Protein AF-A0A7C7EW07-F1 (afdb_monomer)

Solvent-accessible surface area (backbone atoms only — not comparable to full-atom values): 60102 Å² total; per-residue (Å²): 135,83,92,62,78,90,75,86,82,54,66,47,76,44,83,30,70,73,78,32,49,74,41,86,67,62,18,31,35,40,36,35,34,61,93,53,56,44,53,48,46,81,49,61,80,40,90,94,47,98,53,57,59,41,51,55,38,28,36,37,38,34,59,78,18,39,58,39,65,58,36,58,45,48,32,53,32,62,54,52,50,89,49,66,41,55,55,53,58,67,34,83,38,86,38,66,56,98,83,41,83,61,34,70,31,27,43,29,59,48,100,46,46,72,42,49,24,68,76,53,71,45,65,50,89,49,29,30,32,29,38,48,86,78,41,53,83,39,67,58,60,66,67,58,52,49,47,49,52,48,45,66,74,48,69,46,73,41,64,73,49,39,54,54,48,54,50,47,27,42,61,64,24,46,50,47,52,49,49,49,44,34,70,45,42,38,78,66,46,73,59,47,62,53,36,34,33,26,34,70,58,97,62,65,38,89,91,44,59,78,69,63,23,31,32,36,41,48,46,58,60,87,46,31,68,26,53,66,61,95,77,47,51,72,58,64,33,60,60,51,40,43,75,39,99,40,71,67,16,43,42,52,41,39,48,50,70,14,68,71,50,33,51,49,51,54,49,52,46,34,57,36,46,61,49,63,53,28,40,68,62,47,44,50,44,40,49,59,51,45,62,76,44,55,90,54,44,66,60,26,27,68,74,67,50,38,20,78,43,69,69,55,25,51,52,44,45,51,44,40,48,51,30,44,64,49,27,58,60,43,52,50,49,48,50,28,70,74,69,73,50,45,60,81,23,48,41,33,43,30,28,93,53,64,72,35,29,38,37,29,51,72,90,45,74,52,48,60,87,78,50,101,80,78,57,57,56,53,47,75,37,62,44,49,26,67,44,75,46,38,42,32,59,39,48,29,92,56,30,30,72,53,33,34,40,72,79,50,76,38,73,60,53,65,47,79,44,60,47,80,53,67,42,45,38,33,50,42,55,39,78,30,76,67,66,38,50,38,72,41,30,32,34,56,45,57,85,53,62,93,52,83,43,78,63,45,69,39,79,39,44,76,74,73,74,22,36,38,35,67,56,69,60,83,93,45,49,35,34,53,41,60,36,41,98,94,54,59,54,63,73,90,50,49,60,95,90,56,59,84,64,68,24,24,27,41,28,40,34,32,39,19,77,59,34,40,45,36,34,43,50,52,29,61,64,22,29,52,36,32,36,36,31,34,34,27,16,44,101,36,12,27,42,21,35,33,37,28,35,18,62,57,67,65,79,52,79,45,84,73,40,75,81,40,81,42,33,50,68,82,45,73,37,80,47,72,53,76,42,63,86,41,71,67,54,32,51,18,74,37,21,28,38,37,39,43,33,30,56,90,33,6,80,38,95,54,30,31,32,35,43,37,59,38,37,32,31,23,31,51,64,81,81,64,48,34,41,76,73,49,77,67,67,68,50,74,40,30,22,77,47,73,63,49,78,44,59,53,68,72,28,41,48,42,82,81,63,59,76,67,45,66,46,78,50,53,79,41,63,81,33,41,50,79,47,74,64,79,54,40,35,37,41,31,23,65,33,48,37,55,35,44,39,36,44,34,36,27,64,82,84,50,64,53,23,71,51,69,28,40,37,31,22,38,40,45,51,39,60,44,62,78,52,65,50,74,48,38,66,30,61,20,85,42,50,61,74,65,62,60,89,32,26,42,44,27,12,28,66,54,57,76,45,46,87,80,63,73,59,81,35,41,52,78,78,58,83,91,69,56,35,82,89,27,64,89,34,73,64,19,63,21,54,51,86,43,75,33,38,45,30,32,52,34,81,61,9,30,33,44,32,49,57,85,84,55,56,32,66,34,31,46,33,39,29,29,16,23,51,84,34,93,51,38,18,43,25,32,31,40,30,13,65,36,38,70,63,21,42,34,32,39,32,46,28,32,36,63,64,82,81,65,74,77,42,78,54,85,68,100,52,66,48,65,65,55,51,68,72,36,72,47,78,46,68,72,40,74,58,60,74,90,66,38,55,29,80,40,32,35,40,32,45,34,39,20,46,73,49,64,93,82,72,53,39,30,28,33,34,44,26,56,35,35,40,30,58,69,73,75,82,65,76,66,50,70,79,51,74,48,68,43,76,41,82,83,68,29,46,30,42,38,37,31,37,42,57,57,87,54,52,45,27,36,36,36,31,38,26,81,50,93,50,73,94,76,34,48,73,76,50,67,81,44,68,58,64,97,42,102,81,29,43,79,49,76,50,75,49,82,78,82,88,68,69,43,55,36,25,31,32,44,30,44,31,32,74,86,71,50,72,51,74,47,68,80,47,70,48,79,46,61,74,88,63,81,58,50,73,65,59,30,94,54,61,46,71,56,78,58,40,58,66,67,22,61,62,47,34,37,42,36,33,33,24,46,45,71,33,49,33,35,36,40,32,25,44,85,85,71,47,75,43,32,71,50,80,64,44,77,41,68,49,34,65,51,64,46,79,45,63,46,39,31,74,84,71,46,72,56,72,68,42,58,34,37,43,35,42,36,45,65,99,44,77,41,79,48,80,43,38,40,49,122

Foldseek 3Di:
DPPDDPDDFFWDKDFDDDVQCPAPLTKIKTAQDVVRPGQWDQDDQAPPDPDRIDGMKIFACLRVCVQAASCQLVLLLVLLCPAPAAGKGWDKDFDDDPNHGRAITIIIDDPALRVLCRPVVADSQQKFKDFLLPDTPHDDNPLVVVLLCLLQVDQCLPVVSVVVSVFAAVVRLLLSLLLSCQLQVVPVPDRHGDMKMAGDDPGADPPDPPRPRGYIHIHDDDCSCGLDDPPRLLDLSVCVLQPDPGSSNSSVVSQCSHPVSVLLSQVVSQVCLQPSLQLVSSLVSLVVSSVSCVVRVVVNCVPRCRNVDVVSNVVSSVSSSVSSVRNSVSVNVSSCVVVVFADKAKEKEAEPFLLFWWKDKPHDTGRVVPDPDDDDSMGMTIHTAQRKIKMAIGTDQQKDWQWKDDPDTGRHRIDIDRHRHYHHIYTDIDGDQVSQKDFQFKAALLPFDQDWDQKDWTPDHPPDTKIKGKDFDDDKTKGKDFADPVAGDDPVSDDVPDDRRRGIWIKIWLAAQGIKTKIFGAQAQFAWKKWKKKKAWAPLFFQWKWKWKDLALPPDIDTFGPIDGHYYPPDIDMDMTTCHPVVSRHNGNRIMMMMHGDDPRSPDPGIMMTIRTITMMGGGDDFDWKDFPDADAEDEAEAQDAKDKDFQVVGMDGPVGAQKDKDKDKPDCQQWDWDDDRRIIIIHGNAAFKIKMKMWIGSPRDDTYIYIYIYGYAYDAAEQVPFKDWAQFDDLQDFPPDDPHQKFWFKDQDDQAAQFGDGRGTDDADQVRADPVCPVCRRRLQNHPPQHAKHTPGRRGIKGWHDDDGIHTWWMKGKHAQAPQPWKWKKWKKAFQDAWFFKKKWFKWKDADIPDGTHGDDDPGMDIYDHNPGMDIGDIDIDDPVQHNGRIMMIIGTIGTDDGDDTTHIIMTIRGIIMHSDPPPPQKDKPDWDWAADQVRWTKIKIKIADCPQWAFKWKWKDLDQDPVPTHTQDDTHGADDDPGIDMDMDIGPCDPDFHKMFMWIWIAGNVRDIDIDDRDIDGDDCVCPGRCQQPCAWFWDDKPDAQDEFKIKTKIFHNAWWFKKKWKAAPVRDTFAIDRPGTDGGGIHMDMGTQHGNVRHGHDFHKMWIWMDTPPDIDIDIGGYDD

Sequence (1124 aa):
DQDKAVINQRIGTRIHGGGSAAKRNKSLRLYARDVYGKSTFDYSFFPDKPYPSYKRLILRNSGQDYDRTFVNDASLQEAVRDLNFDTQAYSPAVTFLNGEYWGMLNIRERFDKHYLARVYGVDGDNLDLIENGVVADEGDLHTYNAMVNFATNNDLNIAANYEQLSTMMDIDNFLDYYIAEIYINNTDRPQNNMKCWRLRTDDYQADAPVGQDGRFRWLFFDTDIAFCPEDNATHNTLQRAIEHSCNASQILAALLENEGVKNRFVTRFADLINTTFVPSRIIGIINKNIQKITPEMPEHIARWKMPPSLDYWNYRINILHSFAKMRPEYQRNHLREFFDLGEDLQVTVEIPNIYQGCFKINTVNIDPEMEDDVFSHTWTGTYFSGMPLRIEAKPKQGYKFSHWEGDIESDEPVLSLTPSGDLNLTAHFELDPDAWVRIIHYWHFNDLPGDELESVEADYSVDVAGVITYPGTGAGYMDRRKHRDADPVSNLNLQMGQEPDQGAVLRVRNPSDTRELIITAPSTGFTDVFGAYATCRTSNGATLQELYYSTDGGENWTLLTQEYEVFELPDWRLQSFDLTGVAEADNNPDLMFKILFLGEQAANDSGNDRFDNLSIHGTLIRNEGPEVVCNPEYVYLIENGESLSLDCSEFFSDPDGDELRYGVRSSRQDFVELTLEGNLLEISGLRRGDTRISISAADGQNPPASLSFQCLIYPEAYPLAQDDFSFGEWDAATPELQYPPHMLFLQSDTDDPDADYPLNYAYYIAPDDYHADDAESIGFPYQLTGRSRLNGLGQDGISFINTGRGRDLGGALVALNTVGVDAASLSWLAGTLLKNKREYGLQVQYRVGIEDEFQLLNSPQAYQVGVDGEVQHFLPFALPDELLNQEYLQLLFRYHHIDGGSGKRAMLRLDDILISTEVDDFPIKLAYISLKNNEDNQIVLSWESWLENGLQSFLVYRNDSEDFSSADRISPHIAAVVADRGASYQFVDDQLLHDGLYYYWVEAILSSDERKAYGPYCYFWDSSLGEPAPAPNATSLGNIYPNPFKNQLYIPYSLAKDEIVKIEVYNLRGQKVNTLNLGPKASGTHCATLKAQDSDGKALASGLYFIKLEAGNKTYVKKAMLIK

Secondary structure (DSSP, 8-state):
-TTS-S-----EEEE--SGGGGSSSPPEEEE--TTTS-SSB-S-S-TTS--S-BSEEEEE--TTSTTTTS-HHHHHHHHTTTSSSB---EEEEEEEETTEEEEEEEEE---SHHHHHHHH---TTSEEEEETTTEEEES-SHHHHHHHHHHHHS-TTSHHHHHHHHTTB-HHHHHHHHHHHHHTT-TTTTTSS-EEEEE--SS--TTSPTTTSS-BEEE----TTTT--SSGGG--HHHHHHHSSSHHHHHHHHHHTSHHHHHHHHHHHHHHHTTTT-HHHHHHHHHHHHHTTTTTHHHHHHHH--SS-HHHHHHHHHHHHHHHHHHHHHHHHHHHHHHT---EEEEEEE-S-TTTEEEEETTEEE-TTSSTT---SEEEEEEETT--EEEEEEEPTTEEEEEEEESS-BS-SEEEE--SS-EEEEEEEEE-SGGGEEEEEEE--TT--SSEESEEE-SEESSSPPEEE--BSTT-EEEEEE-BTTBPPPGGGPPTT--TT--EEEEEES--TTBEEEEE---TTEEEEEEEEEEEE-TTS-SEEEEEEESSTTSS-EEEEEEEEPPBTT--EEEEEE-TT-TTTTT-TT-EEEEEEESTTTT-SS-EEEEEEEEEEEEEPPPPPPEE----SEEEEETT-PPEEEEGGGTEE-SS---PEEEEEESSTTTEEEEEETTEEEEEE-SSEEEEEEEEEE-SSS--EEEEEEEEEEPPPEETTTS-EEE--B-TTPPTT---TTEEEEE-SSSS--SSS---EES---GGGS-GGGGGGTT-TTS-SSS-SEEE-BTT-EEE----SS--EEEEEEEEE-TT-S--EEEEEEEEEE--SBEEEEEEEEEESSSSPPEE--SS-EEE--STTEEEEEEEEEPPGGGTT-SSEEEEEEEEEEE-SSSPBPEEEEEEEEEES-------EEEEEEEEE-TTS-EEEEEEEE--TTEEEEEEEEESSS-GGG-EE-S--EE----TT-EEEEEEE----SSEEEEEEEEEEETTS-EEEEEEEEEEE-GGG-S---S-SS-EE---BSSSBSSEEEEEEEESS-EEEEEEEEETTS-EEEEEEEEEE-SEEEEEEEESB-TTSPBPPSEEEEEEEEETTEEEEEEEEE--

Structure (mmCIF, N/CA/C/O backbone):
data_AF-A0A7C7EW07-F1
#
_entry.id   AF-A0A7C7EW07-F1
#
loop_
_atom_site.group_PDB
_atom_site.id
_atom_site.type_symbol
_atom_site.label_atom_id
_atom_site.label_alt_id
_atom_site.label_comp_id
_atom_site.label_asym_id
_atom_site.label_entity_id
_atom_site.label_seq_id
_atom_site.pdbx_PDB_ins_code
_atom_site.Cartn_x
_atom_site.Cartn_y
_atom_site.Cartn_z
_atom_site.occupancy
_atom_site.B_iso_or_equiv
_atom_site.auth_seq_id
_atom_site.auth_comp_id
_atom_site.auth_asym_id
_atom_site.auth_atom_id
_atom_site.pdbx_PDB_model_num
ATOM 1 N N . ASP A 1 1 ? -2.427 -27.975 -11.346 1.00 42.75 1 ASP A N 1
ATOM 2 C CA . ASP A 1 1 ? -3.747 -28.408 -11.865 1.00 42.75 1 ASP A CA 1
ATOM 3 C C . ASP A 1 1 ? -4.431 -27.259 -12.636 1.00 42.75 1 ASP A C 1
ATOM 5 O O . ASP A 1 1 ? -5.587 -26.948 -12.387 1.00 42.75 1 ASP A O 1
ATOM 9 N N . GLN A 1 2 ? -3.703 -26.580 -13.541 1.00 42.19 2 GLN A N 1
ATOM 10 C CA . GLN A 1 2 ? -4.098 -25.260 -14.080 1.00 42.19 2 GLN A CA 1
ATOM 11 C C . GLN A 1 2 ? -4.991 -25.311 -15.343 1.00 42.19 2 GLN A C 1
ATOM 13 O O . GLN A 1 2 ? -5.600 -24.307 -15.694 1.00 42.19 2 GLN A O 1
ATOM 18 N N . ASP A 1 3 ? -5.152 -26.472 -15.991 1.00 53.09 3 ASP A N 1
ATOM 19 C CA . ASP A 1 3 ? -5.862 -26.604 -17.282 1.00 53.09 3 ASP A CA 1
ATOM 20 C C . ASP A 1 3 ? -7.392 -26.802 -17.178 1.00 53.09 3 ASP A C 1
ATOM 22 O O . ASP A 1 3 ? -8.063 -27.144 -18.158 1.00 53.09 3 ASP A O 1
ATOM 26 N N . LYS A 1 4 ? -7.985 -26.636 -15.989 1.00 76.56 4 LYS A N 1
ATOM 27 C CA . LYS A 1 4 ? -9.431 -26.817 -15.772 1.00 76.56 4 LYS A CA 1
ATOM 28 C C . LYS A 1 4 ? -10.170 -25.484 -15.864 1.00 76.56 4 LYS A C 1
ATOM 30 O O . LYS A 1 4 ? -9.931 -24.569 -15.084 1.00 76.56 4 LYS A O 1
ATOM 35 N N . ALA A 1 5 ? -11.141 -25.401 -16.774 1.00 85.12 5 ALA A N 1
ATOM 36 C CA . ALA A 1 5 ? -12.017 -24.237 -16.887 1.00 85.12 5 ALA A CA 1
ATOM 37 C C . ALA A 1 5 ? -12.837 -24.028 -15.598 1.00 85.12 5 ALA A C 1
ATOM 39 O O . ALA A 1 5 ? -13.738 -24.814 -15.304 1.00 85.12 5 ALA A O 1
ATOM 40 N N . VAL A 1 6 ? -12.555 -22.942 -14.869 1.00 88.06 6 VAL A N 1
ATOM 41 C CA . VAL A 1 6 ? -13.231 -22.590 -13.603 1.00 88.06 6 VAL A CA 1
ATOM 42 C C . VAL A 1 6 ? -14.721 -22.282 -13.777 1.00 88.06 6 VAL A C 1
ATOM 44 O O . VAL A 1 6 ? -15.520 -22.527 -12.877 1.00 88.06 6 VAL A O 1
ATOM 47 N N . ILE A 1 7 ? -15.122 -21.794 -14.956 1.00 89.94 7 ILE A N 1
ATOM 48 C CA . ILE A 1 7 ? -16.524 -21.600 -15.325 1.00 89.94 7 ILE A CA 1
ATOM 49 C C . ILE A 1 7 ? -16.729 -21.898 -16.816 1.00 89.94 7 ILE A C 1
ATOM 51 O O . ILE A 1 7 ? -15.993 -21.422 -17.676 1.00 89.94 7 ILE A O 1
ATOM 55 N N . ASN A 1 8 ? -17.756 -22.687 -17.136 1.00 91.50 8 ASN A N 1
ATOM 56 C CA . ASN A 1 8 ? -18.168 -22.982 -18.508 1.00 91.50 8 ASN A CA 1
ATOM 57 C C . ASN A 1 8 ? -19.695 -22.903 -18.595 1.00 91.50 8 ASN A C 1
ATOM 59 O O . ASN A 1 8 ? -20.403 -23.752 -18.053 1.00 91.50 8 ASN A O 1
ATOM 63 N N . GLN A 1 9 ? -20.208 -21.858 -19.245 1.00 92.88 9 GLN A N 1
ATOM 64 C CA . GLN A 1 9 ? -21.644 -21.649 -19.392 1.00 92.88 9 GLN A CA 1
ATOM 65 C C . GLN A 1 9 ? -22.008 -20.838 -20.636 1.00 92.88 9 GLN A C 1
ATOM 67 O O . GLN A 1 9 ? -21.222 -20.052 -21.161 1.00 92.88 9 GLN A O 1
ATOM 72 N N . ARG A 1 10 ? -23.255 -21.005 -21.082 1.00 94.75 10 ARG A N 1
ATOM 73 C CA . ARG A 1 10 ? -23.867 -20.187 -22.133 1.00 94.75 10 ARG A CA 1
ATOM 74 C C . ARG A 1 10 ? -24.386 -18.888 -21.528 1.00 94.75 10 ARG A C 1
ATOM 76 O O . ARG A 1 10 ? -25.073 -18.917 -20.511 1.00 94.75 10 ARG A O 1
ATOM 83 N N . ILE A 1 11 ? -24.107 -17.771 -22.190 1.00 95.25 11 ILE A N 1
ATOM 84 C CA . ILE A 1 11 ? -24.447 -16.426 -21.714 1.00 95.25 11 ILE A CA 1
ATOM 85 C C . ILE A 1 11 ? -25.024 -15.576 -22.846 1.00 95.25 11 ILE A C 1
ATOM 87 O O . ILE A 1 11 ? -24.751 -15.815 -24.023 1.00 95.25 11 ILE A O 1
ATOM 91 N N . GLY A 1 12 ? -25.794 -14.552 -22.487 1.00 96.00 12 GLY A N 1
ATOM 92 C CA . GLY A 1 12 ? -26.149 -13.476 -23.407 1.00 96.00 12 GLY A CA 1
ATOM 93 C C . GLY A 1 12 ? -25.058 -12.409 -23.426 1.00 96.00 12 GLY A C 1
ATOM 94 O O . GLY A 1 12 ? -24.506 -12.073 -22.379 1.00 96.00 12 GLY A O 1
ATOM 95 N N . THR A 1 13 ? -24.786 -11.830 -24.594 1.00 94.25 13 THR A N 1
ATOM 96 C CA . THR A 1 13 ? -23.860 -10.700 -24.746 1.00 94.25 13 THR A CA 1
ATOM 97 C C . THR A 1 13 ? -24.520 -9.538 -25.491 1.00 94.25 13 THR A C 1
ATOM 99 O O . THR A 1 13 ? -25.418 -9.727 -26.314 1.00 94.25 13 THR A O 1
ATOM 102 N N . ARG A 1 14 ? -24.101 -8.306 -25.188 1.00 94.81 14 ARG A N 1
ATOM 103 C CA . ARG A 1 14 ? -24.507 -7.081 -25.904 1.00 94.81 14 ARG A CA 1
ATOM 104 C C . ARG A 1 14 ? -23.350 -6.088 -25.899 1.00 94.81 14 ARG A C 1
ATOM 106 O O . ARG A 1 14 ? -22.678 -5.975 -24.883 1.00 94.81 14 ARG A O 1
ATOM 113 N N . ILE A 1 15 ? -23.148 -5.330 -26.976 1.00 95.31 15 ILE A N 1
ATOM 114 C CA . ILE A 1 15 ? -22.160 -4.235 -26.988 1.00 95.31 15 ILE A CA 1
ATOM 115 C C . ILE A 1 15 ? -22.482 -3.219 -25.875 1.00 95.31 15 ILE A C 1
ATOM 117 O O . ILE A 1 15 ? -23.648 -2.881 -25.644 1.00 95.31 15 ILE A O 1
ATOM 121 N N . HIS A 1 16 ? -21.442 -2.766 -25.180 1.00 92.88 16 HIS A N 1
ATOM 122 C CA . HIS A 1 16 ? -21.488 -1.747 -24.136 1.00 92.88 16 HIS A CA 1
ATOM 123 C C . HIS A 1 16 ? -20.848 -0.429 -24.609 1.00 92.88 16 HIS A C 1
ATOM 125 O O . HIS A 1 16 ? -20.065 -0.424 -25.558 1.00 92.88 16 HIS A O 1
ATOM 131 N N . GLY A 1 17 ? -21.165 0.665 -23.912 1.00 86.56 17 GLY A N 1
ATOM 132 C CA . GLY A 1 17 ? -20.664 2.008 -24.185 1.00 86.56 17 GLY A CA 1
ATOM 133 C C . GLY A 1 17 ? -21.572 2.860 -25.074 1.00 86.56 17 GLY A C 1
ATOM 134 O O . GLY A 1 17 ? -22.363 2.339 -25.861 1.00 86.56 17 GLY A O 1
ATOM 135 N N . GLY A 1 18 ? -21.429 4.180 -24.937 1.00 82.75 18 GLY A N 1
ATOM 136 C CA . GLY A 1 18 ? -21.890 5.172 -25.910 1.00 82.75 18 GLY A CA 1
ATOM 137 C C . GLY A 1 18 ? -20.816 5.381 -26.979 1.00 82.75 18 GLY A C 1
ATOM 138 O O . GLY A 1 18 ? -20.760 4.645 -27.962 1.00 82.75 18 GLY A O 1
ATOM 139 N N . GLY A 1 19 ? -19.902 6.331 -26.752 1.00 79.81 19 GLY A N 1
ATOM 140 C CA . GLY A 1 19 ? -18.769 6.585 -27.654 1.00 79.81 19 GLY A CA 1
ATOM 141 C C . GLY A 1 19 ? -17.816 5.389 -27.810 1.00 79.81 19 GLY A C 1
ATOM 142 O O . GLY A 1 19 ? -17.346 5.105 -28.915 1.00 79.81 19 GLY A O 1
ATOM 143 N N . SER A 1 20 ? -17.582 4.621 -26.740 1.00 84.06 20 SER A N 1
ATOM 144 C CA . SER A 1 20 ? -16.688 3.453 -26.768 1.00 84.06 20 SER A CA 1
ATOM 145 C C . SER A 1 20 ? -17.212 2.285 -27.622 1.00 84.06 20 SER A C 1
ATOM 147 O O . SER A 1 20 ? -16.412 1.483 -28.106 1.00 84.06 20 SER A O 1
ATOM 149 N N . ALA A 1 21 ? -18.514 2.233 -27.938 1.00 87.38 21 ALA A N 1
ATOM 150 C CA . ALA A 1 21 ? -19.078 1.239 -28.857 1.00 87.38 21 ALA A CA 1
ATOM 151 C C . ALA A 1 21 ? -18.556 1.380 -30.304 1.00 87.38 21 ALA A C 1
ATOM 153 O O . ALA A 1 21 ? -18.587 0.411 -31.069 1.00 87.38 21 ALA A O 1
ATOM 154 N N . ALA A 1 22 ? -18.039 2.557 -30.684 1.00 87.62 22 ALA A N 1
ATOM 155 C CA . ALA A 1 22 ? -17.415 2.789 -31.987 1.00 87.62 22 ALA A CA 1
ATOM 156 C C . ALA A 1 22 ? -15.977 2.235 -32.089 1.00 87.62 22 ALA A C 1
ATOM 158 O O . ALA A 1 22 ? -15.486 2.004 -33.198 1.00 87.62 22 ALA A O 1
ATOM 159 N N . LYS A 1 23 ? -15.292 1.993 -30.960 1.00 88.50 23 LYS A N 1
ATOM 160 C CA . LYS A 1 23 ? -13.902 1.498 -30.933 1.00 88.50 23 LYS A CA 1
ATOM 161 C C . LYS A 1 23 ? -13.822 0.062 -31.453 1.00 88.50 23 LYS A C 1
ATOM 163 O O . LYS A 1 23 ? -14.800 -0.681 -31.389 1.00 88.50 23 LYS A O 1
ATOM 168 N N . ARG A 1 24 ? -12.684 -0.341 -32.035 1.00 87.81 24 ARG A N 1
ATOM 169 C CA . ARG A 1 24 ? -12.558 -1.647 -32.718 1.00 87.81 24 ARG A CA 1
ATOM 170 C C . ARG A 1 24 ? -12.668 -2.816 -31.736 1.00 87.81 24 ARG A C 1
ATOM 172 O O . ARG A 1 24 ? -13.584 -3.623 -31.904 1.00 87.81 24 ARG A O 1
ATOM 179 N N . ASN A 1 25 ? -11.826 -2.822 -30.700 1.00 90.12 25 ASN A N 1
ATOM 180 C CA . ASN A 1 25 ? -11.994 -3.663 -29.519 1.00 90.12 25 ASN A CA 1
ATOM 181 C C . ASN A 1 25 ? -13.279 -3.227 -28.786 1.00 90.12 25 ASN A C 1
ATOM 183 O O . ASN A 1 25 ? -13.391 -2.065 -28.390 1.00 90.12 25 ASN A O 1
ATOM 187 N N . LYS A 1 26 ? -14.280 -4.110 -28.691 1.00 92.06 26 LYS A N 1
ATOM 188 C CA . LYS A 1 26 ? -15.625 -3.789 -28.180 1.00 92.06 26 LYS A CA 1
ATOM 189 C C . LYS A 1 26 ? -15.749 -4.125 -26.699 1.00 92.06 26 LYS A C 1
ATOM 191 O O . LYS A 1 26 ? -15.545 -5.273 -26.322 1.00 92.06 26 LYS A O 1
ATOM 196 N N . SER A 1 27 ? -16.243 -3.172 -25.909 1.00 94.06 27 SER A N 1
ATOM 197 C CA . SER A 1 27 ? -16.808 -3.489 -24.594 1.00 94.06 27 SER A CA 1
ATOM 198 C C . SER A 1 27 ? -18.096 -4.317 -24.734 1.00 94.06 27 SER A C 1
ATOM 200 O O . SER A 1 27 ? -18.914 -4.057 -25.622 1.00 94.06 27 SER A O 1
ATOM 202 N N . LEU A 1 28 ? -18.316 -5.280 -23.835 1.00 94.75 28 LEU A N 1
ATOM 203 C CA . LEU A 1 28 ? -19.461 -6.198 -23.835 1.00 94.75 28 LEU A CA 1
ATOM 204 C C . LEU A 1 28 ? -20.139 -6.241 -22.457 1.00 94.75 28 LEU A C 1
ATOM 206 O O . LEU A 1 28 ? -19.479 -6.397 -21.440 1.00 94.75 28 LEU A O 1
ATOM 210 N N . ARG A 1 29 ? -21.472 -6.178 -22.410 1.00 96.00 29 ARG A N 1
ATOM 211 C CA . ARG A 1 29 ? -22.271 -6.585 -21.244 1.00 96.00 29 ARG A CA 1
ATOM 212 C C . ARG A 1 29 ? -22.498 -8.092 -21.309 1.00 96.00 29 ARG A C 1
ATOM 214 O O . ARG A 1 29 ? -22.949 -8.583 -22.348 1.00 96.00 29 ARG A O 1
ATOM 221 N N . LEU A 1 30 ? -22.239 -8.793 -20.211 1.00 95.88 30 LEU A N 1
ATOM 222 C CA . LEU A 1 30 ? -22.496 -10.221 -20.041 1.00 95.88 30 LEU A CA 1
ATOM 223 C C . LEU A 1 30 ? -23.774 -10.427 -19.214 1.00 95.88 30 LEU A C 1
ATOM 225 O O . LEU A 1 30 ? -23.997 -9.736 -18.218 1.00 95.88 30 LEU A O 1
ATOM 229 N N . TYR A 1 31 ? -24.610 -11.382 -19.620 1.00 96.75 31 TYR A N 1
ATOM 230 C CA . TYR A 1 31 ? -25.901 -11.675 -18.994 1.00 96.75 31 TYR A CA 1
ATOM 231 C C . TYR A 1 31 ? -26.054 -13.172 -18.718 1.00 96.75 31 TYR A C 1
ATOM 233 O O . TYR A 1 31 ? -26.139 -13.964 -19.662 1.00 96.75 31 TYR A O 1
ATOM 241 N N . ALA A 1 32 ? -26.201 -13.542 -17.447 1.00 95.88 32 ALA A N 1
ATOM 242 C CA . ALA A 1 32 ? -26.710 -14.851 -17.061 1.00 95.88 32 ALA A CA 1
ATOM 243 C C . ALA A 1 32 ? -28.244 -14.780 -16.953 1.00 95.88 32 ALA A C 1
ATOM 245 O O . ALA A 1 32 ? -28.811 -13.783 -16.495 1.00 95.88 32 ALA A O 1
ATOM 246 N N . ARG A 1 33 ? -28.928 -15.791 -17.497 1.00 93.38 33 ARG A N 1
ATOM 247 C CA . ARG A 1 33 ? -30.395 -15.911 -17.576 1.00 93.38 33 ARG A CA 1
ATOM 248 C C . ARG A 1 33 ? -30.750 -17.380 -17.793 1.00 93.38 33 ARG A C 1
ATOM 250 O O . ARG A 1 33 ? -30.113 -18.037 -18.613 1.00 93.38 33 ARG A O 1
ATOM 257 N N . ASP A 1 34 ? -31.848 -17.842 -17.206 1.00 92.38 34 ASP A N 1
ATOM 258 C CA . ASP A 1 34 ? -32.296 -19.245 -17.304 1.00 92.38 34 ASP A CA 1
ATOM 259 C C . ASP A 1 34 ? -32.527 -19.710 -18.755 1.00 92.38 34 ASP A C 1
ATOM 261 O O . ASP A 1 34 ? -32.290 -20.862 -19.099 1.00 92.38 34 ASP A O 1
ATOM 265 N N . VAL A 1 35 ? -32.897 -18.788 -19.656 1.00 94.62 35 VAL A N 1
ATOM 266 C CA . VAL A 1 35 ? -33.038 -19.056 -21.103 1.00 94.62 35 VAL A CA 1
ATOM 267 C C . VAL A 1 35 ? -31.724 -19.473 -21.790 1.00 94.62 35 VAL A C 1
ATOM 269 O O . VAL A 1 35 ? -31.756 -20.077 -22.860 1.00 94.62 35 VAL A O 1
ATOM 272 N N . TYR A 1 36 ? -30.570 -19.166 -21.193 1.00 90.94 36 TYR A N 1
ATOM 273 C CA . TYR A 1 36 ? -29.256 -19.614 -21.662 1.00 90.94 36 TYR A CA 1
ATOM 274 C C . TYR A 1 36 ? -28.748 -20.842 -20.890 1.00 90.94 36 TYR A C 1
ATOM 276 O O . TYR A 1 36 ? -27.990 -21.637 -21.448 1.00 90.94 36 TYR A O 1
ATOM 284 N N . GLY A 1 37 ? -29.188 -21.029 -19.644 1.00 91.06 37 GLY A N 1
ATOM 285 C CA . GLY A 1 37 ? -28.777 -22.118 -18.761 1.00 91.06 37 GLY A CA 1
ATOM 286 C C . GLY A 1 37 ? -28.895 -21.695 -17.300 1.00 91.06 37 GLY A C 1
ATOM 287 O O . GLY A 1 37 ? -29.951 -21.855 -16.700 1.00 91.06 37 GLY A O 1
ATOM 288 N N . LYS A 1 38 ? -27.819 -21.133 -16.738 1.00 92.69 38 LYS A N 1
ATOM 289 C CA . LYS A 1 38 ? -27.824 -20.549 -15.390 1.00 92.69 38 LYS A CA 1
ATOM 290 C C . LYS A 1 38 ? -28.322 -19.100 -15.404 1.00 92.69 38 LYS A C 1
ATOM 292 O O . LYS A 1 38 ? -28.030 -18.337 -16.328 1.00 92.69 38 LYS A O 1
ATOM 297 N N . SER A 1 39 ? -29.028 -18.700 -14.348 1.00 94.50 39 SER A N 1
ATOM 298 C CA . SER A 1 39 ? -29.432 -17.310 -14.072 1.00 94.50 39 SER A CA 1
ATOM 299 C C . SER A 1 39 ? -28.302 -16.439 -13.508 1.00 94.50 39 SER A C 1
ATOM 301 O O . SER A 1 39 ? -28.452 -15.217 -13.465 1.00 94.50 39 SER A O 1
ATOM 303 N N . THR A 1 40 ? -27.180 -17.047 -13.117 1.00 96.00 40 THR A N 1
ATOM 304 C CA . THR A 1 40 ? -26.031 -16.410 -12.461 1.00 96.00 40 THR A CA 1
ATOM 305 C C . THR A 1 40 ? -24.679 -16.916 -12.987 1.00 96.00 40 THR A C 1
ATOM 307 O O . THR A 1 40 ? -24.563 -18.008 -13.541 1.00 96.00 40 THR A O 1
ATOM 310 N N . PHE A 1 41 ? -23.640 -16.099 -12.817 1.00 96.06 41 PHE A N 1
ATOM 311 C CA . PHE A 1 41 ? -22.230 -16.463 -12.913 1.00 96.06 41 PHE A CA 1
ATOM 312 C C . PHE A 1 41 ? -21.742 -16.834 -11.506 1.00 96.06 41 PHE A C 1
ATOM 314 O O . PHE A 1 41 ? -21.390 -15.946 -10.734 1.00 96.06 41 PHE A O 1
ATOM 321 N N . ASP A 1 42 ? -21.744 -18.124 -11.171 1.00 93.88 42 ASP A N 1
ATOM 322 C CA . ASP A 1 42 ? -21.324 -18.618 -9.849 1.00 93.88 42 ASP A CA 1
ATOM 323 C C . ASP A 1 42 ? -19.795 -18.760 -9.795 1.00 93.88 42 ASP A C 1
ATOM 325 O O . ASP A 1 42 ? -19.254 -19.848 -9.995 1.00 93.88 42 ASP A O 1
ATOM 329 N N . TYR A 1 43 ? -19.107 -17.631 -9.634 1.00 92.50 43 TYR A N 1
ATOM 330 C CA . TYR A 1 43 ? -17.656 -17.535 -9.498 1.00 92.50 43 TYR A CA 1
ATOM 331 C C . TYR A 1 43 ? -17.274 -16.196 -8.845 1.00 92.50 43 TYR A C 1
ATOM 333 O O . TYR A 1 43 ? -17.863 -15.159 -9.162 1.00 92.50 43 TYR A O 1
ATOM 341 N N . SER A 1 44 ? -16.265 -16.203 -7.973 1.00 92.12 44 SER A N 1
ATOM 342 C CA . SER A 1 44 ? -15.715 -14.999 -7.337 1.00 92.12 44 SER A CA 1
ATOM 343 C C . SER A 1 44 ? -14.753 -14.280 -8.293 1.00 92.12 44 SER A C 1
ATOM 345 O O . SER A 1 44 ? -13.556 -14.545 -8.303 1.00 92.12 44 SER A O 1
ATOM 347 N N . PHE A 1 45 ? -15.274 -13.380 -9.135 1.00 92.06 45 PHE A N 1
ATOM 348 C CA . PHE A 1 45 ? -14.467 -12.640 -10.125 1.00 92.06 45 PHE A CA 1
ATOM 349 C C . PHE A 1 45 ? -13.515 -11.595 -9.522 1.00 92.06 45 PHE A C 1
ATOM 351 O O . PHE A 1 45 ? -12.562 -11.194 -10.191 1.00 92.06 45 PHE A O 1
ATOM 358 N N . PHE A 1 46 ? -13.784 -11.153 -8.293 1.00 93.12 46 PHE A N 1
ATOM 359 C CA . PHE A 1 46 ? -13.059 -10.094 -7.595 1.00 93.12 46 PHE A CA 1
ATOM 360 C C . PHE A 1 46 ? -12.666 -10.624 -6.207 1.00 93.12 46 PHE A C 1
ATOM 362 O O . PHE A 1 46 ? -13.557 -10.794 -5.372 1.00 93.12 46 PHE A O 1
ATOM 369 N N . PRO A 1 47 ? -11.383 -10.967 -5.966 1.00 82.69 47 PRO A N 1
ATOM 370 C CA . PRO A 1 47 ? -10.944 -11.578 -4.705 1.00 82.69 47 PRO A CA 1
ATOM 371 C C . PRO A 1 47 ? -11.176 -10.703 -3.467 1.00 82.69 47 PRO A C 1
ATOM 373 O O . PRO A 1 47 ? -11.336 -11.226 -2.372 1.00 82.69 47 PRO A O 1
ATOM 376 N N . ASP A 1 48 ? -11.233 -9.382 -3.648 1.00 82.69 48 ASP A N 1
ATOM 377 C CA . ASP A 1 48 ? -11.481 -8.378 -2.610 1.00 82.69 48 ASP A CA 1
ATOM 378 C C . ASP A 1 48 ? -12.969 -8.213 -2.244 1.00 82.69 48 ASP A C 1
ATOM 380 O O . ASP A 1 48 ? -13.300 -7.410 -1.372 1.00 82.69 48 ASP A O 1
ATOM 384 N N . LYS A 1 49 ? -13.887 -8.929 -2.914 1.00 87.06 49 LYS A N 1
ATOM 385 C CA . LYS A 1 49 ? -15.337 -8.816 -2.691 1.00 87.06 49 LYS A CA 1
ATOM 386 C C . LYS A 1 49 ? -15.927 -10.121 -2.140 1.00 87.06 49 LYS A C 1
ATOM 388 O O . LYS A 1 49 ? -15.693 -11.185 -2.712 1.00 87.06 49 LYS A O 1
ATOM 393 N N . PRO A 1 50 ? -16.812 -10.069 -1.125 1.00 91.12 50 PRO A N 1
ATOM 394 C CA . PRO A 1 50 ? -17.373 -11.258 -0.470 1.00 91.12 50 PRO A CA 1
ATOM 395 C C . PRO A 1 50 ? -18.460 -11.981 -1.295 1.00 91.12 50 PRO A C 1
ATOM 397 O O . PRO A 1 50 ? -19.193 -12.815 -0.767 1.00 91.12 50 PRO A O 1
ATOM 400 N N . TYR A 1 51 ? -18.624 -11.653 -2.582 1.00 91.88 51 TYR A N 1
ATOM 401 C CA . TYR A 1 51 ? -19.742 -12.124 -3.403 1.00 91.88 51 TYR A CA 1
ATOM 402 C C . TYR A 1 51 ? -19.337 -13.316 -4.290 1.00 91.88 51 TYR A C 1
ATOM 404 O O . TYR A 1 51 ? -18.583 -13.126 -5.249 1.00 91.88 51 TYR A O 1
ATOM 412 N N . PRO A 1 52 ? -19.891 -14.525 -4.062 1.00 92.00 52 PRO A N 1
ATOM 413 C CA . PRO A 1 52 ? -19.555 -15.722 -4.838 1.00 92.00 52 PRO A CA 1
ATOM 414 C C . PRO A 1 52 ? -20.316 -15.832 -6.170 1.00 92.00 52 PRO A C 1
ATOM 416 O O . PRO A 1 52 ? -20.126 -16.795 -6.913 1.00 92.00 52 PRO A O 1
ATOM 419 N N . SER A 1 53 ? -21.243 -14.911 -6.463 1.00 94.50 53 SER A N 1
ATOM 420 C CA . SER A 1 53 ? -22.120 -15.017 -7.632 1.00 94.50 53 SER A CA 1
ATOM 421 C C . SER A 1 53 ? -22.615 -13.658 -8.145 1.00 94.50 53 SER A C 1
ATOM 423 O O . SER A 1 53 ? -22.884 -12.732 -7.376 1.00 94.50 53 SER A O 1
ATOM 425 N N . TYR A 1 54 ? -22.734 -13.541 -9.470 1.00 96.44 54 TYR A N 1
ATOM 426 C CA . TYR A 1 54 ? -23.044 -12.299 -10.190 1.00 96.44 54 TYR A CA 1
ATOM 427 C C . TYR A 1 54 ? -24.155 -12.547 -11.215 1.00 96.44 54 TYR A C 1
ATOM 429 O O . TYR A 1 54 ? -24.205 -13.599 -11.842 1.00 96.44 54 TYR A O 1
ATOM 437 N N . LYS A 1 55 ? -25.048 -11.582 -11.459 1.00 95.88 55 LYS A N 1
ATOM 438 C CA . LYS A 1 55 ? -26.113 -11.723 -12.482 1.00 95.88 55 LYS A CA 1
ATOM 439 C C . LYS A 1 55 ? -25.738 -11.111 -13.833 1.00 95.88 55 LYS A C 1
ATOM 441 O O . LYS A 1 55 ? -26.172 -11.573 -14.894 1.00 95.88 55 LYS A O 1
ATOM 446 N N . ARG A 1 56 ? -24.931 -10.050 -13.795 1.00 96.31 56 ARG A N 1
ATOM 447 C CA . ARG A 1 56 ? -24.428 -9.300 -14.949 1.00 96.31 56 ARG A CA 1
ATOM 448 C C . ARG A 1 56 ? -23.022 -8.798 -14.648 1.00 96.31 56 ARG A C 1
ATOM 450 O O . ARG A 1 56 ? -22.733 -8.440 -13.513 1.00 96.31 56 ARG A O 1
ATOM 457 N N . LEU A 1 57 ? -22.198 -8.739 -15.685 1.00 96.75 57 LEU A N 1
ATOM 458 C CA . LEU A 1 57 ? -20.836 -8.203 -15.656 1.00 96.75 57 LEU A CA 1
ATOM 459 C C . LEU A 1 57 ? -20.605 -7.363 -16.916 1.00 96.75 57 LEU A C 1
ATOM 461 O O . LEU A 1 57 ? -21.371 -7.449 -17.884 1.00 96.75 57 LEU A O 1
ATOM 465 N N . ILE A 1 58 ? -19.546 -6.564 -16.925 1.00 96.31 58 ILE A N 1
ATOM 466 C CA . ILE A 1 58 ? -19.053 -5.870 -18.116 1.00 96.31 58 ILE A CA 1
ATOM 467 C C . ILE A 1 58 ? -17.643 -6.387 -18.413 1.00 96.31 58 ILE A C 1
ATOM 469 O O . ILE A 1 58 ? -16.830 -6.488 -17.507 1.00 96.31 58 ILE A O 1
ATOM 473 N N . LEU A 1 59 ? -17.345 -6.688 -19.676 1.00 95.12 59 LEU A N 1
ATOM 474 C CA . LEU A 1 59 ? -15.981 -6.723 -20.199 1.00 95.12 59 LEU A CA 1
ATOM 475 C C . LEU A 1 59 ? -15.722 -5.355 -20.833 1.00 95.12 59 LEU A C 1
ATOM 477 O O . LEU A 1 59 ? -16.284 -5.054 -21.888 1.00 95.12 59 LEU A O 1
ATOM 481 N N . ARG A 1 60 ? -14.958 -4.494 -20.162 1.00 93.94 60 ARG A N 1
ATOM 482 C CA . ARG A 1 60 ? -14.679 -3.114 -20.575 1.00 93.94 60 ARG A CA 1
ATOM 483 C C . ARG A 1 60 ? -13.351 -3.061 -21.332 1.00 93.94 60 ARG A C 1
ATOM 485 O O . ARG A 1 60 ? -12.382 -3.699 -20.946 1.00 93.94 60 ARG A O 1
ATOM 492 N N . ASN A 1 61 ? -13.299 -2.281 -22.404 1.00 92.56 61 ASN A N 1
ATOM 493 C CA . ASN A 1 61 ? -12.087 -1.982 -23.178 1.00 92.56 61 ASN A CA 1
ATOM 494 C C . ASN A 1 61 ? -11.342 -0.742 -22.649 1.00 92.56 61 ASN A C 1
ATOM 496 O O . ASN A 1 61 ? -10.659 -0.080 -23.416 1.00 92.56 61 ASN A O 1
ATOM 500 N N . SER A 1 62 ? -11.569 -0.369 -21.387 1.00 91.19 62 SER A N 1
ATOM 501 C CA . SER A 1 62 ? -11.123 0.896 -20.775 1.00 91.19 62 SER A CA 1
ATOM 502 C C . SER A 1 62 ? -11.598 2.183 -21.480 1.00 91.19 62 SER A C 1
ATOM 504 O O . SER A 1 62 ? -11.000 3.237 -21.323 1.00 91.19 62 SER A O 1
ATOM 506 N N . GLY A 1 63 ? -12.709 2.127 -22.227 1.00 89.94 63 GLY A N 1
ATOM 507 C CA . GLY A 1 63 ? -13.479 3.308 -22.647 1.00 89.94 63 GLY A CA 1
ATOM 508 C C . GLY A 1 63 ? -12.726 4.274 -23.566 1.00 89.94 63 GLY A C 1
ATOM 509 O O . GLY A 1 63 ? -12.519 3.963 -24.743 1.00 89.94 63 GLY A O 1
ATOM 510 N N . GLN A 1 64 ? -12.390 5.466 -23.069 1.00 87.94 64 GLN A N 1
ATOM 511 C CA . GLN A 1 64 ? -11.566 6.478 -23.742 1.00 87.94 64 GLN A CA 1
ATOM 512 C C . GLN A 1 64 ? -10.067 6.375 -23.398 1.00 87.94 64 GLN A C 1
ATOM 514 O O . GLN A 1 64 ? -9.264 7.001 -24.083 1.00 87.94 64 GLN A O 1
ATOM 519 N N . ASP A 1 65 ? -9.679 5.543 -22.427 1.00 90.81 65 ASP A N 1
ATOM 520 C CA . ASP A 1 65 ? -8.288 5.152 -22.126 1.00 90.81 65 ASP A CA 1
ATOM 521 C C . ASP A 1 65 ? -7.816 3.931 -22.957 1.00 90.81 65 ASP A C 1
ATOM 523 O O . ASP A 1 65 ? -6.660 3.521 -22.883 1.00 90.81 65 ASP A O 1
ATOM 527 N N . TYR A 1 66 ? -8.690 3.383 -23.816 1.00 90.19 66 TYR A N 1
ATOM 528 C CA . TYR A 1 66 ? -8.434 2.226 -24.700 1.00 90.19 66 TYR A CA 1
ATOM 529 C C . TYR A 1 66 ? -7.277 2.392 -25.717 1.00 90.19 66 TYR A C 1
ATOM 531 O O . TYR A 1 66 ? -6.872 1.409 -26.333 1.00 90.19 66 TYR A O 1
ATOM 539 N N . ASP A 1 67 ? -6.805 3.615 -25.986 1.00 90.69 67 ASP A N 1
ATOM 540 C CA . ASP A 1 67 ? -5.638 3.899 -26.840 1.00 90.69 67 ASP A CA 1
ATOM 541 C C . ASP A 1 67 ? -4.464 4.504 -26.062 1.00 90.69 67 ASP A C 1
ATOM 543 O O . ASP A 1 67 ? -3.498 4.982 -26.656 1.00 90.69 67 ASP A O 1
ATOM 547 N N . ARG A 1 68 ? -4.545 4.445 -24.729 1.00 92.00 68 ARG A N 1
ATOM 548 C CA . ARG A 1 68 ? -3.599 5.014 -23.773 1.00 92.00 68 ARG A CA 1
ATOM 549 C C . ARG A 1 68 ? -3.153 3.919 -22.803 1.00 92.00 68 ARG A C 1
ATOM 551 O O . ARG A 1 68 ? -2.432 3.032 -23.238 1.00 92.00 68 ARG A O 1
ATOM 558 N N . THR A 1 69 ? -3.532 3.973 -21.523 1.00 92.69 69 THR A N 1
ATOM 559 C CA . THR A 1 69 ? -2.907 3.168 -20.455 1.00 92.69 69 THR A CA 1
ATOM 560 C C . THR A 1 69 ? -3.612 1.851 -20.142 1.00 92.69 69 THR A C 1
ATOM 562 O O . THR A 1 69 ? -2.982 0.965 -19.574 1.00 92.69 69 THR A O 1
ATOM 565 N N . PHE A 1 70 ? -4.886 1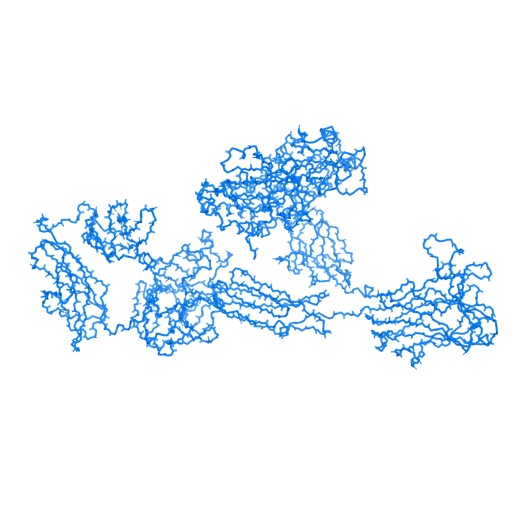.711 -20.522 1.00 93.06 70 PHE A N 1
ATOM 566 C CA . PHE A 1 70 ? -5.831 0.659 -20.116 1.00 93.06 70 PHE A CA 1
ATOM 567 C C . PHE A 1 70 ? -6.191 0.572 -18.621 1.00 93.06 70 PHE A C 1
ATOM 569 O O . PHE A 1 70 ? -7.172 -0.110 -18.305 1.00 93.06 70 PHE A O 1
ATOM 576 N N . VAL A 1 71 ? -5.477 1.240 -17.713 1.00 92.81 71 VAL A N 1
ATOM 577 C CA . VAL A 1 71 ? -5.658 1.088 -16.257 1.00 92.81 71 VAL A CA 1
ATOM 578 C C . VAL A 1 71 ? -6.279 2.295 -15.569 1.00 92.81 71 VAL A C 1
ATOM 580 O O . VAL A 1 71 ? -6.614 2.180 -14.398 1.00 92.81 71 VAL A O 1
ATOM 583 N N . ASN A 1 72 ? -6.458 3.433 -16.244 1.00 92.62 72 ASN A N 1
ATOM 584 C CA . ASN A 1 72 ? -6.792 4.699 -15.580 1.00 92.62 72 ASN A CA 1
ATOM 585 C C . ASN A 1 72 ? -8.057 4.595 -14.695 1.00 92.62 72 ASN A C 1
ATOM 587 O O . ASN A 1 72 ? -8.006 4.782 -13.482 1.00 92.62 72 ASN A O 1
ATOM 591 N N . ASP A 1 73 ? -9.171 4.136 -15.274 1.00 92.25 73 ASP A N 1
ATOM 592 C CA . ASP A 1 73 ? -10.430 3.879 -14.551 1.00 92.25 73 ASP A CA 1
ATOM 593 C C . ASP A 1 73 ? -10.356 2.682 -13.581 1.00 92.25 73 ASP A C 1
ATOM 595 O O . ASP A 1 73 ? -11.275 2.449 -12.810 1.00 92.25 73 ASP A O 1
ATOM 599 N N . ALA A 1 74 ? -9.320 1.843 -13.620 1.00 92.38 74 ALA A N 1
ATOM 600 C CA . ALA A 1 74 ? -9.113 0.805 -12.602 1.00 92.38 74 ALA A CA 1
ATOM 601 C C . ALA A 1 74 ? -8.426 1.400 -11.372 1.00 92.38 74 ALA A C 1
ATOM 603 O O . ALA A 1 74 ? -8.938 1.293 -10.261 1.00 92.38 74 ALA A O 1
ATOM 604 N N . SER A 1 75 ? -7.314 2.094 -11.600 1.00 94.69 75 SER A N 1
ATOM 605 C CA . SER A 1 75 ? -6.498 2.704 -10.558 1.00 94.69 75 SER A CA 1
ATOM 606 C C . SER A 1 75 ? -7.242 3.804 -9.806 1.00 94.69 75 SER A C 1
ATOM 608 O O . SER A 1 75 ? -7.116 3.884 -8.591 1.00 94.69 75 SER A O 1
ATOM 610 N N . LEU A 1 76 ? -8.071 4.608 -10.483 1.00 94.94 76 LEU A N 1
ATOM 611 C CA . LEU A 1 76 ? -8.883 5.630 -9.812 1.00 94.94 76 LEU A CA 1
ATOM 612 C C . LEU A 1 76 ? -10.001 5.025 -8.953 1.00 94.94 76 LEU A C 1
ATOM 614 O O . LEU A 1 76 ? -10.216 5.495 -7.842 1.00 94.94 76 LEU A O 1
ATOM 618 N N . GLN A 1 77 ? -10.659 3.957 -9.419 1.00 95.00 77 GLN A N 1
ATOM 619 C CA . GLN A 1 77 ? -11.651 3.211 -8.630 1.00 95.00 77 GLN A CA 1
ATOM 620 C C . GLN A 1 77 ? -11.018 2.564 -7.389 1.00 95.00 77 GLN A C 1
ATOM 622 O O . GLN A 1 77 ? -11.597 2.619 -6.311 1.00 95.00 77 GLN A O 1
ATOM 627 N N . GLU A 1 78 ? -9.821 1.982 -7.525 1.00 94.19 78 GLU A N 1
ATOM 628 C CA . GLU A 1 78 ? -9.067 1.408 -6.402 1.00 94.19 78 GLU A CA 1
ATOM 629 C C . GLU A 1 78 ? -8.582 2.497 -5.428 1.00 94.19 78 GLU A C 1
ATOM 631 O O . GLU A 1 78 ? -8.668 2.307 -4.218 1.00 94.19 78 GLU A O 1
ATOM 636 N N . ALA A 1 79 ? -8.151 3.661 -5.927 1.00 94.12 79 ALA A N 1
ATOM 637 C CA . ALA A 1 79 ? -7.648 4.756 -5.098 1.00 94.12 79 ALA A CA 1
ATOM 638 C C . ALA A 1 79 ? -8.700 5.344 -4.146 1.00 94.12 79 ALA A C 1
ATOM 640 O O . ALA A 1 79 ? -8.348 5.662 -3.011 1.00 94.12 79 ALA A O 1
ATOM 641 N N . VAL A 1 80 ? -9.963 5.469 -4.576 1.00 95.69 80 VAL A N 1
ATOM 642 C CA . VAL A 1 80 ? -11.056 6.077 -3.783 1.00 95.69 80 VAL A CA 1
ATOM 643 C C . VAL A 1 80 ? -12.038 5.063 -3.183 1.00 95.69 80 VAL A C 1
ATOM 645 O O . VAL A 1 80 ? -13.100 5.447 -2.699 1.00 95.69 80 VAL A O 1
ATOM 648 N N . ARG A 1 81 ? -11.706 3.767 -3.209 1.00 92.88 81 ARG A N 1
ATOM 649 C CA . ARG A 1 81 ? -12.604 2.669 -2.799 1.00 92.88 81 ARG A CA 1
ATOM 650 C C . ARG A 1 81 ? -13.106 2.748 -1.349 1.00 92.88 81 ARG A C 1
ATOM 652 O O . ARG A 1 81 ? -14.118 2.129 -1.043 1.00 92.88 81 ARG A O 1
ATOM 659 N N . ASP A 1 82 ? -12.378 3.467 -0.495 1.00 90.44 82 ASP A N 1
ATOM 660 C CA . ASP A 1 82 ? -12.595 3.575 0.953 1.00 90.44 82 ASP A CA 1
ATOM 661 C C . ASP A 1 82 ? -13.383 4.857 1.338 1.00 90.44 82 ASP A C 1
ATOM 663 O O . ASP A 1 82 ? -13.519 5.186 2.516 1.00 90.44 82 ASP A O 1
ATOM 667 N N . LEU A 1 83 ? -13.890 5.610 0.348 1.00 94.62 83 LEU A N 1
ATOM 668 C CA . LEU A 1 83 ? -14.748 6.788 0.548 1.00 94.62 83 LEU A CA 1
ATOM 669 C C . LEU A 1 83 ? -16.234 6.405 0.675 1.00 94.62 83 LEU A C 1
ATOM 671 O O . LEU A 1 83 ? -16.627 5.271 0.415 1.00 94.62 83 LEU A O 1
ATOM 675 N N . ASN A 1 84 ? -17.089 7.364 1.048 1.00 94.69 84 ASN A N 1
ATOM 676 C CA . ASN A 1 84 ? -18.513 7.128 1.347 1.00 94.69 84 ASN A CA 1
ATOM 677 C C . ASN A 1 84 ? -19.411 6.830 0.115 1.00 94.69 84 ASN A C 1
ATOM 679 O O . ASN A 1 84 ? -20.596 7.170 0.113 1.00 94.69 84 ASN A O 1
ATOM 683 N N . PHE A 1 85 ? -18.891 6.222 -0.954 1.00 95.88 85 PHE A N 1
ATOM 684 C CA . PHE A 1 85 ? -19.632 5.896 -2.178 1.00 95.88 85 PHE A CA 1
ATOM 685 C C . PHE A 1 85 ? -19.153 4.595 -2.844 1.00 95.88 85 PHE A C 1
ATOM 687 O O . PHE A 1 85 ? -18.005 4.183 -2.705 1.00 95.88 85 PHE A O 1
ATOM 694 N N . ASP A 1 86 ? -20.030 3.969 -3.633 1.00 95.56 86 ASP A N 1
ATOM 695 C CA . ASP A 1 86 ? -19.705 2.719 -4.326 1.00 95.56 86 ASP A CA 1
ATOM 696 C C . ASP A 1 86 ? -18.721 2.929 -5.485 1.00 95.56 86 ASP A C 1
ATOM 698 O O . ASP A 1 86 ? -18.908 3.803 -6.342 1.00 95.56 86 ASP A O 1
ATOM 702 N N . THR A 1 87 ? -17.749 2.020 -5.571 1.00 95.50 87 THR A N 1
ATOM 703 C CA . THR A 1 87 ? -16.779 1.880 -6.665 1.00 95.50 87 THR A CA 1
ATOM 704 C C . THR A 1 87 ? -16.998 0.578 -7.452 1.00 95.50 87 THR A C 1
ATOM 706 O O . THR A 1 87 ? -17.631 -0.369 -6.980 1.00 95.50 87 THR A O 1
ATOM 709 N N . GLN A 1 88 ? -16.501 0.510 -8.691 1.00 93.75 88 GLN A N 1
ATOM 710 C CA . GLN A 1 88 ? -16.608 -0.666 -9.563 1.00 93.75 88 GLN A CA 1
ATOM 711 C C . GLN A 1 88 ? -15.360 -1.558 -9.475 1.00 93.75 88 GLN A C 1
ATOM 713 O O . GLN A 1 88 ? -14.314 -1.205 -10.032 1.00 93.75 88 GLN A O 1
ATOM 718 N N . ALA A 1 89 ? -15.494 -2.757 -8.892 1.00 92.94 89 ALA A N 1
ATOM 719 C CA . ALA A 1 89 ? -14.396 -3.727 -8.830 1.00 92.94 89 ALA A CA 1
ATOM 720 C C . ALA A 1 89 ? -13.844 -4.096 -10.226 1.00 92.94 89 ALA A C 1
ATOM 722 O O . ALA A 1 89 ? -14.558 -4.045 -11.238 1.00 92.94 89 ALA A O 1
ATOM 723 N N . TYR A 1 90 ? -12.558 -4.458 -10.268 1.00 91.38 90 TYR A N 1
ATOM 724 C CA . TYR A 1 90 ? -11.743 -4.616 -11.476 1.00 91.38 90 TYR A CA 1
ATOM 725 C C . TYR A 1 90 ? -10.981 -5.942 -11.484 1.00 91.38 90 TYR A C 1
ATOM 727 O O . TYR A 1 90 ? -10.394 -6.338 -10.482 1.00 91.38 90 TYR A O 1
ATOM 735 N N . SER A 1 91 ? -10.936 -6.597 -12.645 1.00 93.62 91 SER A N 1
ATOM 736 C CA . SER A 1 91 ? -10.025 -7.715 -12.903 1.00 93.62 91 SER A CA 1
ATOM 737 C C . SER A 1 91 ? -9.632 -7.746 -14.390 1.00 93.62 91 SER A C 1
ATOM 739 O O . SER A 1 91 ? -10.527 -7.731 -15.242 1.00 93.62 91 SER A O 1
ATOM 741 N N . PRO A 1 92 ? -8.336 -7.731 -14.759 1.00 94.12 92 PRO A N 1
ATOM 742 C CA . PRO A 1 92 ? -7.910 -7.822 -16.155 1.00 94.12 92 PRO A CA 1
ATOM 743 C C . PRO A 1 92 ? -8.157 -9.229 -16.719 1.00 94.12 92 PRO A C 1
ATOM 745 O O . PRO A 1 92 ? -8.074 -10.225 -16.007 1.00 94.12 92 PRO A O 1
ATOM 748 N N . ALA A 1 93 ? -8.458 -9.324 -18.015 1.00 94.38 93 ALA A N 1
ATOM 749 C CA . ALA A 1 93 ? -8.732 -10.590 -18.685 1.00 94.38 93 ALA A CA 1
ATOM 750 C C . ALA A 1 93 ? -8.178 -10.621 -20.116 1.00 94.38 93 ALA A C 1
ATOM 752 O O . ALA A 1 93 ? -8.504 -9.772 -20.952 1.00 94.38 93 ALA A O 1
ATOM 753 N N . VAL A 1 94 ? -7.414 -11.669 -20.426 1.00 95.19 94 VAL A N 1
ATOM 754 C CA . VAL A 1 94 ? -7.081 -12.045 -21.804 1.00 95.19 94 VAL A CA 1
ATOM 755 C C . VAL A 1 94 ? -8.331 -12.644 -22.443 1.00 95.19 94 VAL A C 1
ATOM 757 O O . VAL A 1 94 ? -8.889 -13.615 -21.930 1.00 95.19 94 VAL A O 1
ATOM 760 N N . THR A 1 95 ? -8.816 -12.064 -23.543 1.00 94.44 95 THR A N 1
ATOM 761 C CA . THR A 1 95 ? -10.078 -12.502 -24.157 1.00 94.44 95 THR A CA 1
ATOM 762 C C . THR A 1 95 ? -9.876 -13.159 -25.513 1.00 94.44 95 THR A C 1
ATOM 764 O O . THR A 1 95 ? -9.071 -12.719 -26.331 1.00 94.44 95 THR A O 1
ATOM 767 N N . PHE A 1 96 ? -10.655 -14.211 -25.766 1.00 93.94 96 PHE A N 1
ATOM 768 C CA . PHE A 1 96 ? -10.717 -14.915 -27.043 1.00 93.94 96 PHE A CA 1
ATOM 769 C C . PHE A 1 96 ? -12.161 -14.906 -27.545 1.00 93.94 96 PHE A C 1
ATOM 771 O O . PHE A 1 96 ? -13.087 -15.236 -26.802 1.00 93.94 96 PHE A O 1
ATOM 778 N N . LEU A 1 97 ? -12.364 -14.555 -28.814 1.00 91.19 97 LEU A N 1
ATOM 779 C CA . LEU A 1 97 ? -13.679 -14.524 -29.450 1.00 91.19 97 LEU A CA 1
ATOM 780 C C . LEU A 1 97 ? -13.672 -15.481 -30.643 1.00 91.19 97 LEU A C 1
ATOM 782 O O . LEU A 1 97 ? -12.879 -15.330 -31.564 1.00 91.19 97 LEU A O 1
ATOM 786 N N . ASN A 1 98 ? -14.541 -16.495 -30.617 1.00 91.75 98 ASN A N 1
ATOM 787 C CA . ASN A 1 98 ? -14.562 -17.592 -31.599 1.00 91.75 98 ASN A CA 1
ATOM 788 C C . ASN A 1 98 ? -13.212 -18.335 -31.755 1.00 91.75 98 ASN A C 1
ATOM 790 O O . ASN A 1 98 ? -12.921 -18.868 -32.822 1.00 91.75 98 ASN A O 1
ATOM 794 N N . GLY A 1 99 ? -12.393 -18.372 -30.696 1.00 90.00 99 GLY A N 1
ATOM 795 C CA . GLY A 1 99 ? -11.052 -18.973 -30.705 1.00 90.00 99 GLY A CA 1
ATOM 796 C C . GLY A 1 99 ? -9.945 -18.065 -31.256 1.00 90.00 99 GLY A C 1
ATOM 797 O O . GLY A 1 99 ? -8.778 -18.433 -31.192 1.00 90.00 99 GLY A O 1
ATOM 798 N N . GLU A 1 100 ? -10.280 -16.875 -31.756 1.00 93.56 100 GLU A N 1
ATOM 799 C CA . GLU A 1 100 ? -9.306 -15.854 -32.135 1.00 93.56 100 GLU A CA 1
ATOM 800 C C . GLU A 1 100 ? -8.930 -15.018 -30.905 1.00 93.56 100 GLU A C 1
ATOM 802 O O . GLU A 1 100 ? -9.816 -14.587 -30.160 1.00 93.56 100 GLU A O 1
ATOM 807 N N . TYR A 1 101 ? -7.635 -14.761 -30.701 1.00 94.56 101 TYR A N 1
ATOM 808 C CA . TYR A 1 101 ? -7.165 -13.800 -29.702 1.00 94.56 101 TYR A CA 1
ATOM 809 C C . TYR A 1 101 ? -7.826 -12.442 -29.947 1.00 94.56 101 TYR A C 1
ATOM 811 O O . TYR A 1 101 ? -7.672 -11.858 -31.019 1.00 94.56 101 TYR A O 1
ATOM 819 N N . TRP A 1 102 ? -8.583 -11.947 -28.971 1.00 94.56 102 TRP A N 1
ATOM 820 C CA . TRP A 1 102 ? -9.360 -10.715 -29.078 1.00 94.56 102 TRP A CA 1
ATOM 821 C C . TRP A 1 102 ? -8.710 -9.533 -28.346 1.00 94.56 102 TRP A C 1
ATOM 823 O O . TRP A 1 102 ? -9.149 -8.399 -28.520 1.00 94.56 102 TRP A O 1
ATOM 833 N N . GLY A 1 103 ? -7.623 -9.753 -27.604 1.00 94.00 103 GLY A N 1
ATOM 834 C CA . GLY A 1 103 ? -6.957 -8.726 -26.804 1.00 94.00 103 GLY A CA 1
ATOM 835 C C . GLY A 1 103 ? -7.413 -8.705 -25.350 1.00 94.00 103 GLY A C 1
ATOM 836 O O . GLY A 1 103 ? -8.299 -9.458 -24.930 1.00 94.00 103 GLY A O 1
ATOM 837 N N . MET A 1 104 ? -6.822 -7.793 -24.583 1.00 94.81 104 MET A N 1
ATOM 838 C CA . MET A 1 104 ? -7.262 -7.524 -23.215 1.00 94.81 104 MET A CA 1
ATOM 839 C C . MET A 1 104 ? -8.617 -6.814 -23.190 1.00 94.81 104 MET A C 1
ATOM 841 O O . MET A 1 104 ? -8.889 -5.900 -23.976 1.00 94.81 104 MET A O 1
ATOM 845 N N . LEU A 1 105 ? -9.434 -7.214 -22.225 1.00 95.00 105 LEU A N 1
ATOM 846 C CA . LEU A 1 105 ? -10.550 -6.457 -21.666 1.00 95.00 105 LEU A CA 1
ATOM 847 C C . LEU A 1 105 ? -10.427 -6.546 -20.137 1.00 95.00 105 LEU A C 1
ATOM 849 O O . LEU A 1 105 ? -9.664 -7.357 -19.625 1.00 95.00 105 LEU A O 1
ATOM 853 N N . ASN A 1 106 ? -11.179 -5.748 -19.386 1.00 94.12 106 ASN A N 1
ATOM 854 C CA . ASN A 1 106 ? -11.292 -5.918 -17.938 1.00 94.12 106 ASN A CA 1
ATOM 855 C C . ASN A 1 106 ? -12.720 -6.246 -17.516 1.00 94.12 106 ASN A C 1
ATOM 857 O O . ASN A 1 106 ? -13.681 -5.633 -17.979 1.00 94.12 106 ASN A O 1
ATOM 861 N N . ILE A 1 107 ? -12.845 -7.239 -16.643 1.00 95.75 107 ILE A N 1
ATOM 862 C CA . ILE A 1 107 ? -14.086 -7.600 -15.975 1.00 95.75 107 ILE A CA 1
ATOM 863 C C . ILE A 1 107 ? -14.398 -6.492 -14.970 1.00 95.75 107 ILE A C 1
ATOM 865 O O . ILE A 1 107 ? -13.543 -6.103 -14.175 1.00 95.75 107 ILE A O 1
ATOM 869 N N . ARG A 1 108 ? -15.623 -5.976 -15.032 1.00 95.56 108 ARG A N 1
ATOM 870 C CA . ARG A 1 108 ? -16.155 -4.952 -14.136 1.00 95.56 108 ARG A CA 1
ATOM 871 C C . ARG A 1 108 ? -17.521 -5.345 -13.617 1.00 95.56 108 ARG A C 1
ATOM 873 O O . ARG A 1 108 ? -18.330 -5.962 -14.325 1.00 95.56 108 ARG A O 1
ATOM 880 N N . GLU A 1 109 ? -17.803 -4.897 -12.406 1.00 95.38 109 GLU A N 1
ATOM 881 C CA . GLU A 1 109 ? -19.168 -4.830 -11.899 1.00 95.38 109 GLU A CA 1
ATOM 882 C C . GLU A 1 109 ? -20.019 -3.870 -12.731 1.00 95.38 109 GLU A C 1
ATOM 884 O O . GLU A 1 109 ? -19.508 -2.994 -13.430 1.00 95.38 109 GLU A O 1
ATOM 889 N N . ARG A 1 110 ? -21.343 -4.021 -12.669 1.00 93.81 110 ARG A N 1
ATOM 890 C CA . ARG A 1 110 ? -22.276 -3.126 -13.354 1.00 93.81 110 ARG A CA 1
ATOM 891 C C . ARG A 1 110 ? -23.247 -2.528 -12.355 1.00 93.81 110 ARG A C 1
ATOM 893 O O . ARG A 1 110 ? -24.126 -3.247 -11.896 1.00 93.81 110 ARG A O 1
ATOM 900 N N . PHE A 1 111 ? -23.184 -1.214 -12.161 1.00 95.56 111 PHE A N 1
ATOM 901 C CA . PHE A 1 111 ? -24.258 -0.469 -11.512 1.00 95.56 111 PHE A CA 1
ATOM 902 C C . PHE A 1 111 ? -25.559 -0.608 -12.320 1.00 95.56 111 PHE A C 1
ATOM 904 O O . PHE A 1 111 ? -25.734 -0.049 -13.406 1.00 95.56 111 PHE A O 1
ATOM 911 N N . ASP A 1 112 ? -26.431 -1.469 -11.807 1.00 95.62 112 ASP A N 1
ATOM 912 C CA . ASP A 1 112 ? -27.836 -1.642 -12.145 1.00 95.62 112 ASP A CA 1
ATOM 913 C C . ASP A 1 112 ? -28.543 -2.287 -10.941 1.00 95.62 112 ASP A C 1
ATOM 915 O O . ASP A 1 112 ? -27.899 -2.633 -9.946 1.00 95.62 112 ASP A O 1
ATOM 919 N N . LYS A 1 113 ? -29.861 -2.483 -11.019 1.00 96.75 113 LYS A N 1
ATOM 920 C CA . LYS A 1 113 ? -30.634 -3.045 -9.906 1.00 96.75 113 LYS A CA 1
ATOM 921 C C . LYS A 1 113 ? -30.158 -4.390 -9.349 1.00 96.75 113 LYS A C 1
ATOM 923 O O . LYS A 1 113 ? -30.409 -4.664 -8.183 1.00 96.75 113 LYS A O 1
ATOM 928 N N . HIS A 1 114 ? -29.468 -5.230 -10.127 1.00 97.00 114 HIS A N 1
ATOM 929 C CA . HIS A 1 114 ? -28.942 -6.505 -9.612 1.00 97.00 114 HIS A CA 1
ATOM 930 C C . HIS A 1 114 ? -27.653 -6.324 -8.810 1.00 97.00 114 HIS A C 1
ATOM 932 O O . HIS A 1 114 ? -27.373 -7.152 -7.951 1.00 97.00 114 HIS A O 1
ATOM 938 N N . TYR A 1 115 ? -26.880 -5.267 -9.075 1.00 97.19 115 TYR A N 1
ATOM 939 C CA . TYR A 1 115 ? -25.773 -4.868 -8.204 1.00 97.19 115 TYR A CA 1
ATOM 940 C C . TYR A 1 115 ? -26.328 -4.331 -6.883 1.00 97.19 115 TYR A C 1
ATOM 942 O O . TYR A 1 115 ? -25.983 -4.860 -5.831 1.00 97.19 115 TYR A O 1
ATOM 950 N N . LEU A 1 116 ? -27.269 -3.379 -6.942 1.00 97.44 116 LEU A N 1
ATOM 951 C CA . LEU A 1 116 ? -27.856 -2.762 -5.747 1.00 97.44 116 LEU A CA 1
ATOM 952 C C . LEU A 1 116 ? -28.536 -3.802 -4.845 1.00 97.44 116 LEU A C 1
ATOM 954 O O . LEU A 1 116 ? -28.234 -3.871 -3.658 1.00 97.44 116 LEU A O 1
ATOM 958 N N . ALA A 1 117 ? -29.357 -4.691 -5.416 1.00 96.56 117 ALA A N 1
ATOM 959 C CA . ALA A 1 117 ? -30.001 -5.776 -4.674 1.00 96.56 117 ALA A CA 1
ATOM 960 C C . ALA A 1 117 ? -29.008 -6.743 -4.001 1.00 96.56 117 ALA A C 1
ATOM 962 O O . ALA A 1 117 ? -29.276 -7.250 -2.915 1.00 96.56 117 ALA A O 1
ATOM 963 N N . ARG A 1 118 ? -27.851 -7.001 -4.627 1.00 95.69 118 ARG A N 1
ATOM 964 C CA . ARG A 1 118 ? -26.818 -7.901 -4.090 1.00 95.69 118 ARG A CA 1
ATOM 965 C C . ARG A 1 118 ? -25.964 -7.228 -3.010 1.00 95.69 118 ARG A C 1
ATOM 967 O O . ARG A 1 118 ? -25.574 -7.900 -2.065 1.00 95.69 118 ARG A O 1
ATOM 974 N N . VAL A 1 119 ? -25.645 -5.941 -3.164 1.00 95.38 119 VAL A N 1
ATOM 975 C CA . VAL A 1 119 ? -24.784 -5.196 -2.226 1.00 95.38 119 VAL A CA 1
ATOM 976 C C . VAL A 1 119 ? -25.558 -4.741 -0.992 1.00 95.38 119 VAL A C 1
ATOM 978 O O . VAL A 1 119 ? -25.089 -4.943 0.121 1.00 95.38 119 VAL A O 1
ATOM 981 N N . TYR A 1 120 ? -26.764 -4.205 -1.184 1.00 95.81 120 TYR A N 1
ATOM 982 C CA . TYR A 1 120 ? -27.568 -3.591 -0.122 1.00 95.81 120 TYR A CA 1
ATOM 983 C C . TYR A 1 120 ? -28.728 -4.464 0.379 1.00 95.81 120 TYR A C 1
ATOM 985 O O . TYR A 1 120 ? -29.472 -4.046 1.263 1.00 95.81 120 TYR A O 1
ATOM 993 N N . GLY A 1 121 ? -28.931 -5.660 -0.188 1.00 95.38 121 GLY A N 1
ATOM 994 C CA . GLY A 1 121 ? -30.028 -6.563 0.192 1.00 95.38 121 GLY A CA 1
ATOM 995 C C . GLY A 1 121 ? -31.433 -6.058 -0.175 1.00 95.38 121 GLY A C 1
ATOM 996 O O . GLY A 1 121 ? -32.419 -6.548 0.370 1.00 95.38 121 GLY A O 1
ATOM 997 N N . VAL A 1 122 ? -31.531 -5.069 -1.068 1.00 95.50 122 VAL A N 1
ATOM 998 C CA . VAL A 1 122 ? -32.785 -4.394 -1.445 1.00 95.50 122 VAL A CA 1
ATOM 999 C C . VAL A 1 122 ? -33.559 -5.107 -2.558 1.00 95.50 122 VAL A C 1
ATOM 1001 O O . VAL A 1 122 ? -32.986 -5.837 -3.368 1.00 95.50 122 VAL A O 1
ATOM 1004 N N . ASP A 1 123 ? -34.864 -4.837 -2.666 1.00 94.75 123 ASP A N 1
ATOM 1005 C CA . ASP A 1 123 ? -35.634 -5.221 -3.852 1.00 94.75 123 ASP A CA 1
ATOM 1006 C C . ASP A 1 123 ? -35.215 -4.371 -5.062 1.00 94.75 123 ASP A C 1
ATOM 1008 O O . ASP A 1 123 ? -35.485 -3.170 -5.143 1.00 94.75 123 ASP A O 1
ATOM 1012 N N . GLY A 1 124 ? -34.564 -5.024 -6.026 1.00 93.31 124 GLY A N 1
ATOM 1013 C CA . GLY A 1 124 ? -34.110 -4.407 -7.266 1.00 93.31 124 GLY A CA 1
ATOM 1014 C C . GLY A 1 124 ? -35.233 -3.823 -8.132 1.00 93.31 124 GLY A C 1
ATOM 1015 O O . GLY A 1 124 ? -34.961 -2.947 -8.948 1.00 93.31 124 GLY A O 1
ATOM 1016 N N . ASP A 1 125 ? -36.477 -4.283 -7.988 1.00 95.06 125 ASP A N 1
ATOM 1017 C CA . ASP A 1 125 ? -37.619 -3.749 -8.738 1.00 95.06 125 ASP A CA 1
ATOM 1018 C C . ASP A 1 125 ? -38.337 -2.589 -8.001 1.00 95.06 125 ASP A C 1
ATOM 1020 O O . ASP A 1 125 ? -39.230 -1.968 -8.582 1.00 95.06 125 ASP A O 1
ATOM 1024 N N . ASN A 1 126 ? -37.911 -2.229 -6.777 1.00 96.75 126 ASN A N 1
ATOM 1025 C CA . ASN A 1 126 ? -38.481 -1.146 -5.956 1.00 96.75 126 ASN A CA 1
ATOM 1026 C C . ASN A 1 126 ? -37.482 -0.003 -5.654 1.00 96.75 126 ASN A C 1
ATOM 1028 O O . ASN A 1 126 ? -37.352 0.460 -4.519 1.00 96.75 126 ASN A O 1
ATOM 1032 N N . LEU A 1 127 ? -36.765 0.481 -6.667 1.00 97.25 127 LEU A N 1
ATOM 1033 C CA . LEU A 1 127 ? -35.772 1.551 -6.513 1.00 97.25 127 LEU A CA 1
ATOM 1034 C C . LEU A 1 127 ? -35.911 2.647 -7.573 1.00 97.25 127 LEU A C 1
ATOM 1036 O O . LEU A 1 127 ? -36.443 2.414 -8.658 1.00 97.25 127 LEU A O 1
ATOM 1040 N N . ASP A 1 128 ? -35.407 3.835 -7.246 1.00 98.00 128 ASP A N 1
ATOM 1041 C CA . ASP A 1 128 ? -35.114 4.884 -8.224 1.00 98.00 128 ASP A CA 1
ATOM 1042 C C . ASP A 1 128 ? -33.616 4.816 -8.545 1.00 98.00 128 ASP A C 1
ATOM 1044 O O . ASP A 1 128 ? -32.796 4.888 -7.632 1.00 98.00 128 ASP A O 1
ATOM 1048 N N . LEU A 1 129 ? -33.249 4.678 -9.822 1.00 97.69 129 LEU A N 1
ATOM 1049 C CA . LEU A 1 129 ? -31.866 4.761 -10.310 1.00 97.69 129 LEU A CA 1
ATOM 1050 C C . LEU A 1 129 ? -31.814 5.804 -11.425 1.00 97.69 129 LEU A C 1
ATOM 1052 O O . LEU A 1 129 ? -32.344 5.587 -12.513 1.00 97.69 129 LEU A O 1
ATOM 1056 N N . ILE A 1 130 ? -31.184 6.941 -11.148 1.00 96.19 130 ILE A N 1
ATOM 1057 C CA . ILE A 1 130 ? -31.213 8.139 -11.985 1.00 96.19 130 ILE A CA 1
ATOM 1058 C C . ILE A 1 130 ? -29.852 8.346 -12.652 1.00 96.19 130 ILE A C 1
ATOM 1060 O O . ILE A 1 130 ? -28.844 8.523 -11.975 1.00 96.19 130 ILE A O 1
ATOM 1064 N N . GLU A 1 131 ? -29.819 8.367 -13.983 1.00 92.62 131 GLU A N 1
ATOM 1065 C CA . GLU A 1 131 ? -28.651 8.703 -14.804 1.00 92.62 131 GLU A CA 1
ATOM 1066 C C . GLU A 1 131 ? -28.712 10.183 -15.227 1.00 92.62 131 GLU A C 1
ATOM 1068 O O . GLU A 1 131 ? -29.758 10.698 -15.642 1.00 92.62 131 GLU A O 1
ATOM 1073 N N . ASN A 1 132 ? -27.587 10.891 -15.079 1.00 89.69 132 ASN A N 1
ATOM 1074 C CA . ASN A 1 132 ? -27.400 12.311 -15.436 1.00 89.69 132 ASN A CA 1
ATOM 1075 C C . ASN A 1 132 ? -28.415 13.301 -14.817 1.00 89.69 132 ASN A C 1
ATOM 1077 O O . ASN A 1 132 ? -28.535 14.435 -15.271 1.00 89.69 132 ASN A O 1
ATOM 1081 N N . GLY A 1 133 ? -29.168 12.886 -13.790 1.00 88.75 133 GLY A N 1
ATOM 1082 C CA . GLY A 1 133 ? -30.216 13.697 -13.158 1.00 88.75 133 GLY A CA 1
ATOM 1083 C C . GLY A 1 133 ? -31.461 13.923 -14.030 1.00 88.75 133 GLY A C 1
ATOM 1084 O O . GLY A 1 133 ? -32.317 14.723 -13.662 1.00 88.75 133 GLY A O 1
ATOM 1085 N N . VAL A 1 134 ? -31.561 13.255 -15.187 1.00 90.50 134 VAL A N 1
ATOM 1086 C CA . VAL A 1 134 ? -32.606 13.509 -16.203 1.00 90.50 134 VAL A CA 1
ATOM 1087 C C . VAL A 1 134 ? -33.228 12.245 -16.807 1.00 90.50 134 VAL A C 1
ATOM 1089 O O . VAL A 1 134 ? -34.257 12.339 -17.475 1.00 90.50 134 VAL A O 1
ATOM 1092 N N . VAL A 1 135 ? -32.649 11.064 -16.573 1.00 92.81 135 VAL A N 1
ATOM 1093 C CA . VAL A 1 135 ? -33.182 9.766 -17.018 1.00 92.81 135 VAL A CA 1
ATOM 1094 C C . VAL A 1 135 ? -33.317 8.842 -15.812 1.00 92.81 135 VAL A C 1
ATOM 1096 O O . VAL A 1 135 ? -32.370 8.699 -15.051 1.00 92.81 135 VAL A O 1
ATOM 1099 N N . ALA A 1 136 ? -34.464 8.181 -15.656 1.00 95.12 136 ALA A N 1
ATOM 1100 C CA . ALA A 1 136 ? -34.594 7.045 -14.747 1.00 95.12 136 ALA A CA 1
ATOM 1101 C C . ALA A 1 136 ? -34.266 5.748 -15.511 1.00 95.12 136 ALA A C 1
ATOM 1103 O O . ALA A 1 136 ? -34.983 5.374 -16.440 1.00 95.12 136 ALA A O 1
ATOM 1104 N N . ASP A 1 137 ? -33.164 5.096 -15.138 1.00 94.00 137 ASP A N 1
ATOM 1105 C CA . ASP A 1 137 ? -32.767 3.754 -15.599 1.00 94.00 137 ASP A CA 1
ATOM 1106 C C . ASP A 1 137 ? -33.726 2.690 -15.022 1.00 94.00 137 ASP A C 1
ATOM 1108 O O . ASP A 1 137 ? -34.083 1.719 -15.691 1.00 94.00 137 ASP A O 1
ATOM 1112 N N . GLU A 1 138 ? -34.156 2.903 -13.775 1.00 97.12 138 GLU A N 1
ATOM 1113 C CA . GLU A 1 138 ? -35.194 2.167 -13.047 1.00 97.12 138 GLU A CA 1
ATOM 1114 C C . GLU A 1 138 ? -35.965 3.197 -12.182 1.00 97.12 138 GLU A C 1
ATOM 1116 O O . GLU A 1 138 ? -35.384 4.199 -11.755 1.00 97.12 138 GLU A O 1
ATOM 1121 N N . GLY A 1 139 ? -37.260 2.983 -11.926 1.00 96.25 139 GLY A N 1
ATOM 1122 C CA . GLY A 1 139 ? -38.087 3.918 -11.146 1.00 96.25 139 GLY A CA 1
ATOM 1123 C C . GLY A 1 139 ? -38.515 5.178 -11.915 1.00 96.25 139 GLY A C 1
ATOM 1124 O O . GLY A 1 139 ? -38.898 5.096 -13.084 1.00 96.25 139 GLY A O 1
ATOM 1125 N N . ASP A 1 140 ? -38.506 6.340 -11.252 1.00 96.12 140 ASP A N 1
ATOM 1126 C CA . ASP A 1 140 ? -38.887 7.633 -11.836 1.00 96.12 140 ASP A CA 1
ATOM 1127 C C . ASP A 1 140 ? -38.196 8.829 -11.145 1.00 96.12 140 ASP A C 1
ATOM 1129 O O . ASP A 1 140 ? -37.497 8.690 -10.148 1.00 96.12 140 ASP A O 1
ATOM 1133 N N . LEU A 1 141 ? -38.356 10.025 -11.719 1.00 96.50 141 LEU A N 1
ATOM 1134 C CA . LEU A 1 141 ? -37.657 11.248 -11.300 1.00 96.50 141 LEU A CA 1
ATOM 1135 C C . LEU A 1 141 ? -38.399 12.069 -10.224 1.00 96.50 141 LEU A C 1
ATOM 1137 O O . LEU A 1 141 ? -37.941 13.163 -9.895 1.00 96.50 141 LEU A O 1
ATOM 1141 N N . HIS A 1 142 ? -39.549 11.624 -9.700 1.00 96.19 142 HIS A N 1
ATOM 1142 C CA . HIS A 1 142 ? -40.415 12.465 -8.862 1.00 96.19 142 HIS A CA 1
ATOM 1143 C C . HIS A 1 142 ? -39.711 12.952 -7.588 1.00 96.19 142 HIS A C 1
ATOM 1145 O O . HIS A 1 142 ? -39.570 14.161 -7.388 1.00 96.19 142 HIS A O 1
ATOM 1151 N N . THR A 1 143 ? -39.211 12.028 -6.764 1.00 96.06 143 THR A N 1
ATOM 1152 C CA . THR A 1 143 ? -38.546 12.374 -5.498 1.00 96.06 143 THR A CA 1
ATOM 1153 C C . THR A 1 143 ? -37.175 13.012 -5.723 1.00 96.06 143 THR A C 1
ATOM 1155 O O . THR A 1 143 ? -36.799 13.910 -4.976 1.00 96.06 143 THR A O 1
ATOM 1158 N N . TYR A 1 144 ? -36.461 12.642 -6.795 1.00 96.38 144 TYR A N 1
ATOM 1159 C CA . TYR A 1 144 ? -35.204 13.303 -7.171 1.00 96.38 144 TYR A CA 1
ATOM 1160 C C . TYR A 1 144 ? -35.427 14.790 -7.480 1.00 96.38 144 TYR A C 1
ATOM 1162 O O . TYR A 1 144 ? -34.754 15.657 -6.927 1.00 96.38 144 TYR A O 1
ATOM 1170 N N . ASN A 1 145 ? -36.433 15.106 -8.301 1.00 96.50 145 ASN A N 1
ATOM 1171 C CA . ASN A 1 145 ? -36.792 16.489 -8.606 1.00 96.50 145 ASN A CA 1
ATOM 1172 C C . ASN A 1 145 ? -37.312 17.235 -7.368 1.00 96.50 145 ASN A C 1
ATOM 1174 O O . ASN A 1 145 ? -37.052 18.427 -7.233 1.00 96.50 145 ASN A O 1
ATOM 1178 N N . ALA A 1 146 ? -38.026 16.565 -6.456 1.00 96.56 146 ALA A N 1
ATOM 1179 C CA . ALA A 1 146 ? -38.450 17.168 -5.192 1.00 96.56 146 ALA A CA 1
ATOM 1180 C C . ALA A 1 146 ? -37.248 17.557 -4.310 1.00 96.56 146 ALA A C 1
ATOM 1182 O O . ALA A 1 146 ? -37.201 18.685 -3.828 1.00 96.56 146 ALA A O 1
ATOM 1183 N N . MET A 1 147 ? -36.253 16.674 -4.180 1.00 97.19 147 MET A N 1
ATOM 1184 C CA . MET A 1 147 ? -34.997 16.926 -3.463 1.00 97.19 147 MET A CA 1
ATOM 1185 C C . MET A 1 147 ? -34.194 18.077 -4.087 1.00 97.19 147 MET A C 1
ATOM 1187 O O . MET A 1 147 ? -33.800 18.996 -3.375 1.00 97.19 147 MET A O 1
ATOM 1191 N N . VAL A 1 148 ? -33.996 18.074 -5.414 1.00 96.38 148 VAL A N 1
ATOM 1192 C CA . VAL A 1 148 ? -33.315 19.172 -6.132 1.00 96.38 148 VAL A CA 1
ATOM 1193 C C . VAL A 1 148 ? -34.037 20.501 -5.886 1.00 96.38 148 VAL A C 1
ATOM 1195 O O . VAL A 1 148 ? -33.409 21.486 -5.499 1.00 96.38 148 VAL A O 1
ATOM 1198 N N . ASN A 1 149 ? -35.362 20.537 -6.071 1.00 97.38 149 ASN A N 1
ATOM 1199 C CA . ASN A 1 149 ? -36.161 21.741 -5.834 1.00 97.38 149 ASN A CA 1
ATOM 1200 C C . ASN A 1 149 ? -36.097 22.195 -4.370 1.00 97.38 149 ASN A C 1
ATOM 1202 O O . ASN A 1 149 ? -36.067 23.395 -4.117 1.00 97.38 149 ASN A O 1
ATOM 1206 N N . PHE A 1 150 ? -36.061 21.269 -3.410 1.00 98.25 150 PHE A N 1
ATOM 1207 C CA . PHE A 1 150 ? -35.924 21.606 -1.998 1.00 98.25 150 PHE A CA 1
ATOM 1208 C C . PHE A 1 150 ? -34.559 22.245 -1.706 1.00 98.25 150 PHE A C 1
ATOM 1210 O O . PHE A 1 150 ? -34.524 23.354 -1.176 1.00 98.25 150 PHE A O 1
ATOM 1217 N N . ALA A 1 151 ? -33.460 21.607 -2.120 1.00 96.88 151 ALA A N 1
ATOM 1218 C CA . ALA A 1 151 ? -32.099 22.103 -1.905 1.00 96.88 151 ALA A CA 1
ATOM 1219 C C . ALA A 1 151 ? -31.856 23.489 -2.532 1.00 96.88 151 ALA A C 1
ATOM 1221 O O . ALA A 1 151 ? -31.167 24.316 -1.953 1.00 96.88 151 ALA A O 1
ATOM 1222 N N . THR A 1 152 ? -32.436 23.750 -3.707 1.00 94.69 152 THR A N 1
ATOM 1223 C CA . THR A 1 152 ? -32.186 24.976 -4.494 1.00 94.69 152 THR A CA 1
ATOM 1224 C C . THR A 1 152 ? -33.127 26.147 -4.202 1.00 94.69 152 THR A C 1
ATOM 1226 O O . THR A 1 152 ? -32.883 27.247 -4.692 1.00 94.69 152 THR A O 1
ATOM 1229 N N . ASN A 1 153 ? -34.210 25.940 -3.443 1.00 96.56 153 ASN A N 1
ATOM 1230 C CA . ASN A 1 153 ? -35.199 26.988 -3.139 1.00 96.56 153 ASN A CA 1
ATOM 1231 C C . ASN A 1 153 ? -35.378 27.251 -1.631 1.00 96.56 153 ASN A C 1
ATOM 1233 O O . ASN A 1 153 ? -36.264 28.020 -1.257 1.00 96.56 153 ASN A O 1
ATOM 1237 N N . ASN A 1 154 ? -34.564 26.636 -0.767 1.00 97.12 154 ASN A N 1
ATOM 1238 C CA . ASN A 1 154 ? -34.576 26.861 0.678 1.00 97.12 154 ASN A CA 1
ATOM 1239 C C . ASN A 1 154 ? -33.175 27.241 1.164 1.00 97.12 154 ASN A C 1
ATOM 1241 O O . ASN A 1 154 ? -32.191 26.660 0.724 1.00 97.12 154 ASN A O 1
ATOM 1245 N N . ASP A 1 155 ? -33.096 28.185 2.101 1.00 96.50 155 ASP A N 1
ATOM 1246 C CA . ASP A 1 155 ? -31.834 28.566 2.740 1.00 96.50 155 ASP A CA 1
ATOM 1247 C C . ASP A 1 155 ? -31.345 27.432 3.654 1.00 96.50 155 ASP A C 1
ATOM 1249 O O . ASP A 1 155 ? -31.985 27.121 4.665 1.00 96.50 155 ASP A O 1
ATOM 1253 N N . LEU A 1 156 ? -30.223 26.808 3.290 1.00 96.56 156 LEU A N 1
ATOM 1254 C CA . LEU A 1 156 ? -29.625 25.696 4.028 1.00 96.56 156 LEU A CA 1
ATOM 1255 C C . LEU A 1 156 ? -28.802 26.149 5.247 1.00 96.56 156 LEU A C 1
ATOM 1257 O O . LEU A 1 156 ? -28.342 25.297 6.004 1.00 96.56 156 LEU A O 1
ATOM 1261 N N . ASN A 1 157 ? -28.668 27.455 5.511 1.00 95.06 157 ASN A N 1
ATOM 1262 C CA . ASN A 1 157 ? -28.183 27.964 6.802 1.00 95.06 157 ASN A CA 1
ATOM 1263 C C . ASN A 1 157 ? -29.217 27.779 7.928 1.00 95.06 157 ASN A C 1
ATOM 1265 O O . ASN A 1 157 ? -28.876 27.822 9.111 1.00 95.06 157 ASN A O 1
ATOM 1269 N N . ILE A 1 158 ? -30.488 27.549 7.585 1.00 96.44 158 ILE A N 1
ATOM 1270 C CA . ILE A 1 158 ? -31.539 27.230 8.554 1.00 96.44 158 ILE A CA 1
ATOM 1271 C C . ILE A 1 158 ? -31.449 25.738 8.896 1.00 96.44 158 ILE A C 1
ATOM 1273 O O . ILE A 1 158 ? -31.727 24.891 8.048 1.00 96.44 158 ILE A O 1
ATOM 1277 N N . ALA A 1 159 ? -31.128 25.416 10.155 1.00 95.25 159 ALA A N 1
ATOM 1278 C CA . ALA A 1 159 ? -30.918 24.039 10.626 1.00 95.25 159 ALA A CA 1
ATOM 1279 C C . ALA A 1 159 ? -32.039 23.065 10.212 1.00 95.25 159 ALA A C 1
ATOM 1281 O O . ALA A 1 159 ? -31.751 22.022 9.638 1.00 95.25 159 ALA A O 1
ATOM 1282 N N . ALA A 1 160 ? -33.310 23.447 10.377 1.00 97.62 160 ALA A N 1
ATOM 1283 C CA . ALA A 1 160 ? -34.451 22.613 9.984 1.00 97.62 160 ALA A CA 1
ATOM 1284 C C . ALA A 1 160 ? -34.512 22.308 8.469 1.00 97.62 160 ALA A C 1
ATOM 1286 O O . ALA A 1 160 ? -34.983 21.244 8.074 1.00 97.62 160 ALA A O 1
ATOM 1287 N N . ASN A 1 161 ? -34.020 23.210 7.609 1.00 97.94 161 ASN A N 1
ATOM 1288 C CA . ASN A 1 161 ? -33.929 22.953 6.168 1.00 97.94 161 ASN A CA 1
ATOM 1289 C C . ASN A 1 161 ? -32.774 21.989 5.863 1.00 97.94 161 ASN A C 1
ATOM 1291 O O . ASN A 1 161 ? -32.937 21.069 5.065 1.00 97.94 161 ASN A O 1
ATOM 1295 N N . TYR A 1 162 ? -31.625 22.163 6.520 1.00 97.12 162 TYR A N 1
ATOM 1296 C CA . TYR A 1 162 ? -30.486 21.253 6.391 1.00 97.12 162 TYR A CA 1
ATOM 1297 C C . TYR A 1 162 ? -30.822 19.831 6.883 1.00 97.12 162 TYR A C 1
ATOM 1299 O O . TYR A 1 162 ? -30.556 18.852 6.184 1.00 97.12 162 TYR A O 1
ATOM 1307 N N . GLU A 1 163 ? -31.477 19.710 8.039 1.00 96.44 163 GLU A N 1
ATOM 1308 C CA . GLU A 1 163 ? -32.002 18.449 8.580 1.00 96.44 163 GLU A CA 1
ATOM 1309 C C . GLU A 1 163 ? -32.984 17.798 7.594 1.00 96.44 163 GLU A C 1
ATOM 1311 O O . GLU A 1 163 ? -32.820 16.632 7.238 1.00 96.44 163 GLU A O 1
ATOM 1316 N N . GLN A 1 164 ? -33.945 18.561 7.059 1.00 97.44 164 GLN A N 1
ATOM 1317 C CA . GLN A 1 164 ? -34.893 18.061 6.061 1.00 97.44 164 GLN A CA 1
ATOM 1318 C C . GLN A 1 164 ? -34.197 17.563 4.783 1.00 97.44 164 GLN A C 1
ATOM 1320 O O . GLN A 1 164 ? -34.558 16.496 4.281 1.00 97.44 164 GLN A O 1
ATOM 1325 N N . LEU A 1 165 ? -33.187 18.271 4.267 1.00 97.81 165 LEU A N 1
ATOM 1326 C CA . LEU A 1 165 ? -32.407 17.810 3.112 1.00 97.81 165 LEU A CA 1
ATOM 1327 C C . LEU A 1 165 ? -31.610 16.535 3.437 1.00 97.81 165 LEU A C 1
ATOM 1329 O O . LEU A 1 165 ? -31.544 15.626 2.609 1.00 97.81 165 LEU A O 1
ATOM 1333 N N . SER A 1 166 ? -31.090 16.425 4.662 1.00 96.69 166 SER A N 1
ATOM 1334 C CA . SER A 1 166 ? -30.368 15.242 5.154 1.00 96.69 166 SER A CA 1
ATOM 1335 C C . SER A 1 166 ? -31.247 13.983 5.223 1.00 96.69 166 SER A C 1
ATOM 1337 O O . SER A 1 166 ? -30.719 12.876 5.164 1.00 96.69 166 SER A O 1
ATOM 1339 N N . THR A 1 167 ? -32.581 14.120 5.287 1.00 97.38 167 THR A N 1
ATOM 1340 C CA . THR A 1 167 ? -33.526 12.986 5.149 1.00 97.38 167 THR A CA 1
ATOM 1341 C C . THR A 1 167 ? -33.796 12.575 3.695 1.00 97.38 167 THR A C 1
ATOM 1343 O O . THR A 1 167 ? -34.331 11.496 3.452 1.00 97.38 167 THR A O 1
ATOM 1346 N N . MET A 1 168 ? -33.436 13.412 2.714 1.00 97.94 168 MET A N 1
ATOM 1347 C CA . MET A 1 168 ? -33.653 13.154 1.283 1.00 97.94 168 MET A CA 1
ATOM 1348 C C . MET A 1 168 ? -32.404 12.609 0.580 1.00 97.94 168 MET A C 1
ATOM 1350 O O . MET A 1 168 ? -32.519 11.812 -0.354 1.00 97.94 168 MET A O 1
ATOM 1354 N N . MET A 1 169 ? -31.214 13.022 1.019 1.00 97.75 169 MET A N 1
ATOM 1355 C CA . MET A 1 169 ? -29.933 12.591 0.458 1.00 97.75 169 MET A CA 1
ATOM 1356 C C . MET A 1 169 ? -28.892 12.304 1.528 1.00 97.75 169 MET A C 1
ATOM 1358 O O . MET A 1 169 ? -28.883 12.896 2.604 1.00 97.75 169 MET A O 1
ATOM 1362 N N . ASP A 1 170 ? -27.980 11.404 1.191 1.00 97.75 170 ASP A N 1
ATOM 1363 C CA . ASP A 1 170 ? -26.778 11.165 1.967 1.00 97.75 170 ASP A CA 1
ATOM 1364 C C . ASP A 1 170 ? -25.736 12.239 1.598 1.00 97.75 170 ASP A C 1
ATOM 1366 O O . ASP A 1 170 ? -25.079 12.171 0.557 1.00 97.75 170 ASP A O 1
ATOM 1370 N N . ILE A 1 171 ? -25.671 13.306 2.404 1.00 97.06 171 ILE A N 1
ATOM 1371 C CA . ILE A 1 171 ? -24.802 14.468 2.147 1.00 97.06 171 ILE A CA 1
ATOM 1372 C C . ILE A 1 171 ? -23.323 14.057 2.170 1.00 97.06 171 ILE A C 1
ATOM 1374 O O . ILE A 1 171 ? -22.535 14.568 1.382 1.00 97.06 171 ILE A O 1
ATOM 1378 N N . ASP A 1 172 ? -22.949 13.099 3.011 1.00 95.12 172 ASP A N 1
ATOM 1379 C CA . ASP A 1 172 ? -21.563 12.666 3.207 1.00 95.12 172 ASP A CA 1
ATOM 1380 C C . ASP A 1 172 ? -21.047 11.930 1.966 1.00 95.12 172 ASP A C 1
ATOM 1382 O O . ASP A 1 172 ? -20.002 12.277 1.413 1.00 95.12 172 ASP A O 1
ATOM 1386 N N . ASN A 1 173 ? -21.855 10.991 1.467 1.00 97.31 173 ASN A N 1
ATOM 1387 C CA . ASN A 1 173 ? -21.683 10.347 0.167 1.00 97.31 173 ASN A CA 1
ATOM 1388 C C . ASN A 1 173 ? -21.558 11.376 -0.973 1.00 97.31 173 ASN A C 1
ATOM 1390 O O . ASN A 1 173 ? -20.678 11.246 -1.823 1.00 97.31 173 ASN A O 1
ATOM 1394 N N . PHE A 1 174 ? -22.410 12.407 -0.985 1.00 97.38 174 PHE A N 1
ATOM 1395 C CA . PHE A 1 174 ? -22.409 13.441 -2.021 1.00 97.38 174 PHE A CA 1
ATOM 1396 C C . PHE A 1 174 ? -21.148 14.319 -1.997 1.00 97.38 174 PHE A C 1
ATOM 1398 O O . PHE A 1 174 ? -20.586 14.605 -3.057 1.00 97.38 174 PHE A O 1
ATOM 1405 N N . LEU A 1 175 ? -20.691 14.740 -0.812 1.00 96.94 175 LEU A N 1
ATOM 1406 C CA . LEU A 1 175 ? -19.489 15.564 -0.666 1.00 96.94 175 LEU A CA 1
ATOM 1407 C C . LEU A 1 175 ? -18.232 14.771 -1.043 1.00 96.94 175 LEU A C 1
ATOM 1409 O O . LEU A 1 175 ? -17.462 15.255 -1.869 1.00 96.94 175 LEU A O 1
ATOM 1413 N N . ASP A 1 176 ? -18.057 13.547 -0.530 1.00 97.19 176 ASP A N 1
ATOM 1414 C CA . ASP A 1 176 ? -16.923 12.686 -0.904 1.00 97.19 176 ASP A CA 1
ATOM 1415 C C . ASP A 1 176 ? -16.907 12.406 -2.415 1.00 97.19 176 ASP A C 1
ATOM 1417 O O . ASP A 1 176 ? -15.856 12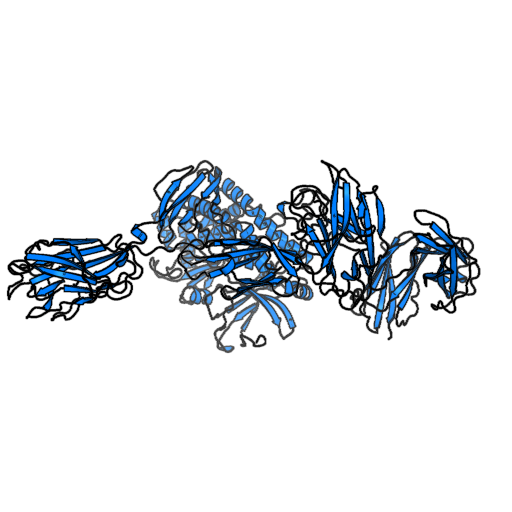.511 -3.053 1.00 97.19 176 ASP A O 1
ATOM 1421 N N . TYR A 1 177 ? -18.073 12.112 -3.007 1.00 96.56 177 TYR A N 1
ATOM 1422 C CA . TYR A 1 177 ? -18.220 11.905 -4.450 1.00 96.56 177 TYR A CA 1
ATOM 1423 C C . TYR A 1 177 ? -17.718 13.118 -5.248 1.00 96.56 177 TYR A C 1
ATOM 1425 O O . TYR A 1 177 ? -16.925 12.972 -6.181 1.00 96.56 177 TYR A O 1
ATOM 1433 N N . TYR A 1 178 ? -18.123 14.330 -4.860 1.00 96.31 178 TYR A N 1
ATOM 1434 C CA . TYR A 1 178 ? -17.675 15.548 -5.529 1.00 96.31 178 TYR A CA 1
ATOM 1435 C C . TYR A 1 178 ? -16.197 15.868 -5.290 1.00 96.31 178 TYR A C 1
ATOM 1437 O O . TYR A 1 178 ? -15.527 16.294 -6.231 1.00 96.31 178 TYR A O 1
ATOM 1445 N N . ILE A 1 179 ? -15.665 15.634 -4.085 1.00 97.56 179 ILE A N 1
ATOM 1446 C CA . ILE A 1 179 ? -14.235 15.804 -3.788 1.00 97.56 179 ILE A CA 1
ATOM 1447 C C . ILE A 1 179 ? -13.395 14.903 -4.702 1.00 97.56 179 ILE A C 1
ATOM 1449 O O . ILE A 1 179 ? -12.451 15.387 -5.330 1.00 97.56 179 ILE A O 1
ATOM 1453 N N . ALA A 1 180 ? -13.780 13.632 -4.856 1.00 96.81 180 ALA A N 1
ATOM 1454 C CA . ALA A 1 180 ? -13.106 12.700 -5.755 1.00 96.81 180 ALA A CA 1
ATOM 1455 C C . ALA A 1 180 ? -13.143 13.175 -7.218 1.00 96.81 180 ALA A C 1
ATOM 1457 O O . ALA A 1 180 ? -12.090 13.325 -7.836 1.00 96.81 180 ALA A O 1
ATOM 1458 N N . GLU A 1 181 ? -14.323 13.481 -7.766 1.00 94.69 181 GLU A N 1
ATOM 1459 C CA . GLU A 1 181 ? -14.488 13.920 -9.165 1.00 94.69 181 GLU A CA 1
ATOM 1460 C C . GLU A 1 181 ? -13.744 15.237 -9.477 1.00 94.69 181 GLU A C 1
ATOM 1462 O O . GLU A 1 181 ? -13.184 15.408 -10.568 1.00 94.69 181 GLU A O 1
ATOM 1467 N N . ILE A 1 182 ? -13.693 16.163 -8.509 1.00 95.56 182 ILE A N 1
ATOM 1468 C CA . ILE A 1 182 ? -12.920 17.409 -8.599 1.00 95.56 182 ILE A CA 1
ATOM 1469 C C . ILE A 1 182 ? -11.419 17.108 -8.563 1.00 95.56 182 ILE A C 1
ATOM 1471 O O . ILE A 1 182 ? -10.688 17.584 -9.438 1.00 95.56 182 ILE A O 1
ATOM 1475 N N . TYR A 1 183 ? -10.942 16.312 -7.598 1.00 96.50 183 TYR A N 1
ATOM 1476 C CA . TYR A 1 183 ? -9.515 16.015 -7.453 1.00 96.50 183 TYR A CA 1
ATOM 1477 C C . TYR A 1 183 ? -8.958 15.320 -8.698 1.00 96.50 183 TYR A C 1
ATOM 1479 O O . TYR A 1 183 ? -7.969 15.788 -9.263 1.00 96.50 183 TYR A O 1
ATOM 1487 N N . ILE A 1 184 ? -9.631 14.275 -9.197 1.00 93.75 184 ILE A N 1
ATOM 1488 C CA . ILE A 1 184 ? -9.187 13.519 -10.382 1.00 93.75 184 ILE A CA 1
ATOM 1489 C C . ILE A 1 184 ? -9.273 14.313 -11.695 1.00 93.75 184 ILE A C 1
ATOM 1491 O O . ILE A 1 184 ? -8.809 13.847 -12.736 1.00 93.75 184 ILE A O 1
ATOM 1495 N N . ASN A 1 185 ? -9.853 15.515 -11.653 1.00 92.38 185 ASN A N 1
ATOM 1496 C CA . ASN A 1 185 ? -10.125 16.361 -12.803 1.00 92.38 185 ASN A CA 1
ATOM 1497 C C . ASN A 1 185 ? -10.972 15.662 -13.885 1.00 92.38 185 ASN A C 1
ATOM 1499 O O . ASN A 1 185 ? -10.591 15.579 -15.057 1.00 92.38 185 ASN A O 1
ATOM 1503 N N . ASN A 1 186 ? -12.141 15.150 -13.497 1.00 89.50 186 ASN A N 1
ATOM 1504 C CA . ASN A 1 186 ? -13.078 14.571 -14.452 1.00 89.50 186 ASN A CA 1
ATOM 1505 C C . ASN A 1 186 ? -13.922 15.673 -15.123 1.00 89.50 186 ASN A C 1
ATOM 1507 O O . ASN A 1 186 ? -14.917 16.151 -14.580 1.00 89.50 186 ASN A O 1
ATOM 1511 N N . THR A 1 187 ? -13.518 16.114 -16.316 1.00 84.81 187 THR A N 1
ATOM 1512 C CA . THR A 1 187 ? -14.118 17.283 -16.986 1.00 84.81 187 THR A CA 1
ATOM 1513 C C . THR A 1 187 ? -15.458 17.022 -17.689 1.00 84.81 187 THR A C 1
ATOM 1515 O O . THR A 1 187 ? -16.141 17.990 -18.031 1.00 84.81 187 THR A O 1
ATOM 1518 N N . ASP A 1 188 ? -15.891 15.766 -17.868 1.00 78.94 188 ASP A N 1
ATOM 1519 C CA . ASP A 1 188 ? -17.239 15.436 -18.388 1.00 78.94 188 ASP A CA 1
ATOM 1520 C C . ASP A 1 188 ? -18.332 15.566 -17.296 1.00 78.94 188 ASP A C 1
ATOM 1522 O O . ASP A 1 188 ? -19.520 15.793 -17.566 1.00 78.94 188 ASP A O 1
ATOM 1526 N N . ARG A 1 189 ? -17.905 15.565 -16.028 1.00 79.81 189 ARG A N 1
ATOM 1527 C CA . ARG A 1 189 ? -18.686 16.007 -14.865 1.00 79.81 189 ARG A CA 1
ATOM 1528 C C . ARG A 1 189 ? -18.821 17.546 -14.901 1.00 79.81 189 ARG A C 1
ATOM 1530 O O . ARG A 1 189 ? -18.009 18.228 -15.538 1.00 79.81 189 ARG A O 1
ATOM 1537 N N . PRO A 1 190 ? -19.844 18.142 -14.258 1.00 77.56 190 PRO A N 1
ATOM 1538 C CA . PRO A 1 190 ? -20.846 17.531 -13.372 1.00 77.56 190 PRO A CA 1
ATOM 1539 C C . PRO A 1 190 ? -22.095 16.971 -14.078 1.00 77.56 190 PRO A C 1
ATOM 1541 O O . PRO A 1 190 ? -22.910 16.310 -13.439 1.00 77.56 190 PRO A O 1
ATOM 1544 N N . GLN A 1 191 ? -22.265 17.185 -15.385 1.00 77.94 191 GLN A N 1
ATOM 1545 C CA . GLN A 1 191 ? -23.520 16.887 -16.098 1.00 77.94 191 GLN A CA 1
ATOM 1546 C C . GLN A 1 191 ? -23.635 15.469 -16.697 1.00 77.94 191 GLN A C 1
ATOM 1548 O O . GLN A 1 191 ? -24.741 14.935 -16.746 1.00 77.94 191 GLN A O 1
ATOM 1553 N N . ASN A 1 192 ? -22.530 14.836 -17.113 1.00 82.38 192 ASN A N 1
ATOM 1554 C CA . ASN A 1 192 ? -22.551 13.518 -17.766 1.00 82.38 192 ASN A CA 1
ATOM 1555 C C . ASN A 1 192 ? -21.900 12.452 -16.876 1.00 82.38 192 ASN A C 1
ATOM 1557 O O . ASN A 1 192 ? -20.788 12.667 -16.403 1.00 82.38 192 ASN A O 1
ATOM 1561 N N . ASN A 1 193 ? -22.623 11.360 -16.613 1.00 83.38 193 ASN A N 1
ATOM 1562 C CA . ASN A 1 193 ? -22.228 10.106 -15.958 1.00 83.38 193 ASN A CA 1
ATOM 1563 C C . ASN A 1 193 ? -21.462 10.299 -14.633 1.00 83.38 193 ASN A C 1
ATOM 1565 O O . ASN A 1 193 ? -20.242 10.345 -14.664 1.00 83.38 193 ASN A O 1
ATOM 1569 N N . MET A 1 194 ? -22.036 10.461 -13.426 1.00 89.62 194 MET A N 1
ATOM 1570 C CA . MET A 1 194 ? -23.403 10.489 -12.841 1.00 89.62 194 MET A CA 1
ATOM 1571 C C . MET A 1 194 ? -24.377 9.313 -12.980 1.00 89.62 194 MET A C 1
ATOM 1573 O O . MET A 1 194 ? -25.085 9.158 -13.976 1.00 89.62 194 MET A O 1
ATOM 1577 N N . LYS A 1 195 ? -24.552 8.631 -11.842 1.00 94.00 195 LYS A N 1
ATOM 1578 C CA . LYS A 1 195 ? -25.722 7.863 -11.427 1.00 94.00 195 LYS A CA 1
ATOM 1579 C C . LYS A 1 195 ? -25.943 8.142 -9.944 1.00 94.00 195 LYS A C 1
ATOM 1581 O O . LYS A 1 195 ? -24.975 8.163 -9.187 1.00 94.00 195 LYS A O 1
ATOM 1586 N N . CYS A 1 196 ? -27.189 8.323 -9.533 1.00 96.25 196 CYS A N 1
ATOM 1587 C CA . CYS A 1 196 ? -27.569 8.241 -8.127 1.00 96.25 196 CYS A CA 1
ATOM 1588 C C . CYS A 1 196 ? -28.786 7.332 -7.958 1.00 96.25 196 CYS A C 1
ATOM 1590 O O . CYS A 1 196 ? -29.533 7.104 -8.910 1.00 96.25 196 CYS A O 1
ATOM 1592 N N . TRP A 1 197 ? -28.968 6.770 -6.769 1.00 98.00 197 TRP A N 1
ATOM 1593 C CA . TRP A 1 197 ? -30.026 5.806 -6.497 1.00 98.00 197 TRP A CA 1
ATOM 1594 C C . TRP A 1 197 ? -30.612 5.975 -5.097 1.00 98.00 197 TRP A C 1
ATOM 1596 O O . TRP A 1 197 ? -29.963 6.544 -4.222 1.00 98.00 197 TRP A O 1
ATOM 1606 N N . ARG A 1 198 ? -31.822 5.451 -4.891 1.00 97.81 198 ARG A N 1
ATOM 1607 C CA . ARG A 1 198 ? -32.408 5.214 -3.563 1.00 97.81 198 ARG A CA 1
ATOM 1608 C C . ARG A 1 198 ? -33.341 4.004 -3.575 1.00 97.81 198 ARG A C 1
ATOM 1610 O O . ARG A 1 198 ? -33.937 3.690 -4.610 1.00 97.81 198 ARG A O 1
ATOM 1617 N N . LEU A 1 199 ? -33.543 3.384 -2.415 1.00 97.88 199 LEU A N 1
ATOM 1618 C CA . LEU A 1 199 ? -34.709 2.531 -2.179 1.00 97.88 199 LEU A CA 1
ATOM 1619 C C . LEU A 1 199 ? -35.985 3.392 -2.153 1.00 97.88 199 LEU A C 1
ATOM 1621 O O . LEU A 1 199 ? -35.978 4.512 -1.639 1.00 97.88 199 LEU A O 1
ATOM 1625 N N . ARG A 1 200 ? -37.096 2.882 -2.694 1.00 96.81 200 ARG A N 1
ATOM 1626 C CA . ARG A 1 200 ? -38.402 3.546 -2.585 1.00 96.81 200 ARG A CA 1
ATOM 1627 C C . ARG A 1 200 ? -39.060 3.201 -1.248 1.00 96.81 200 ARG A C 1
ATOM 1629 O O . ARG A 1 200 ? -39.622 2.117 -1.098 1.00 96.81 200 ARG A O 1
ATOM 1636 N N . THR A 1 201 ? -39.001 4.142 -0.311 1.00 94.44 201 THR A N 1
ATOM 1637 C CA . THR A 1 201 ? -39.732 4.129 0.966 1.00 94.44 201 THR A CA 1
ATOM 1638 C C . THR A 1 201 ? -40.812 5.217 0.982 1.00 94.44 201 THR A C 1
ATOM 1640 O O . THR A 1 201 ? -40.744 6.164 0.190 1.00 94.44 201 THR A O 1
ATOM 1643 N N . ASP A 1 202 ? -41.799 5.077 1.875 1.00 89.06 202 ASP A N 1
ATOM 1644 C CA . ASP A 1 202 ? -42.822 6.107 2.120 1.00 89.06 202 ASP A CA 1
ATOM 1645 C C . ASP A 1 202 ? -42.218 7.331 2.842 1.00 89.06 202 ASP A C 1
ATOM 1647 O O . ASP A 1 202 ? -42.453 8.463 2.427 1.00 89.06 202 ASP A O 1
ATOM 1651 N N . ASP A 1 203 ? -41.372 7.087 3.852 1.00 90.75 203 ASP A N 1
ATOM 1652 C CA . ASP A 1 203 ? -40.645 8.086 4.652 1.00 90.75 203 ASP A CA 1
ATOM 1653 C C . ASP A 1 203 ? -39.179 7.652 4.888 1.00 90.75 203 ASP A C 1
ATOM 1655 O O . ASP A 1 203 ? -38.827 6.479 4.701 1.00 90.75 203 ASP A O 1
ATOM 1659 N N . TYR A 1 204 ? -38.326 8.580 5.339 1.00 95.69 204 TYR A N 1
ATOM 1660 C CA . TYR A 1 204 ? -36.945 8.305 5.773 1.00 95.69 204 TYR A CA 1
ATOM 1661 C C . TYR A 1 204 ? -36.906 7.373 6.997 1.00 95.69 204 TYR A C 1
ATOM 1663 O O . TYR A 1 204 ? -37.638 7.585 7.962 1.00 95.69 204 TYR A O 1
ATOM 1671 N N . GLN A 1 205 ? -36.035 6.359 6.968 1.00 95.56 205 GLN A N 1
ATOM 1672 C CA . GLN A 1 205 ? -35.886 5.373 8.046 1.00 95.56 205 GLN A CA 1
ATOM 1673 C C . GLN A 1 205 ? -34.507 5.514 8.710 1.00 95.56 205 GLN A C 1
ATOM 1675 O O . GLN A 1 205 ? -33.520 4.992 8.199 1.00 95.56 205 GLN A O 1
ATOM 1680 N N . ALA A 1 206 ? -34.433 6.221 9.843 1.00 91.94 206 ALA A N 1
ATOM 1681 C CA . ALA A 1 206 ? -33.160 6.567 10.490 1.00 91.94 206 ALA A CA 1
ATOM 1682 C C . ALA A 1 206 ? -32.346 5.354 10.980 1.00 91.94 206 ALA A C 1
ATOM 1684 O O . ALA A 1 206 ? -31.123 5.365 10.875 1.00 91.94 206 ALA A O 1
ATOM 1685 N N . ASP A 1 207 ? -33.022 4.309 11.466 1.00 93.69 207 ASP A N 1
ATOM 1686 C CA . ASP A 1 207 ? -32.394 3.091 12.003 1.00 93.69 207 ASP A CA 1
ATOM 1687 C C . ASP A 1 207 ? -32.226 1.979 10.946 1.00 93.69 207 ASP A C 1
ATOM 1689 O O . ASP A 1 207 ? -31.876 0.841 11.271 1.00 93.69 207 ASP A O 1
ATOM 1693 N N . ALA A 1 208 ? -32.524 2.262 9.672 1.00 94.00 208 ALA A N 1
ATOM 1694 C CA . ALA A 1 208 ? -32.386 1.279 8.603 1.00 94.00 208 ALA A CA 1
ATOM 1695 C C . ALA A 1 208 ? -30.911 1.096 8.189 1.00 94.00 208 ALA A C 1
ATOM 1697 O O . ALA A 1 208 ? -30.137 2.056 8.221 1.00 94.00 208 ALA A O 1
ATOM 1698 N N . PRO A 1 209 ? -30.509 -0.105 7.725 1.00 94.31 209 PRO A N 1
ATOM 1699 C CA . PRO A 1 209 ? -29.188 -0.312 7.141 1.00 94.31 209 PRO A CA 1
ATOM 1700 C C . PRO A 1 209 ? -28.900 0.664 5.993 1.00 94.31 209 PRO A C 1
ATOM 1702 O O . PRO A 1 209 ? -29.809 1.078 5.267 1.00 94.31 209 PRO A O 1
ATOM 1705 N N . VAL A 1 210 ? -27.619 0.988 5.782 1.00 92.75 210 VAL A N 1
ATOM 1706 C CA . VAL A 1 210 ? -27.172 1.861 4.683 1.00 92.75 210 VAL A CA 1
ATOM 1707 C C . VAL A 1 210 ? -27.783 1.389 3.357 1.00 92.75 210 VAL A C 1
ATOM 1709 O O . VAL A 1 210 ? -27.848 0.193 3.083 1.00 92.75 210 VAL A O 1
ATOM 1712 N N . GLY A 1 211 ? -28.289 2.325 2.549 1.00 94.12 211 GLY A N 1
ATOM 1713 C CA . GLY A 1 211 ? -28.990 2.029 1.292 1.00 94.12 211 GLY A CA 1
ATOM 1714 C C . GLY A 1 211 ? -30.470 1.637 1.433 1.00 94.12 211 GLY A C 1
ATOM 1715 O O . GLY A 1 211 ? -31.193 1.683 0.439 1.00 94.12 211 GLY A O 1
ATOM 1716 N N . GLN A 1 212 ? -30.955 1.308 2.637 1.00 96.81 212 GLN A N 1
ATOM 1717 C CA . GLN A 1 212 ? -32.360 0.946 2.897 1.00 96.81 212 GLN A CA 1
ATOM 1718 C C . GLN A 1 212 ? -33.188 2.087 3.518 1.00 96.81 212 GLN A C 1
ATOM 1720 O O . GLN A 1 212 ? -34.404 1.977 3.649 1.00 96.81 212 GLN A O 1
ATOM 1725 N N . ASP A 1 213 ? -32.545 3.202 3.860 1.00 96.19 213 ASP A N 1
ATOM 1726 C CA . ASP A 1 213 ? -33.133 4.352 4.563 1.00 96.19 213 ASP A CA 1
ATOM 1727 C C . ASP A 1 213 ? -33.993 5.299 3.700 1.00 96.19 213 ASP A C 1
ATOM 1729 O O . ASP A 1 213 ? -34.651 6.191 4.235 1.00 96.19 213 ASP A O 1
ATOM 1733 N N . GLY A 1 214 ? -33.998 5.114 2.376 1.00 96.25 214 GLY A N 1
ATOM 1734 C CA . GLY A 1 214 ? -34.747 5.939 1.420 1.00 96.25 214 GLY A CA 1
ATOM 1735 C C . GLY A 1 214 ? -34.010 7.177 0.889 1.00 96.25 214 GLY A C 1
ATOM 1736 O O . GLY A 1 214 ? -34.580 7.903 0.069 1.00 96.25 214 GLY A O 1
ATOM 1737 N N . ARG A 1 215 ? -32.753 7.418 1.299 1.00 97.88 215 ARG A N 1
ATOM 1738 C CA . ARG A 1 215 ? -31.940 8.568 0.854 1.00 97.88 215 ARG A CA 1
ATOM 1739 C C . ARG A 1 215 ? -31.254 8.330 -0.491 1.00 97.88 215 ARG A C 1
ATOM 1741 O O . ARG A 1 215 ? -30.799 7.222 -0.777 1.00 97.88 215 ARG A O 1
ATOM 1748 N N . PHE A 1 216 ? -31.116 9.392 -1.291 1.00 98.06 216 PHE A N 1
ATOM 1749 C CA . PHE A 1 216 ? -30.305 9.372 -2.514 1.00 98.06 216 PHE A CA 1
ATOM 1750 C C . PHE A 1 216 ? -28.803 9.259 -2.226 1.00 98.06 216 PHE A C 1
ATOM 1752 O O . PHE A 1 216 ? -28.276 9.987 -1.383 1.00 98.06 216 PHE A O 1
ATOM 1759 N N . ARG A 1 217 ? -28.125 8.387 -2.984 1.00 97.88 217 ARG A N 1
ATOM 1760 C CA . ARG A 1 217 ? -26.668 8.161 -2.979 1.00 97.88 217 ARG A CA 1
ATOM 1761 C C . ARG A 1 217 ? -26.098 8.125 -4.388 1.00 97.88 217 ARG A C 1
ATOM 1763 O O . ARG A 1 217 ? -26.708 7.544 -5.283 1.00 97.88 217 ARG A O 1
ATOM 1770 N N . TRP A 1 218 ? -24.929 8.717 -4.586 1.00 96.69 218 TRP A N 1
ATOM 1771 C CA . TRP A 1 218 ? -24.189 8.776 -5.841 1.00 96.69 218 TRP A CA 1
ATOM 1772 C C . TRP A 1 218 ? -23.219 7.598 -5.965 1.00 96.69 218 TRP A C 1
ATOM 1774 O O . TRP A 1 218 ? -22.725 7.066 -4.971 1.00 96.69 218 TRP A O 1
ATOM 1784 N N . LEU A 1 219 ? -22.994 7.182 -7.212 1.00 96.50 219 LEU A N 1
ATOM 1785 C CA . LEU A 1 219 ? -22.171 6.037 -7.601 1.00 96.50 219 LEU A CA 1
ATOM 1786 C C . LEU A 1 219 ? -21.019 6.524 -8.490 1.00 96.50 219 LEU A C 1
ATOM 1788 O O . LEU A 1 219 ? -21.257 7.287 -9.432 1.00 96.50 219 LEU A O 1
ATOM 1792 N N . PHE A 1 220 ? -19.794 6.063 -8.235 1.00 95.25 220 PHE A N 1
ATOM 1793 C CA . PHE A 1 220 ? -18.586 6.549 -8.908 1.00 95.25 220 PHE A CA 1
ATOM 1794 C C . PHE A 1 220 ? -18.175 5.627 -10.067 1.00 95.25 220 PHE A C 1
ATOM 1796 O O . PHE A 1 220 ? -17.842 4.457 -9.876 1.00 95.25 220 PHE A O 1
ATOM 1803 N N . PHE A 1 221 ? -18.242 6.124 -11.304 1.00 92.19 221 PHE A N 1
ATOM 1804 C CA . PHE A 1 221 ? -17.958 5.353 -12.522 1.00 92.19 221 PHE A CA 1
ATOM 1805 C C . PHE A 1 221 ? -17.552 6.247 -13.694 1.00 92.19 221 PHE A C 1
ATOM 1807 O O . PHE A 1 221 ? -17.818 7.442 -13.692 1.00 92.19 221 PHE A O 1
ATOM 1814 N N . ASP A 1 222 ? -16.982 5.623 -14.730 1.00 88.44 222 ASP A N 1
ATOM 1815 C CA . ASP A 1 222 ? -16.656 6.269 -16.011 1.00 88.44 222 ASP A CA 1
ATOM 1816 C C . ASP A 1 222 ? -15.556 7.342 -15.898 1.00 88.44 222 ASP A C 1
ATOM 1818 O O . ASP A 1 222 ? -15.672 8.465 -16.385 1.00 88.44 222 ASP A O 1
ATOM 1822 N N . THR A 1 223 ? -14.449 6.976 -15.246 1.00 91.38 223 THR A N 1
ATOM 1823 C CA . THR A 1 223 ? -13.341 7.899 -14.936 1.00 91.38 223 THR A CA 1
ATOM 1824 C C . THR A 1 223 ? -12.190 7.850 -15.945 1.00 91.38 223 THR A C 1
ATOM 1826 O O . THR A 1 223 ? -11.167 8.496 -15.748 1.00 91.38 223 THR A O 1
ATOM 1829 N N . ASP A 1 224 ? -12.322 7.128 -17.065 1.00 87.94 224 ASP A N 1
ATOM 1830 C CA . ASP A 1 224 ? -11.188 6.869 -17.970 1.00 87.94 224 ASP A CA 1
ATOM 1831 C C . ASP A 1 224 ? -10.631 8.102 -18.718 1.00 87.94 224 ASP A C 1
ATOM 1833 O O . ASP A 1 224 ? -9.519 8.042 -19.254 1.00 87.94 224 ASP A O 1
ATOM 1837 N N . ILE A 1 225 ? -11.325 9.245 -18.684 1.00 86.94 225 ILE A N 1
ATOM 1838 C CA . ILE A 1 225 ? -10.800 10.544 -19.148 1.00 86.94 225 ILE A CA 1
ATOM 1839 C C . ILE A 1 225 ? -10.172 11.421 -18.054 1.00 86.94 225 ILE A C 1
ATOM 1841 O O . ILE A 1 225 ? -9.510 12.403 -18.396 1.00 86.94 225 ILE A O 1
ATOM 1845 N N . ALA A 1 226 ? -10.383 11.103 -16.774 1.00 88.00 226 ALA A N 1
ATOM 1846 C CA . ALA A 1 226 ? -9.755 11.799 -15.654 1.00 88.00 226 ALA A CA 1
ATOM 1847 C C . ALA A 1 226 ? -8.229 11.595 -15.688 1.00 88.00 226 ALA A C 1
ATOM 1849 O O . ALA A 1 226 ? -7.731 10.787 -16.476 1.00 88.00 226 ALA A O 1
ATOM 1850 N N . PHE A 1 227 ? -7.456 12.329 -14.880 1.00 86.75 227 PHE A N 1
ATOM 1851 C CA . PHE A 1 227 ? -5.988 12.172 -14.815 1.00 86.75 227 PHE A CA 1
ATOM 1852 C C . PHE A 1 227 ? -5.241 12.333 -16.169 1.00 86.75 227 PHE A C 1
ATOM 1854 O O . PHE A 1 227 ? -4.079 11.957 -16.296 1.00 86.75 227 PHE A O 1
ATOM 1861 N N . CYS A 1 228 ? -5.870 12.907 -17.205 1.00 67.88 228 CYS A N 1
ATOM 1862 C CA . CYS A 1 228 ? -5.320 12.992 -18.563 1.00 67.88 228 CYS A CA 1
ATOM 1863 C C . CYS A 1 228 ? -4.796 14.404 -18.915 1.00 67.88 228 CYS A C 1
ATOM 1865 O O . CYS A 1 228 ? -5.592 15.252 -19.338 1.00 67.88 228 CYS A O 1
ATOM 1867 N N . PRO A 1 229 ? -3.480 14.669 -18.816 1.00 63.38 229 PRO A N 1
ATOM 1868 C CA . PRO A 1 229 ? -2.847 15.890 -19.317 1.00 63.38 229 PRO A CA 1
ATOM 1869 C C . PRO A 1 229 ? -2.324 15.815 -20.762 1.00 63.38 229 PRO A C 1
ATOM 1871 O O . PRO A 1 229 ? -1.895 14.768 -21.247 1.00 63.38 229 PRO A O 1
ATOM 1874 N N . GLU A 1 230 ? -2.330 16.987 -21.401 1.00 51.47 230 GLU A N 1
ATOM 1875 C CA . GLU A 1 230 ? -1.071 17.658 -21.776 1.00 51.47 230 GLU A CA 1
ATOM 1876 C C . GLU A 1 230 ? -0.865 18.908 -20.876 1.00 51.47 230 GLU A C 1
ATOM 1878 O O . GLU A 1 230 ? 0.209 19.047 -20.313 1.00 51.47 230 GLU A O 1
ATOM 1883 N N . ASP A 1 231 ? -1.924 19.681 -20.558 1.00 53.84 231 ASP A N 1
ATOM 1884 C CA . ASP A 1 231 ? -1.881 20.845 -19.626 1.00 53.84 231 ASP A CA 1
ATOM 1885 C C . ASP A 1 231 ? -2.789 20.716 -18.369 1.00 53.84 231 ASP A C 1
ATOM 1887 O O . ASP A 1 231 ? -3.127 21.692 -17.705 1.00 53.84 231 ASP A O 1
ATOM 1891 N N . ASN A 1 232 ? -3.282 19.518 -18.041 1.00 74.69 232 ASN A N 1
ATOM 1892 C CA . ASN A 1 232 ? -4.564 19.389 -17.322 1.00 74.69 232 ASN A CA 1
ATOM 1893 C C . ASN A 1 232 ? -4.489 19.303 -15.773 1.00 74.69 232 ASN A C 1
ATOM 1895 O O . ASN A 1 232 ? -5.527 19.302 -15.116 1.00 74.69 232 ASN A O 1
ATOM 1899 N N . ALA A 1 233 ? -3.310 19.227 -15.143 1.00 86.69 233 ALA A N 1
ATOM 1900 C CA . ALA A 1 233 ? -3.212 19.186 -13.667 1.00 86.69 233 ALA A CA 1
ATOM 1901 C C . ALA A 1 233 ? -3.590 20.528 -13.000 1.00 86.69 233 ALA A C 1
ATOM 1903 O O . ALA A 1 233 ? -4.083 20.547 -11.870 1.00 86.69 233 ALA A O 1
ATOM 1904 N N . THR A 1 234 ? -3.430 21.628 -13.741 1.00 89.81 234 THR A N 1
ATOM 1905 C CA . THR A 1 234 ? -3.722 23.019 -13.353 1.00 89.81 234 THR A CA 1
ATOM 1906 C C . THR A 1 234 ? -5.191 23.413 -13.531 1.00 89.81 234 THR A C 1
ATOM 1908 O O . THR A 1 234 ? -5.581 24.517 -13.176 1.00 89.81 234 THR A O 1
ATOM 1911 N N . HIS A 1 235 ? -6.031 22.549 -14.109 1.00 90.44 235 HIS A N 1
ATOM 1912 C CA . HIS A 1 235 ? -7.413 22.909 -14.416 1.00 90.44 235 HIS A CA 1
ATOM 1913 C C . HIS A 1 235 ? -8.243 23.065 -13.130 1.00 90.44 235 HIS A C 1
ATOM 1915 O O . HIS A 1 235 ? -8.330 22.129 -12.323 1.00 90.44 235 HIS A O 1
ATOM 1921 N N . ASN A 1 236 ? -8.905 24.216 -12.962 1.00 92.69 236 ASN A N 1
ATOM 1922 C CA . ASN A 1 236 ? -9.770 24.499 -11.815 1.00 92.69 236 ASN A CA 1
ATOM 1923 C C . ASN A 1 236 ? -11.130 23.780 -11.942 1.00 92.69 236 ASN A C 1
ATOM 1925 O O . ASN A 1 236 ? -12.165 24.333 -12.321 1.00 92.69 236 ASN A O 1
ATOM 1929 N N . THR A 1 237 ? -11.111 22.484 -11.639 1.00 92.56 237 THR A N 1
ATOM 1930 C CA . THR A 1 237 ? -12.290 21.606 -11.673 1.00 92.56 237 THR A CA 1
ATOM 1931 C C . THR A 1 237 ? -13.278 21.925 -10.549 1.00 92.56 237 THR A C 1
ATOM 1933 O O . THR A 1 237 ? -14.465 21.664 -10.714 1.00 92.56 237 THR A O 1
ATOM 1936 N N . LEU A 1 238 ? -12.817 22.540 -9.452 1.00 94.88 238 LEU A N 1
ATOM 1937 C CA . LEU A 1 238 ? -13.659 23.014 -8.350 1.00 94.88 238 LEU A CA 1
ATOM 1938 C C . LEU A 1 238 ? -14.614 24.110 -8.840 1.00 94.88 238 LEU A C 1
ATOM 1940 O O . LEU A 1 238 ? -15.830 23.957 -8.735 1.00 94.88 238 LEU A O 1
ATOM 1944 N N . GLN A 1 239 ? -14.068 25.153 -9.473 1.00 94.00 239 GLN A N 1
ATOM 1945 C CA . GLN A 1 239 ? -14.859 26.224 -10.079 1.00 94.00 239 GLN A CA 1
ATOM 1946 C C . GLN A 1 239 ? -15.855 25.659 -11.102 1.00 94.00 239 GLN A C 1
ATOM 1948 O O . GLN A 1 239 ? -17.049 25.950 -11.039 1.00 94.00 239 GLN A O 1
ATOM 1953 N N . ARG A 1 240 ? -15.399 24.760 -11.991 1.00 90.50 240 ARG A N 1
ATOM 1954 C CA . ARG A 1 240 ? -16.274 24.075 -12.958 1.00 90.50 240 ARG A CA 1
ATOM 1955 C C . ARG A 1 240 ? -17.393 23.269 -12.289 1.00 90.50 240 ARG A C 1
ATOM 1957 O O . ARG A 1 240 ? -18.495 23.236 -12.828 1.00 90.50 240 ARG A O 1
ATOM 1964 N N . ALA A 1 241 ? -17.127 22.585 -11.178 1.00 92.00 241 ALA A N 1
ATOM 1965 C CA . ALA A 1 241 ? -18.117 21.753 -10.499 1.00 92.00 241 ALA A CA 1
ATOM 1966 C C . ALA A 1 241 ? -19.233 22.581 -9.847 1.00 92.00 241 ALA A C 1
ATOM 1968 O O . ALA A 1 241 ? -20.367 22.106 -9.794 1.00 92.00 241 ALA A O 1
ATOM 1969 N N . ILE A 1 242 ? -18.930 23.804 -9.401 1.00 91.75 242 ILE A N 1
ATOM 1970 C CA . ILE A 1 242 ? -19.867 24.694 -8.701 1.00 91.75 242 ILE A CA 1
ATOM 1971 C C . ILE A 1 242 ? -20.611 25.619 -9.680 1.00 91.75 242 ILE A C 1
ATOM 1973 O O . ILE A 1 242 ? -21.831 25.727 -9.609 1.00 91.75 242 ILE A O 1
ATOM 1977 N N . GLU A 1 243 ? -19.918 26.241 -10.639 1.00 90.19 243 GLU A N 1
ATOM 1978 C CA . GLU A 1 243 ? -20.514 27.234 -11.554 1.00 90.19 243 GLU A CA 1
ATOM 1979 C C . GLU A 1 243 ? -21.368 26.627 -12.688 1.00 90.19 243 GLU A C 1
ATOM 1981 O O . GLU A 1 243 ? -22.029 27.356 -13.435 1.00 90.19 243 GLU A O 1
ATOM 1986 N N . HIS A 1 244 ? -21.369 25.301 -12.866 1.00 85.94 244 HIS A N 1
ATOM 1987 C CA . HIS A 1 244 ? -22.126 24.674 -13.951 1.00 85.94 244 HIS A CA 1
ATOM 1988 C C . HIS A 1 244 ? -23.643 24.734 -13.717 1.00 85.94 244 HIS A C 1
ATOM 1990 O O . HIS A 1 244 ? -24.153 24.460 -12.637 1.00 85.94 244 HIS A O 1
ATOM 1996 N N . SER A 1 245 ? -24.410 24.987 -14.776 1.00 84.00 245 SER A N 1
ATOM 1997 C CA . SER A 1 245 ? -25.870 25.141 -14.723 1.00 84.00 245 SER A CA 1
ATOM 1998 C C . SER A 1 245 ? -26.674 23.825 -14.650 1.00 84.00 245 SER A C 1
ATOM 2000 O O . SER A 1 245 ? -27.745 23.730 -15.250 1.00 84.00 245 SER A O 1
ATOM 2002 N N . CYS A 1 246 ? -26.179 22.792 -13.954 1.00 87.56 246 CYS A N 1
ATOM 2003 C CA . CYS A 1 246 ? -26.892 21.516 -13.776 1.00 87.56 246 CYS A CA 1
ATOM 2004 C C . CYS A 1 246 ? -27.361 21.291 -12.326 1.00 87.56 246 CYS A C 1
ATOM 2006 O O . CYS A 1 246 ? -26.762 21.804 -11.384 1.00 87.56 246 CYS A O 1
ATOM 2008 N N . ASN A 1 247 ? -28.405 20.471 -12.145 1.00 88.69 247 ASN A N 1
ATOM 2009 C CA . ASN A 1 247 ? -29.039 20.210 -10.844 1.00 88.69 247 ASN A CA 1
ATOM 2010 C C . ASN A 1 247 ? -28.041 19.845 -9.731 1.00 88.69 247 ASN A C 1
ATOM 2012 O O . ASN A 1 247 ? -28.170 20.308 -8.603 1.00 88.69 247 ASN A O 1
ATOM 2016 N N . ALA A 1 248 ? -27.052 19.002 -10.038 1.00 87.88 248 ALA A N 1
ATOM 2017 C CA . ALA A 1 248 ? -26.101 18.512 -9.044 1.00 87.88 248 ALA A CA 1
ATOM 2018 C C . ALA A 1 248 ? -25.088 19.598 -8.622 1.00 87.88 248 ALA A C 1
ATOM 2020 O O . ALA A 1 248 ? -24.797 19.726 -7.437 1.00 87.88 248 ALA A O 1
ATOM 2021 N N . SER A 1 249 ? -24.651 20.459 -9.548 1.00 91.69 249 SER A N 1
ATOM 2022 C CA . SER A 1 249 ? -23.885 21.672 -9.220 1.00 91.69 249 SER A CA 1
ATOM 2023 C C . SER A 1 249 ? -24.679 22.658 -8.375 1.00 91.69 249 SER A C 1
ATOM 2025 O O . SER A 1 249 ? -24.131 23.235 -7.446 1.00 91.69 249 SER A O 1
ATOM 2027 N N . GLN A 1 250 ? -25.977 22.820 -8.646 1.00 92.56 250 GLN A N 1
ATOM 2028 C CA . GLN A 1 250 ? -26.838 23.704 -7.858 1.00 92.56 250 GLN A CA 1
ATOM 2029 C C . GLN A 1 250 ? -27.051 23.186 -6.427 1.00 92.56 250 GLN A C 1
ATOM 2031 O O . GLN A 1 250 ? -27.070 23.988 -5.499 1.00 92.56 250 GLN A O 1
ATOM 2036 N N . ILE A 1 251 ? -27.153 21.863 -6.231 1.00 95.06 251 ILE A N 1
ATOM 2037 C CA . ILE A 1 251 ? -27.153 21.251 -4.890 1.00 95.06 251 ILE A CA 1
ATOM 2038 C C . ILE A 1 251 ? -25.818 21.511 -4.182 1.00 95.06 251 ILE A C 1
ATOM 2040 O O . ILE A 1 251 ? -25.824 21.934 -3.030 1.00 95.06 251 ILE A O 1
ATOM 2044 N N . LEU A 1 252 ? -24.682 21.299 -4.860 1.00 96.06 252 LEU A N 1
ATOM 2045 C CA . LEU A 1 252 ? -23.360 21.554 -4.279 1.00 96.06 252 LEU A CA 1
ATOM 2046 C C . LEU A 1 252 ? -23.180 23.031 -3.901 1.00 96.06 252 LEU A C 1
ATOM 2048 O O . LEU A 1 252 ? -22.730 23.318 -2.798 1.00 96.06 252 LEU A O 1
ATOM 2052 N N . ALA A 1 253 ? -23.570 23.960 -4.775 1.00 95.62 253 ALA A N 1
ATOM 2053 C CA . ALA A 1 253 ? -23.513 25.394 -4.507 1.00 95.62 253 ALA A CA 1
ATOM 2054 C C . ALA A 1 253 ? -24.359 25.774 -3.280 1.00 95.62 253 ALA A C 1
ATOM 2056 O O . ALA A 1 253 ? -23.832 26.380 -2.353 1.00 95.62 253 ALA A O 1
ATOM 2057 N N . ALA A 1 254 ? -25.625 25.341 -3.223 1.00 95.62 254 ALA A N 1
ATOM 2058 C CA . ALA A 1 254 ? -26.513 25.611 -2.089 1.00 95.62 254 ALA A CA 1
ATOM 2059 C C . ALA A 1 254 ? -26.003 24.996 -0.771 1.00 95.62 254 ALA A C 1
ATOM 2061 O O . ALA A 1 254 ? -26.141 25.597 0.291 1.00 95.62 254 ALA A O 1
ATOM 2062 N N . LEU A 1 255 ? -25.385 23.810 -0.823 1.00 97.19 255 LEU A N 1
ATOM 2063 C CA . LEU A 1 255 ? -24.732 23.201 0.338 1.00 97.19 255 LEU A CA 1
ATOM 2064 C C . LEU A 1 255 ? -23.530 24.031 0.812 1.00 97.19 255 LEU A C 1
ATOM 2066 O O . LEU A 1 255 ? -23.379 24.241 2.011 1.00 97.19 255 LEU A O 1
ATOM 2070 N N . LEU A 1 256 ? -22.701 24.535 -0.104 1.00 96.69 256 LEU A N 1
ATOM 2071 C CA . LEU A 1 256 ? -21.513 25.338 0.216 1.00 96.69 256 LEU A CA 1
ATOM 2072 C C . LEU A 1 256 ? -21.829 26.783 0.653 1.00 96.69 256 LEU A C 1
ATOM 2074 O O . LEU A 1 256 ? -20.943 27.450 1.181 1.00 96.69 256 LEU A O 1
ATOM 2078 N N . GLU A 1 257 ? -23.072 27.255 0.505 1.00 94.38 257 GLU A N 1
ATOM 2079 C CA . GLU A 1 257 ? -23.554 28.491 1.148 1.00 94.38 257 GLU A CA 1
ATOM 2080 C C . GLU A 1 257 ? -23.720 28.345 2.675 1.00 94.38 257 GLU A C 1
ATOM 2082 O O . GLU A 1 257 ? -23.791 29.354 3.377 1.00 94.38 257 GLU A O 1
ATOM 2087 N N . ASN A 1 258 ? -23.770 27.117 3.209 1.00 95.44 258 ASN A N 1
ATOM 2088 C CA . ASN A 1 258 ? -23.752 26.866 4.650 1.00 95.44 258 ASN A CA 1
ATOM 2089 C C . ASN A 1 258 ? -22.301 26.804 5.156 1.00 95.44 258 ASN A C 1
ATOM 2091 O O . ASN A 1 258 ? -21.552 25.896 4.798 1.00 95.44 258 ASN A O 1
ATOM 2095 N N . GLU A 1 259 ? -21.916 27.726 6.046 1.00 92.12 259 GLU A N 1
ATOM 2096 C CA . GLU A 1 259 ? -20.559 27.815 6.620 1.00 92.12 259 GLU A CA 1
ATOM 2097 C C . GLU A 1 259 ? -20.045 26.493 7.219 1.00 92.12 259 GLU A C 1
ATOM 2099 O O . GLU A 1 259 ? -18.886 26.131 7.023 1.00 92.12 259 GLU A O 1
ATOM 2104 N N . GLY A 1 260 ? -20.896 25.735 7.918 1.00 92.00 260 GLY A N 1
ATOM 2105 C CA . GLY A 1 260 ? -20.517 24.448 8.505 1.00 92.00 260 GLY A CA 1
ATOM 2106 C C . GLY A 1 260 ? -20.221 23.385 7.445 1.00 92.00 260 GLY A C 1
ATOM 2107 O O . GLY A 1 260 ? -19.246 22.643 7.565 1.00 92.00 260 GLY A O 1
ATOM 2108 N N . VAL A 1 261 ? -21.019 23.348 6.376 1.00 95.50 261 VAL A N 1
ATOM 2109 C CA . VAL A 1 261 ? -20.832 22.424 5.247 1.00 95.50 261 VAL A CA 1
ATOM 2110 C C . VAL A 1 261 ? -19.642 22.838 4.381 1.00 95.50 261 VAL A C 1
ATOM 2112 O O . VAL A 1 261 ? -18.855 21.976 4.001 1.00 95.50 261 VAL A O 1
ATOM 2115 N N . LYS A 1 262 ? -19.451 24.140 4.131 1.00 95.75 262 LYS A N 1
ATOM 2116 C CA . LYS A 1 262 ? -18.258 24.703 3.478 1.00 95.75 262 LYS A CA 1
ATOM 2117 C C . LYS A 1 262 ? -16.991 24.297 4.223 1.00 95.75 262 LYS A C 1
ATOM 2119 O O . LYS A 1 262 ? -16.079 23.734 3.620 1.00 95.75 262 LYS A O 1
ATOM 2124 N N . ASN A 1 263 ? -16.956 24.522 5.538 1.00 93.69 263 ASN A N 1
ATOM 2125 C CA . ASN A 1 263 ? -15.791 24.196 6.352 1.00 93.69 263 ASN A CA 1
ATOM 2126 C C . ASN A 1 263 ? -15.507 22.696 6.328 1.00 93.69 263 ASN A C 1
ATOM 2128 O O . ASN A 1 263 ? -14.369 22.299 6.099 1.00 93.69 263 ASN A O 1
ATOM 2132 N N . ARG A 1 264 ? -16.553 21.872 6.466 1.00 93.75 264 ARG A N 1
ATOM 2133 C CA . ARG A 1 264 ? -16.471 20.414 6.353 1.00 93.75 264 ARG A CA 1
ATOM 2134 C C . ARG A 1 264 ? -15.979 19.942 4.983 1.00 93.75 264 ARG A C 1
ATOM 2136 O O . ARG A 1 264 ? -15.195 19.004 4.926 1.00 93.75 264 ARG A O 1
ATOM 2143 N N . PHE A 1 265 ? -16.430 20.557 3.891 1.00 97.06 265 PHE A N 1
ATOM 2144 C CA . PHE A 1 265 ? -15.987 20.218 2.539 1.00 97.06 265 PHE A CA 1
ATOM 2145 C C . PHE A 1 265 ? -14.503 20.539 2.355 1.00 97.06 265 PHE A C 1
ATOM 2147 O O . PHE A 1 265 ? -13.756 19.686 1.889 1.00 97.06 265 PHE A O 1
ATOM 2154 N N . VAL A 1 266 ? -14.059 21.728 2.776 1.00 96.94 266 VAL A N 1
ATOM 2155 C CA . VAL A 1 266 ? -12.651 22.152 2.695 1.00 96.94 266 VAL A CA 1
ATOM 2156 C C . VAL A 1 266 ? -11.744 21.272 3.560 1.00 96.94 266 VAL A C 1
ATOM 2158 O O . VAL A 1 266 ? -10.713 20.813 3.068 1.00 96.94 266 VAL A O 1
ATOM 2161 N N . THR A 1 267 ? -12.118 20.987 4.814 1.00 95.12 267 THR A N 1
ATOM 2162 C CA . THR A 1 267 ? -11.307 20.120 5.686 1.00 95.12 267 THR A CA 1
ATOM 2163 C C . THR A 1 267 ? -11.302 18.679 5.196 1.00 95.12 267 THR A C 1
ATOM 2165 O O . THR A 1 267 ? -10.227 18.105 5.099 1.00 95.12 267 THR A O 1
ATOM 2168 N N . ARG A 1 268 ? -12.439 18.123 4.753 1.00 96.19 268 ARG A N 1
ATOM 2169 C CA . ARG A 1 268 ? -12.483 16.794 4.116 1.00 96.19 268 ARG A CA 1
ATOM 2170 C C . ARG A 1 268 ? -11.649 16.736 2.831 1.00 96.19 268 ARG A C 1
ATOM 2172 O O . ARG A 1 268 ? -11.059 15.703 2.539 1.00 96.19 268 ARG A O 1
ATOM 2179 N N . PHE A 1 269 ? -11.547 17.829 2.074 1.00 97.06 269 PHE A N 1
ATOM 2180 C CA . PHE A 1 269 ? -10.652 17.889 0.917 1.00 97.06 269 PHE A CA 1
ATOM 2181 C C . PHE A 1 269 ? -9.177 17.817 1.353 1.00 97.06 269 PHE A C 1
ATOM 2183 O O . PHE A 1 269 ? -8.410 17.046 0.779 1.00 97.06 269 PHE A O 1
ATOM 2190 N N . ALA A 1 270 ? -8.785 18.575 2.383 1.00 96.12 270 ALA A N 1
ATOM 2191 C CA . ALA A 1 270 ? -7.430 18.542 2.938 1.00 96.12 270 ALA A CA 1
ATOM 2192 C C . ALA A 1 270 ? -7.085 17.170 3.553 1.00 96.12 270 ALA A C 1
ATOM 2194 O O . ALA A 1 270 ? -6.061 16.594 3.196 1.00 96.12 270 ALA A O 1
ATOM 2195 N N . ASP A 1 271 ? -7.978 16.608 4.378 1.00 94.81 271 ASP A N 1
ATOM 2196 C CA . ASP A 1 271 ? -7.925 15.244 4.927 1.00 94.81 271 ASP A CA 1
ATOM 2197 C C . ASP A 1 271 ? -7.552 14.218 3.838 1.00 94.81 271 ASP A C 1
ATOM 2199 O O . ASP A 1 271 ? -6.616 13.431 3.995 1.00 94.81 271 ASP A O 1
ATOM 2203 N N . LEU A 1 272 ? -8.273 14.243 2.709 1.00 95.62 272 LEU A N 1
ATOM 2204 C CA . LEU A 1 272 ? -8.084 13.298 1.607 1.00 95.62 272 LEU A CA 1
ATOM 2205 C C . LEU A 1 272 ? -6.836 13.597 0.765 1.00 95.62 272 LEU A C 1
ATOM 2207 O O . LEU A 1 272 ? -6.217 12.660 0.267 1.00 95.62 272 LEU A O 1
ATOM 2211 N N . ILE A 1 273 ? -6.417 14.861 0.632 1.00 95.75 273 ILE A N 1
ATOM 2212 C CA . ILE A 1 273 ? -5.125 15.221 0.015 1.00 95.75 273 ILE A CA 1
ATOM 2213 C C . ILE A 1 273 ? -3.948 14.686 0.845 1.00 95.75 273 ILE A C 1
ATOM 2215 O O . ILE A 1 273 ? -2.977 14.200 0.269 1.00 95.75 273 ILE A O 1
ATOM 2219 N N . ASN A 1 274 ? -4.058 14.718 2.175 1.00 92.62 274 ASN A N 1
ATOM 2220 C CA . ASN A 1 274 ? -3.038 14.222 3.101 1.00 92.62 274 ASN A CA 1
ATOM 2221 C C . ASN A 1 274 ? -3.049 12.688 3.284 1.00 92.62 274 ASN A C 1
ATOM 2223 O O . ASN A 1 274 ? -2.181 12.167 3.976 1.00 92.62 274 ASN A O 1
ATOM 2227 N N . THR A 1 275 ? -4.006 11.957 2.690 1.00 89.75 275 THR A N 1
ATOM 2228 C CA . THR A 1 275 ? -4.116 10.488 2.826 1.00 89.75 275 THR A CA 1
ATOM 2229 C C . THR A 1 275 ? -4.459 9.780 1.510 1.00 89.75 275 THR A C 1
ATOM 2231 O O . THR A 1 275 ? -3.573 9.317 0.792 1.00 89.75 275 THR A O 1
ATOM 2234 N N . THR A 1 276 ? -5.741 9.716 1.140 1.00 91.38 276 THR A N 1
ATOM 2235 C CA . THR A 1 276 ? -6.238 9.008 -0.053 1.00 91.38 276 THR A CA 1
ATOM 2236 C C . THR A 1 276 ? -5.511 9.411 -1.338 1.00 91.38 276 THR A C 1
ATOM 2238 O O . THR A 1 276 ? -5.245 8.554 -2.187 1.00 91.38 276 THR A O 1
ATOM 2241 N N . PHE A 1 277 ? -5.171 10.694 -1.472 1.00 94.56 277 PHE A N 1
ATOM 2242 C CA . PHE A 1 277 ? -4.561 11.273 -2.662 1.00 94.56 277 PHE A CA 1
ATOM 2243 C C . PHE A 1 277 ? -3.064 11.604 -2.532 1.00 94.56 277 PHE A C 1
ATOM 2245 O O . PHE A 1 277 ? -2.536 12.364 -3.350 1.00 94.56 277 PHE A O 1
ATOM 2252 N N . VAL A 1 278 ? -2.362 11.016 -1.558 1.00 89.50 278 VAL A N 1
ATOM 2253 C CA . VAL A 1 278 ? -0.899 11.130 -1.460 1.00 89.50 278 VAL A CA 1
ATOM 2254 C C . VAL A 1 278 ? -0.250 10.591 -2.754 1.00 89.50 278 VAL A C 1
ATOM 2256 O O . VAL A 1 278 ? -0.618 9.501 -3.213 1.00 89.50 278 VAL A O 1
ATOM 2259 N N . PRO A 1 279 ? 0.715 11.310 -3.373 1.00 87.81 279 PRO A N 1
ATOM 2260 C CA . PRO A 1 279 ? 1.287 10.917 -4.661 1.00 87.81 279 PRO A CA 1
ATOM 2261 C C . PRO A 1 279 ? 1.882 9.506 -4.698 1.00 87.81 279 PRO A C 1
ATOM 2263 O O . PRO A 1 279 ? 1.656 8.795 -5.675 1.00 87.81 279 PRO A O 1
ATOM 2266 N N . SER A 1 280 ? 2.600 9.080 -3.650 1.00 82.69 280 SER A N 1
ATOM 2267 C CA . SER A 1 280 ? 3.176 7.729 -3.558 1.00 82.69 280 SER A CA 1
ATOM 2268 C C . SER A 1 280 ? 2.090 6.651 -3.593 1.00 82.69 280 SER A C 1
ATOM 2270 O O . SER A 1 280 ? 2.160 5.759 -4.436 1.00 82.69 280 SER A O 1
ATOM 2272 N N . ARG A 1 281 ? 1.032 6.789 -2.780 1.00 87.75 281 ARG A N 1
ATOM 2273 C CA . ARG A 1 281 ? -0.126 5.878 -2.744 1.00 87.75 281 ARG A CA 1
ATOM 2274 C C . ARG A 1 281 ? -0.800 5.748 -4.113 1.00 87.75 281 ARG A C 1
ATOM 2276 O O . ARG A 1 281 ? -1.014 4.635 -4.592 1.00 87.75 281 ARG A O 1
ATOM 2283 N N . ILE A 1 282 ? -1.096 6.869 -4.783 1.00 88.19 282 ILE A N 1
ATOM 2284 C CA . ILE A 1 282 ? -1.717 6.837 -6.120 1.00 88.19 282 ILE A CA 1
ATOM 2285 C C . ILE A 1 282 ? -0.785 6.170 -7.147 1.00 88.19 282 ILE A C 1
ATOM 2287 O O . ILE A 1 282 ? -1.234 5.329 -7.928 1.00 88.19 282 ILE A O 1
ATOM 2291 N N . ILE A 1 283 ? 0.504 6.524 -7.158 1.00 87.69 283 ILE A N 1
ATOM 2292 C CA . ILE A 1 283 ? 1.489 5.963 -8.096 1.00 87.69 283 ILE A CA 1
ATOM 2293 C C . ILE A 1 283 ? 1.685 4.461 -7.854 1.00 87.69 283 ILE A C 1
ATOM 2295 O O . ILE A 1 283 ? 1.721 3.700 -8.818 1.00 87.69 283 ILE A O 1
ATOM 2299 N N . GLY A 1 284 ? 1.718 4.013 -6.597 1.00 83.00 284 GLY A N 1
ATOM 2300 C CA . GLY A 1 284 ? 1.759 2.597 -6.230 1.00 83.00 284 GLY A CA 1
ATOM 2301 C C . GLY A 1 284 ? 0.571 1.818 -6.798 1.00 83.00 284 GLY A C 1
ATOM 2302 O O . GLY A 1 284 ? 0.761 0.793 -7.452 1.00 83.00 284 GLY A O 1
ATOM 2303 N N . ILE A 1 285 ? -0.652 2.344 -6.657 1.00 89.12 285 ILE A N 1
ATOM 2304 C CA . ILE A 1 285 ? -1.869 1.745 -7.235 1.00 89.12 285 ILE A CA 1
ATOM 2305 C C . ILE A 1 285 ? -1.813 1.710 -8.775 1.00 89.12 285 ILE A C 1
ATOM 2307 O O . ILE A 1 285 ? -2.202 0.709 -9.385 1.00 89.12 285 ILE A O 1
ATOM 2311 N N . ILE A 1 286 ? -1.304 2.766 -9.423 1.00 90.38 286 ILE A N 1
ATOM 2312 C CA . ILE A 1 286 ? -1.117 2.796 -10.883 1.00 90.38 286 ILE A CA 1
ATOM 2313 C C . ILE A 1 286 ? -0.116 1.719 -11.318 1.00 90.38 286 ILE A C 1
ATOM 2315 O O . ILE A 1 286 ? -0.466 0.881 -12.149 1.00 90.38 286 ILE A O 1
ATOM 2319 N N . ASN A 1 287 ? 1.079 1.688 -10.726 1.00 89.81 287 ASN A N 1
ATOM 2320 C CA . ASN A 1 287 ? 2.135 0.725 -11.049 1.00 89.81 287 ASN A CA 1
ATOM 2321 C C . ASN A 1 287 ? 1.681 -0.724 -10.827 1.00 89.81 287 ASN A C 1
ATOM 2323 O O . ASN A 1 287 ? 1.820 -1.551 -11.727 1.00 89.81 287 ASN A O 1
ATOM 2327 N N . LYS A 1 288 ? 1.034 -1.010 -9.691 1.00 88.81 288 LYS A N 1
ATOM 2328 C CA . LYS A 1 288 ? 0.413 -2.307 -9.371 1.00 88.81 288 LYS A CA 1
ATOM 2329 C C . LYS A 1 288 ? -0.566 -2.769 -10.454 1.00 88.81 288 LYS A C 1
ATOM 2331 O O . LYS A 1 288 ? -0.624 -3.955 -10.772 1.00 88.81 288 LYS A O 1
ATOM 2336 N N . ASN A 1 289 ? -1.355 -1.862 -11.032 1.00 90.38 289 ASN A N 1
ATOM 2337 C CA . ASN A 1 289 ? -2.299 -2.207 -12.097 1.00 90.38 289 ASN A CA 1
ATOM 2338 C C . ASN A 1 289 ? -1.660 -2.272 -13.492 1.00 90.38 289 ASN A C 1
ATOM 2340 O O . ASN A 1 289 ? -2.108 -3.084 -14.302 1.00 90.38 289 ASN A O 1
ATOM 2344 N N . ILE A 1 290 ? -0.603 -1.496 -13.757 1.00 92.44 290 ILE A N 1
ATOM 2345 C CA . ILE A 1 290 ? 0.227 -1.618 -14.965 1.00 92.44 290 ILE A CA 1
ATOM 2346 C C . ILE A 1 290 ? 0.931 -2.977 -14.996 1.00 92.44 290 ILE A C 1
ATOM 2348 O O . ILE A 1 290 ? 0.775 -3.712 -15.969 1.00 92.44 290 ILE A O 1
ATOM 2352 N N . GLN A 1 291 ? 1.617 -3.361 -13.916 1.00 87.50 291 GLN A N 1
ATOM 2353 C CA . GLN A 1 291 ? 2.373 -4.615 -13.809 1.00 87.50 291 GLN A CA 1
ATOM 2354 C C . GLN A 1 291 ? 1.515 -5.848 -14.142 1.00 87.50 291 GLN A C 1
ATOM 2356 O O . GLN A 1 291 ? 1.967 -6.735 -14.864 1.00 87.50 291 GLN A O 1
ATOM 2361 N N . LYS A 1 292 ? 0.243 -5.866 -13.709 1.00 87.94 292 LYS A N 1
ATOM 2362 C CA . LYS A 1 292 ? -0.735 -6.928 -14.032 1.00 87.94 292 LYS A CA 1
ATOM 2363 C C . LYS A 1 292 ? -1.014 -7.096 -15.533 1.00 87.94 292 LYS A C 1
ATOM 2365 O O . LYS A 1 292 ? -1.484 -8.160 -15.927 1.00 87.94 292 LYS A O 1
ATOM 2370 N N . ILE A 1 293 ? -0.806 -6.062 -16.354 1.00 92.44 293 ILE A N 1
ATOM 2371 C CA . ILE A 1 293 ? -1.123 -6.076 -17.794 1.00 92.44 293 ILE A CA 1
ATOM 2372 C C . ILE A 1 293 ? 0.106 -5.960 -18.708 1.00 92.44 293 ILE A C 1
ATOM 2374 O O . ILE A 1 293 ? -0.003 -6.265 -19.897 1.00 92.44 293 ILE A O 1
ATOM 2378 N N . THR A 1 294 ? 1.275 -5.579 -18.176 1.00 92.00 294 THR A N 1
ATOM 2379 C CA . THR A 1 294 ? 2.543 -5.475 -18.922 1.00 92.00 294 THR A CA 1
ATOM 2380 C C . THR A 1 294 ? 2.870 -6.705 -19.779 1.00 92.00 294 THR A C 1
ATOM 2382 O O . THR A 1 294 ? 3.179 -6.498 -20.954 1.00 92.00 294 THR A O 1
ATOM 2385 N N . PRO A 1 295 ? 2.759 -7.962 -19.292 1.00 90.81 295 PRO A N 1
ATOM 2386 C CA . PRO A 1 295 ? 3.140 -9.137 -20.086 1.00 90.81 295 PRO A CA 1
ATOM 2387 C C . PRO A 1 295 ? 2.308 -9.324 -21.365 1.00 90.81 295 PRO A C 1
ATOM 2389 O O . PRO A 1 295 ? 2.786 -9.882 -22.347 1.00 90.81 295 PRO A O 1
ATOM 2392 N N . GLU A 1 296 ? 1.065 -8.841 -21.364 1.00 94.31 296 GLU A N 1
ATOM 2393 C CA . GLU A 1 296 ? 0.076 -9.051 -22.428 1.00 94.31 296 GLU A CA 1
ATOM 2394 C C . GLU A 1 296 ? -0.048 -7.836 -23.373 1.00 94.31 296 GLU A C 1
ATOM 2396 O O . GLU A 1 296 ? -0.554 -7.935 -24.497 1.00 94.31 296 GLU A O 1
ATOM 2401 N N . MET A 1 297 ? 0.444 -6.666 -22.952 1.00 94.00 297 MET A N 1
ATOM 2402 C CA . MET A 1 297 ? 0.372 -5.437 -23.742 1.00 94.00 297 MET A CA 1
ATOM 2403 C C . MET A 1 297 ? 1.024 -5.536 -25.142 1.00 94.00 297 MET A C 1
ATOM 2405 O O . MET A 1 297 ? 0.422 -5.022 -26.091 1.00 94.00 297 MET A O 1
ATOM 2409 N N . PRO A 1 298 ? 2.170 -6.224 -25.352 1.00 94.50 298 PRO A N 1
ATOM 2410 C CA . PRO A 1 298 ? 2.750 -6.391 -26.686 1.00 94.50 298 PRO A CA 1
ATOM 2411 C C . PRO A 1 298 ? 1.799 -7.055 -27.694 1.00 94.50 298 PRO A C 1
ATOM 2413 O O . PRO A 1 298 ? 1.661 -6.559 -28.814 1.00 94.50 298 PRO A O 1
ATOM 2416 N N . GLU A 1 299 ? 1.084 -8.115 -27.301 1.00 95.31 299 GLU A N 1
ATOM 2417 C CA . GLU A 1 299 ? 0.117 -8.815 -28.163 1.00 95.31 299 GLU A CA 1
ATOM 2418 C C . GLU A 1 299 ? -1.158 -7.985 -28.389 1.00 95.31 299 GLU A C 1
ATOM 2420 O O . GLU A 1 299 ? -1.690 -7.920 -29.508 1.00 95.31 299 GLU A O 1
ATOM 2425 N N . HIS A 1 300 ? -1.602 -7.234 -27.374 1.00 95.81 300 HIS A N 1
ATOM 2426 C CA . HIS A 1 300 ? -2.704 -6.283 -27.527 1.00 95.81 300 HIS A CA 1
ATOM 2427 C C . HIS A 1 300 ? -2.380 -5.231 -28.600 1.00 95.81 300 HIS A C 1
ATOM 2429 O O . HIS A 1 300 ? -3.174 -5.004 -29.522 1.00 95.81 300 HIS A O 1
ATOM 2435 N N . ILE A 1 301 ? -1.193 -4.623 -28.520 1.00 95.56 301 ILE A N 1
ATOM 2436 C CA . ILE A 1 301 ? -0.685 -3.643 -29.489 1.00 95.56 301 ILE A CA 1
ATOM 2437 C C . ILE A 1 301 ? -0.454 -4.306 -30.856 1.00 95.56 301 ILE A C 1
ATOM 2439 O O . ILE A 1 301 ? -0.763 -3.716 -31.902 1.00 95.56 301 ILE A O 1
ATOM 2443 N N . ALA A 1 302 ? 0.042 -5.548 -30.892 1.00 95.75 302 ALA A N 1
ATOM 2444 C CA . ALA A 1 302 ? 0.220 -6.315 -32.121 1.00 95.75 302 ALA A CA 1
ATOM 2445 C C . ALA A 1 302 ? -1.103 -6.435 -32.895 1.00 95.75 302 ALA A C 1
ATOM 2447 O O . ALA A 1 302 ? -1.136 -6.110 -34.088 1.00 95.75 302 ALA A O 1
ATOM 2448 N N . ARG A 1 303 ? -2.193 -6.787 -32.198 1.00 94.81 303 ARG A N 1
ATOM 2449 C CA . ARG A 1 303 ? -3.548 -6.911 -32.750 1.00 94.81 303 ARG A CA 1
ATOM 2450 C C . ARG A 1 303 ? -4.207 -5.571 -33.083 1.00 94.81 303 ARG A C 1
ATOM 2452 O O . ARG A 1 303 ? -4.666 -5.372 -34.209 1.00 94.81 303 ARG A O 1
ATOM 2459 N N . TRP A 1 304 ? -4.341 -4.682 -32.101 1.00 94.56 304 TRP A N 1
ATOM 2460 C CA . TRP A 1 304 ? -5.248 -3.533 -32.194 1.00 94.56 304 TRP A CA 1
ATOM 2461 C C . TRP A 1 304 ? -4.583 -2.232 -32.638 1.00 94.56 304 TRP A C 1
ATOM 2463 O O . TRP A 1 304 ? -5.293 -1.360 -33.144 1.00 94.56 304 TRP A O 1
ATOM 2473 N N . LYS A 1 305 ? -3.254 -2.111 -32.489 1.00 94.38 305 LYS A N 1
ATOM 2474 C CA . LYS A 1 305 ? -2.494 -0.851 -32.647 1.00 94.38 305 LYS A CA 1
ATOM 2475 C C . LYS A 1 305 ? -3.006 0.270 -31.731 1.00 94.38 305 LYS A C 1
ATOM 2477 O O . LYS A 1 305 ? -3.005 1.434 -32.120 1.00 94.38 305 LYS A O 1
ATOM 2482 N N . MET A 1 306 ? -3.497 -0.116 -30.553 1.00 91.25 306 MET A N 1
ATOM 2483 C CA . MET A 1 306 ? -4.038 0.750 -29.505 1.00 91.25 306 MET A CA 1
ATOM 2484 C C . MET A 1 306 ? -3.568 0.186 -28.150 1.00 91.25 306 MET A C 1
ATOM 2486 O O . MET A 1 306 ? -3.976 -0.934 -27.837 1.00 91.25 306 MET A O 1
ATOM 2490 N N . PRO A 1 307 ? -2.706 0.889 -27.387 1.00 93.62 307 PRO A N 1
ATOM 2491 C CA . PRO A 1 307 ? -1.912 2.053 -27.810 1.00 93.62 307 PRO A CA 1
ATOM 2492 C C . PRO A 1 307 ? -1.041 1.765 -29.062 1.00 93.62 307 PRO A C 1
ATOM 2494 O O . PRO A 1 307 ? -0.834 0.607 -29.427 1.00 93.62 307 PRO A O 1
ATOM 2497 N N . PRO A 1 308 ? -0.563 2.792 -29.791 1.00 92.81 308 PRO A N 1
ATOM 2498 C CA . PRO A 1 308 ? 0.159 2.610 -31.057 1.00 92.81 308 PRO A CA 1
ATOM 2499 C C . PRO A 1 308 ? 1.534 1.927 -30.927 1.00 92.81 308 PRO A C 1
ATOM 2501 O O . PRO A 1 308 ? 1.942 1.231 -31.859 1.00 92.81 308 PRO A O 1
ATOM 2504 N N . SER A 1 309 ? 2.232 2.100 -29.800 1.00 93.25 309 SER A N 1
ATOM 2505 C CA . SER A 1 309 ? 3.502 1.437 -29.461 1.00 93.25 309 SER A CA 1
ATOM 2506 C C . SER A 1 309 ? 3.663 1.308 -27.941 1.00 93.25 309 SER A C 1
ATOM 2508 O O . SER A 1 309 ? 2.925 1.947 -27.186 1.00 93.25 309 SER A O 1
ATOM 2510 N N . LEU A 1 310 ? 4.634 0.499 -27.496 1.00 86.56 310 LEU A N 1
ATOM 2511 C CA . LEU A 1 310 ? 5.022 0.421 -26.083 1.00 86.56 310 LEU A CA 1
ATOM 2512 C C . LEU A 1 310 ? 5.608 1.755 -25.592 1.00 86.56 310 LEU A C 1
ATOM 2514 O O . LEU A 1 310 ? 5.267 2.191 -24.501 1.00 86.56 310 LEU A O 1
ATOM 2518 N N . ASP A 1 311 ? 6.380 2.465 -26.419 1.00 84.50 311 ASP A N 1
ATOM 2519 C CA . ASP A 1 311 ? 6.923 3.787 -26.062 1.00 84.50 311 ASP A CA 1
ATOM 2520 C C . ASP A 1 311 ? 5.804 4.802 -25.797 1.00 84.50 311 ASP A C 1
ATOM 2522 O O . ASP A 1 311 ? 5.845 5.542 -24.817 1.00 84.50 311 ASP A O 1
ATOM 2526 N N . TYR A 1 312 ? 4.754 4.800 -26.631 1.00 90.44 312 TYR A N 1
ATOM 2527 C CA . TYR A 1 312 ? 3.579 5.637 -26.395 1.00 90.44 312 TYR A CA 1
ATOM 2528 C C . TYR A 1 312 ? 2.830 5.206 -25.131 1.00 90.44 312 TYR A C 1
ATOM 2530 O O . TYR A 1 312 ? 2.359 6.058 -24.384 1.00 90.44 312 TYR A O 1
ATOM 2538 N N . TRP A 1 313 ? 2.723 3.901 -24.867 1.00 93.12 313 TRP A N 1
ATOM 2539 C CA . TRP A 1 313 ? 2.112 3.397 -23.637 1.00 93.12 313 TRP A CA 1
ATOM 2540 C C . TRP A 1 313 ? 2.863 3.892 -22.393 1.00 93.12 313 TRP A C 1
ATOM 2542 O O . TRP A 1 313 ? 2.250 4.514 -21.527 1.00 93.12 313 TRP A O 1
ATOM 2552 N N . ASN A 1 314 ? 4.189 3.737 -22.365 1.00 86.94 314 ASN A N 1
ATOM 2553 C CA . ASN A 1 314 ? 5.069 4.209 -21.293 1.00 86.94 314 ASN A CA 1
ATOM 2554 C C . ASN A 1 314 ? 4.997 5.735 -21.120 1.00 86.94 314 ASN A C 1
ATOM 2556 O O . ASN A 1 314 ? 4.843 6.227 -20.004 1.00 86.94 314 ASN A O 1
ATOM 2560 N N . TYR A 1 315 ? 4.990 6.493 -22.219 1.00 85.88 315 TYR A N 1
ATOM 2561 C CA . TYR A 1 315 ? 4.745 7.938 -22.199 1.00 85.88 315 TYR A CA 1
ATOM 2562 C C . TYR A 1 315 ? 3.394 8.293 -21.551 1.00 85.88 315 TYR A C 1
ATOM 2564 O O . TYR A 1 315 ? 3.323 9.198 -20.717 1.00 85.88 315 TYR A O 1
ATOM 2572 N N . ARG A 1 316 ? 2.319 7.556 -21.872 1.00 89.62 316 ARG A N 1
ATOM 2573 C CA . ARG A 1 316 ? 0.995 7.753 -21.258 1.00 89.62 316 ARG A CA 1
ATOM 2574 C C . ARG A 1 316 ? 0.947 7.343 -19.780 1.00 89.62 316 ARG A C 1
ATOM 2576 O O . ARG A 1 316 ? 0.172 7.952 -19.050 1.00 89.62 316 ARG A O 1
ATOM 2583 N N . ILE A 1 317 ? 1.758 6.379 -19.337 1.00 89.88 317 ILE A N 1
ATOM 2584 C CA . ILE A 1 317 ? 1.913 6.008 -17.917 1.00 89.88 317 ILE A CA 1
ATOM 2585 C C . ILE A 1 317 ? 2.624 7.126 -17.147 1.00 89.88 317 ILE A C 1
ATOM 2587 O O . ILE A 1 317 ? 2.100 7.603 -16.141 1.00 89.88 317 ILE A O 1
ATOM 2591 N N . ASN A 1 318 ? 3.757 7.617 -17.660 1.00 85.44 318 ASN A N 1
ATOM 2592 C CA . ASN A 1 318 ? 4.501 8.729 -17.056 1.00 85.44 318 ASN A CA 1
ATOM 2593 C C . ASN A 1 318 ? 3.624 9.979 -16.899 1.00 85.44 318 ASN A C 1
ATOM 2595 O O . ASN A 1 318 ? 3.669 10.648 -15.873 1.00 85.44 318 ASN A O 1
ATOM 2599 N N . ILE A 1 319 ? 2.744 10.225 -17.869 1.00 87.50 319 ILE A N 1
ATOM 2600 C CA . ILE A 1 319 ? 1.698 11.251 -17.824 1.00 87.50 319 ILE A CA 1
ATOM 2601 C C . ILE A 1 319 ? 0.760 11.123 -16.602 1.00 87.50 319 ILE A C 1
ATOM 2603 O O . ILE A 1 319 ? 0.436 12.142 -15.987 1.00 87.50 319 ILE A O 1
ATOM 2607 N N . LEU A 1 320 ? 0.356 9.905 -16.207 1.00 89.38 320 LEU A N 1
ATOM 2608 C CA . LEU A 1 320 ? -0.455 9.686 -14.998 1.00 89.38 320 LEU A CA 1
ATOM 2609 C C . LEU A 1 320 ? 0.363 9.969 -13.729 1.00 89.38 320 LEU A C 1
ATOM 2611 O O . LEU A 1 320 ? -0.141 10.598 -12.799 1.00 89.38 320 LEU A O 1
ATOM 2615 N N . HIS A 1 321 ? 1.635 9.554 -13.703 1.00 89.25 321 HIS A N 1
ATOM 2616 C CA . HIS A 1 321 ? 2.546 9.822 -12.586 1.00 89.25 321 HIS A CA 1
ATOM 2617 C C . HIS A 1 321 ? 2.794 11.325 -12.402 1.00 89.25 321 HIS A C 1
ATOM 2619 O O . HIS A 1 321 ? 2.730 11.826 -11.281 1.00 89.25 321 HIS A O 1
ATOM 2625 N N . SER A 1 322 ? 3.009 12.070 -13.490 1.00 87.81 322 SER A N 1
ATOM 2626 C CA . SER A 1 322 ? 3.136 13.529 -13.457 1.00 87.81 322 SER A CA 1
ATOM 2627 C C . SER A 1 322 ? 1.868 14.204 -12.929 1.00 87.81 322 SER A C 1
ATOM 2629 O O . SER A 1 322 ? 1.970 15.113 -12.107 1.00 87.81 322 SER A O 1
ATOM 2631 N N . PHE A 1 323 ? 0.672 13.749 -13.331 1.00 92.06 323 PHE A N 1
ATOM 2632 C CA . PHE A 1 323 ? -0.579 14.268 -12.764 1.00 92.06 323 PHE A CA 1
ATOM 2633 C C . PHE A 1 323 ? -0.660 14.003 -11.253 1.00 92.06 323 PHE A C 1
ATOM 2635 O O . PHE A 1 323 ? -0.915 14.936 -10.495 1.00 92.06 323 PHE A O 1
ATOM 2642 N N . ALA A 1 324 ? -0.392 12.768 -10.810 1.00 91.25 324 ALA A N 1
ATOM 2643 C CA . ALA A 1 324 ? -0.428 12.389 -9.395 1.00 91.25 324 ALA A CA 1
ATOM 2644 C C . ALA A 1 324 ? 0.530 13.229 -8.531 1.00 91.25 324 ALA A C 1
ATOM 2646 O O . ALA A 1 324 ? 0.153 13.646 -7.440 1.00 91.25 324 ALA A O 1
ATOM 2647 N N . LYS A 1 325 ? 1.740 13.524 -9.033 1.00 89.25 325 LYS A N 1
ATOM 2648 C CA . LYS A 1 325 ? 2.725 14.382 -8.350 1.00 89.25 325 LYS A CA 1
ATOM 2649 C C . LYS A 1 325 ? 2.278 15.845 -8.255 1.00 89.25 325 LYS A C 1
ATOM 2651 O O . LYS A 1 325 ? 2.440 16.455 -7.207 1.00 89.25 325 LYS A O 1
ATOM 2656 N N . MET A 1 326 ? 1.727 16.410 -9.332 1.00 90.81 326 MET A N 1
ATOM 2657 C CA . MET A 1 326 ? 1.415 17.847 -9.408 1.00 90.81 326 MET A CA 1
ATOM 2658 C C . MET A 1 326 ? 0.052 18.233 -8.814 1.00 90.81 326 MET A C 1
ATOM 2660 O O . MET A 1 326 ? -0.115 19.346 -8.314 1.00 90.81 326 MET A O 1
ATOM 2664 N N . ARG A 1 327 ? -0.958 17.356 -8.894 1.00 94.06 327 ARG A N 1
ATOM 2665 C CA . ARG A 1 327 ? -2.347 17.713 -8.555 1.00 94.06 327 ARG A CA 1
ATOM 2666 C C . ARG A 1 327 ? -2.579 18.178 -7.105 1.00 94.06 327 ARG A C 1
ATOM 2668 O O . ARG A 1 327 ? -3.390 19.096 -6.965 1.00 94.06 327 ARG A O 1
ATOM 2675 N N . PRO A 1 328 ? -1.917 17.645 -6.053 1.00 95.00 328 PRO A N 1
ATOM 2676 C CA . PRO A 1 328 ? -2.138 18.092 -4.675 1.00 95.00 328 PRO A CA 1
ATOM 2677 C C . PRO A 1 328 ? -1.957 19.601 -4.484 1.00 95.00 328 PRO A C 1
ATOM 2679 O O . PRO A 1 328 ? -2.819 20.255 -3.902 1.00 95.00 328 PRO A O 1
ATOM 2682 N N . GLU A 1 329 ? -0.867 20.165 -5.012 1.00 94.06 329 GLU A N 1
ATOM 2683 C CA . GLU A 1 329 ? -0.537 21.584 -4.852 1.00 94.06 329 GLU A CA 1
ATOM 2684 C C . GLU A 1 329 ? -1.531 22.477 -5.603 1.00 94.06 329 GLU A C 1
ATOM 2686 O O . GLU A 1 329 ? -2.132 23.374 -5.010 1.00 94.06 329 GLU A O 1
ATOM 2691 N N . TYR A 1 330 ? -1.792 22.181 -6.883 1.00 95.56 330 TYR A N 1
ATOM 2692 C CA . TYR A 1 330 ? -2.784 22.924 -7.664 1.00 95.56 330 TYR A CA 1
ATOM 2693 C C . TYR A 1 330 ? -4.177 22.853 -7.035 1.00 95.56 330 TYR A C 1
ATOM 2695 O O . TYR A 1 330 ? -4.877 23.861 -6.993 1.00 95.56 330 TYR A O 1
ATOM 2703 N N . GLN A 1 331 ? -4.585 21.701 -6.495 1.00 97.00 331 GLN A N 1
ATOM 2704 C CA . GLN A 1 331 ? -5.893 21.572 -5.859 1.00 97.00 331 GLN A CA 1
ATOM 2705 C C . GLN A 1 331 ? -5.985 22.329 -4.524 1.00 97.00 331 GLN A C 1
ATOM 2707 O O . GLN A 1 331 ? -7.041 22.907 -4.256 1.00 97.00 331 GLN A O 1
ATOM 2712 N N . ARG A 1 332 ? -4.905 22.404 -3.726 1.00 96.38 332 ARG A N 1
ATOM 2713 C CA . ARG A 1 332 ? -4.851 23.301 -2.555 1.00 96.38 332 ARG A CA 1
ATOM 2714 C C . ARG A 1 332 ? -4.949 24.768 -2.966 1.00 96.38 332 ARG A C 1
ATOM 2716 O O . ARG A 1 332 ? -5.754 25.497 -2.395 1.00 96.38 332 ARG A O 1
ATOM 2723 N N . ASN A 1 333 ? -4.220 25.181 -4.004 1.00 96.38 333 ASN A N 1
ATOM 2724 C CA . ASN A 1 333 ? -4.289 26.546 -4.531 1.00 96.38 333 ASN A CA 1
ATOM 2725 C C . ASN A 1 333 ? -5.708 26.898 -5.023 1.00 96.38 333 ASN A C 1
ATOM 2727 O O . ASN A 1 333 ? -6.232 27.940 -4.642 1.00 96.38 333 ASN A O 1
ATOM 2731 N N . HIS A 1 334 ? -6.385 26.003 -5.757 1.00 96.94 334 HIS A N 1
ATOM 2732 C CA . HIS A 1 334 ? -7.778 26.210 -6.179 1.00 96.94 334 HIS A CA 1
ATOM 2733 C C . HIS A 1 334 ? -8.755 26.347 -5.002 1.00 96.94 334 HIS A C 1
ATOM 2735 O O . HIS A 1 334 ? -9.668 27.164 -5.071 1.00 96.94 334 HIS A O 1
ATOM 2741 N N . LEU A 1 335 ? -8.588 25.557 -3.931 1.00 97.44 335 LEU A N 1
ATOM 2742 C CA . LEU A 1 335 ? -9.401 25.687 -2.714 1.00 97.44 335 LEU A CA 1
ATOM 2743 C C . LEU A 1 335 ? -9.162 27.045 -2.041 1.00 97.44 335 LEU A C 1
ATOM 2745 O O . LEU A 1 335 ? -10.127 27.722 -1.689 1.00 97.44 335 LEU A O 1
ATOM 2749 N N . ARG A 1 336 ? -7.892 27.455 -1.919 1.00 96.06 336 ARG A N 1
ATOM 2750 C CA . ARG A 1 336 ? -7.488 28.726 -1.306 1.00 96.06 336 ARG A CA 1
ATOM 2751 C C . ARG A 1 336 ? -8.061 29.928 -2.053 1.00 96.06 336 ARG A C 1
ATOM 2753 O O . ARG A 1 336 ? -8.678 30.786 -1.434 1.00 96.06 336 ARG A O 1
ATOM 2760 N N . GLU A 1 337 ? -7.916 29.947 -3.377 1.00 96.25 337 GLU A N 1
ATOM 2761 C CA . GLU A 1 337 ? -8.428 31.012 -4.249 1.00 96.25 337 GLU A CA 1
ATOM 2762 C C . GLU A 1 337 ? -9.961 31.067 -4.296 1.00 96.25 337 GLU A C 1
ATOM 2764 O O . GLU A 1 337 ? -10.531 32.155 -4.338 1.00 96.25 337 GLU A O 1
ATOM 2769 N N . PHE A 1 338 ? -10.643 29.915 -4.304 1.00 96.44 338 PHE A N 1
ATOM 2770 C CA . PHE A 1 338 ? -12.101 29.869 -4.446 1.00 96.44 338 PHE A CA 1
ATOM 2771 C C . PHE A 1 338 ? -12.844 30.223 -3.148 1.00 96.44 338 PHE A C 1
ATOM 2773 O O . PHE A 1 338 ? -13.896 30.856 -3.205 1.00 96.44 338 PHE A O 1
ATOM 2780 N N . PHE A 1 339 ? -12.315 29.820 -1.988 1.00 96.00 339 PHE A N 1
ATOM 2781 C CA . PHE A 1 339 ? -12.959 30.026 -0.684 1.00 96.00 339 PHE A CA 1
ATOM 2782 C C . PHE A 1 339 ? -12.328 31.142 0.175 1.00 96.00 339 PHE A C 1
ATOM 2784 O O . PHE A 1 339 ? -12.769 31.323 1.308 1.00 96.00 339 PHE A O 1
ATOM 2791 N N . ASP A 1 340 ? -11.341 31.884 -0.349 1.00 95.00 340 ASP A N 1
ATOM 2792 C CA . ASP A 1 340 ? -10.585 32.936 0.366 1.00 95.00 340 ASP A CA 1
ATOM 2793 C C . ASP A 1 340 ? -9.937 32.411 1.668 1.00 95.00 340 ASP A C 1
ATOM 2795 O O . ASP A 1 340 ? -10.106 32.962 2.756 1.00 95.00 340 ASP A O 1
ATOM 2799 N N . LEU A 1 341 ? -9.244 31.268 1.562 1.00 95.44 341 LEU A N 1
ATOM 2800 C CA . LEU A 1 341 ? -8.618 30.590 2.707 1.00 95.44 341 LEU A CA 1
ATOM 2801 C C . LEU A 1 341 ? -7.233 31.172 3.028 1.00 95.44 341 LEU A C 1
ATOM 2803 O O . LEU A 1 341 ? -6.557 31.736 2.165 1.00 95.44 341 LEU A O 1
ATOM 2807 N N . GLY A 1 342 ? -6.780 30.970 4.268 1.00 92.12 342 GLY A N 1
ATOM 2808 C CA . GLY A 1 342 ? -5.434 31.342 4.698 1.00 92.12 342 GLY A CA 1
ATOM 2809 C C . GLY A 1 342 ? -4.311 30.539 4.025 1.00 92.12 342 GLY A C 1
ATOM 2810 O O . GLY A 1 342 ? -4.540 29.612 3.244 1.00 92.12 342 GLY A O 1
ATOM 2811 N N . GLU A 1 343 ? -3.070 30.906 4.351 1.00 92.88 343 GLU A N 1
ATOM 2812 C CA . GLU A 1 343 ? -1.864 30.204 3.894 1.00 92.88 343 GLU A CA 1
ATOM 2813 C C . GLU A 1 343 ? -1.828 28.742 4.381 1.00 92.88 343 GLU A C 1
ATOM 2815 O O . GLU A 1 343 ? -2.522 28.370 5.333 1.00 92.88 343 GLU A O 1
ATOM 2820 N N . ASP A 1 344 ? -1.032 27.909 3.704 1.00 94.25 344 ASP A N 1
ATOM 2821 C CA . ASP A 1 344 ? -0.814 26.514 4.099 1.00 94.25 344 ASP A CA 1
ATOM 2822 C C . ASP A 1 344 ? -0.048 26.466 5.436 1.00 94.25 344 ASP A C 1
ATOM 2824 O O . ASP A 1 344 ? 0.934 27.185 5.613 1.00 94.25 344 ASP A O 1
ATOM 2828 N N . LEU A 1 345 ? -0.476 25.592 6.349 1.00 94.38 345 LEU A N 1
ATOM 2829 C CA . LEU A 1 345 ? 0.228 25.249 7.588 1.00 94.38 345 LEU A CA 1
ATOM 2830 C C . LEU A 1 345 ? 0.428 23.739 7.692 1.00 94.38 345 LEU A C 1
ATOM 2832 O O . LEU A 1 345 ? -0.414 22.960 7.234 1.00 94.38 345 LEU A O 1
ATOM 2836 N N . GLN A 1 346 ? 1.524 23.324 8.314 1.00 96.12 346 GLN A N 1
ATOM 2837 C CA . GLN A 1 346 ? 1.796 21.927 8.634 1.00 96.12 346 GLN A CA 1
ATOM 2838 C C . GLN A 1 346 ? 1.227 21.570 10.005 1.00 96.12 346 GLN A C 1
ATOM 2840 O O . GLN A 1 346 ? 1.459 22.265 10.992 1.00 96.12 346 GLN A O 1
ATOM 2845 N N . VAL A 1 347 ? 0.495 20.460 10.063 1.00 95.19 347 VAL A N 1
ATOM 2846 C CA . VAL A 1 347 ? 0.103 19.799 11.307 1.00 95.19 347 VAL A CA 1
ATOM 2847 C C . VAL A 1 347 ? 0.917 18.525 11.417 1.00 95.19 347 VAL A C 1
ATOM 2849 O O . VAL A 1 347 ? 0.702 17.590 10.645 1.00 95.19 347 VAL A O 1
ATOM 2852 N N . THR A 1 348 ? 1.833 18.503 12.375 1.00 94.31 348 THR A N 1
ATOM 2853 C CA . THR A 1 348 ? 2.646 17.347 12.735 1.00 94.31 348 THR A CA 1
ATOM 2854 C C . THR A 1 348 ? 2.101 16.734 14.019 1.00 94.31 348 THR A C 1
ATOM 2856 O O . THR A 1 348 ? 1.924 17.432 15.016 1.00 94.31 348 THR A O 1
ATOM 2859 N N . VAL A 1 349 ? 1.822 15.433 13.994 1.00 93.06 349 VAL A N 1
ATOM 2860 C CA . VAL A 1 349 ? 1.391 14.650 15.154 1.00 93.06 349 VAL A CA 1
ATOM 2861 C C . VAL A 1 349 ? 2.333 13.467 15.323 1.00 93.06 349 VAL A C 1
ATOM 2863 O O . VAL A 1 349 ? 2.468 12.643 14.420 1.00 93.06 349 VAL A O 1
ATOM 2866 N N . GLU A 1 350 ? 2.974 13.378 16.479 1.00 91.31 350 GLU A N 1
ATOM 2867 C CA . GLU A 1 350 ? 3.816 12.262 16.885 1.00 91.31 350 GLU A CA 1
ATOM 2868 C C . GLU A 1 350 ? 3.074 11.338 17.862 1.00 91.31 350 GLU A C 1
ATOM 2870 O O . GLU A 1 350 ? 2.372 11.792 18.764 1.00 91.31 350 GLU A O 1
ATOM 2875 N N . ILE A 1 351 ? 3.240 10.029 17.688 1.00 87.94 351 ILE A N 1
ATOM 2876 C CA . ILE A 1 351 ? 2.886 8.994 18.657 1.00 87.94 351 ILE A CA 1
ATOM 2877 C C . ILE A 1 351 ? 4.185 8.258 19.003 1.00 87.94 351 ILE A C 1
ATOM 2879 O O . ILE A 1 351 ? 4.633 7.437 18.198 1.00 87.94 351 ILE A O 1
ATOM 2883 N N . PRO A 1 352 ? 4.796 8.493 20.179 1.00 82.69 352 PRO A N 1
ATOM 2884 C CA . PRO A 1 352 ? 6.095 7.908 20.527 1.00 82.69 352 PRO A CA 1
ATOM 2885 C C . PRO A 1 352 ? 6.125 6.374 20.485 1.00 82.69 352 PRO A C 1
ATOM 2887 O O . PRO A 1 352 ? 7.176 5.780 20.254 1.00 82.69 352 PRO A O 1
ATOM 2890 N N . ASN A 1 353 ? 4.974 5.725 20.688 1.00 77.00 353 ASN A N 1
ATOM 2891 C CA . ASN A 1 353 ? 4.808 4.285 20.534 1.00 77.00 353 ASN A CA 1
ATOM 2892 C C . ASN A 1 353 ? 3.435 3.953 19.915 1.00 77.00 353 ASN A C 1
ATOM 2894 O O . ASN A 1 353 ? 2.400 4.008 20.580 1.00 77.00 353 ASN A O 1
ATOM 2898 N N . ILE A 1 354 ? 3.444 3.586 18.631 1.00 76.12 354 ILE A N 1
ATOM 2899 C CA . ILE A 1 354 ? 2.252 3.351 17.791 1.00 76.12 354 ILE A CA 1
ATOM 2900 C C . ILE A 1 354 ? 1.376 2.163 18.234 1.00 76.12 354 ILE A C 1
ATOM 2902 O O . ILE A 1 354 ? 0.220 2.063 17.820 1.00 76.12 354 ILE A O 1
ATOM 2906 N N . TYR A 1 355 ? 1.903 1.295 19.101 1.00 75.69 355 TYR A N 1
ATOM 2907 C CA . TYR A 1 355 ? 1.185 0.151 19.671 1.00 75.69 355 TYR A CA 1
ATOM 2908 C C . TYR A 1 355 ? 0.331 0.550 20.883 1.00 75.69 355 TYR A C 1
ATOM 2910 O O . TYR A 1 355 ? -0.589 -0.168 21.263 1.00 75.69 355 TYR A O 1
ATOM 2918 N N . GLN A 1 356 ? 0.584 1.728 21.466 1.00 84.25 356 GLN A N 1
ATOM 2919 C CA . GLN A 1 356 ? -0.168 2.253 22.611 1.00 84.25 356 GLN A CA 1
ATOM 2920 C C . GLN A 1 356 ? -1.393 3.073 22.187 1.00 84.25 356 GLN A C 1
ATOM 2922 O O . GLN A 1 356 ? -2.344 3.235 22.956 1.00 84.25 356 GLN A O 1
ATOM 2927 N N . GLY A 1 357 ? -1.400 3.588 20.958 1.00 86.94 357 GLY A N 1
ATOM 2928 C CA . GLY A 1 357 ? -2.480 4.423 20.455 1.00 86.94 357 GLY A CA 1
ATOM 2929 C C . GLY A 1 357 ? -2.322 4.825 18.995 1.00 86.94 357 GLY A C 1
ATOM 2930 O O . GLY A 1 357 ? -1.259 4.708 18.394 1.00 86.94 357 GLY A O 1
ATOM 2931 N N . CYS A 1 358 ? -3.417 5.323 18.437 1.00 91.19 358 CYS A N 1
ATOM 2932 C CA . CYS A 1 358 ? -3.495 5.997 17.149 1.00 91.19 358 CYS A CA 1
ATOM 2933 C C . CYS A 1 358 ? -4.135 7.387 17.342 1.00 91.19 358 CYS A C 1
ATOM 2935 O O . CYS A 1 358 ? -4.454 7.788 18.466 1.00 91.19 358 CYS A O 1
ATOM 2937 N N . PHE A 1 359 ? -4.350 8.155 16.272 1.00 93.19 359 PHE A N 1
ATOM 2938 C CA . PHE A 1 359 ? -5.157 9.377 16.369 1.00 93.19 359 PHE A CA 1
ATOM 2939 C C . PHE A 1 359 ? -6.140 9.511 15.209 1.00 93.19 359 PHE A C 1
ATOM 2941 O O . PHE A 1 359 ? -6.047 8.845 14.182 1.00 93.19 359 PHE A O 1
ATOM 2948 N N . LYS A 1 360 ? -7.128 10.384 15.374 1.00 93.69 360 LYS A N 1
ATOM 2949 C CA . LYS A 1 360 ? -8.067 10.770 14.327 1.00 93.69 360 LYS A CA 1
ATOM 2950 C C . LYS A 1 360 ? -7.988 12.273 14.115 1.00 93.69 360 LYS A C 1
ATOM 2952 O O . LYS A 1 360 ? -8.286 13.030 15.035 1.00 93.69 360 LYS A O 1
ATOM 2957 N N . ILE A 1 361 ? -7.647 12.698 12.903 1.00 93.12 361 ILE A N 1
ATOM 2958 C CA . ILE A 1 361 ? -7.727 14.099 12.487 1.00 93.12 361 ILE A CA 1
ATOM 2959 C C . ILE A 1 361 ? -8.973 14.298 11.624 1.00 93.12 361 ILE A C 1
ATOM 2961 O O . ILE A 1 361 ? -9.189 13.607 10.632 1.00 93.12 361 ILE A O 1
ATOM 2965 N N . ASN A 1 362 ? -9.837 15.213 12.058 1.00 92.94 362 ASN A N 1
ATOM 2966 C CA . ASN A 1 362 ? -11.144 15.521 11.485 1.00 92.94 362 ASN A CA 1
ATOM 2967 C C . ASN A 1 362 ? -12.005 14.264 11.261 1.00 92.94 362 ASN A C 1
ATOM 2969 O O . ASN A 1 362 ? -12.677 13.782 12.179 1.00 92.94 362 ASN A O 1
ATOM 2973 N N . THR A 1 363 ? -12.004 13.737 10.035 1.00 84.19 363 THR A N 1
ATOM 2974 C CA . THR A 1 363 ? -12.765 12.547 9.636 1.00 84.19 363 THR A CA 1
ATOM 2975 C C . THR A 1 363 ? -11.908 11.294 9.461 1.00 84.19 363 THR A C 1
ATOM 2977 O O . THR A 1 363 ? -12.458 10.194 9.455 1.00 84.19 363 THR A O 1
ATOM 2980 N N . VAL A 1 364 ? -10.587 11.440 9.375 1.00 85.50 364 VAL A N 1
ATOM 2981 C CA . VAL A 1 364 ? -9.631 10.389 9.016 1.00 85.50 364 VAL A CA 1
ATOM 2982 C C . VAL A 1 364 ? -8.971 9.812 10.265 1.00 85.50 364 VAL A C 1
ATOM 2984 O O . VAL A 1 364 ? -8.416 10.550 11.075 1.00 85.50 364 VAL A O 1
ATOM 2987 N N . ASN A 1 365 ? -9.024 8.487 10.424 1.00 86.75 365 ASN A N 1
ATOM 2988 C CA . ASN A 1 365 ? -8.188 7.794 11.405 1.00 86.75 365 ASN A CA 1
ATOM 2989 C C . ASN A 1 365 ? -6.785 7.627 10.798 1.00 86.75 365 ASN A C 1
ATOM 2991 O O . ASN A 1 365 ? -6.670 7.142 9.675 1.00 86.75 365 ASN A O 1
ATOM 2995 N N . ILE A 1 366 ? -5.754 8.019 11.540 1.00 85.75 366 ILE A N 1
ATOM 2996 C CA . ILE A 1 366 ? -4.347 7.775 11.238 1.00 85.75 366 ILE A CA 1
ATOM 2997 C C . ILE A 1 366 ? -3.884 6.700 12.217 1.00 85.75 366 ILE A C 1
ATOM 2999 O O . ILE A 1 366 ? -3.624 6.984 13.387 1.00 85.75 366 ILE A O 1
ATOM 3003 N N . ASP A 1 367 ? -3.842 5.460 11.740 1.00 77.56 367 ASP A N 1
ATOM 3004 C CA . ASP A 1 367 ? -3.296 4.322 12.477 1.00 77.56 367 ASP A CA 1
ATOM 3005 C C . ASP A 1 367 ? -2.033 3.835 11.754 1.00 77.56 367 ASP A C 1
ATOM 3007 O O . ASP A 1 367 ? -2.150 3.306 10.644 1.00 77.56 367 ASP A O 1
ATOM 3011 N N . PRO A 1 368 ? -0.833 4.036 12.332 1.00 63.88 368 PRO A N 1
ATOM 3012 C CA . PRO A 1 368 ? 0.425 3.652 11.693 1.00 63.88 368 PRO A CA 1
ATOM 3013 C C . PRO A 1 368 ? 0.571 2.149 11.406 1.00 63.88 368 PRO A C 1
ATOM 3015 O O . PRO A 1 368 ? 1.416 1.779 10.600 1.00 63.88 368 PRO A O 1
ATOM 3018 N N . GLU A 1 369 ? -0.254 1.285 12.011 1.00 61.97 369 GLU A N 1
ATOM 3019 C CA . GLU A 1 369 ? -0.284 -0.157 11.714 1.00 61.97 369 GLU A CA 1
ATOM 3020 C C . GLU A 1 369 ? -1.158 -0.532 10.501 1.00 61.97 369 GLU A C 1
ATOM 3022 O O . GLU A 1 369 ? -1.055 -1.654 10.011 1.00 61.97 369 GLU A O 1
ATOM 3027 N N . MET A 1 370 ? -2.040 0.354 10.012 1.00 49.41 370 MET A N 1
ATOM 3028 C CA . MET A 1 370 ? -3.054 -0.009 9.002 1.00 49.41 370 MET A CA 1
ATOM 3029 C C . MET A 1 370 ? -2.680 0.281 7.537 1.00 49.41 370 MET A C 1
ATOM 3031 O O . MET A 1 370 ? -3.451 -0.078 6.645 1.00 49.41 370 MET A O 1
ATOM 3035 N N . GLU A 1 371 ? -1.528 0.897 7.253 1.00 48.22 371 GLU A N 1
ATOM 3036 C CA . GLU A 1 371 ? -1.012 1.053 5.882 1.00 48.22 371 GLU A CA 1
ATOM 3037 C C . GLU A 1 371 ? 0.434 0.541 5.771 1.00 48.22 371 GLU A C 1
ATOM 3039 O O . GLU A 1 371 ? 1.320 1.013 6.478 1.00 48.22 371 GLU A O 1
ATOM 3044 N N . ASP A 1 372 ? 0.675 -0.381 4.831 1.00 40.16 372 ASP A N 1
ATOM 3045 C CA . ASP A 1 372 ? 1.915 -1.168 4.679 1.00 40.16 372 ASP A CA 1
ATOM 3046 C C . ASP A 1 372 ? 3.233 -0.373 4.464 1.00 40.16 372 ASP A C 1
ATOM 3048 O O . ASP A 1 372 ? 4.290 -1.005 4.397 1.00 40.16 372 ASP A O 1
ATOM 3052 N N . ASP A 1 373 ? 3.219 0.965 4.293 1.00 44.00 373 ASP A N 1
ATOM 3053 C CA . ASP A 1 373 ? 4.331 1.650 3.593 1.00 44.00 373 ASP A CA 1
ATOM 3054 C C . ASP A 1 373 ? 4.675 3.128 3.940 1.00 44.00 373 ASP A C 1
ATOM 3056 O O . ASP A 1 373 ? 5.560 3.675 3.283 1.00 44.00 373 ASP A O 1
ATOM 3060 N N . VAL A 1 374 ? 4.023 3.842 4.885 1.00 42.91 374 VAL A N 1
ATOM 3061 C CA . VAL A 1 374 ? 4.249 5.323 4.997 1.00 42.91 374 VAL A CA 1
ATOM 3062 C C . VAL A 1 374 ? 4.444 5.933 6.395 1.00 42.91 374 VAL A C 1
ATOM 3064 O O . VAL A 1 374 ? 5.186 6.913 6.498 1.00 42.91 374 VAL A O 1
ATOM 3067 N N . PHE A 1 375 ? 3.839 5.433 7.477 1.00 43.00 375 PHE A N 1
ATOM 3068 C CA . PHE A 1 375 ? 3.862 6.180 8.746 1.00 43.00 375 PHE A CA 1
ATOM 3069 C C . PHE A 1 375 ? 4.983 5.757 9.698 1.00 43.00 375 PHE A C 1
ATOM 3071 O O . PHE A 1 375 ? 4.996 4.664 10.256 1.00 43.00 375 PHE A O 1
ATOM 3078 N N . SER A 1 376 ? 5.914 6.689 9.913 1.00 54.50 376 SER A N 1
ATOM 3079 C CA . SER A 1 376 ? 6.770 6.693 11.099 1.00 54.50 376 SER A CA 1
ATOM 3080 C C . SER A 1 376 ? 5.940 6.965 12.365 1.00 54.50 376 SER A C 1
ATOM 3082 O O . SER A 1 376 ? 4.743 7.242 12.286 1.00 54.50 376 SER A O 1
ATOM 3084 N N . HIS A 1 377 ? 6.590 6.989 13.531 1.00 71.00 377 HIS A N 1
ATOM 3085 C CA . HIS A 1 377 ? 6.005 7.542 14.762 1.00 71.00 377 HIS A CA 1
ATOM 3086 C C . HIS A 1 377 ? 5.499 8.991 14.589 1.00 71.00 377 HIS A C 1
ATOM 3088 O O . HIS A 1 377 ? 4.688 9.448 15.384 1.00 71.00 377 HIS A O 1
ATOM 3094 N N . THR A 1 378 ? 5.910 9.705 13.534 1.00 82.88 378 THR A N 1
ATOM 3095 C CA . THR A 1 378 ? 5.435 11.044 13.170 1.00 82.88 378 THR A CA 1
ATOM 3096 C C . THR A 1 378 ? 4.588 11.035 11.888 1.00 82.88 378 THR A C 1
ATOM 3098 O O . THR A 1 378 ? 4.994 10.498 10.853 1.00 82.88 378 THR A O 1
ATOM 3101 N N . TRP A 1 379 ? 3.436 11.707 11.933 1.00 88.88 379 TRP A N 1
ATOM 3102 C CA . TRP A 1 379 ? 2.583 12.042 10.790 1.00 88.88 379 TRP A CA 1
ATOM 3103 C C . TRP A 1 379 ? 2.596 13.554 10.546 1.00 88.88 379 TRP A C 1
ATOM 3105 O O . TRP A 1 379 ? 2.426 14.315 11.494 1.00 88.88 379 TRP A O 1
ATOM 3115 N N . THR A 1 380 ? 2.712 14.003 9.294 1.00 90.00 380 THR A N 1
ATOM 3116 C CA . THR A 1 380 ? 2.580 15.427 8.936 1.00 90.00 380 THR A CA 1
ATOM 3117 C C . THR A 1 380 ? 1.614 15.600 7.769 1.00 90.00 380 THR A C 1
ATOM 3119 O O . THR A 1 380 ? 1.742 14.926 6.747 1.00 90.00 380 THR A O 1
ATOM 3122 N N . GLY A 1 381 ? 0.673 16.538 7.894 1.00 91.56 381 GLY A N 1
ATOM 3123 C CA . GLY A 1 381 ? -0.265 16.904 6.831 1.00 91.56 381 GLY A CA 1
ATOM 3124 C C . GLY A 1 381 ? -0.464 18.412 6.709 1.00 91.56 381 GLY A C 1
ATOM 3125 O O . GLY A 1 381 ? -0.383 19.150 7.689 1.00 91.56 381 GLY A O 1
ATOM 3126 N N . THR A 1 382 ? -0.753 18.874 5.493 1.00 94.88 382 THR A N 1
ATOM 3127 C CA . THR A 1 382 ? -0.936 20.298 5.189 1.00 94.88 382 THR A CA 1
ATOM 3128 C C . THR A 1 382 ? -2.412 20.697 5.261 1.00 94.88 382 THR A C 1
ATOM 3130 O O . THR A 1 382 ? -3.263 20.072 4.623 1.00 94.88 382 THR A O 1
ATOM 3133 N N . TYR A 1 383 ? -2.716 21.765 5.997 1.00 95.69 383 TYR A N 1
ATOM 3134 C CA . TYR A 1 383 ? -4.054 22.351 6.156 1.00 95.69 383 TYR A CA 1
ATOM 3135 C C . TYR A 1 383 ? -4.025 23.864 5.886 1.00 95.69 383 TYR A C 1
ATOM 3137 O O . TYR A 1 383 ? -2.967 24.427 5.625 1.00 95.69 383 TYR A O 1
ATOM 3145 N N . PHE A 1 384 ? -5.182 24.532 5.929 1.00 96.12 384 PHE A N 1
ATOM 3146 C CA . PHE A 1 384 ? -5.290 25.977 5.692 1.00 96.12 384 PHE A CA 1
ATOM 3147 C C . PHE A 1 384 ? -5.428 26.758 7.005 1.00 96.12 384 PHE A C 1
ATOM 3149 O O . PHE A 1 384 ? -6.226 26.393 7.873 1.00 96.12 384 PHE A O 1
ATOM 3156 N N . SER A 1 385 ? -4.701 27.869 7.122 1.00 94.31 385 SER A N 1
ATOM 3157 C CA . SER A 1 385 ? -4.763 28.776 8.273 1.00 94.31 385 SER A CA 1
ATOM 3158 C C . SER A 1 385 ? -6.163 29.357 8.481 1.00 94.31 385 SER A C 1
ATOM 3160 O O . SER A 1 385 ? -6.830 29.781 7.535 1.00 94.31 385 SER A O 1
ATOM 3162 N N . GLY A 1 386 ? -6.622 29.343 9.737 1.00 89.88 386 GLY A N 1
ATOM 3163 C CA . GLY A 1 386 ? -7.964 29.777 10.131 1.00 89.88 386 GLY A CA 1
ATOM 3164 C C . GLY A 1 386 ? -9.071 28.726 9.971 1.00 89.88 386 GLY A C 1
ATOM 3165 O O . GLY A 1 386 ? -10.214 29.016 10.325 1.00 89.88 386 GLY A O 1
ATOM 3166 N N . MET A 1 387 ? -8.770 27.514 9.488 1.00 94.00 387 MET A N 1
ATOM 3167 C CA . MET A 1 387 ? -9.753 26.426 9.419 1.00 94.00 387 MET A CA 1
ATOM 3168 C C . MET A 1 387 ? -9.867 25.662 10.748 1.00 94.00 387 MET A C 1
ATOM 3170 O O . MET A 1 387 ? -8.849 25.406 11.395 1.00 94.00 387 MET A O 1
ATOM 3174 N N . PRO A 1 388 ? -11.080 25.252 11.168 1.00 93.44 388 PRO A N 1
ATOM 3175 C CA . PRO A 1 388 ? -11.248 24.407 12.341 1.00 93.44 388 PRO A CA 1
ATOM 3176 C C . PRO A 1 388 ? -10.701 22.995 12.097 1.00 93.44 388 PRO A C 1
ATOM 3178 O O . PRO A 1 388 ? -11.040 22.359 11.099 1.00 93.44 388 PRO A O 1
ATOM 3181 N N . LEU A 1 389 ? -9.915 22.489 13.046 1.00 94.56 389 LEU A N 1
ATOM 3182 C CA . LEU A 1 389 ? -9.423 21.112 13.090 1.00 94.56 389 LEU A CA 1
ATOM 3183 C C . LEU A 1 389 ? -9.904 20.423 14.366 1.00 94.56 389 LEU A C 1
ATOM 3185 O O . LEU A 1 389 ? -9.961 21.044 15.429 1.00 94.56 389 LEU A O 1
ATOM 3189 N N . ARG A 1 390 ? -10.199 19.126 14.283 1.00 95.50 390 ARG A N 1
ATOM 3190 C CA . ARG A 1 390 ? -10.473 18.281 15.451 1.00 95.50 390 ARG A CA 1
ATOM 3191 C C . ARG A 1 390 ? -9.493 17.117 15.479 1.00 95.50 390 ARG A C 1
ATOM 3193 O O . ARG A 1 390 ? -9.535 16.289 14.578 1.00 95.50 390 ARG A O 1
ATOM 3200 N N . ILE A 1 391 ? -8.651 17.038 16.502 1.00 96.56 391 ILE A N 1
ATOM 3201 C CA . ILE A 1 391 ? -7.654 15.973 16.663 1.00 96.56 391 ILE A CA 1
ATOM 3202 C C . ILE A 1 391 ? -8.037 15.163 17.903 1.00 96.56 391 ILE A C 1
ATOM 3204 O O . ILE A 1 391 ? -8.264 15.730 18.964 1.00 96.56 391 ILE A O 1
ATOM 3208 N N . GLU A 1 392 ? -8.181 13.851 17.758 1.00 97.38 392 GLU A N 1
ATOM 3209 C CA . GLU A 1 392 ? -8.605 12.926 18.813 1.00 97.38 392 GLU A CA 1
ATOM 3210 C C . GLU A 1 392 ? -7.551 11.832 18.982 1.00 97.38 392 GLU A C 1
ATOM 3212 O O . GLU A 1 392 ? -7.354 11.032 18.069 1.00 97.38 392 GLU A O 1
ATOM 3217 N N . ALA A 1 393 ? -6.891 11.792 20.136 1.00 96.00 393 ALA A N 1
ATOM 3218 C CA . ALA A 1 393 ? -6.027 10.690 20.530 1.00 96.00 393 ALA A CA 1
ATOM 3219 C C . ALA A 1 393 ? -6.887 9.471 20.883 1.00 96.00 393 ALA A C 1
ATOM 3221 O O . ALA A 1 393 ? -7.887 9.582 21.596 1.00 96.00 393 ALA A O 1
ATOM 3222 N N . LYS A 1 394 ? -6.502 8.303 20.371 1.00 94.06 394 LYS A N 1
ATOM 3223 C CA . LYS A 1 394 ? -7.242 7.050 20.515 1.00 94.06 394 LYS A CA 1
ATOM 3224 C C . LYS A 1 394 ? -6.321 5.978 21.089 1.00 94.06 394 LYS A C 1
ATOM 3226 O O . LYS A 1 394 ? -5.493 5.460 20.343 1.00 94.06 394 LYS A O 1
ATOM 3231 N N . PRO A 1 395 ? -6.432 5.632 22.381 1.00 90.88 395 PRO A N 1
ATOM 3232 C CA . PRO A 1 395 ? -5.631 4.549 22.930 1.00 90.88 395 PRO A CA 1
ATOM 3233 C C . PRO A 1 395 ? -5.982 3.219 22.258 1.00 90.88 395 PRO A C 1
ATOM 3235 O O . PRO A 1 395 ? -7.143 2.969 21.916 1.00 90.88 395 PRO A O 1
ATOM 3238 N N . LYS A 1 396 ? -4.975 2.361 22.097 1.00 84.56 396 LYS A N 1
ATOM 3239 C CA . LYS A 1 396 ? -5.167 0.950 21.756 1.00 84.56 396 LYS A CA 1
ATOM 3240 C C . LYS A 1 396 ? -5.527 0.161 23.018 1.00 84.56 396 LYS A C 1
ATOM 3242 O O . LYS A 1 396 ? -5.477 0.676 24.136 1.00 84.56 396 LYS A O 1
ATOM 3247 N N . GLN A 1 397 ? -5.973 -1.078 22.836 1.00 77.44 397 GLN A N 1
ATOM 3248 C CA . GLN A 1 397 ? -6.432 -1.925 23.938 1.00 77.44 397 GLN A CA 1
ATOM 3249 C C . GLN A 1 397 ? -5.344 -2.068 25.017 1.00 77.44 397 GLN A C 1
ATOM 3251 O O . GLN A 1 397 ? -4.198 -2.356 24.697 1.00 77.44 397 GLN A O 1
ATOM 3256 N N . GLY A 1 398 ? -5.709 -1.871 26.289 1.00 72.69 398 GLY A N 1
ATOM 3257 C CA . GLY A 1 398 ? -4.773 -1.963 27.421 1.00 72.69 398 GLY A CA 1
ATOM 3258 C C . GLY A 1 398 ? -4.034 -0.668 27.778 1.00 72.69 398 GLY A C 1
ATOM 3259 O O . GLY A 1 398 ? -3.325 -0.615 28.788 1.00 72.69 398 GLY A O 1
ATOM 3260 N N . TYR A 1 399 ? -4.233 0.383 26.986 1.00 84.25 399 TYR A N 1
ATOM 3261 C CA . TYR A 1 399 ? -3.689 1.715 27.210 1.00 84.25 399 TYR A CA 1
ATOM 3262 C C . TYR A 1 399 ? -4.816 2.727 27.411 1.00 84.25 399 TYR A C 1
ATOM 3264 O O . TYR A 1 399 ? -5.974 2.497 27.058 1.00 84.25 399 TYR A O 1
ATOM 3272 N N . LYS A 1 400 ? -4.452 3.887 27.945 1.00 91.50 400 LYS A N 1
ATOM 3273 C CA . LYS A 1 400 ? -5.277 5.095 27.971 1.00 91.50 400 LYS A CA 1
ATOM 3274 C C . LYS A 1 400 ? -4.453 6.264 27.454 1.00 91.50 400 LYS A C 1
ATOM 3276 O O . LYS A 1 400 ? -3.222 6.250 27.476 1.00 91.50 400 LYS A O 1
ATOM 3281 N N . PHE A 1 401 ? -5.146 7.289 26.984 1.00 95.38 401 PHE A N 1
ATOM 3282 C CA . PHE A 1 401 ? -4.512 8.565 26.700 1.00 95.38 401 PHE A CA 1
ATOM 3283 C C . PHE A 1 401 ? -3.989 9.187 28.005 1.00 95.38 401 PHE A C 1
ATOM 3285 O O . PHE A 1 401 ? -4.700 9.172 29.010 1.00 95.38 401 PHE A O 1
ATOM 3292 N N . SER A 1 402 ? -2.753 9.689 27.980 1.00 95.12 402 SER A N 1
ATOM 3293 C CA . SER A 1 402 ? -2.116 10.374 29.108 1.00 95.12 402 SER A CA 1
ATOM 3294 C C . SER A 1 402 ? -2.277 11.887 28.948 1.00 95.12 402 SER A C 1
ATOM 3296 O O . SER A 1 402 ? -3.005 12.505 29.720 1.00 95.12 402 SER A O 1
ATOM 3298 N N . HIS A 1 403 ? -1.647 12.471 27.922 1.00 97.31 403 HIS A N 1
ATOM 3299 C CA . HIS A 1 403 ? -1.693 13.906 27.622 1.00 97.31 403 HIS A CA 1
ATOM 3300 C C . HIS A 1 403 ? -1.158 14.216 26.210 1.00 97.31 403 HIS A C 1
ATOM 3302 O O . HIS A 1 403 ? -0.497 13.394 25.570 1.00 97.31 403 HIS A O 1
ATOM 3308 N N . TRP A 1 404 ? -1.450 15.424 25.730 1.00 97.56 404 TRP A N 1
ATOM 3309 C CA . TRP A 1 404 ? -0.809 16.064 24.585 1.00 97.56 404 TRP A CA 1
ATOM 3310 C C . TRP A 1 404 ? 0.370 16.902 25.083 1.00 97.56 404 TRP A C 1
ATOM 3312 O O . TRP A 1 404 ? 0.195 17.654 26.041 1.00 97.56 404 TRP A O 1
ATOM 3322 N N . GLU A 1 405 ? 1.516 16.799 24.413 1.00 97.00 405 GLU A N 1
ATOM 3323 C CA . GLU A 1 405 ? 2.699 17.661 24.582 1.00 97.00 405 GLU A CA 1
ATOM 3324 C C . GLU A 1 405 ? 2.956 18.461 23.286 1.00 97.00 405 GLU A C 1
ATOM 3326 O O . GLU A 1 405 ? 2.596 18.015 22.191 1.00 97.00 405 GLU A O 1
ATOM 3331 N N . GLY A 1 406 ? 3.610 19.623 23.384 1.00 94.88 406 GLY A N 1
ATOM 3332 C CA . GLY A 1 406 ? 4.211 20.329 22.246 1.00 94.88 406 GLY A CA 1
ATOM 3333 C C . GLY A 1 406 ? 3.752 21.781 22.129 1.00 94.88 406 GLY A C 1
ATOM 3334 O O . GLY A 1 406 ? 3.902 22.576 23.055 1.00 94.88 406 GLY A O 1
ATOM 3335 N N . ASP A 1 407 ? 3.185 22.154 20.979 1.00 95.44 407 ASP A N 1
ATOM 3336 C CA . ASP A 1 407 ? 2.561 23.474 20.804 1.00 95.44 407 ASP A CA 1
ATOM 3337 C C . ASP A 1 407 ? 1.256 23.613 21.623 1.00 95.44 407 ASP A C 1
ATOM 3339 O O . ASP A 1 407 ? 0.770 24.728 21.843 1.00 95.44 407 ASP A O 1
ATOM 3343 N N . ILE A 1 408 ? 0.682 22.493 22.091 1.00 95.19 408 ILE A N 1
ATOM 3344 C CA . ILE A 1 408 ? -0.492 22.440 22.974 1.00 95.19 408 ILE A CA 1
ATOM 3345 C C . ILE A 1 408 ? -0.298 21.362 24.042 1.00 95.19 408 ILE A C 1
ATOM 3347 O O . ILE A 1 408 ? -0.238 20.178 23.731 1.00 95.19 408 ILE A O 1
ATOM 3351 N N . GLU A 1 409 ? -0.322 21.792 25.301 1.00 96.69 409 GLU A N 1
ATOM 3352 C CA . GLU A 1 409 ? -0.348 20.927 26.483 1.00 96.69 409 GLU A CA 1
ATOM 3353 C C . GLU A 1 409 ? -1.804 20.668 26.909 1.00 96.69 409 GLU A C 1
ATOM 3355 O O . GLU A 1 409 ? -2.542 21.626 27.180 1.00 96.69 409 GLU A O 1
ATOM 3360 N N . SER A 1 410 ? -2.257 19.407 26.958 1.00 96.62 410 SER A N 1
ATOM 3361 C CA . SER A 1 410 ? -3.634 19.089 27.380 1.00 96.62 410 SER A CA 1
ATOM 3362 C C . SER A 1 410 ? -3.872 17.630 27.780 1.00 96.62 410 SER A C 1
ATOM 3364 O O . SER A 1 410 ? -3.569 16.721 27.015 1.00 96.62 410 SER A O 1
ATOM 3366 N N . ASP A 1 411 ? -4.549 17.421 28.910 1.00 95.81 411 ASP A N 1
ATOM 3367 C CA . ASP A 1 411 ? -5.013 16.099 29.372 1.00 95.81 411 ASP A CA 1
ATOM 3368 C C . ASP A 1 411 ? -6.320 15.639 28.676 1.00 95.81 411 ASP A C 1
ATOM 3370 O O . ASP A 1 411 ? -6.804 14.531 28.901 1.00 95.81 411 ASP A O 1
ATOM 3374 N N . GLU A 1 412 ? -6.929 16.479 27.827 1.00 97.06 412 GLU A N 1
ATOM 3375 C CA . GLU A 1 412 ? -8.151 16.137 27.090 1.00 97.06 412 GLU A CA 1
ATOM 3376 C C . GLU A 1 412 ? -7.806 15.384 25.788 1.00 97.06 412 GLU A C 1
ATOM 3378 O O . GLU A 1 412 ? -7.117 15.938 24.925 1.00 97.06 412 GLU A O 1
ATOM 3383 N N . PRO A 1 413 ? -8.329 14.164 25.552 1.00 95.81 413 PRO A N 1
ATOM 3384 C CA . PRO A 1 413 ? -7.987 13.379 24.362 1.00 95.81 413 PRO A CA 1
ATOM 3385 C C . PRO A 1 413 ? -8.479 14.013 23.054 1.00 95.81 413 PRO A C 1
ATOM 3387 O O . PRO A 1 413 ? -8.007 13.636 21.985 1.00 95.81 413 PRO A O 1
ATOM 3390 N N . VAL A 1 414 ? -9.414 14.970 23.108 1.00 97.88 414 VAL A N 1
ATOM 3391 C CA . VAL A 1 414 ? -9.989 15.644 21.934 1.00 97.88 414 VAL A CA 1
ATOM 3392 C C . VAL A 1 414 ? -9.645 17.132 21.932 1.00 97.88 414 VAL A C 1
ATOM 3394 O O . VAL A 1 414 ? -10.270 17.934 22.625 1.00 97.88 414 VAL A O 1
ATOM 3397 N N . LEU A 1 415 ? -8.737 17.525 21.044 1.00 97.25 415 LEU A N 1
ATOM 3398 C CA . LEU A 1 415 ? -8.451 18.919 20.733 1.00 97.25 415 LEU A CA 1
ATOM 3399 C C . LEU A 1 415 ? -9.407 19.434 19.650 1.00 97.25 415 LEU A C 1
ATOM 3401 O O . LEU A 1 415 ? -9.626 18.786 18.626 1.00 97.25 415 LEU A O 1
ATOM 3405 N N . SER A 1 416 ? -9.964 20.628 19.856 1.00 96.06 416 SER A N 1
ATOM 3406 C CA . SER A 1 416 ? -10.744 21.368 18.853 1.00 96.06 416 SER A CA 1
ATOM 3407 C C . SER A 1 416 ? -10.099 22.732 18.643 1.00 96.06 416 SER A C 1
ATOM 3409 O O . SER A 1 416 ? -10.142 23.588 19.525 1.00 96.06 416 SER A O 1
ATOM 3411 N N . LEU A 1 417 ? -9.449 22.903 17.496 1.00 94.38 417 LEU A N 1
ATOM 3412 C CA . LEU A 1 417 ? -8.448 23.937 17.247 1.00 94.38 417 LEU A CA 1
ATOM 3413 C C . LEU A 1 417 ? -8.827 24.795 16.042 1.00 94.38 417 LEU A C 1
ATOM 3415 O O . LEU A 1 417 ? -9.585 24.380 15.171 1.00 94.38 417 LEU A O 1
ATOM 3419 N N . THR A 1 418 ? -8.271 25.998 15.960 1.00 94.56 418 THR A N 1
ATOM 3420 C CA . THR A 1 418 ? -8.314 26.835 14.750 1.00 94.56 418 THR A CA 1
ATOM 3421 C C . THR A 1 418 ? -6.933 27.469 14.580 1.00 94.56 418 THR A C 1
ATOM 3423 O O . THR A 1 418 ? -6.740 28.622 14.971 1.00 94.56 418 THR A O 1
ATOM 3426 N N . PRO A 1 419 ? -5.928 26.691 14.132 1.00 92.81 419 PRO A N 1
ATOM 3427 C CA . PRO A 1 419 ? -4.548 27.154 14.085 1.00 92.81 419 PRO A CA 1
ATOM 3428 C C . PRO A 1 419 ? -4.367 28.282 13.064 1.00 92.81 419 PRO A C 1
ATOM 3430 O O . PRO A 1 419 ? -4.991 28.303 12.000 1.00 92.81 419 PRO A O 1
ATOM 3433 N N . SER A 1 420 ? -3.489 29.227 13.402 1.00 91.81 420 SER A N 1
ATOM 3434 C CA . SER A 1 420 ? -3.099 30.346 12.533 1.00 91.81 420 SER A CA 1
ATOM 3435 C C . SER A 1 420 ? -1.705 30.181 11.909 1.00 91.81 420 SER A C 1
ATOM 3437 O O . SER A 1 420 ? -1.259 31.065 11.183 1.00 91.81 420 SER A O 1
ATOM 3439 N N . GLY A 1 421 ? -1.016 29.082 12.218 1.00 92.94 421 GLY A N 1
ATOM 3440 C CA . GLY A 1 421 ? 0.329 28.717 11.773 1.00 92.94 421 GLY A CA 1
ATOM 3441 C C . GLY A 1 421 ? 0.579 27.229 12.038 1.00 92.94 421 GLY A C 1
ATOM 3442 O O . GLY A 1 421 ? -0.353 26.533 12.448 1.00 92.94 421 GLY A O 1
ATOM 3443 N N . ASP A 1 422 ? 1.803 26.761 11.795 1.00 95.88 422 ASP A N 1
ATOM 3444 C CA . ASP A 1 422 ? 2.192 25.356 11.988 1.00 95.88 422 ASP A CA 1
ATOM 3445 C C . ASP A 1 422 ? 1.928 24.868 13.424 1.00 95.88 422 ASP A C 1
ATOM 3447 O O . ASP A 1 422 ? 1.948 25.654 14.375 1.00 95.88 422 ASP A O 1
ATOM 3451 N N . LEU A 1 423 ? 1.662 23.569 13.560 1.00 95.81 423 LEU A N 1
ATOM 3452 C CA . LEU A 1 423 ? 1.251 22.924 14.803 1.00 95.81 423 LEU A CA 1
ATOM 3453 C C . LEU A 1 423 ? 1.966 21.579 14.960 1.00 95.81 423 LEU A C 1
ATOM 3455 O O . LEU A 1 423 ? 1.815 20.704 14.109 1.00 95.81 423 LEU A O 1
ATOM 3459 N N . ASN A 1 424 ? 2.688 21.396 16.060 1.00 96.62 424 ASN A N 1
ATOM 3460 C CA . ASN A 1 424 ? 3.397 20.169 16.411 1.00 96.62 424 ASN A CA 1
ATOM 3461 C C . ASN A 1 424 ? 2.837 19.634 17.731 1.00 96.62 424 ASN A C 1
ATOM 3463 O O . ASN A 1 424 ? 2.844 20.335 18.744 1.00 96.62 424 ASN A O 1
ATOM 3467 N N . LEU A 1 425 ? 2.335 18.403 17.708 1.00 96.56 425 LEU A N 1
ATOM 3468 C CA . LEU A 1 425 ? 1.730 17.730 18.854 1.00 96.56 425 LEU A CA 1
ATOM 3469 C C . LEU A 1 425 ? 2.346 16.350 19.043 1.00 96.56 425 LEU A C 1
ATOM 3471 O O . LEU A 1 425 ? 2.581 15.650 18.061 1.00 96.56 425 LEU A O 1
ATOM 3475 N N . THR A 1 426 ? 2.472 15.917 20.289 1.00 95.94 426 THR A N 1
ATOM 3476 C CA . THR A 1 426 ? 2.829 14.544 20.646 1.00 95.94 426 THR A CA 1
ATOM 3477 C C . THR A 1 426 ? 1.713 13.954 21.499 1.00 95.94 426 THR A C 1
ATOM 3479 O O . THR A 1 426 ? 1.358 14.518 22.532 1.00 95.94 426 THR A O 1
ATOM 3482 N N . ALA A 1 427 ? 1.121 12.844 21.055 1.00 95.44 427 ALA A N 1
ATOM 3483 C CA . ALA A 1 427 ? 0.104 12.104 21.797 1.00 95.44 427 ALA A CA 1
ATOM 3484 C C . ALA A 1 427 ? 0.780 11.061 22.691 1.00 95.44 427 ALA A C 1
ATOM 3486 O O . ALA A 1 427 ? 1.244 10.026 22.204 1.00 95.44 427 ALA A O 1
ATOM 3487 N N . HIS A 1 428 ? 0.810 11.313 23.999 1.00 94.06 428 HIS A N 1
ATOM 3488 C CA . HIS A 1 428 ? 1.308 10.345 24.968 1.00 94.06 428 HIS A CA 1
ATOM 3489 C C . HIS A 1 428 ? 0.194 9.413 25.423 1.00 94.06 428 HIS A C 1
ATOM 3491 O O . HIS A 1 428 ? -0.893 9.839 25.824 1.00 94.06 428 HIS A O 1
ATOM 3497 N N . PHE A 1 429 ? 0.497 8.123 25.406 1.00 91.94 429 PHE A N 1
ATOM 3498 C CA . PHE A 1 429 ? -0.347 7.067 25.937 1.00 91.94 429 PHE A CA 1
ATOM 3499 C C . PHE A 1 429 ? 0.395 6.392 27.087 1.00 91.94 429 PHE A C 1
ATOM 3501 O O . PHE A 1 429 ? 1.621 6.307 27.097 1.00 91.94 429 PHE A O 1
ATOM 3508 N N . GLU A 1 430 ? -0.348 5.917 28.075 1.00 89.50 430 GLU A N 1
ATOM 3509 C CA . GLU A 1 430 ? 0.207 5.139 29.177 1.00 89.50 430 GLU A CA 1
ATOM 3510 C C . GLU A 1 430 ? -0.593 3.852 29.345 1.00 89.50 430 GLU A C 1
ATOM 3512 O O . GLU A 1 430 ? -1.758 3.767 28.950 1.00 89.50 430 GLU A O 1
ATOM 3517 N N . LEU A 1 431 ? 0.045 2.829 29.914 1.00 77.81 431 LEU A N 1
ATOM 3518 C CA . LEU A 1 431 ? -0.650 1.611 30.318 1.00 77.81 431 LEU A CA 1
ATOM 3519 C C . LEU A 1 431 ? -1.780 2.000 31.265 1.00 77.81 431 LEU A C 1
ATOM 3521 O O . LEU A 1 431 ? -1.541 2.658 32.278 1.00 77.81 431 LEU A O 1
ATOM 3525 N N . ASP A 1 432 ? -2.998 1.591 30.939 1.00 80.75 432 ASP A N 1
ATOM 3526 C CA . ASP A 1 432 ? -4.129 1.801 31.824 1.00 80.75 432 ASP A CA 1
ATOM 3527 C C . ASP A 1 432 ? -4.123 0.672 32.865 1.00 80.75 432 ASP A C 1
ATOM 3529 O O . ASP A 1 432 ? -4.383 -0.476 32.500 1.00 80.75 432 ASP A O 1
ATOM 3533 N N . PRO A 1 433 ? -3.777 0.938 34.142 1.00 66.44 433 PRO A N 1
ATOM 3534 C CA . PRO A 1 433 ? -3.698 -0.115 35.150 1.00 66.44 433 PRO A CA 1
ATOM 3535 C C . PRO A 1 433 ? -5.062 -0.778 35.374 1.00 66.44 433 PRO A C 1
ATOM 3537 O O . PRO A 1 433 ? -5.123 -1.986 35.592 1.00 66.44 433 PRO A O 1
ATOM 3540 N N . ASP A 1 434 ? -6.152 -0.019 35.232 1.00 68.19 434 ASP A N 1
ATOM 3541 C CA . ASP A 1 434 ? -7.513 -0.508 35.427 1.00 68.19 434 ASP A CA 1
ATOM 3542 C C . ASP A 1 434 ? -8.023 -1.269 34.187 1.00 68.19 434 ASP A C 1
ATOM 3544 O O . ASP A 1 434 ? -8.863 -2.163 34.305 1.00 68.19 434 ASP A O 1
ATOM 3548 N N . ALA A 1 435 ? -7.464 -1.010 32.994 1.00 64.69 435 ALA A N 1
ATOM 3549 C CA . ALA A 1 435 ? -7.813 -1.747 31.775 1.00 64.69 435 ALA A CA 1
ATOM 3550 C C . ALA A 1 435 ? -7.411 -3.226 31.809 1.00 64.69 435 ALA A C 1
ATOM 3552 O O . ALA A 1 435 ? -7.928 -3.987 30.988 1.00 64.69 435 ALA A O 1
ATOM 3553 N N . TRP A 1 436 ? -6.556 -3.652 32.741 1.00 66.56 436 TRP A N 1
ATOM 3554 C CA . TRP A 1 436 ? -6.141 -5.050 32.908 1.00 66.56 436 TRP A CA 1
ATOM 3555 C C . TRP A 1 436 ? -6.771 -5.734 34.123 1.00 66.56 436 TRP A C 1
ATOM 3557 O O . TRP A 1 436 ? -6.764 -6.962 34.184 1.00 66.56 436 TRP A O 1
ATOM 3567 N N . VAL A 1 437 ? -7.391 -4.983 35.039 1.00 81.94 437 VAL A N 1
ATOM 3568 C CA . VAL A 1 437 ? -8.190 -5.564 36.124 1.00 81.94 437 VAL A CA 1
ATOM 3569 C C . VAL A 1 437 ? -9.457 -6.188 35.538 1.00 81.94 437 VAL A C 1
ATOM 3571 O O . VAL A 1 437 ? -10.201 -5.566 34.771 1.00 81.94 437 VAL A O 1
ATOM 3574 N N . ARG A 1 438 ? -9.724 -7.445 35.883 1.00 85.50 438 ARG A N 1
ATOM 3575 C CA . ARG A 1 438 ? -10.943 -8.165 35.498 1.00 85.50 438 ARG A CA 1
ATOM 3576 C C . ARG A 1 438 ? -11.575 -8.809 36.712 1.00 85.50 438 ARG A C 1
ATOM 3578 O O . ARG A 1 438 ? -10.880 -9.298 37.595 1.00 85.50 438 ARG A O 1
ATOM 3585 N N . ILE A 1 439 ? -12.903 -8.887 36.689 1.00 91.00 439 ILE A N 1
ATOM 3586 C CA . ILE A 1 439 ? -13.631 -9.894 37.458 1.00 91.00 439 ILE A CA 1
ATOM 3587 C C . ILE A 1 439 ? -13.153 -11.255 36.939 1.00 91.00 439 ILE A C 1
ATOM 3589 O O . ILE A 1 439 ? -13.301 -11.530 35.753 1.00 91.00 439 ILE A O 1
ATOM 3593 N N . ILE A 1 440 ? -12.602 -12.088 37.816 1.00 94.38 440 ILE A N 1
ATOM 3594 C CA . ILE A 1 440 ? -12.266 -13.490 37.544 1.00 94.38 440 ILE A CA 1
ATOM 3595 C C . ILE A 1 440 ? -13.512 -14.353 37.775 1.00 94.38 440 ILE A C 1
ATOM 3597 O O . ILE A 1 440 ? -13.860 -15.169 36.924 1.00 94.38 440 ILE A O 1
ATOM 3601 N N . HIS A 1 441 ? -14.232 -14.107 38.880 1.00 96.94 441 HIS A N 1
ATOM 3602 C CA . HIS A 1 441 ? -15.497 -14.765 39.230 1.00 96.94 441 HIS A CA 1
ATOM 3603 C C . HIS A 1 441 ? -16.488 -13.790 39.877 1.00 96.94 441 HIS A C 1
ATOM 3605 O O . HIS A 1 441 ? -16.090 -12.919 40.656 1.00 96.94 441 HIS A O 1
ATOM 3611 N N . TYR A 1 442 ? -17.788 -13.965 39.625 1.00 95.44 442 TYR A N 1
ATOM 3612 C CA . TYR A 1 442 ? -18.847 -13.192 40.282 1.00 95.44 442 TYR A CA 1
ATOM 3613 C C . TYR A 1 442 ? -20.108 -14.022 40.542 1.00 95.44 442 TYR A C 1
ATOM 3615 O O . TYR A 1 442 ? -20.530 -14.817 39.703 1.00 95.44 442 TYR A O 1
ATOM 3623 N N . TRP A 1 443 ? -20.720 -13.792 41.705 1.00 93.88 443 TRP A N 1
ATOM 3624 C CA . TRP A 1 443 ? -21.990 -14.363 42.138 1.00 93.88 443 TRP A CA 1
ATOM 3625 C C . TRP A 1 443 ? -22.942 -13.258 42.627 1.00 93.88 443 TRP A C 1
ATOM 3627 O O . TRP A 1 443 ? -22.652 -12.553 43.600 1.00 93.88 443 TRP A O 1
ATOM 3637 N N . HIS A 1 444 ? -24.113 -13.163 41.998 1.00 89.75 444 HIS A N 1
ATOM 3638 C CA . HIS A 1 444 ? -25.240 -12.309 42.385 1.00 89.75 444 HIS A CA 1
ATOM 3639 C C . HIS A 1 444 ? -26.393 -13.082 43.047 1.00 89.75 444 HIS A C 1
ATOM 3641 O O . HIS A 1 444 ? -27.276 -12.485 43.651 1.00 89.75 444 HIS A O 1
ATOM 3647 N N . PHE A 1 445 ? -26.447 -14.412 42.913 1.00 91.12 445 PHE A N 1
ATOM 3648 C CA . PHE A 1 445 ? -27.408 -15.302 43.598 1.00 91.12 445 PHE A CA 1
ATOM 3649 C C . PHE A 1 445 ? -28.923 -15.126 43.306 1.00 91.12 445 PHE A C 1
ATOM 3651 O O . PHE A 1 445 ? -29.730 -15.965 43.725 1.00 91.12 445 PHE A O 1
ATOM 3658 N N . ASN A 1 446 ? -29.345 -14.106 42.550 1.00 86.50 446 ASN A N 1
ATOM 3659 C CA . ASN A 1 446 ? -30.754 -13.882 42.184 1.00 86.50 446 ASN A CA 1
ATOM 3660 C C . ASN A 1 446 ? -31.435 -15.103 41.529 1.00 86.50 446 ASN A C 1
ATOM 3662 O O . ASN A 1 446 ? -32.579 -15.455 41.866 1.00 86.50 446 ASN A O 1
ATOM 3666 N N . ASP A 1 447 ? -30.707 -15.781 40.641 1.00 86.25 447 ASP A N 1
ATOM 3667 C CA . ASP A 1 447 ? -31.210 -16.873 39.803 1.00 86.25 447 ASP A CA 1
ATOM 3668 C C . ASP A 1 447 ? -31.062 -18.276 40.419 1.00 86.25 447 ASP A C 1
ATOM 3670 O O . ASP A 1 447 ? -31.442 -19.269 39.795 1.00 86.25 447 ASP A O 1
ATOM 3674 N N . LEU A 1 448 ? -30.624 -18.374 41.684 1.00 88.56 448 LEU A N 1
ATOM 3675 C CA . LEU A 1 448 ? -30.534 -19.649 42.407 1.00 88.56 448 LEU A CA 1
ATOM 3676 C C . LEU A 1 448 ? -31.861 -20.451 42.375 1.00 88.56 448 LEU A C 1
ATOM 3678 O O . LEU A 1 448 ? -32.945 -19.863 42.323 1.00 88.56 448 LEU A O 1
ATOM 3682 N N . PRO A 1 449 ? -31.831 -21.793 42.484 1.00 87.31 449 PRO A N 1
ATOM 3683 C CA . PRO A 1 449 ? -33.031 -22.624 42.618 1.00 87.31 449 PRO A CA 1
ATOM 3684 C C . PRO A 1 449 ? -33.939 -22.278 43.818 1.00 87.31 449 PRO A C 1
ATOM 3686 O O . PRO A 1 449 ? -33.641 -21.446 44.673 1.00 87.31 449 PRO A O 1
ATOM 3689 N N . GLY A 1 450 ? -35.136 -22.870 43.867 1.00 77.12 450 GLY A N 1
ATOM 3690 C CA . GLY A 1 450 ? -36.072 -22.709 44.996 1.00 77.12 450 GLY A CA 1
ATOM 3691 C C . GLY A 1 450 ? -35.836 -23.663 46.172 1.00 77.12 450 GLY A C 1
ATOM 3692 O O . GLY A 1 450 ? -36.441 -23.464 47.225 1.00 77.12 450 GLY A O 1
ATOM 3693 N N . ASP A 1 451 ? -34.991 -24.671 45.969 1.00 85.44 451 ASP A N 1
ATOM 3694 C CA . ASP A 1 451 ? -34.794 -25.820 46.850 1.00 85.44 451 ASP A CA 1
ATOM 3695 C C . ASP A 1 451 ? -33.416 -25.770 47.548 1.00 85.44 451 ASP A C 1
ATOM 3697 O O . ASP A 1 451 ? -32.711 -24.760 47.495 1.00 85.44 451 ASP A O 1
ATOM 3701 N N . GLU A 1 452 ? -33.055 -26.853 48.237 1.00 92.12 452 GLU A N 1
ATOM 3702 C CA . GLU A 1 452 ? -31.737 -27.061 48.849 1.00 92.12 452 GLU A CA 1
ATOM 3703 C C . GLU A 1 452 ? -30.637 -27.207 47.781 1.00 92.12 452 GLU A C 1
ATOM 3705 O O . GLU A 1 452 ? -30.857 -27.814 46.731 1.00 92.12 452 GLU A O 1
ATOM 3710 N N . LEU A 1 453 ? -29.463 -26.628 48.045 1.00 94.38 453 LEU A N 1
ATOM 3711 C CA . LEU A 1 453 ? -28.354 -26.487 47.099 1.00 94.38 453 LEU A CA 1
ATOM 3712 C C . LEU A 1 453 ? -27.126 -27.261 47.601 1.00 94.38 453 LEU A C 1
ATOM 3714 O O . LEU A 1 453 ? -26.607 -26.973 48.681 1.00 94.38 453 LEU A O 1
ATOM 3718 N N . GLU A 1 454 ? -26.642 -28.219 46.807 1.00 92.88 454 GLU A N 1
ATOM 3719 C CA . GLU A 1 454 ? -25.388 -28.940 47.089 1.00 92.88 454 GLU A CA 1
ATOM 3720 C C . GLU A 1 454 ? -24.157 -28.086 46.729 1.00 92.88 454 GLU A C 1
ATOM 3722 O O . GLU A 1 454 ? -23.171 -28.059 47.470 1.00 92.88 454 GLU A O 1
ATOM 3727 N N . SER A 1 455 ? -24.248 -27.332 45.629 1.00 95.38 455 SER A N 1
ATOM 3728 C CA . SER A 1 455 ? -23.244 -26.381 45.148 1.00 95.38 455 SER A CA 1
ATOM 3729 C C . SER A 1 455 ? -23.900 -25.145 44.520 1.00 95.38 455 SER A C 1
ATOM 3731 O O . SER A 1 455 ? -25.095 -25.143 44.210 1.00 95.38 455 SER A O 1
ATOM 3733 N N . VAL A 1 456 ? -23.109 -24.086 44.341 1.00 96.38 456 VAL A N 1
ATOM 3734 C CA . VAL A 1 456 ? -23.481 -22.860 43.626 1.00 96.38 456 VAL A CA 1
ATOM 3735 C C . VAL A 1 456 ? -22.332 -22.451 42.704 1.00 96.38 456 VAL A C 1
ATOM 3737 O O . VAL A 1 456 ? -21.299 -21.970 43.169 1.00 96.38 456 VAL A O 1
ATOM 3740 N N . GLU A 1 457 ? -22.514 -22.648 41.402 1.00 96.25 457 GLU A N 1
ATOM 3741 C CA . GLU A 1 457 ? -21.607 -22.131 40.371 1.00 96.25 457 GLU A CA 1
ATOM 3742 C C . GLU A 1 457 ? -21.688 -20.597 40.294 1.00 96.25 457 GLU A C 1
ATOM 3744 O O . GLU A 1 457 ? -22.685 -19.995 40.704 1.00 96.25 457 GLU A O 1
ATOM 3749 N N . ALA A 1 458 ? -20.620 -19.964 39.815 1.00 95.44 458 ALA A N 1
ATOM 3750 C CA . ALA A 1 458 ? -20.565 -18.525 39.595 1.00 95.44 458 ALA A CA 1
ATOM 3751 C C . ALA A 1 458 ? -21.481 -18.090 38.445 1.00 95.44 458 ALA A C 1
ATOM 3753 O O . ALA A 1 458 ? -21.513 -18.721 37.390 1.00 95.44 458 ALA A O 1
ATOM 3754 N N . ASP A 1 459 ? -22.175 -16.964 38.630 1.00 93.06 459 ASP A N 1
ATOM 3755 C CA . ASP A 1 459 ? -22.993 -16.337 37.587 1.00 93.06 459 ASP A CA 1
ATOM 3756 C C . ASP A 1 459 ? -22.105 -15.792 36.437 1.00 93.06 459 ASP A C 1
ATOM 3758 O O . ASP A 1 459 ? -22.557 -15.646 35.301 1.00 93.06 459 ASP A O 1
ATOM 3762 N N . TYR A 1 460 ? -20.819 -15.536 36.715 1.00 94.12 460 TYR A N 1
ATOM 3763 C CA . TYR A 1 460 ? -19.770 -15.278 35.725 1.00 94.12 460 TYR A CA 1
ATOM 3764 C C . TYR A 1 460 ? -18.426 -15.883 36.162 1.00 94.12 460 TYR A C 1
ATOM 3766 O O . TYR A 1 460 ? -18.067 -15.839 37.340 1.00 94.12 460 TYR A O 1
ATOM 3774 N N . SER A 1 461 ? -17.650 -16.414 35.215 1.00 93.38 461 SER A N 1
ATOM 3775 C CA . SER A 1 461 ? -16.230 -16.759 35.379 1.00 93.38 461 SER A CA 1
ATOM 3776 C C . SER A 1 461 ? -15.486 -16.571 34.056 1.00 93.38 461 SER A C 1
ATOM 3778 O O . SER A 1 461 ? -16.097 -16.744 33.002 1.00 93.38 461 SER A O 1
ATOM 3780 N N . VAL A 1 462 ? -14.198 -16.214 34.099 1.00 85.56 462 VAL A N 1
ATOM 3781 C CA . VAL A 1 462 ? -13.393 -15.981 32.878 1.00 85.56 462 VAL A CA 1
ATOM 3782 C C . VAL A 1 462 ? -13.086 -17.278 32.122 1.00 85.56 462 VAL A C 1
ATOM 3784 O O . VAL A 1 462 ? -13.196 -17.298 30.898 1.00 85.56 462 VAL A O 1
ATOM 3787 N N . ASP A 1 463 ? -12.726 -18.346 32.839 1.00 83.94 463 ASP A N 1
ATOM 3788 C CA . ASP A 1 463 ? -12.372 -19.652 32.264 1.00 83.94 463 ASP A CA 1
ATOM 3789 C C . ASP A 1 463 ? -13.057 -20.794 33.038 1.00 83.94 463 ASP A C 1
ATOM 3791 O O . ASP A 1 463 ? -14.196 -21.164 32.741 1.00 83.94 463 ASP A O 1
ATOM 3795 N N . VAL A 1 464 ? -12.419 -21.308 34.094 1.00 87.38 464 VAL A N 1
ATOM 3796 C CA . VAL A 1 464 ? -13.006 -22.338 34.961 1.00 87.38 464 VAL A CA 1
ATOM 3797 C C . VAL A 1 464 ? -14.097 -21.726 35.844 1.00 87.38 464 VAL A C 1
ATOM 3799 O O . VAL A 1 464 ? -13.889 -20.699 36.489 1.00 87.38 464 VAL A O 1
ATOM 3802 N N . ALA A 1 465 ? -15.268 -22.366 35.906 1.00 91.00 465 ALA A N 1
ATOM 3803 C CA . ALA A 1 465 ? -16.364 -21.917 36.760 1.00 91.00 465 ALA A CA 1
ATOM 3804 C C . ALA A 1 465 ? -15.967 -21.965 38.245 1.00 91.00 465 ALA A C 1
ATOM 3806 O O . ALA A 1 465 ? -15.631 -23.028 38.772 1.00 91.00 465 ALA A O 1
ATOM 3807 N N . GLY A 1 466 ? -16.057 -20.824 38.931 1.00 95.38 466 GLY A N 1
ATOM 3808 C CA . GLY A 1 466 ? -15.954 -20.784 40.388 1.00 95.38 466 GLY A CA 1
ATOM 3809 C C . GLY A 1 466 ? -17.141 -21.511 41.028 1.00 95.38 466 GLY A C 1
ATOM 3810 O O . GLY A 1 466 ? -18.267 -21.412 40.537 1.00 95.38 466 GLY A O 1
ATOM 3811 N N . VAL A 1 467 ? -16.922 -22.233 42.132 1.00 97.50 467 VAL A N 1
ATOM 3812 C CA . VAL A 1 467 ? -17.973 -23.038 42.786 1.00 97.50 467 VAL A CA 1
ATOM 3813 C C . VAL A 1 467 ? -17.959 -22.855 44.298 1.00 97.50 467 VAL A C 1
ATOM 3815 O O . VAL A 1 467 ? -16.947 -23.091 44.953 1.00 97.50 467 VAL A O 1
ATOM 3818 N N . ILE A 1 468 ? -19.112 -22.512 44.871 1.00 98.00 468 ILE A N 1
ATOM 3819 C CA . ILE A 1 468 ? -19.340 -22.503 46.318 1.00 98.00 468 ILE A CA 1
ATOM 3820 C C . ILE A 1 468 ? -19.954 -23.838 46.747 1.00 98.00 468 ILE A C 1
ATOM 3822 O O . ILE A 1 468 ? -20.916 -24.317 46.146 1.00 98.00 468 ILE A O 1
ATOM 3826 N N . THR A 1 469 ? -19.438 -24.425 47.822 1.00 96.69 469 THR A N 1
ATOM 3827 C CA . THR A 1 469 ? -19.977 -25.624 48.478 1.00 96.69 469 THR A CA 1
ATOM 3828 C C . THR A 1 469 ? -20.048 -25.421 49.991 1.00 96.69 469 THR A C 1
ATOM 3830 O O . THR A 1 469 ? -19.350 -24.574 50.551 1.00 96.69 469 THR A O 1
ATOM 3833 N N . TYR A 1 470 ? -20.895 -26.202 50.671 1.00 95.12 470 TYR A N 1
ATOM 3834 C CA . TYR A 1 470 ? -21.067 -26.108 52.127 1.00 95.12 470 TYR A CA 1
ATOM 3835 C C . TYR A 1 470 ? -20.895 -27.454 52.861 1.00 95.12 470 TYR A C 1
ATOM 3837 O O . TYR A 1 470 ? -21.848 -27.968 53.473 1.00 95.12 470 TYR A O 1
ATOM 3845 N N . PRO A 1 471 ? -19.701 -28.076 52.769 1.00 92.50 471 PRO A N 1
ATOM 3846 C CA . PRO A 1 471 ? -19.407 -29.355 53.403 1.00 92.50 471 PRO A CA 1
ATOM 3847 C C . PRO A 1 471 ? -19.387 -29.277 54.934 1.00 92.50 471 PRO A C 1
ATOM 3849 O O . PRO A 1 471 ? -19.256 -28.217 55.548 1.00 92.50 471 PRO A O 1
ATOM 3852 N N . GLY A 1 472 ? -19.505 -30.449 55.558 1.00 87.94 472 GLY A N 1
ATOM 3853 C CA . GLY A 1 472 ? -19.430 -30.627 57.004 1.00 87.94 472 GLY A CA 1
ATOM 3854 C C . GLY A 1 472 ? -20.457 -31.633 57.512 1.00 87.94 472 GLY A C 1
ATOM 3855 O O . GLY A 1 472 ? -20.957 -32.466 56.754 1.00 87.94 472 GLY A O 1
ATOM 3856 N N . THR A 1 473 ? -20.777 -31.571 58.804 1.00 82.56 473 THR A N 1
ATOM 3857 C CA . THR A 1 473 ? -21.753 -32.480 59.435 1.00 82.56 473 THR A CA 1
ATOM 3858 C C . THR A 1 473 ? -22.996 -31.737 59.947 1.00 82.56 473 THR A C 1
ATOM 3860 O O . THR A 1 473 ? -23.153 -30.535 59.740 1.00 82.56 473 THR A O 1
ATOM 3863 N N . GLY A 1 474 ? -23.956 -32.455 60.539 1.00 80.94 474 GLY A N 1
ATOM 3864 C CA . GLY A 1 474 ? -25.195 -31.857 61.054 1.00 80.94 474 GLY A CA 1
ATOM 3865 C C . GLY A 1 474 ? -26.226 -31.476 59.980 1.00 80.94 474 GLY A C 1
ATOM 3866 O O . GLY A 1 474 ? -26.133 -31.887 58.827 1.00 80.94 474 GLY A O 1
ATOM 3867 N N . ALA A 1 475 ? -27.242 -30.711 60.389 1.00 82.19 475 ALA A N 1
ATOM 3868 C CA . ALA A 1 475 ? -28.445 -30.410 59.598 1.00 82.19 475 ALA A CA 1
ATOM 3869 C C . ALA A 1 475 ? -28.405 -29.057 58.852 1.00 82.19 475 ALA A C 1
ATOM 3871 O O . ALA A 1 475 ? -29.456 -28.517 58.506 1.00 82.19 475 ALA A O 1
ATOM 3872 N N . GLY A 1 476 ? -27.218 -28.470 58.674 1.00 87.62 476 GLY A N 1
ATOM 3873 C CA . GLY A 1 476 ? -27.039 -27.255 57.876 1.00 87.62 476 GLY A CA 1
ATOM 3874 C C . GLY A 1 476 ? -27.081 -27.536 56.372 1.00 87.62 476 GLY A C 1
ATOM 3875 O O . GLY A 1 476 ? -26.783 -28.649 55.942 1.00 87.62 476 GLY A O 1
ATOM 3876 N N . TYR A 1 477 ? -27.456 -26.530 55.584 1.00 92.00 477 TYR A N 1
ATOM 3877 C CA . TYR A 1 477 ? -27.521 -26.599 54.119 1.00 92.00 477 TYR A CA 1
ATOM 3878 C C . TYR A 1 477 ? -27.582 -25.194 53.500 1.00 92.00 477 TYR A C 1
ATOM 3880 O O . TYR A 1 477 ? -27.810 -24.213 54.213 1.00 92.00 477 TYR A O 1
ATOM 3888 N N . MET A 1 478 ? -27.389 -25.093 52.183 1.00 95.44 478 MET A N 1
ATOM 3889 C CA . MET A 1 478 ? -27.560 -23.848 51.425 1.00 95.44 478 MET A CA 1
ATOM 3890 C C . MET A 1 478 ? -28.940 -23.791 50.760 1.00 95.44 478 MET A C 1
ATOM 3892 O O . MET A 1 478 ? -29.398 -24.792 50.215 1.00 95.44 478 MET A O 1
ATOM 3896 N N . ASP A 1 479 ? -29.602 -22.634 50.767 1.00 94.81 479 ASP A N 1
ATOM 3897 C CA . ASP A 1 479 ? -30.788 -22.379 49.937 1.00 94.81 479 ASP A CA 1
ATOM 3898 C C . ASP A 1 479 ? -30.899 -20.911 49.489 1.00 94.81 479 ASP A C 1
ATOM 3900 O O . ASP A 1 479 ? -30.228 -20.021 50.015 1.00 94.81 479 ASP A O 1
ATOM 3904 N N . ARG A 1 480 ? -31.750 -20.636 48.491 1.00 91.94 480 ARG A N 1
ATOM 3905 C CA . ARG A 1 480 ? -32.038 -19.259 48.056 1.00 91.94 480 ARG A CA 1
ATOM 3906 C C . ARG A 1 480 ? -32.963 -18.552 49.043 1.00 91.94 480 ARG A C 1
ATOM 3908 O O . ARG A 1 480 ? -34.031 -19.064 49.396 1.00 91.94 480 ARG A O 1
ATOM 3915 N N . ARG A 1 481 ? -32.662 -17.290 49.365 1.00 89.31 481 ARG A N 1
ATOM 3916 C CA . ARG A 1 481 ? -33.554 -16.422 50.145 1.00 89.31 481 ARG A CA 1
ATOM 3917 C C . ARG A 1 481 ? -33.954 -15.145 49.401 1.00 89.31 481 ARG A C 1
ATOM 3919 O O . ARG A 1 481 ? -33.129 -14.272 49.192 1.00 89.31 481 ARG A O 1
ATOM 3926 N N . LYS A 1 482 ? -35.246 -15.019 49.065 1.00 86.25 482 LYS A N 1
ATOM 3927 C CA . LYS A 1 482 ? -35.867 -13.786 48.529 1.00 86.25 482 LYS A CA 1
ATOM 3928 C C . LYS A 1 482 ? -36.313 -12.809 49.625 1.00 86.25 482 LYS A C 1
ATOM 3930 O O . LYS A 1 482 ? -36.626 -13.260 50.733 1.00 86.25 482 LYS A O 1
ATOM 3935 N N . HIS A 1 483 ? -36.426 -11.526 49.268 1.00 81.50 483 HIS A N 1
ATOM 3936 C CA . HIS A 1 483 ? -36.878 -10.419 50.125 1.00 81.50 483 HIS A CA 1
ATOM 3937 C C . HIS A 1 483 ? -38.165 -10.710 50.920 1.00 81.50 483 HIS A C 1
ATOM 3939 O O . HIS A 1 483 ? -39.125 -11.266 50.377 1.00 81.50 483 HIS A O 1
ATOM 3945 N N . ARG A 1 484 ? -38.213 -10.280 52.193 1.00 80.25 484 ARG A N 1
ATOM 3946 C CA . ARG A 1 484 ? -39.433 -10.111 53.018 1.00 80.25 484 ARG A CA 1
ATOM 3947 C C . ARG A 1 484 ? -39.208 -9.007 54.060 1.00 80.25 484 ARG A C 1
ATOM 3949 O O . ARG A 1 484 ? -38.104 -8.912 54.572 1.00 80.25 484 ARG A O 1
ATOM 3956 N N . ASP A 1 485 ? -40.249 -8.299 54.500 1.00 73.44 485 ASP A N 1
ATOM 3957 C CA . ASP A 1 485 ? -40.145 -7.212 55.504 1.00 73.44 485 ASP A CA 1
ATOM 3958 C C . ASP A 1 485 ? -39.379 -7.584 56.794 1.00 73.44 485 ASP A C 1
ATOM 3960 O O . ASP A 1 485 ? -38.707 -6.752 57.394 1.00 73.44 485 ASP A O 1
ATOM 3964 N N . ALA A 1 486 ? -39.499 -8.840 57.243 1.00 70.81 486 ALA A N 1
ATOM 3965 C CA . ALA A 1 486 ? -38.845 -9.363 58.449 1.00 70.81 486 ALA A CA 1
ATOM 3966 C C . ALA A 1 486 ? -37.497 -10.069 58.176 1.00 70.81 486 ALA A C 1
ATOM 3968 O O . ALA A 1 486 ? -36.913 -10.658 59.082 1.00 70.81 486 ALA A O 1
ATOM 3969 N N . ASP A 1 487 ? -37.057 -10.095 56.919 1.00 72.19 487 ASP A N 1
ATOM 3970 C CA . ASP A 1 487 ? -35.845 -10.755 56.425 1.00 72.19 487 ASP A CA 1
ATOM 3971 C C . ASP A 1 487 ? -35.416 -10.080 55.100 1.00 72.19 487 ASP A C 1
ATOM 3973 O O . ASP A 1 487 ? -35.534 -10.692 54.029 1.00 72.19 487 ASP A O 1
ATOM 3977 N N . PRO A 1 488 ? -35.066 -8.776 55.136 1.00 71.88 488 PRO A N 1
ATOM 3978 C CA . PRO A 1 488 ? -34.825 -7.996 53.930 1.00 71.88 488 PRO A CA 1
ATOM 3979 C C . PRO A 1 488 ? -33.499 -8.401 53.284 1.00 71.88 488 PRO A C 1
ATOM 3981 O O . PRO A 1 488 ? -32.464 -8.483 53.946 1.00 71.88 488 PRO A O 1
ATOM 3984 N N . VAL A 1 489 ? -33.529 -8.615 51.970 1.00 72.88 489 VAL A N 1
ATOM 3985 C CA . VAL A 1 489 ? -32.305 -8.677 51.157 1.00 72.88 489 VAL A CA 1
ATOM 3986 C C . VAL A 1 489 ? -31.856 -7.263 50.802 1.00 72.88 489 VAL A C 1
ATOM 3988 O O . VAL A 1 489 ? -32.662 -6.330 50.831 1.00 72.88 489 VAL A O 1
ATOM 3991 N N . SER A 1 490 ? -30.575 -7.100 50.481 1.00 65.50 490 SER A N 1
ATOM 3992 C CA . SER A 1 490 ? -30.021 -5.802 50.114 1.00 65.50 490 SER A CA 1
ATOM 3993 C C . SER A 1 490 ? -30.582 -5.304 48.778 1.00 65.50 490 SER A C 1
ATOM 3995 O O . SER A 1 490 ? -30.613 -6.039 47.794 1.00 65.50 490 SER A O 1
ATOM 3997 N N . ASN A 1 491 ? -30.932 -4.016 48.701 1.00 67.19 491 ASN A N 1
ATOM 3998 C CA . ASN A 1 491 ? -31.272 -3.366 47.426 1.00 67.19 491 ASN A CA 1
ATOM 3999 C C . ASN A 1 491 ? -30.058 -3.258 46.475 1.00 67.19 491 ASN A C 1
ATOM 4001 O O . ASN A 1 491 ? -30.232 -2.905 45.313 1.00 67.19 491 ASN A O 1
ATOM 4005 N N . LEU A 1 492 ? -28.839 -3.549 46.953 1.00 58.25 492 LEU A N 1
ATOM 4006 C CA . LEU A 1 492 ? -27.611 -3.593 46.145 1.00 58.25 492 LEU A CA 1
ATOM 4007 C C . LEU A 1 492 ? -27.550 -4.803 45.195 1.00 58.25 492 LEU A C 1
ATOM 4009 O O . LEU A 1 492 ? -26.618 -4.894 44.404 1.00 58.25 492 LEU A O 1
ATOM 4013 N N . ASN A 1 493 ? -28.504 -5.732 45.286 1.00 64.12 493 ASN A N 1
ATOM 4014 C CA . ASN A 1 493 ? -28.568 -6.948 44.474 1.00 64.12 493 ASN A CA 1
ATOM 4015 C C . ASN A 1 493 ? -29.825 -6.998 43.575 1.00 64.12 493 ASN A C 1
ATOM 4017 O O . ASN A 1 493 ? -30.363 -8.054 43.255 1.00 64.12 493 ASN A O 1
ATOM 4021 N N . LEU A 1 494 ? -30.341 -5.834 43.181 1.00 69.12 494 LEU A N 1
ATOM 4022 C CA . LEU A 1 494 ? -31.407 -5.740 42.185 1.00 69.12 494 LEU A CA 1
ATOM 4023 C C . LEU A 1 494 ? -30.783 -5.663 40.790 1.00 69.12 494 LEU A C 1
ATOM 4025 O O . LEU A 1 494 ? -29.982 -4.766 40.520 1.00 69.12 494 LEU A O 1
ATOM 4029 N N . GLN A 1 495 ? -31.186 -6.552 39.878 1.00 66.56 495 GLN A N 1
ATOM 4030 C CA . GLN A 1 495 ? -30.870 -6.367 38.457 1.00 66.56 495 GLN A CA 1
ATOM 4031 C C . GLN A 1 495 ? -31.554 -5.085 37.946 1.00 66.56 495 GLN A C 1
ATOM 4033 O O . GLN A 1 495 ? -32.605 -4.677 38.449 1.00 66.56 495 GLN A O 1
ATOM 4038 N N . MET A 1 496 ? -30.980 -4.434 36.930 1.00 61.47 496 MET A N 1
ATOM 4039 C CA . MET A 1 496 ? -31.516 -3.171 36.414 1.00 61.47 496 MET A CA 1
ATOM 4040 C C . MET A 1 496 ? -32.969 -3.345 35.928 1.00 61.47 496 MET A C 1
ATOM 4042 O O . MET A 1 496 ? -33.234 -4.091 34.989 1.00 61.47 496 MET A O 1
ATOM 4046 N N . GLY A 1 497 ? -33.909 -2.645 36.573 1.00 64.56 497 GLY A N 1
ATOM 4047 C CA . GLY A 1 497 ? -35.349 -2.750 36.298 1.00 64.56 497 GLY A CA 1
ATOM 4048 C C . GLY A 1 497 ? -36.138 -3.681 37.230 1.00 64.56 497 GLY A C 1
ATOM 4049 O O . GLY A 1 497 ? -37.345 -3.817 37.035 1.00 64.56 497 GLY A O 1
ATOM 4050 N N . GLN A 1 498 ? -35.505 -4.295 38.235 1.00 72.69 498 GLN A N 1
ATOM 4051 C CA . GLN A 1 498 ? -36.197 -5.040 39.293 1.00 72.69 498 GLN A CA 1
ATOM 4052 C C . GLN A 1 498 ? -36.732 -4.123 40.407 1.00 72.69 498 GLN A C 1
ATOM 4054 O O . GLN A 1 498 ? -36.109 -3.126 40.776 1.00 72.69 498 GLN A O 1
ATOM 4059 N N . GLU A 1 499 ? -37.883 -4.493 40.970 1.00 76.19 499 GLU A N 1
ATOM 4060 C CA . GLU A 1 499 ? -38.478 -3.831 42.142 1.00 76.19 499 GLU A CA 1
ATOM 4061 C C . GLU A 1 499 ? -37.777 -4.267 43.450 1.00 76.19 499 GLU A C 1
ATOM 4063 O O . GLU A 1 499 ? -37.264 -5.388 43.513 1.00 76.19 499 GLU A O 1
ATOM 4068 N N . PRO A 1 500 ? -37.781 -3.452 44.529 1.00 66.44 500 PRO A N 1
ATOM 4069 C CA . PRO A 1 500 ? -37.027 -3.727 45.764 1.00 66.44 500 PRO A CA 1
ATOM 4070 C C . PRO A 1 500 ? -37.300 -5.060 46.483 1.00 66.44 500 PRO A C 1
ATOM 4072 O O . PRO A 1 500 ? -36.510 -5.468 47.333 1.00 66.44 500 PRO A O 1
ATOM 4075 N N . ASP A 1 501 ? -38.396 -5.750 46.165 1.00 69.69 501 ASP A N 1
ATOM 4076 C CA . ASP A 1 501 ? -38.766 -7.049 46.732 1.00 69.69 501 ASP A CA 1
ATOM 4077 C C . ASP A 1 501 ? -38.332 -8.263 45.880 1.00 69.69 501 ASP A C 1
ATOM 4079 O O . ASP A 1 501 ? -38.620 -9.409 46.242 1.00 69.69 501 ASP A O 1
ATOM 4083 N N . GLN A 1 502 ? -37.632 -8.048 44.759 1.00 73.50 502 GLN A N 1
ATOM 4084 C CA . GLN A 1 502 ? -37.364 -9.098 43.764 1.00 73.50 502 GLN A CA 1
ATOM 4085 C C . GLN A 1 502 ? -36.007 -9.807 43.903 1.00 73.50 502 GLN A C 1
ATOM 4087 O O . GLN A 1 502 ? -35.892 -10.947 43.435 1.00 73.50 502 GLN A O 1
ATOM 4092 N N . GLY A 1 503 ? -35.033 -9.192 44.584 1.00 79.50 503 GLY A N 1
ATOM 4093 C CA . GLY A 1 503 ? -33.689 -9.750 44.781 1.00 79.50 503 GLY A CA 1
ATOM 4094 C C . GLY A 1 503 ? -33.650 -11.038 45.619 1.00 79.50 503 GLY A C 1
ATOM 4095 O O . GLY A 1 503 ? -34.582 -11.350 46.380 1.00 79.50 503 GLY A O 1
ATOM 4096 N N . ALA A 1 504 ? -32.560 -11.802 45.499 1.00 87.38 504 ALA A N 1
ATOM 4097 C CA . ALA A 1 504 ? -32.347 -13.026 46.266 1.00 87.38 504 ALA A CA 1
ATOM 4098 C C . ALA A 1 504 ? -30.874 -13.311 46.590 1.00 87.38 504 ALA A C 1
ATOM 4100 O O . ALA A 1 504 ? -30.001 -13.159 45.750 1.00 87.38 504 ALA A O 1
ATOM 4101 N N . VAL A 1 505 ? -30.632 -13.815 47.801 1.00 90.81 505 VAL A N 1
ATOM 4102 C CA . VAL A 1 505 ? -29.288 -14.056 48.349 1.00 90.81 505 VAL A CA 1
ATOM 4103 C C . VAL A 1 505 ? -29.043 -15.539 48.604 1.00 90.81 505 VAL A C 1
ATOM 4105 O O . VAL A 1 505 ? -29.994 -16.300 48.842 1.00 90.81 505 VAL A O 1
ATOM 4108 N N . LEU A 1 506 ? -27.773 -15.946 48.619 1.00 94.12 506 LEU A N 1
ATOM 4109 C CA . LEU A 1 506 ? -27.379 -17.255 49.129 1.00 94.12 506 LEU A CA 1
ATOM 4110 C C . LEU A 1 506 ? -27.558 -17.260 50.646 1.00 94.12 506 LEU A C 1
ATOM 4112 O O . LEU A 1 506 ? -27.020 -16.402 51.344 1.00 94.12 506 LEU A O 1
ATOM 4116 N N . ARG A 1 507 ? -28.305 -18.224 51.183 1.00 93.12 507 ARG A N 1
ATOM 4117 C CA . ARG A 1 507 ? -28.464 -18.400 52.625 1.00 93.12 507 ARG A CA 1
ATOM 4118 C C . ARG A 1 507 ? -27.824 -19.704 53.070 1.00 93.12 507 ARG A C 1
ATOM 4120 O O . ARG A 1 507 ? -28.190 -20.776 52.599 1.00 93.12 507 ARG A O 1
ATOM 4127 N N . VAL A 1 508 ? -26.938 -19.601 54.052 1.00 93.88 508 VAL A N 1
ATOM 4128 C CA . VAL A 1 508 ? -26.358 -20.734 54.772 1.00 93.88 508 VAL A CA 1
ATOM 4129 C C . VAL A 1 508 ? -27.190 -20.958 56.030 1.00 93.88 508 VAL A C 1
ATOM 4131 O O . VAL A 1 508 ? -27.292 -20.082 56.894 1.00 93.88 508 VAL A O 1
ATOM 4134 N N . ARG A 1 509 ? -27.846 -22.115 56.127 1.00 91.19 509 ARG A N 1
ATOM 4135 C CA . ARG A 1 509 ? -28.705 -22.470 57.262 1.00 91.19 509 ARG A CA 1
ATOM 4136 C C . ARG A 1 509 ? -27.924 -23.258 58.302 1.00 91.19 509 ARG A C 1
ATOM 4138 O O . ARG A 1 509 ? -27.196 -24.183 57.957 1.00 91.19 509 ARG A O 1
ATOM 4145 N N . ASN A 1 510 ? -28.150 -22.915 59.567 1.00 87.56 510 ASN A N 1
ATOM 4146 C CA . ASN A 1 510 ? -27.480 -23.459 60.747 1.00 87.56 510 ASN A CA 1
ATOM 4147 C C . ASN A 1 510 ? -25.940 -23.448 60.614 1.00 87.56 510 ASN A C 1
ATOM 4149 O O . ASN A 1 510 ? -25.324 -24.516 60.644 1.00 87.56 510 ASN A O 1
ATOM 4153 N N . PRO A 1 511 ? -25.326 -22.260 60.423 1.00 85.12 511 PRO A N 1
ATOM 4154 C CA . PRO A 1 511 ? -23.876 -22.123 60.376 1.00 85.12 511 PRO A CA 1
ATOM 4155 C C . PRO A 1 511 ? -23.240 -22.567 61.696 1.00 85.12 511 PRO A C 1
ATOM 4157 O O . PRO A 1 511 ? -23.639 -22.083 62.753 1.00 85.12 511 PRO A O 1
ATOM 4160 N N . SER A 1 512 ? -22.263 -23.479 61.629 1.00 79.75 512 SER A N 1
ATOM 4161 C CA . SER A 1 512 ? -21.597 -24.037 62.814 1.00 79.75 512 SER A CA 1
ATOM 4162 C C . SER A 1 512 ? -20.131 -24.380 62.596 1.00 79.75 512 SER A C 1
ATOM 4164 O O . SER A 1 512 ? -19.736 -24.649 61.467 1.00 79.75 512 SER A O 1
ATOM 4166 N N . ASP A 1 513 ? -19.395 -24.540 63.696 1.00 73.88 513 ASP A N 1
ATOM 4167 C CA . ASP A 1 513 ? -17.997 -24.995 63.766 1.00 73.88 513 ASP A CA 1
ATOM 4168 C C . ASP A 1 513 ? -17.721 -26.379 63.137 1.00 73.88 513 ASP A C 1
ATOM 4170 O O . ASP A 1 513 ? -16.571 -26.746 62.911 1.00 73.88 513 ASP A O 1
ATOM 4174 N N . THR A 1 514 ? -18.766 -27.151 62.820 1.00 81.56 514 THR A N 1
ATOM 4175 C CA . THR A 1 514 ? -18.669 -28.438 62.107 1.00 81.56 514 THR A CA 1
ATOM 4176 C C . THR A 1 514 ? -18.897 -28.354 60.590 1.00 81.56 514 THR A C 1
ATOM 4178 O O . THR A 1 514 ? -19.033 -29.401 59.942 1.00 81.56 514 THR A O 1
ATOM 4181 N N . ARG A 1 515 ? -18.981 -27.140 60.022 1.00 89.12 515 ARG A N 1
ATOM 4182 C CA . ARG A 1 515 ? -19.213 -26.877 58.591 1.00 89.12 515 ARG A CA 1
ATOM 4183 C C . ARG A 1 515 ? -18.469 -25.633 58.109 1.00 89.12 515 ARG A C 1
ATOM 4185 O O . ARG A 1 515 ? -18.304 -24.669 58.847 1.00 89.12 515 ARG A O 1
ATOM 4192 N N . GLU A 1 516 ? -18.093 -25.631 56.839 1.00 92.75 516 GLU A N 1
ATOM 4193 C CA . GLU A 1 516 ? -17.257 -24.592 56.232 1.00 92.75 516 GLU A CA 1
ATOM 4194 C C . GLU A 1 516 ? -17.892 -24.155 54.904 1.00 92.75 516 GLU A C 1
ATOM 4196 O O . GLU A 1 516 ? -18.413 -25.004 54.181 1.00 92.75 516 GLU A O 1
ATOM 4201 N N . LEU A 1 517 ? -17.881 -22.858 54.568 1.00 96.25 517 LEU A N 1
ATOM 4202 C CA . LEU A 1 517 ? -18.259 -22.411 53.220 1.00 96.25 517 LEU A CA 1
ATOM 4203 C C . LEU A 1 517 ? -16.989 -22.351 52.377 1.00 96.25 517 LEU A C 1
ATOM 4205 O O . LEU A 1 517 ? -16.122 -21.521 52.638 1.00 96.25 517 LEU A O 1
ATOM 4209 N N . ILE A 1 518 ? -16.871 -23.251 51.407 1.00 97.19 518 ILE A N 1
ATOM 4210 C CA . ILE A 1 518 ? -15.688 -23.387 50.555 1.00 97.19 518 ILE A CA 1
ATOM 4211 C C . ILE A 1 518 ? -16.015 -22.832 49.173 1.00 97.19 518 ILE A C 1
ATOM 4213 O O . ILE A 1 518 ? -17.050 -23.171 48.606 1.00 97.19 518 ILE A O 1
ATOM 4217 N N . ILE A 1 519 ? -15.131 -21.991 48.646 1.00 97.81 519 ILE A N 1
ATOM 4218 C CA . ILE A 1 519 ? -15.254 -21.306 47.361 1.00 97.81 519 ILE A CA 1
ATOM 4219 C C . ILE A 1 519 ? -14.036 -21.710 46.521 1.00 97.81 519 ILE A C 1
ATOM 4221 O O . ILE A 1 519 ? -12.927 -21.255 46.790 1.00 97.81 519 ILE A O 1
ATOM 4225 N N . THR A 1 520 ? -14.217 -22.564 45.518 1.00 97.50 520 THR A N 1
ATOM 4226 C CA . THR A 1 520 ? -13.193 -22.804 44.489 1.00 97.50 520 THR A CA 1
ATOM 4227 C C . THR A 1 520 ? -13.187 -21.615 43.535 1.00 97.50 520 THR A C 1
ATOM 4229 O O . THR A 1 520 ? -14.251 -21.255 43.027 1.00 97.50 520 THR A O 1
ATOM 4232 N N . ALA A 1 521 ? -12.026 -20.993 43.322 1.00 95.88 521 ALA A N 1
ATOM 4233 C CA . ALA A 1 521 ? -11.900 -19.756 42.555 1.00 95.88 521 ALA A CA 1
ATOM 4234 C C . ALA A 1 521 ? -10.507 -19.616 41.898 1.00 95.88 521 ALA A C 1
ATOM 4236 O O . ALA A 1 521 ? -9.673 -18.863 42.408 1.00 95.88 521 ALA A O 1
ATOM 4237 N N . PRO A 1 522 ? -10.243 -20.352 40.802 1.00 96.12 522 PRO A N 1
ATOM 4238 C CA . PRO A 1 522 ? -8.963 -20.335 40.090 1.00 96.12 522 PRO A CA 1
ATOM 4239 C C . PRO A 1 522 ? -8.562 -18.948 39.566 1.00 96.12 522 PRO A C 1
ATOM 4241 O O . PRO A 1 522 ? -9.363 -18.259 38.944 1.00 96.12 522 PRO A O 1
ATOM 4244 N N . SER A 1 523 ? -7.296 -18.564 39.728 1.00 94.44 523 SER A N 1
ATOM 4245 C CA . SER A 1 523 ? -6.724 -17.291 39.252 1.00 94.44 523 SER A CA 1
ATOM 4246 C C . SER A 1 523 ? -5.877 -17.424 37.979 1.00 94.44 523 SER A C 1
ATOM 4248 O O . SER A 1 523 ? -5.066 -16.553 37.673 1.00 94.44 523 SER A O 1
ATOM 4250 N N . THR A 1 524 ? -6.030 -18.511 37.220 1.00 90.06 524 THR A N 1
ATOM 4251 C CA . THR A 1 524 ? -5.273 -18.764 35.982 1.00 90.06 524 THR A CA 1
ATOM 4252 C C . THR A 1 524 ? -5.361 -17.585 35.000 1.00 90.06 524 THR A C 1
ATOM 4254 O O . THR A 1 524 ? -6.451 -17.126 34.667 1.00 90.06 524 THR A O 1
ATOM 4257 N N . GLY A 1 525 ? -4.204 -17.094 34.543 1.00 84.69 525 GLY A N 1
ATOM 4258 C CA . GLY A 1 525 ? -4.061 -15.901 33.696 1.00 84.69 525 GLY A CA 1
ATOM 4259 C C . GLY A 1 525 ? -4.005 -14.555 34.440 1.00 84.69 525 GLY A C 1
ATOM 4260 O O . GLY A 1 525 ? -3.783 -13.525 33.803 1.00 84.69 525 GLY A O 1
ATOM 4261 N N . PHE A 1 526 ? -4.171 -14.541 35.767 1.00 90.19 526 PHE A N 1
ATOM 4262 C CA . PHE A 1 526 ? -4.240 -13.322 36.577 1.00 90.19 526 PHE A CA 1
ATOM 4263 C C . PHE A 1 526 ? -3.201 -13.293 37.702 1.00 90.19 526 PHE A C 1
ATOM 4265 O O . PHE A 1 526 ? -2.864 -14.316 38.290 1.00 90.19 526 PHE A O 1
ATOM 4272 N N . THR A 1 527 ? -2.734 -12.092 38.017 1.00 90.56 527 THR A N 1
ATOM 4273 C CA . THR A 1 527 ? -1.895 -11.739 39.166 1.00 90.56 527 THR A CA 1
ATOM 4274 C C . THR A 1 527 ? -2.639 -10.731 40.044 1.00 90.56 527 THR A C 1
ATOM 4276 O O . THR A 1 527 ? -3.668 -10.188 39.632 1.00 90.56 527 THR A O 1
ATOM 4279 N N . ASP A 1 528 ? -2.135 -10.455 41.241 1.00 91.06 528 ASP A N 1
ATOM 4280 C CA . ASP A 1 528 ? -2.689 -9.466 42.173 1.00 91.06 528 ASP A CA 1
ATOM 4281 C C . ASP A 1 528 ? -4.175 -9.715 42.495 1.00 91.06 528 ASP A C 1
ATOM 4283 O O . ASP A 1 528 ? -5.052 -8.877 42.270 1.00 91.06 528 ASP A O 1
ATOM 4287 N N . VAL A 1 529 ? -4.479 -10.922 42.979 1.00 94.50 529 VAL A N 1
ATOM 4288 C CA . VAL A 1 529 ? -5.861 -11.364 43.223 1.00 94.50 529 VAL A CA 1
ATOM 4289 C C . VAL A 1 529 ? -6.474 -10.655 44.436 1.00 94.50 529 VAL A C 1
ATOM 4291 O O . VAL A 1 529 ? -5.918 -10.670 45.531 1.00 94.50 529 VAL A O 1
ATOM 4294 N N . PHE A 1 530 ? -7.681 -10.109 44.301 1.00 95.56 530 PHE A N 1
ATOM 4295 C CA . PHE A 1 530 ? -8.437 -9.516 45.412 1.00 95.56 530 PHE A CA 1
ATOM 4296 C C . PHE A 1 530 ? -9.941 -9.771 45.270 1.00 95.56 530 PHE A C 1
ATOM 4298 O O . PHE A 1 530 ? -10.420 -10.251 44.244 1.00 95.56 530 PHE A O 1
ATOM 4305 N N . GLY A 1 531 ? -10.735 -9.475 46.298 1.00 95.38 531 GLY A N 1
ATOM 4306 C CA . GLY A 1 531 ? -12.173 -9.722 46.227 1.00 95.38 531 GLY A CA 1
ATOM 4307 C C . GLY A 1 531 ? -12.987 -9.134 47.364 1.00 95.38 531 GLY A C 1
ATOM 4308 O O . GLY A 1 531 ? -12.461 -8.555 48.316 1.00 95.38 531 GLY A O 1
ATOM 4309 N N . ALA A 1 532 ? -14.308 -9.266 47.253 1.00 95.44 532 ALA A N 1
ATOM 4310 C CA . ALA A 1 532 ? -15.243 -8.859 48.295 1.00 95.44 532 ALA A CA 1
ATOM 4311 C C . ALA A 1 532 ? -16.583 -9.596 48.209 1.00 95.44 532 ALA A C 1
ATOM 4313 O O . ALA A 1 532 ? -16.998 -10.024 47.135 1.00 95.44 532 ALA A O 1
ATOM 4314 N N . TYR A 1 533 ? -17.279 -9.686 49.342 1.00 94.69 533 TYR A N 1
ATOM 4315 C CA . TYR A 1 533 ? -18.662 -10.156 49.460 1.00 94.69 533 TYR A CA 1
ATOM 4316 C C . TYR A 1 533 ? -19.407 -9.397 50.557 1.00 94.69 533 TYR A C 1
ATOM 4318 O O . TYR A 1 533 ? -18.815 -8.905 51.519 1.00 94.69 533 TYR A O 1
ATOM 4326 N N . ALA A 1 534 ? -20.729 -9.327 50.443 1.00 92.50 534 ALA A N 1
ATOM 4327 C CA . ALA A 1 534 ? -21.601 -8.846 51.503 1.00 92.50 534 ALA A CA 1
ATOM 4328 C C . ALA A 1 534 ? -22.112 -10.021 52.358 1.00 92.50 534 ALA A C 1
ATOM 4330 O O . ALA A 1 534 ? -22.479 -11.069 51.830 1.00 92.50 534 ALA A O 1
ATOM 4331 N N . THR A 1 535 ? -22.146 -9.849 53.682 1.00 93.50 535 THR A N 1
ATOM 4332 C CA . THR A 1 535 ? -22.561 -10.871 54.659 1.00 93.50 535 THR A CA 1
ATOM 4333 C C . THR A 1 535 ? -23.452 -10.281 55.763 1.00 93.50 535 THR A C 1
ATOM 4335 O O . THR A 1 535 ? -23.234 -9.150 56.210 1.00 93.50 535 THR A O 1
ATOM 4338 N N . CYS A 1 536 ? -24.480 -11.018 56.197 1.00 92.81 536 CYS A N 1
ATOM 4339 C CA . CYS A 1 536 ? -25.321 -10.674 57.357 1.00 92.81 536 CYS A CA 1
ATOM 4340 C C . CYS A 1 536 ? -25.975 -11.916 57.992 1.00 92.81 536 CYS A C 1
ATOM 4342 O O . CYS A 1 536 ? -26.074 -12.974 57.366 1.00 92.81 536 CYS A O 1
ATOM 4344 N N . ARG A 1 537 ? -26.481 -11.797 59.227 1.00 93.00 537 ARG A N 1
ATOM 4345 C CA . ARG A 1 537 ? -27.049 -12.922 59.998 1.00 93.00 537 ARG A CA 1
ATOM 4346 C C . ARG A 1 537 ? -28.439 -12.657 60.583 1.00 93.00 537 ARG A C 1
ATOM 4348 O O . ARG A 1 537 ? -28.880 -11.525 60.754 1.00 93.00 537 ARG A O 1
ATOM 4355 N N . THR A 1 538 ? -29.127 -13.732 60.968 1.00 92.06 538 THR A N 1
ATOM 4356 C CA . THR A 1 538 ? -30.257 -13.667 61.922 1.00 92.06 538 THR A CA 1
ATOM 4357 C C . THR A 1 538 ? -29.785 -13.551 63.378 1.00 92.06 538 THR A C 1
ATOM 4359 O O . THR A 1 538 ? -28.624 -13.828 63.672 1.00 92.06 538 THR A O 1
ATOM 4362 N N . SER A 1 539 ? -30.715 -13.294 64.304 1.00 89.81 539 SER A N 1
ATOM 4363 C CA . SER A 1 539 ? -30.518 -13.282 65.768 1.00 89.81 539 SER A CA 1
ATOM 4364 C C . SER A 1 539 ? -29.887 -14.529 66.398 1.00 89.81 539 SER A C 1
ATOM 4366 O O . SER A 1 539 ? -29.512 -14.475 67.566 1.00 89.81 539 SER A O 1
ATOM 4368 N N . ASN A 1 540 ? -29.838 -15.647 65.663 1.00 90.19 540 ASN A N 1
ATOM 4369 C CA . ASN A 1 540 ? -29.206 -16.904 66.077 1.00 90.19 540 ASN A CA 1
ATOM 4370 C C . ASN A 1 540 ? -28.117 -17.380 65.080 1.00 90.19 540 ASN A C 1
ATOM 4372 O O . ASN A 1 540 ? -27.689 -18.526 65.163 1.00 90.19 540 ASN A O 1
ATOM 4376 N N . GLY A 1 541 ? -27.756 -16.572 64.071 1.00 91.06 541 GLY A N 1
ATOM 4377 C CA . GLY A 1 541 ? -26.693 -16.910 63.107 1.00 91.06 541 GLY A CA 1
ATOM 4378 C C . GLY A 1 541 ? -25.293 -16.731 63.702 1.00 91.06 541 GLY A C 1
ATOM 4379 O O . GLY A 1 541 ? -25.162 -16.257 64.828 1.00 91.06 541 GLY A O 1
ATOM 4380 N N . ALA A 1 542 ? -24.244 -17.098 62.971 1.00 92.62 542 ALA A N 1
ATOM 4381 C CA . ALA A 1 542 ? -22.887 -17.032 63.508 1.00 92.62 542 ALA A CA 1
ATOM 4382 C C . ALA A 1 542 ? -22.457 -15.568 63.673 1.00 92.62 542 ALA A C 1
ATOM 4384 O O . ALA A 1 542 ? -22.524 -14.775 62.739 1.00 92.62 542 ALA A O 1
ATOM 4385 N N . THR A 1 543 ? -22.053 -15.175 64.883 1.00 94.19 543 THR A N 1
ATOM 4386 C CA . THR A 1 543 ? -21.757 -13.764 65.193 1.00 94.19 543 THR A CA 1
ATOM 4387 C C . THR A 1 543 ? -20.398 -13.315 64.670 1.00 94.19 543 THR A C 1
ATOM 4389 O O . THR A 1 543 ? -20.161 -12.114 64.556 1.00 94.19 543 THR A O 1
ATOM 4392 N N . LEU A 1 544 ? -19.507 -14.267 64.385 1.00 94.50 544 LEU A N 1
ATOM 4393 C CA . LEU A 1 544 ? -18.161 -14.042 63.878 1.00 94.50 544 LEU A CA 1
ATOM 4394 C C . LEU A 1 544 ? -17.916 -14.921 62.646 1.00 94.50 544 LEU A C 1
ATOM 4396 O O . LEU A 1 544 ? -18.426 -16.040 62.571 1.00 94.50 544 LEU A O 1
ATOM 4400 N N . GLN A 1 545 ? -17.101 -14.437 61.716 1.00 95.81 545 GLN A N 1
ATOM 4401 C CA . GLN A 1 545 ? -16.567 -15.217 60.598 1.00 95.81 545 GLN A CA 1
ATOM 4402 C C . GLN A 1 545 ? -15.043 -15.018 60.500 1.00 95.81 545 GLN A C 1
ATOM 4404 O O . GLN A 1 545 ? -14.522 -13.988 60.927 1.00 95.81 545 GLN A O 1
ATOM 4409 N N . GLU A 1 546 ? -14.338 -16.003 59.944 1.00 96.25 546 GLU A N 1
ATOM 4410 C CA . GLU A 1 546 ? -12.922 -15.918 59.542 1.00 96.25 546 GLU A CA 1
ATOM 4411 C C . GLU A 1 546 ? -12.789 -16.319 58.074 1.00 96.25 546 GLU A C 1
ATOM 4413 O O . GLU A 1 546 ? -13.495 -17.222 57.622 1.00 96.25 546 GLU A O 1
ATOM 4418 N N . LEU A 1 547 ? -11.869 -15.682 57.345 1.00 96.69 547 LEU A N 1
ATOM 4419 C CA . LEU A 1 547 ? -11.588 -15.989 55.940 1.00 96.69 547 LEU A CA 1
ATOM 4420 C C . LEU A 1 547 ? -10.190 -16.595 55.798 1.00 96.69 547 LEU A C 1
ATOM 4422 O O . LEU A 1 547 ? -9.216 -16.062 56.328 1.00 96.69 547 LEU A O 1
ATOM 4426 N N . TYR A 1 548 ? -10.098 -17.674 55.032 1.00 97.50 548 TYR A N 1
ATOM 4427 C CA . TYR A 1 548 ? -8.876 -18.389 54.682 1.00 97.50 548 TYR A CA 1
ATOM 4428 C C . TYR A 1 548 ? -8.740 -18.498 53.162 1.00 97.50 548 TYR A C 1
ATOM 4430 O O . TYR A 1 548 ? -9.744 -18.459 52.449 1.00 97.50 548 TYR A O 1
ATOM 4438 N N . TYR A 1 549 ? -7.515 -18.713 52.689 1.00 97.81 549 TYR A N 1
ATOM 4439 C CA . TYR A 1 549 ? -7.219 -19.134 51.320 1.00 97.81 549 TYR A CA 1
ATOM 4440 C C . TYR A 1 549 ? -6.332 -20.387 51.302 1.00 97.81 549 TYR A C 1
ATOM 4442 O O . TYR A 1 549 ? -5.688 -20.720 52.300 1.00 97.81 549 TYR A O 1
ATOM 4450 N N . SER A 1 550 ? -6.323 -21.083 50.172 1.00 97.75 550 SER A N 1
ATOM 4451 C CA . SER A 1 550 ? -5.465 -22.222 49.846 1.00 97.75 550 SER A CA 1
ATOM 4452 C C . SER A 1 550 ? -4.999 -22.057 48.404 1.00 97.75 550 SER A C 1
ATOM 4454 O O . SER A 1 550 ? -5.789 -21.670 47.546 1.00 97.75 550 SER A O 1
ATOM 4456 N N . THR A 1 551 ? -3.725 -22.341 48.154 1.00 96.44 551 THR A N 1
ATOM 4457 C CA . THR A 1 551 ? -3.079 -22.298 46.832 1.00 96.44 551 THR A CA 1
ATOM 4458 C C . THR A 1 551 ? -2.775 -23.703 46.296 1.00 96.44 551 THR A C 1
ATOM 4460 O O . THR A 1 551 ? -2.011 -23.855 45.347 1.00 96.44 551 THR A O 1
ATOM 4463 N N . ASP A 1 552 ? -3.345 -24.730 46.933 1.00 95.56 552 ASP A N 1
ATOM 4464 C CA . ASP A 1 552 ? -3.044 -26.150 46.731 1.00 95.56 552 ASP A CA 1
ATOM 4465 C C . ASP A 1 552 ? -4.304 -27.037 46.794 1.00 95.56 552 ASP A C 1
ATOM 4467 O O . ASP A 1 552 ? -4.280 -28.153 47.316 1.00 95.56 552 ASP A O 1
ATOM 4471 N N . GLY A 1 553 ? -5.438 -26.538 46.290 1.00 93.44 553 GLY A N 1
ATOM 4472 C CA . GLY A 1 553 ? -6.665 -27.332 46.145 1.00 93.44 553 GLY A CA 1
ATOM 4473 C C . GLY A 1 553 ? -7.325 -27.708 47.476 1.00 93.44 553 GLY A C 1
ATOM 4474 O O . GLY A 1 553 ? -8.093 -28.671 47.556 1.00 93.44 553 GLY A O 1
ATOM 4475 N N . GLY A 1 554 ? -7.025 -26.958 48.537 1.00 93.44 554 GLY A N 1
ATOM 4476 C CA . GLY A 1 554 ? -7.550 -27.154 49.882 1.00 93.44 554 GLY A CA 1
ATOM 4477 C C . GLY A 1 554 ? -6.735 -28.102 50.767 1.00 93.44 554 GLY A C 1
ATOM 4478 O O . GLY A 1 554 ? -7.229 -28.441 51.849 1.00 93.44 554 GLY A O 1
ATOM 4479 N N . GLU A 1 555 ? -5.528 -28.524 50.361 1.00 93.94 555 GLU A N 1
ATOM 4480 C CA . GLU A 1 555 ? -4.637 -29.331 51.210 1.00 93.94 555 GLU A CA 1
ATOM 4481 C C . GLU A 1 555 ? -4.127 -28.535 52.425 1.00 93.94 555 GLU A C 1
ATOM 4483 O O . GLU A 1 555 ? -4.175 -29.039 53.553 1.00 93.94 555 GLU A O 1
ATOM 4488 N N . ASN A 1 556 ? -3.705 -27.280 52.230 1.00 95.88 556 ASN A N 1
ATOM 4489 C CA . ASN A 1 556 ? -3.277 -26.371 53.293 1.00 95.88 556 ASN A CA 1
ATOM 4490 C C . ASN A 1 556 ? -4.061 -25.051 53.247 1.00 95.88 556 ASN A C 1
ATOM 4492 O O . ASN A 1 556 ? -4.308 -24.481 52.191 1.00 95.88 556 ASN A O 1
ATOM 4496 N N . TRP A 1 557 ? -4.431 -24.534 54.423 1.00 96.75 557 TRP A N 1
ATOM 4497 C CA . TRP A 1 557 ? -5.235 -23.315 54.559 1.00 96.75 557 TRP A CA 1
ATOM 4498 C C . TRP A 1 557 ? -4.497 -22.242 55.360 1.00 96.75 557 TRP A C 1
ATOM 4500 O O . TRP A 1 557 ? -4.152 -22.451 56.526 1.00 96.75 557 TRP A O 1
ATOM 4510 N N . THR A 1 558 ? -4.331 -21.068 54.757 1.00 97.12 558 THR A N 1
ATOM 4511 C CA . THR A 1 558 ? -3.711 -19.884 55.361 1.00 97.12 558 THR A CA 1
ATOM 4512 C C . THR A 1 558 ? -4.785 -18.862 55.726 1.00 97.12 558 THR A C 1
ATOM 4514 O O . THR A 1 558 ? -5.683 -18.581 54.934 1.00 97.12 558 THR A O 1
ATOM 4517 N N . LEU A 1 559 ? -4.718 -18.305 56.939 1.00 96.75 559 LEU A N 1
ATOM 4518 C CA . LEU A 1 559 ? -5.660 -17.283 57.406 1.00 96.75 559 LEU A CA 1
ATOM 4519 C C . LEU A 1 559 ? -5.455 -15.979 56.618 1.00 96.75 559 LEU A C 1
ATOM 4521 O O . LEU A 1 559 ? -4.371 -15.400 56.665 1.00 96.75 559 LEU A O 1
ATOM 4525 N N . LEU A 1 560 ? -6.505 -15.513 55.941 1.00 94.62 560 LEU A N 1
ATOM 4526 C CA . LEU A 1 560 ? -6.528 -14.278 55.149 1.00 94.62 560 LEU A CA 1
ATOM 4527 C C . LEU A 1 560 ? -7.108 -13.099 55.937 1.00 94.62 560 LEU A C 1
ATOM 4529 O O . LEU A 1 560 ? -6.652 -11.965 55.821 1.00 94.62 560 LEU A O 1
ATOM 4533 N N . THR A 1 561 ? -8.128 -13.348 56.759 1.00 92.44 561 THR A N 1
ATOM 4534 C CA . THR A 1 561 ? -8.761 -12.323 57.596 1.00 92.44 561 THR A CA 1
ATOM 4535 C C . THR A 1 561 ? -9.121 -12.916 58.952 1.00 92.44 561 THR A C 1
ATOM 4537 O O . THR A 1 561 ? -9.875 -13.885 59.018 1.00 92.44 561 THR A O 1
ATOM 4540 N N . GLN A 1 562 ? -8.575 -12.318 60.019 1.00 91.81 562 GLN A N 1
ATOM 4541 C CA . GLN A 1 562 ? -8.895 -12.644 61.418 1.00 91.81 562 GLN A CA 1
ATOM 4542 C C . GLN A 1 562 ? -10.386 -12.465 61.729 1.00 91.81 562 GLN A C 1
ATOM 4544 O O . GLN A 1 562 ? -11.089 -11.767 60.996 1.00 91.81 562 GLN A O 1
ATOM 4549 N N . GLU A 1 563 ? -10.833 -13.054 62.846 1.00 93.12 563 GLU A N 1
ATOM 4550 C CA . GLU A 1 563 ? -12.230 -13.026 63.287 1.00 93.12 563 GLU A CA 1
ATOM 4551 C C . GLU A 1 563 ? -12.877 -11.638 63.176 1.00 93.12 563 GLU A C 1
ATOM 4553 O O . GLU A 1 563 ? -12.346 -10.620 63.633 1.00 93.12 563 GLU A O 1
ATOM 4558 N N . TYR A 1 564 ? -14.056 -11.594 62.559 1.00 94.38 564 TYR A N 1
ATOM 4559 C CA . TYR A 1 564 ? -14.771 -10.348 62.337 1.00 94.38 564 TYR A CA 1
ATOM 4560 C C . TYR A 1 564 ? -16.277 -10.481 62.571 1.00 94.38 564 TYR A C 1
ATOM 4562 O O . TYR A 1 564 ? -16.892 -11.498 62.259 1.00 94.38 564 TYR A O 1
ATOM 4570 N N . GLU A 1 565 ? -16.888 -9.427 63.120 1.00 95.56 565 GLU A N 1
ATOM 4571 C CA . GLU A 1 565 ? -18.319 -9.399 63.448 1.00 95.56 565 GLU A CA 1
ATOM 4572 C C . GLU A 1 565 ? -19.207 -9.422 62.199 1.00 95.56 565 GLU A C 1
ATOM 4574 O O . GLU A 1 565 ? -19.025 -8.607 61.290 1.00 95.56 565 GLU A O 1
ATOM 4579 N N . VAL A 1 566 ? -20.201 -10.313 62.202 1.00 94.06 566 VAL A N 1
ATOM 4580 C CA . VAL A 1 566 ? -21.289 -10.374 61.218 1.00 94.06 566 VAL A CA 1
ATOM 4581 C C . VAL A 1 566 ? -22.512 -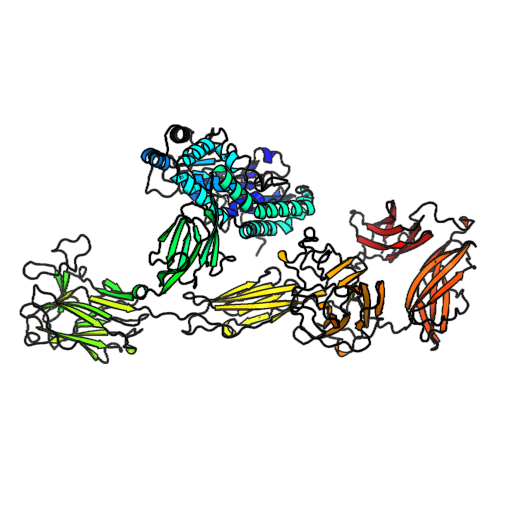9.652 61.782 1.00 94.06 566 VAL A C 1
ATOM 4583 O O . VAL A 1 566 ? -23.039 -10.016 62.841 1.00 94.06 566 VAL A O 1
ATOM 4586 N N . PHE A 1 567 ? -22.977 -8.627 61.070 1.00 94.25 567 PHE A N 1
ATOM 4587 C CA . PHE A 1 567 ? -24.090 -7.794 61.521 1.00 94.25 567 PHE A CA 1
ATOM 4588 C C . PHE A 1 567 ? -25.434 -8.521 61.427 1.00 94.25 567 PHE A C 1
ATOM 4590 O O . PHE A 1 567 ? -25.686 -9.320 60.520 1.00 94.25 567 PHE A O 1
ATOM 4597 N N . GLU A 1 568 ? -26.299 -8.252 62.403 1.00 92.44 568 GLU A N 1
ATOM 4598 C CA . GLU A 1 568 ? -27.668 -8.756 62.407 1.00 92.44 568 GLU A CA 1
ATOM 4599 C C . GLU A 1 568 ? -28.537 -7.958 61.435 1.00 92.44 568 GLU A C 1
ATOM 4601 O O . GLU A 1 568 ? -28.408 -6.739 61.330 1.00 92.44 568 GLU A O 1
ATOM 4606 N N . LEU A 1 569 ? -29.460 -8.645 60.761 1.00 87.31 569 LEU A N 1
ATOM 4607 C CA . LEU A 1 569 ? -30.456 -8.008 59.904 1.00 87.31 569 LEU A CA 1
ATOM 4608 C C . LEU A 1 569 ? -31.168 -6.838 60.618 1.00 87.31 569 LEU A C 1
ATOM 4610 O O . LEU A 1 569 ? -31.579 -6.983 61.773 1.00 87.31 569 LEU A O 1
ATOM 4614 N N . PRO A 1 570 ? -31.403 -5.709 59.924 1.00 86.06 570 PRO A N 1
ATOM 4615 C CA . PRO A 1 570 ? -31.292 -5.530 58.473 1.00 86.06 570 PRO A CA 1
ATOM 4616 C C . PRO A 1 570 ? -29.899 -5.110 57.970 1.00 86.06 570 PRO A C 1
ATOM 4618 O O . PRO A 1 570 ? -29.750 -4.903 56.767 1.00 86.06 570 PRO A O 1
ATOM 4621 N N . ASP A 1 571 ? -28.908 -4.949 58.850 1.00 88.25 571 ASP A N 1
ATOM 4622 C CA . ASP A 1 571 ? -27.611 -4.380 58.483 1.00 88.25 571 ASP A CA 1
ATOM 4623 C C . ASP A 1 571 ? -26.700 -5.412 57.797 1.00 88.25 571 ASP A C 1
ATOM 4625 O O . ASP A 1 571 ? -26.665 -6.590 58.156 1.00 88.25 571 ASP A O 1
ATOM 4629 N N . TRP A 1 572 ? -25.941 -4.951 56.800 1.00 89.50 572 TRP A N 1
ATOM 4630 C CA . TRP A 1 572 ? -25.027 -5.768 56.000 1.00 89.50 572 TRP A CA 1
ATOM 4631 C C . TRP A 1 572 ? -23.582 -5.325 56.197 1.00 89.50 572 TRP A C 1
ATOM 4633 O O . TRP A 1 572 ? -23.281 -4.130 56.223 1.00 89.50 572 TRP A O 1
ATOM 4643 N N . ARG A 1 573 ? -22.670 -6.294 56.279 1.00 91.25 573 ARG A N 1
ATOM 4644 C CA . ARG A 1 573 ? -21.227 -6.064 56.256 1.00 91.25 573 ARG A CA 1
ATOM 4645 C C . ARG A 1 573 ? -20.692 -6.335 54.858 1.00 91.25 573 ARG A C 1
ATOM 4647 O O . ARG A 1 573 ? -20.874 -7.436 54.357 1.00 91.25 573 ARG A O 1
ATOM 4654 N N . LEU A 1 574 ? -19.976 -5.380 54.270 1.00 92.62 574 LEU A N 1
ATOM 4655 C CA . LEU A 1 574 ? -19.078 -5.657 53.148 1.00 92.62 574 LEU A CA 1
ATOM 4656 C C . LEU A 1 574 ? -17.742 -6.149 53.717 1.00 92.62 574 LEU A C 1
ATOM 4658 O O . LEU A 1 574 ? -17.128 -5.450 54.524 1.00 92.62 574 LEU A O 1
ATOM 4662 N N . GLN A 1 575 ? -17.312 -7.343 53.322 1.00 95.06 575 GLN A N 1
ATOM 4663 C CA . GLN A 1 575 ? -16.013 -7.906 53.666 1.00 95.06 575 GLN A CA 1
ATOM 4664 C C . GLN A 1 575 ? -15.173 -8.020 52.396 1.00 95.06 575 GLN A C 1
ATOM 4666 O O . GLN A 1 575 ? -15.553 -8.732 51.471 1.00 95.06 575 GLN A O 1
ATOM 4671 N N . SER A 1 576 ? -14.041 -7.322 52.359 1.00 94.81 576 SER A N 1
ATOM 4672 C CA . SER A 1 576 ? -13.039 -7.432 51.297 1.00 94.81 576 SER A CA 1
ATOM 4673 C C . SER A 1 576 ? -11.828 -8.245 51.751 1.00 94.81 576 SER A C 1
ATOM 4675 O O . SER A 1 576 ? -11.612 -8.450 52.949 1.00 94.81 576 SER A O 1
ATOM 4677 N N . PHE A 1 577 ? -11.043 -8.704 50.786 1.00 94.88 577 PHE A N 1
ATOM 4678 C CA . PHE A 1 577 ? -9.770 -9.383 50.980 1.00 94.88 577 PHE A CA 1
ATOM 4679 C C . PHE A 1 577 ? -8.833 -9.090 49.809 1.00 94.88 577 PHE A C 1
ATOM 4681 O O . PHE A 1 577 ? -9.280 -8.685 48.737 1.00 94.88 577 PHE A O 1
ATOM 4688 N N . ASP A 1 578 ? -7.540 -9.285 50.036 1.00 94.44 578 ASP A N 1
ATOM 4689 C CA . ASP A 1 578 ? -6.476 -8.882 49.125 1.00 94.44 578 ASP A CA 1
ATOM 4690 C C . ASP A 1 578 ? -5.309 -9.878 49.241 1.00 94.44 578 ASP A C 1
ATOM 4692 O O . ASP A 1 578 ? -4.853 -10.164 50.352 1.00 94.44 578 ASP A O 1
ATOM 4696 N N . LEU A 1 579 ? -4.889 -10.442 48.108 1.00 95.81 579 LEU A N 1
ATOM 4697 C CA . LEU A 1 579 ? -3.736 -11.331 47.934 1.00 95.81 579 LEU A CA 1
ATOM 4698 C C . LEU A 1 579 ? -2.679 -10.698 47.003 1.00 95.81 579 LEU A C 1
ATOM 4700 O O . LEU A 1 579 ? -1.773 -11.396 46.560 1.00 95.81 579 LEU A O 1
ATOM 4704 N N . THR A 1 580 ? -2.753 -9.388 46.733 1.00 89.62 580 THR A N 1
ATOM 4705 C CA . THR A 1 580 ? -1.746 -8.633 45.964 1.00 89.62 580 THR A CA 1
ATOM 4706 C C . THR A 1 580 ? -0.330 -8.915 46.479 1.00 89.62 580 THR A C 1
ATOM 4708 O O . THR A 1 580 ? -0.032 -8.723 47.663 1.00 89.62 580 THR A O 1
ATOM 4711 N N . GLY A 1 581 ? 0.555 -9.374 45.588 1.00 85.69 581 GLY A N 1
ATOM 4712 C CA . GLY A 1 581 ? 1.926 -9.776 45.919 1.00 85.69 581 GLY A CA 1
ATOM 4713 C C . GLY A 1 581 ? 2.095 -11.140 46.614 1.00 85.69 581 GLY A C 1
ATOM 4714 O O . GLY A 1 581 ? 3.190 -11.421 47.112 1.00 85.69 581 GLY A O 1
ATOM 4715 N N . VAL A 1 582 ? 1.061 -11.988 46.673 1.00 92.31 582 VAL A N 1
ATOM 4716 C CA . VAL A 1 582 ? 1.170 -13.400 47.086 1.00 92.31 582 VAL A CA 1
ATOM 4717 C C . VAL A 1 582 ? 1.410 -14.256 45.842 1.00 92.31 582 VAL A C 1
ATOM 4719 O O . VAL A 1 582 ? 0.468 -14.761 45.243 1.00 92.31 582 VAL A O 1
ATOM 4722 N N . ALA A 1 583 ? 2.683 -14.448 45.486 1.00 88.44 583 ALA A N 1
ATOM 4723 C CA . ALA A 1 583 ? 3.101 -15.119 44.249 1.00 88.44 583 ALA A CA 1
ATOM 4724 C C . ALA A 1 583 ? 2.501 -16.525 44.046 1.00 88.44 583 ALA A C 1
ATOM 4726 O O . ALA A 1 583 ? 2.304 -16.960 42.917 1.00 88.44 583 ALA A O 1
ATOM 4727 N N . GLU A 1 584 ? 2.202 -17.257 45.123 1.00 93.56 584 GLU A N 1
ATOM 4728 C CA . GLU A 1 584 ? 1.550 -18.567 45.044 1.00 93.56 584 GLU A CA 1
ATOM 4729 C C . GLU A 1 584 ? 0.044 -18.493 44.732 1.00 93.56 584 GLU A C 1
ATOM 4731 O O . GLU A 1 584 ? -0.554 -19.520 44.421 1.00 93.56 584 GLU A O 1
ATOM 4736 N N . ALA A 1 585 ? -0.589 -17.323 44.845 1.00 93.06 585 ALA A N 1
ATOM 4737 C CA . ALA A 1 585 ? -1.983 -17.084 44.468 1.00 93.06 585 ALA A CA 1
ATOM 4738 C C . ALA A 1 585 ? -2.131 -16.537 43.038 1.00 93.06 585 ALA A C 1
ATOM 4740 O O . ALA A 1 585 ? -3.250 -16.511 42.524 1.00 93.06 585 ALA A O 1
ATOM 4741 N N . ASP A 1 586 ? -1.035 -16.147 42.390 1.00 92.75 586 ASP A N 1
ATOM 4742 C CA . ASP A 1 586 ? -1.013 -15.672 41.008 1.00 92.75 586 ASP A CA 1
ATOM 4743 C C . ASP A 1 586 ? -0.963 -16.866 40.028 1.00 92.75 586 ASP A C 1
ATOM 4745 O O . ASP A 1 586 ? -0.322 -17.887 40.285 1.00 92.75 586 ASP A O 1
ATOM 4749 N N . ASN A 1 587 ? -1.673 -16.759 38.901 1.00 91.44 587 ASN A N 1
ATOM 4750 C CA . ASN A 1 587 ? -1.821 -17.782 37.857 1.00 91.44 587 ASN A CA 1
ATOM 4751 C C . ASN A 1 587 ? -2.241 -19.185 38.357 1.00 91.44 587 ASN A C 1
ATOM 4753 O O . ASN A 1 587 ? -1.878 -20.203 37.762 1.00 91.44 587 ASN A O 1
ATOM 4757 N N . ASN A 1 588 ? -2.985 -19.274 39.462 1.00 94.19 588 ASN A N 1
ATOM 4758 C CA . ASN A 1 588 ? -3.152 -20.527 40.191 1.00 94.19 588 ASN A CA 1
ATOM 4759 C C . ASN A 1 588 ? -4.482 -21.247 39.851 1.00 94.19 588 ASN A C 1
ATOM 4761 O O . ASN A 1 588 ? -5.553 -20.756 40.221 1.00 94.19 588 ASN A O 1
ATOM 4765 N N . PRO A 1 589 ? -4.448 -22.433 39.203 1.00 95.00 589 PRO A N 1
ATOM 4766 C CA . PRO A 1 589 ? -5.652 -23.205 38.875 1.00 95.00 589 PRO A CA 1
ATOM 4767 C C . PRO A 1 589 ? -6.357 -23.820 40.099 1.00 95.00 589 PRO A C 1
ATOM 4769 O O . PRO A 1 589 ? -7.530 -24.176 40.018 1.00 95.00 589 PRO A O 1
ATOM 4772 N N . ASP A 1 590 ? -5.653 -23.938 41.225 1.00 96.00 590 ASP A N 1
ATOM 4773 C CA . ASP A 1 590 ? -6.072 -24.612 42.455 1.00 96.00 590 ASP A CA 1
ATOM 4774 C C . ASP A 1 590 ? -6.373 -23.620 43.603 1.00 96.00 590 ASP A C 1
ATOM 4776 O O . ASP A 1 590 ? -6.479 -24.021 44.768 1.00 96.00 590 ASP A O 1
ATOM 4780 N N . LEU A 1 591 ? -6.520 -22.321 43.295 1.00 97.62 591 LEU A N 1
ATOM 4781 C CA . LEU A 1 591 ? -6.854 -21.283 44.274 1.00 97.62 591 LEU A CA 1
ATOM 4782 C C . LEU A 1 591 ? -8.266 -21.490 44.851 1.00 97.62 591 LEU A C 1
ATOM 4784 O O . LEU A 1 591 ? -9.269 -21.628 44.140 1.00 97.62 591 LEU A O 1
ATOM 4788 N N . MET A 1 592 ? -8.352 -21.489 46.180 1.00 97.81 592 MET A N 1
ATOM 4789 C CA . MET A 1 592 ? -9.597 -21.663 46.922 1.00 97.81 592 MET A CA 1
ATOM 4790 C C . MET A 1 592 ? -9.676 -20.720 48.121 1.00 97.81 592 MET A C 1
ATOM 4792 O O . MET A 1 592 ? -8.672 -20.409 48.757 1.00 97.81 592 MET A O 1
ATOM 4796 N N . PHE A 1 593 ? -10.895 -20.341 48.498 1.00 97.88 593 PHE A N 1
ATOM 4797 C CA . PHE A 1 593 ? -11.202 -19.584 49.709 1.00 97.88 593 PHE A CA 1
ATOM 4798 C C . PHE A 1 593 ? -12.116 -20.387 50.633 1.00 97.88 593 PHE A C 1
ATOM 4800 O O . PHE A 1 593 ? -12.891 -21.240 50.194 1.00 97.88 593 PHE A O 1
ATOM 4807 N N . LYS A 1 594 ? -12.043 -20.104 51.933 1.00 96.12 594 LYS A N 1
ATOM 4808 C CA . LYS A 1 594 ? -12.893 -20.728 52.947 1.00 96.12 594 LYS A CA 1
ATOM 4809 C C . LYS A 1 594 ? -13.351 -19.720 53.989 1.00 96.12 594 LYS A C 1
ATOM 4811 O O . LYS A 1 594 ? -12.527 -19.008 54.555 1.00 96.12 594 LYS A O 1
ATOM 4816 N N . ILE A 1 595 ? -14.644 -19.738 54.303 1.00 96.62 595 ILE A N 1
ATOM 4817 C CA . ILE A 1 595 ? -15.235 -18.992 55.416 1.00 96.62 595 ILE A CA 1
ATOM 4818 C C . ILE A 1 595 ? -15.586 -19.962 56.550 1.00 96.62 595 ILE A C 1
ATOM 4820 O O . ILE A 1 595 ? -16.339 -20.924 56.352 1.00 96.62 595 ILE A O 1
ATOM 4824 N N . LEU A 1 596 ? -15.044 -19.695 57.741 1.00 94.88 596 LEU A N 1
ATOM 4825 C CA . LEU A 1 596 ? -15.416 -20.362 58.992 1.00 94.88 596 LEU A CA 1
ATOM 4826 C C . LEU A 1 596 ? -16.472 -19.549 59.743 1.00 94.88 596 LEU A C 1
ATOM 4828 O O . LEU A 1 596 ? -16.467 -18.320 59.698 1.00 94.88 596 LEU A O 1
ATOM 4832 N N . PHE A 1 597 ? -17.349 -20.242 60.470 1.00 93.44 597 PHE A N 1
ATOM 4833 C CA . PHE A 1 597 ? -18.451 -19.654 61.234 1.00 93.44 597 PHE A CA 1
ATOM 4834 C C . PHE A 1 597 ? -18.206 -19.819 62.737 1.00 93.44 597 PHE A C 1
ATOM 4836 O O . PHE A 1 597 ? -18.023 -20.936 63.220 1.00 93.44 597 PHE A O 1
ATOM 4843 N N . LEU A 1 598 ? -18.199 -18.708 63.477 1.00 90.94 598 LEU A N 1
ATOM 4844 C CA . LEU A 1 598 ? -17.681 -18.618 64.843 1.00 90.94 598 LEU A CA 1
ATOM 4845 C C . LEU A 1 598 ? -18.602 -17.818 65.790 1.00 90.94 598 LEU A C 1
ATOM 4847 O O . LEU A 1 598 ? -19.602 -17.206 65.399 1.00 90.94 598 LEU A O 1
ATOM 4851 N N . GLY A 1 599 ? -18.229 -17.808 67.073 1.00 87.44 599 GLY A N 1
ATOM 4852 C CA . GLY A 1 599 ? -18.932 -17.119 68.158 1.00 87.44 599 GLY A CA 1
ATOM 4853 C C . GLY A 1 599 ? -19.957 -17.992 68.888 1.00 87.44 599 GLY A C 1
ATOM 4854 O O . GLY A 1 599 ? -20.250 -19.113 68.477 1.00 87.44 599 GLY A O 1
ATOM 4855 N N . GLU A 1 600 ? -20.518 -17.480 69.992 1.00 80.81 600 GLU A N 1
ATOM 4856 C CA . GLU A 1 600 ? -21.393 -18.259 70.895 1.00 80.81 600 GLU A CA 1
ATOM 4857 C C . GLU A 1 600 ? -22.622 -18.865 70.194 1.00 80.81 600 GLU A C 1
ATOM 4859 O O . GLU A 1 600 ? -23.157 -19.874 70.648 1.00 80.81 600 GLU A O 1
ATOM 4864 N N . GLN A 1 601 ? -23.062 -18.265 69.084 1.00 80.69 601 GLN A N 1
ATOM 4865 C CA . GLN A 1 601 ? -24.235 -18.703 68.332 1.00 80.69 601 GLN A CA 1
ATOM 4866 C C . GLN A 1 601 ? -23.940 -19.725 67.223 1.00 80.69 601 GLN A C 1
ATOM 4868 O O . GLN A 1 601 ? -24.876 -20.374 66.761 1.00 80.69 601 GLN A O 1
ATOM 4873 N N . ALA A 1 602 ? -22.677 -19.938 66.834 1.00 78.12 602 ALA A N 1
ATOM 4874 C CA . ALA A 1 602 ? -22.326 -20.949 65.830 1.00 78.12 602 ALA A CA 1
ATOM 4875 C C . ALA A 1 602 ? -22.594 -22.389 66.325 1.00 78.12 602 ALA A C 1
ATOM 4877 O O . ALA A 1 602 ? -22.814 -23.298 65.536 1.00 78.12 602 ALA A O 1
ATOM 4878 N N . ALA A 1 603 ? -22.654 -22.621 67.639 1.00 70.50 603 ALA A N 1
ATOM 4879 C CA . ALA A 1 603 ? -23.008 -23.930 68.197 1.00 70.50 603 ALA A CA 1
ATOM 4880 C C . ALA A 1 603 ? -24.531 -24.216 68.229 1.00 70.50 603 ALA A C 1
ATOM 4882 O O . ALA A 1 603 ? -24.949 -25.250 68.758 1.00 70.50 603 ALA A O 1
ATOM 4883 N N . ASN A 1 604 ? -25.379 -23.309 67.724 1.00 75.81 604 ASN A N 1
ATOM 4884 C CA . ASN A 1 604 ? -26.836 -23.452 67.781 1.00 75.81 604 ASN A CA 1
ATOM 4885 C C . ASN A 1 604 ? -27.385 -24.428 66.725 1.00 75.81 604 ASN A C 1
ATOM 4887 O O . ASN A 1 604 ? -26.933 -24.485 65.586 1.00 75.81 604 ASN A O 1
ATOM 4891 N N . ASP A 1 605 ? -28.480 -25.111 67.067 1.00 74.81 605 ASP A N 1
ATOM 4892 C CA . ASP A 1 605 ? -29.271 -25.941 66.143 1.00 74.81 605 ASP A CA 1
ATOM 4893 C C . ASP A 1 605 ? -30.240 -25.131 65.253 1.00 74.81 605 ASP A C 1
ATOM 4895 O O . ASP A 1 605 ? -30.988 -25.692 64.447 1.00 74.81 605 ASP A O 1
ATOM 4899 N N . SER A 1 606 ? -30.229 -23.802 65.393 1.00 82.50 606 SER A N 1
ATOM 4900 C CA . SER A 1 606 ? -31.015 -22.860 64.604 1.00 82.50 606 SER A CA 1
ATOM 4901 C C . SER A 1 606 ? -30.236 -21.567 64.369 1.00 82.50 606 SER A C 1
ATOM 4903 O O . SER A 1 606 ? -29.804 -20.926 65.318 1.00 82.50 606 SER A O 1
ATOM 4905 N N . GLY A 1 607 ? -30.104 -21.156 63.108 1.00 88.12 607 GLY A N 1
ATOM 4906 C CA . GLY A 1 607 ? -29.419 -19.924 62.707 1.00 88.12 607 GLY A CA 1
ATOM 4907 C C . GLY A 1 607 ? -29.414 -19.773 61.187 1.00 88.12 607 GLY A C 1
ATOM 4908 O O . GLY A 1 607 ? -29.689 -20.733 60.469 1.00 88.12 607 GLY A O 1
ATOM 4909 N N . ASN A 1 608 ? -29.161 -18.576 60.658 1.00 91.56 608 ASN A N 1
ATOM 4910 C CA . ASN A 1 608 ? -28.906 -18.409 59.224 1.00 91.56 608 ASN A CA 1
ATOM 4911 C C . ASN A 1 608 ? -28.026 -17.182 58.973 1.00 91.56 608 ASN A C 1
ATOM 4913 O O . ASN A 1 608 ? -28.399 -16.078 59.393 1.00 91.56 608 ASN A O 1
ATOM 4917 N N . ASP A 1 609 ? -26.982 -17.385 58.182 1.00 93.56 609 ASP A N 1
ATOM 4918 C CA . ASP A 1 609 ? -26.143 -16.342 57.594 1.00 93.56 609 ASP A CA 1
ATOM 4919 C C . ASP A 1 609 ? -26.498 -16.210 56.103 1.00 93.56 609 ASP A C 1
ATOM 4921 O O . ASP A 1 609 ? -27.067 -17.128 55.501 1.00 93.56 609 ASP A O 1
ATOM 4925 N N . ARG A 1 610 ? -26.241 -15.047 55.509 1.00 92.50 610 ARG A N 1
ATOM 4926 C CA . ARG A 1 610 ? -26.534 -14.732 54.104 1.00 92.50 610 ARG A CA 1
ATOM 4927 C C . ARG A 1 610 ? -25.304 -14.139 53.449 1.00 92.50 610 ARG A C 1
ATOM 4929 O O . ARG A 1 610 ? -24.643 -13.319 54.075 1.00 92.50 610 ARG A O 1
ATOM 4936 N N . PHE A 1 611 ? -25.081 -14.506 52.196 1.00 93.88 611 PHE A N 1
ATOM 4937 C CA . PHE A 1 611 ? -24.007 -14.012 51.349 1.00 93.88 611 PHE A CA 1
ATOM 4938 C C . PHE A 1 611 ? -24.594 -13.399 50.084 1.00 93.88 611 PHE A C 1
ATOM 4940 O O . PHE A 1 611 ? -25.573 -13.911 49.532 1.00 93.88 611 PHE A O 1
ATOM 4947 N N . ASP A 1 612 ? -24.009 -12.286 49.659 1.00 90.38 612 ASP A N 1
ATOM 4948 C CA . ASP A 1 612 ? -24.481 -11.506 48.524 1.00 90.38 612 ASP A CA 1
ATOM 4949 C C . ASP A 1 612 ? -23.313 -10.813 47.800 1.00 90.38 612 ASP A C 1
ATOM 4951 O O . ASP A 1 612 ? -22.303 -10.507 48.434 1.00 90.38 612 ASP A O 1
ATOM 4955 N N . ASN A 1 613 ? -23.443 -10.569 46.492 1.00 89.31 613 ASN A N 1
ATOM 4956 C CA . ASN A 1 613 ? -22.450 -9.887 45.648 1.00 89.31 613 ASN A CA 1
ATOM 4957 C C . ASN A 1 613 ? -20.987 -10.340 45.884 1.00 89.31 613 ASN A C 1
ATOM 4959 O O . ASN A 1 613 ? -20.101 -9.507 46.091 1.00 89.31 613 ASN A O 1
ATOM 4963 N N . LEU A 1 614 ? -20.721 -11.653 45.877 1.00 94.50 614 LEU A N 1
ATOM 4964 C CA . LEU A 1 614 ? -19.348 -12.171 45.962 1.00 94.50 614 LEU A CA 1
ATOM 4965 C C . LEU A 1 614 ? -18.650 -11.946 44.620 1.00 94.50 614 LEU A C 1
ATOM 4967 O O . LEU A 1 614 ? -19.121 -12.420 43.593 1.00 94.50 614 LEU A O 1
ATOM 4971 N N . SER A 1 615 ? -17.516 -11.254 44.632 1.00 95.50 615 SER A N 1
ATOM 4972 C CA . SER A 1 615 ? -16.678 -11.015 43.458 1.00 95.50 615 SER A CA 1
ATOM 4973 C C . SER A 1 615 ? -15.208 -11.260 43.776 1.00 95.50 615 SER A C 1
ATOM 4975 O O . SER A 1 615 ? -14.741 -10.952 44.876 1.00 95.50 615 SER A O 1
ATOM 4977 N N . ILE A 1 616 ? -14.498 -11.814 42.800 1.00 96.62 616 ILE A N 1
ATOM 4978 C CA . ILE A 1 616 ? -13.059 -12.071 42.826 1.00 96.62 616 ILE A CA 1
ATOM 4979 C C . ILE A 1 616 ? -12.493 -11.455 41.555 1.00 96.62 616 ILE A C 1
ATOM 4981 O O . ILE A 1 616 ? -13.071 -11.624 40.482 1.00 96.62 616 ILE A O 1
ATOM 4985 N N . HIS A 1 617 ? -11.404 -10.714 41.692 1.00 94.81 617 HIS A N 1
ATOM 4986 C CA . HIS A 1 617 ? -10.778 -9.899 40.661 1.00 94.81 617 HIS A CA 1
ATOM 4987 C C . HIS A 1 617 ? -9.276 -10.169 40.635 1.00 94.81 617 HIS A C 1
ATOM 4989 O O . HIS A 1 617 ? -8.715 -10.643 41.621 1.00 94.81 617 HIS A O 1
ATOM 4995 N N . GLY A 1 618 ? -8.631 -9.818 39.533 1.00 91.62 618 GLY A N 1
ATOM 4996 C CA . GLY A 1 618 ? -7.177 -9.767 39.429 1.00 91.62 618 GLY A CA 1
ATOM 4997 C C . GLY A 1 618 ? -6.745 -8.983 38.199 1.00 91.62 618 GLY A C 1
ATOM 4998 O O . GLY A 1 618 ? -7.550 -8.702 37.305 1.00 91.62 618 GLY A O 1
ATOM 4999 N N . THR A 1 619 ? -5.473 -8.619 38.166 1.00 85.94 619 THR A N 1
ATOM 5000 C CA . THR A 1 619 ? -4.813 -7.980 37.027 1.00 85.94 619 THR A CA 1
ATOM 5001 C C . THR A 1 619 ? -4.398 -9.061 36.036 1.00 85.94 619 THR A C 1
ATOM 5003 O O . THR A 1 619 ? -3.787 -10.048 36.431 1.00 85.94 619 THR A O 1
ATOM 5006 N N . LEU A 1 620 ? -4.719 -8.920 34.749 1.00 80.25 620 LEU A N 1
ATOM 5007 C CA . LEU A 1 620 ? -4.207 -9.843 33.731 1.00 80.25 620 LEU A CA 1
ATOM 5008 C C . LEU A 1 620 ? -2.669 -9.806 33.732 1.00 80.25 620 LEU A C 1
ATOM 5010 O O . LEU A 1 620 ? -2.082 -8.721 33.774 1.00 80.25 620 LEU A O 1
ATOM 5014 N N . ILE A 1 621 ? -2.022 -10.972 33.684 1.00 76.88 621 ILE A N 1
ATOM 5015 C CA . ILE A 1 621 ? -0.559 -11.045 33.563 1.00 76.88 621 ILE A CA 1
ATOM 5016 C C . ILE A 1 621 ? -0.150 -10.383 32.240 1.00 76.88 621 ILE A C 1
ATOM 5018 O O . ILE A 1 621 ? -0.799 -10.582 31.212 1.00 76.88 621 ILE A O 1
ATOM 5022 N N . ARG A 1 622 ? 0.877 -9.527 32.286 1.00 68.19 622 ARG A N 1
ATOM 5023 C CA . ARG A 1 622 ? 1.371 -8.805 31.107 1.00 68.19 622 ARG A CA 1
ATOM 5024 C C . ARG A 1 622 ? 2.280 -9.693 30.272 1.00 68.19 622 ARG A C 1
ATOM 5026 O O . ARG A 1 622 ? 3.011 -10.490 30.838 1.00 68.19 622 ARG A O 1
ATOM 5033 N N . ASN A 1 623 ? 2.259 -9.441 28.969 1.00 70.00 623 ASN A N 1
ATOM 5034 C CA . ASN A 1 623 ? 3.226 -9.954 28.012 1.00 70.00 623 ASN A CA 1
ATOM 5035 C C . ASN A 1 623 ? 4.355 -8.928 27.846 1.00 70.00 623 ASN A C 1
ATOM 5037 O O . ASN A 1 623 ? 4.076 -7.764 27.533 1.00 70.00 623 ASN A O 1
ATOM 5041 N N . GLU A 1 624 ? 5.606 -9.323 28.036 1.00 74.56 624 GLU A N 1
ATOM 5042 C CA . GLU A 1 624 ? 6.776 -8.608 27.532 1.00 74.56 624 GLU A CA 1
ATOM 5043 C C . GLU A 1 624 ? 6.908 -8.842 26.017 1.00 74.56 624 GLU A C 1
ATOM 5045 O O . GLU A 1 624 ? 6.450 -9.848 25.486 1.00 74.56 624 GLU A O 1
ATOM 5050 N N . GLY A 1 625 ? 7.443 -7.860 25.287 1.00 75.25 625 GLY A N 1
ATOM 5051 C CA . GLY A 1 625 ? 7.508 -7.926 23.825 1.00 75.25 625 GLY A CA 1
ATOM 5052 C C . GLY A 1 625 ? 8.786 -8.596 23.311 1.00 75.25 625 GLY A C 1
ATOM 5053 O O . GLY A 1 625 ? 9.802 -8.581 24.009 1.00 75.25 625 GLY A O 1
ATOM 5054 N N . PRO A 1 626 ? 8.786 -9.102 22.064 1.00 85.19 626 PRO A N 1
ATOM 5055 C CA . PRO A 1 626 ? 9.978 -9.669 21.446 1.00 85.19 626 PRO A CA 1
ATOM 5056 C C . PRO A 1 626 ? 11.140 -8.672 21.355 1.00 85.19 626 PRO A C 1
ATOM 5058 O O . PRO A 1 626 ? 10.952 -7.475 21.128 1.00 85.19 626 PRO A O 1
ATOM 5061 N N . GLU A 1 627 ? 12.364 -9.196 21.425 1.00 89.94 627 GLU A N 1
ATOM 5062 C CA . GLU A 1 627 ? 13.622 -8.454 21.292 1.00 89.94 627 GLU A CA 1
ATOM 5063 C C . GLU A 1 627 ? 14.495 -8.997 20.144 1.00 89.94 627 GLU A C 1
ATOM 5065 O O . GLU A 1 627 ? 14.396 -10.165 19.762 1.00 89.94 627 GLU A O 1
ATOM 5070 N N . VAL A 1 628 ? 15.387 -8.158 19.596 1.00 91.00 628 VAL A N 1
ATOM 5071 C CA . VAL A 1 628 ? 16.409 -8.579 18.615 1.00 91.00 628 VAL A CA 1
ATOM 5072 C C . VAL A 1 628 ? 17.655 -9.080 19.347 1.00 91.00 628 VAL A C 1
ATOM 5074 O O . VAL A 1 628 ? 18.333 -8.311 20.027 1.00 91.00 628 VAL A O 1
ATOM 5077 N N . VAL A 1 629 ? 18.002 -10.349 19.141 1.00 90.81 629 VAL A N 1
ATOM 5078 C CA . VAL A 1 629 ? 19.176 -11.017 19.731 1.00 90.81 629 VAL A CA 1
ATOM 5079 C C . VAL A 1 629 ? 20.409 -10.875 18.836 1.00 90.81 629 VAL A C 1
ATOM 5081 O O . VAL A 1 629 ? 21.526 -10.683 19.321 1.00 90.81 629 VAL A O 1
ATOM 5084 N N . CYS A 1 630 ? 20.222 -10.972 17.517 1.00 86.88 630 CYS A N 1
ATOM 5085 C CA . CYS A 1 630 ? 21.295 -10.945 16.527 1.00 86.88 630 CYS A CA 1
ATOM 5086 C C . CYS A 1 630 ? 20.798 -10.332 15.209 1.00 86.88 630 CYS A C 1
ATOM 5088 O O . CYS A 1 630 ? 19.636 -10.492 14.852 1.00 86.88 630 CYS A O 1
ATOM 5090 N N . ASN A 1 631 ? 21.670 -9.644 14.468 1.00 86.69 631 ASN A N 1
ATOM 5091 C CA . ASN A 1 631 ? 21.358 -9.108 13.141 1.00 86.69 631 ASN A CA 1
ATOM 5092 C C . ASN A 1 631 ? 22.537 -9.366 12.185 1.00 86.69 631 ASN A C 1
ATOM 5094 O O . ASN A 1 631 ? 23.624 -8.840 12.446 1.00 86.69 631 ASN A O 1
ATOM 5098 N N . PRO A 1 632 ? 22.362 -10.121 11.085 1.00 85.94 632 PRO A N 1
ATOM 5099 C CA . PRO A 1 632 ? 23.349 -10.134 10.010 1.00 85.94 632 PRO A CA 1
ATOM 5100 C C . PRO A 1 632 ? 23.395 -8.745 9.351 1.00 85.94 632 PRO A C 1
ATOM 5102 O O . PRO A 1 632 ? 22.376 -8.071 9.255 1.00 85.94 632 PRO A O 1
ATOM 5105 N N . GLU A 1 633 ? 24.553 -8.277 8.885 1.00 87.31 633 GLU A N 1
ATOM 5106 C CA . GLU A 1 633 ? 24.612 -7.005 8.136 1.00 87.31 633 GLU A CA 1
ATOM 5107 C C . GLU A 1 633 ? 24.385 -7.215 6.629 1.00 87.31 633 GLU A C 1
ATOM 5109 O O . GLU A 1 633 ? 23.683 -6.430 5.981 1.00 87.31 633 GLU A O 1
ATOM 5114 N N . TYR A 1 634 ? 24.938 -8.305 6.087 1.00 90.50 634 TYR A N 1
ATOM 5115 C CA . TYR A 1 634 ? 24.952 -8.635 4.663 1.00 90.50 634 TYR A CA 1
ATOM 5116 C C . TYR A 1 634 ? 24.682 -10.127 4.440 1.00 90.50 634 TYR A C 1
ATOM 5118 O O . TYR A 1 634 ? 25.168 -10.960 5.203 1.00 90.50 634 TYR A O 1
ATOM 5126 N N . VAL A 1 635 ? 23.966 -10.457 3.364 1.00 94.31 635 VAL A N 1
ATOM 5127 C CA . VAL A 1 635 ? 23.855 -11.813 2.804 1.00 94.31 635 VAL A CA 1
ATOM 5128 C C . VAL A 1 635 ? 24.074 -11.779 1.290 1.00 94.31 635 VAL A C 1
ATOM 5130 O O . VAL A 1 635 ? 23.797 -10.770 0.631 1.00 94.31 635 VAL A O 1
ATOM 5133 N N . TYR A 1 636 ? 24.530 -12.895 0.729 1.00 95.38 636 TYR A N 1
ATOM 5134 C CA . TYR A 1 636 ? 24.886 -13.013 -0.683 1.00 95.38 636 TYR A CA 1
ATOM 5135 C C . TYR A 1 636 ? 24.113 -14.153 -1.343 1.00 95.38 636 TYR A C 1
ATOM 5137 O O . TYR A 1 636 ? 23.903 -15.197 -0.734 1.00 95.38 636 TYR A O 1
ATOM 5145 N N . LEU A 1 637 ? 23.697 -13.954 -2.593 1.00 97.00 637 LEU A N 1
ATOM 5146 C CA . LEU A 1 637 ? 22.986 -14.948 -3.401 1.00 97.00 637 LEU A CA 1
ATOM 5147 C C . LEU A 1 637 ? 23.531 -14.978 -4.829 1.00 97.00 637 LEU A C 1
ATOM 5149 O O . LEU A 1 637 ? 24.235 -14.064 -5.260 1.00 97.00 637 LEU A O 1
ATOM 5153 N N . ILE A 1 638 ? 23.145 -16.007 -5.581 1.00 97.06 638 ILE A N 1
ATOM 5154 C CA . ILE A 1 638 ? 23.341 -16.095 -7.030 1.00 97.06 638 ILE A CA 1
ATOM 5155 C C . ILE A 1 638 ? 21.959 -16.070 -7.696 1.00 97.06 638 ILE A C 1
ATOM 5157 O O . ILE A 1 638 ? 21.024 -16.729 -7.245 1.00 97.06 638 ILE A O 1
ATOM 5161 N N . GLU A 1 639 ? 21.827 -15.296 -8.767 1.00 94.31 639 GLU A N 1
ATOM 5162 C CA . GLU A 1 639 ? 20.660 -15.263 -9.650 1.00 94.31 639 GLU A CA 1
ATOM 5163 C C . GLU A 1 639 ? 20.388 -16.659 -10.238 1.00 94.31 639 GLU A C 1
ATOM 5165 O O . GLU A 1 639 ? 21.264 -17.250 -10.867 1.00 94.31 639 GLU A O 1
ATOM 5170 N N . ASN A 1 640 ? 19.180 -17.187 -10.016 1.00 90.31 640 ASN A N 1
ATOM 5171 C CA . ASN A 1 640 ? 18.775 -18.569 -10.314 1.00 90.31 640 ASN A CA 1
ATOM 5172 C C . ASN A 1 640 ? 19.625 -19.660 -9.618 1.00 90.31 640 ASN A C 1
ATOM 5174 O O . ASN A 1 640 ? 19.618 -20.813 -10.054 1.00 90.31 640 ASN A O 1
ATOM 5178 N N . GLY A 1 641 ? 20.360 -19.308 -8.556 1.00 91.69 641 GLY A N 1
ATOM 5179 C CA . GLY A 1 641 ? 21.163 -20.232 -7.753 1.00 91.69 641 GLY A CA 1
ATOM 5180 C C . GLY A 1 641 ? 20.368 -20.977 -6.675 1.00 91.69 641 GLY A C 1
ATOM 5181 O O . GLY A 1 641 ? 19.137 -21.000 -6.680 1.00 91.69 641 GLY A O 1
ATOM 5182 N N . GLU A 1 642 ? 21.090 -21.588 -5.734 1.00 93.62 642 GLU A N 1
ATOM 5183 C CA . GLU A 1 642 ? 20.490 -22.225 -4.555 1.00 93.62 642 GLU A CA 1
ATOM 5184 C C . GLU A 1 642 ? 19.914 -21.182 -3.578 1.00 93.62 642 GLU A C 1
ATOM 5186 O O . GLU A 1 642 ? 20.414 -20.058 -3.471 1.00 93.62 642 GLU A O 1
ATOM 5191 N N . SER A 1 643 ? 18.847 -21.562 -2.874 1.00 92.94 643 SER A N 1
ATOM 5192 C CA . SER A 1 643 ? 18.194 -20.742 -1.850 1.00 92.94 643 SER A CA 1
ATOM 5193 C C . SER A 1 643 ? 19.033 -20.678 -0.569 1.00 92.94 643 SER A C 1
ATOM 5195 O O . SER A 1 643 ? 19.625 -21.674 -0.154 1.00 92.94 643 SER A O 1
ATOM 5197 N N . LEU A 1 644 ? 19.052 -19.513 0.082 1.00 94.81 644 LEU A N 1
ATOM 5198 C CA . LEU A 1 644 ? 19.610 -19.342 1.422 1.00 94.81 644 LEU A CA 1
ATOM 5199 C C . LEU A 1 644 ? 18.518 -19.573 2.468 1.00 94.81 644 LEU A C 1
ATOM 5201 O O . LEU A 1 644 ? 17.527 -18.843 2.493 1.00 94.81 644 LEU A O 1
ATOM 5205 N N . SER A 1 645 ? 18.753 -20.535 3.356 1.00 95.50 645 SER A N 1
ATOM 5206 C CA . SER A 1 645 ? 17.871 -20.879 4.471 1.00 95.50 645 SER A CA 1
ATOM 5207 C C . SER A 1 645 ? 18.350 -20.201 5.759 1.00 95.50 645 SER A C 1
ATOM 5209 O O . SER A 1 645 ? 19.513 -20.355 6.136 1.00 95.50 645 SER A O 1
ATOM 5211 N N . LEU A 1 646 ? 17.474 -19.450 6.431 1.00 94.19 646 LEU A N 1
ATOM 5212 C CA . LEU A 1 646 ? 17.735 -18.765 7.702 1.00 94.19 646 LEU A CA 1
ATOM 5213 C C . LEU A 1 646 ? 16.663 -19.127 8.740 1.00 94.19 646 LEU A C 1
ATOM 5215 O O . LEU A 1 646 ? 15.470 -19.038 8.453 1.00 94.19 646 LEU A O 1
ATOM 5219 N N . ASP A 1 647 ? 17.066 -19.463 9.965 1.00 94.88 647 ASP A N 1
ATOM 5220 C CA . ASP A 1 647 ? 16.138 -19.657 11.084 1.00 94.88 647 ASP A CA 1
ATOM 5221 C C . ASP A 1 647 ? 15.909 -18.325 11.813 1.00 94.88 647 ASP A C 1
ATOM 5223 O O . ASP A 1 647 ? 16.806 -17.778 12.456 1.00 94.88 647 ASP A O 1
ATOM 5227 N N . CYS A 1 648 ? 14.694 -17.783 11.723 1.00 91.44 648 CYS A N 1
ATOM 5228 C CA . CYS A 1 648 ? 14.357 -16.509 12.345 1.00 91.44 648 CYS A CA 1
ATOM 5229 C C . CYS A 1 648 ? 14.453 -16.534 13.881 1.00 91.44 648 CYS A C 1
ATOM 5231 O O . CYS A 1 648 ? 14.649 -15.477 14.480 1.00 91.44 648 CYS A O 1
ATOM 5233 N N . SER A 1 649 ? 14.386 -17.706 14.523 1.00 91.56 649 SER A N 1
ATOM 5234 C CA . SER A 1 649 ? 14.536 -17.821 15.981 1.00 91.56 649 SER A CA 1
ATOM 5235 C C . SER A 1 649 ? 15.973 -17.609 16.478 1.00 91.56 649 SER A C 1
ATOM 5237 O O . SER A 1 649 ? 16.178 -17.382 17.667 1.00 91.56 649 SER A O 1
ATOM 5239 N N . GLU A 1 650 ? 16.976 -17.600 15.591 1.00 93.19 650 GLU A N 1
ATOM 5240 C CA . GLU A 1 650 ? 18.347 -17.206 15.956 1.00 93.19 650 GLU A CA 1
ATOM 5241 C C . GLU A 1 650 ? 18.513 -15.679 16.085 1.00 93.19 650 GLU A C 1
ATOM 5243 O O . GLU A 1 650 ? 19.487 -15.201 16.675 1.00 93.19 650 GLU A O 1
ATOM 5248 N N . PHE A 1 651 ? 17.564 -14.898 15.556 1.00 93.94 651 PHE A N 1
ATOM 5249 C CA . PHE A 1 651 ? 17.631 -13.435 15.539 1.00 93.94 651 PHE A CA 1
ATOM 5250 C C . PHE A 1 651 ? 16.718 -12.749 16.558 1.00 93.94 651 PHE A C 1
ATOM 5252 O O . PHE A 1 651 ? 16.947 -11.578 16.867 1.00 93.94 651 PHE A O 1
ATOM 5259 N N . PHE A 1 652 ? 15.711 -13.448 17.086 1.00 94.19 652 PHE A N 1
ATOM 5260 C CA . PHE A 1 652 ? 14.700 -12.890 17.984 1.00 94.19 652 PHE A CA 1
ATOM 5261 C C . PHE A 1 652 ? 14.444 -13.791 19.191 1.00 94.19 652 PHE A C 1
ATOM 5263 O O . PHE A 1 652 ? 14.492 -15.014 19.081 1.00 94.19 652 PHE A O 1
ATOM 5270 N N . SER A 1 653 ? 14.108 -13.186 20.326 1.00 93.25 653 SER A N 1
ATOM 5271 C CA . SER A 1 653 ? 13.654 -13.896 21.524 1.00 93.25 653 SER A CA 1
ATOM 5272 C C . SER A 1 653 ? 12.482 -13.179 22.164 1.00 93.25 653 SER A C 1
ATOM 5274 O O . SER A 1 653 ? 12.443 -11.951 22.163 1.00 93.25 653 SER A O 1
ATOM 5276 N N . ASP A 1 654 ? 11.584 -13.948 22.763 1.00 88.06 654 ASP A N 1
ATOM 5277 C CA . ASP A 1 654 ? 10.517 -13.441 23.615 1.00 88.06 654 ASP A CA 1
ATOM 5278 C C . ASP A 1 654 ? 10.899 -13.634 25.099 1.00 88.06 654 ASP A C 1
ATOM 5280 O O . ASP A 1 654 ? 11.320 -14.746 25.446 1.00 88.06 654 ASP A O 1
ATOM 5284 N N . PRO A 1 655 ? 10.826 -12.604 25.967 1.00 79.50 655 PRO A N 1
ATOM 5285 C CA . PRO A 1 655 ? 11.209 -12.734 27.376 1.00 79.50 655 PRO A CA 1
ATOM 5286 C C . PRO A 1 655 ? 10.306 -13.672 28.191 1.00 79.50 655 PRO A C 1
ATOM 5288 O O . PRO A 1 655 ? 10.816 -14.391 29.055 1.00 79.50 655 PRO A O 1
ATOM 5291 N N . ASP A 1 656 ? 9.002 -13.702 27.894 1.00 77.62 656 ASP A N 1
ATOM 5292 C CA . ASP A 1 656 ? 8.015 -14.550 28.579 1.00 77.62 656 ASP A CA 1
ATOM 5293 C C . ASP A 1 656 ? 7.864 -15.933 27.917 1.00 77.62 656 ASP A C 1
ATOM 5295 O O . ASP A 1 656 ? 7.364 -16.883 28.528 1.00 77.62 656 ASP A O 1
ATOM 5299 N N . GLY A 1 657 ? 8.389 -16.082 26.698 1.00 78.06 657 GLY A N 1
ATOM 5300 C CA . GLY A 1 657 ? 8.435 -17.338 25.952 1.00 78.06 657 GLY A CA 1
ATOM 5301 C C . GLY A 1 657 ? 7.236 -17.552 25.030 1.00 78.06 657 GLY A C 1
ATOM 5302 O O . GLY A 1 657 ? 6.932 -18.702 24.698 1.00 78.06 657 GLY A O 1
ATOM 5303 N N . ASP A 1 658 ? 6.570 -16.469 24.627 1.00 79.75 658 ASP A N 1
ATOM 5304 C CA . ASP A 1 658 ? 5.431 -16.490 23.711 1.00 79.75 658 ASP A CA 1
ATOM 5305 C C . ASP A 1 658 ? 5.820 -16.988 22.298 1.00 79.75 658 ASP A C 1
ATOM 5307 O O . ASP A 1 658 ? 6.973 -16.908 21.856 1.00 79.75 658 ASP A O 1
ATOM 5311 N N . GLU A 1 659 ? 4.856 -17.553 21.558 1.00 83.38 659 GLU A N 1
ATOM 5312 C CA . GLU A 1 659 ? 5.111 -18.110 20.220 1.00 83.38 659 GLU A CA 1
ATOM 5313 C C . GLU A 1 659 ? 5.259 -16.997 19.169 1.00 83.38 659 GLU A C 1
ATOM 5315 O O . GLU A 1 659 ? 4.276 -16.484 18.627 1.00 83.38 659 GLU A O 1
ATOM 5320 N N . LEU A 1 660 ? 6.507 -16.668 18.828 1.00 83.19 660 LEU A N 1
ATOM 5321 C CA . LEU A 1 660 ? 6.811 -15.634 17.841 1.00 83.19 660 LEU A CA 1
ATOM 5322 C C . LEU A 1 660 ? 6.417 -16.024 16.413 1.00 83.19 660 LEU A C 1
ATOM 5324 O O . LEU A 1 660 ? 6.848 -17.036 15.856 1.00 83.19 660 LEU A O 1
ATOM 5328 N N . ARG A 1 661 ? 5.647 -15.136 15.782 1.00 84.94 661 ARG A N 1
ATOM 5329 C CA . ARG A 1 661 ? 5.281 -15.176 14.365 1.00 84.94 661 ARG A CA 1
ATOM 5330 C C . ARG A 1 661 ? 6.143 -14.203 13.586 1.00 84.94 661 ARG A C 1
ATOM 5332 O O . ARG A 1 661 ? 6.215 -13.022 13.924 1.00 84.94 661 ARG A O 1
ATOM 5339 N N . TYR A 1 662 ? 6.747 -14.684 12.508 1.00 86.44 662 TYR A N 1
ATOM 5340 C CA . TYR A 1 662 ? 7.648 -13.873 11.702 1.00 86.44 662 TYR A CA 1
ATOM 5341 C C . TYR A 1 662 ? 6.931 -13.235 10.507 1.00 86.44 662 TYR A C 1
ATOM 5343 O O . TYR A 1 662 ? 6.027 -13.817 9.906 1.00 86.44 662 TYR A O 1
ATOM 5351 N N . GLY A 1 663 ? 7.345 -12.019 10.165 1.00 82.56 663 GLY A N 1
ATOM 5352 C CA . GLY A 1 663 ? 6.991 -11.321 8.935 1.00 82.56 663 GLY A CA 1
ATOM 5353 C C . GLY A 1 663 ? 8.259 -11.007 8.151 1.00 82.56 663 GLY A C 1
ATOM 5354 O O . GLY A 1 663 ? 9.275 -10.638 8.734 1.00 82.56 663 GLY A O 1
ATOM 5355 N N . VAL A 1 664 ? 8.224 -11.162 6.827 1.00 85.50 664 VAL A N 1
ATOM 5356 C CA . VAL A 1 664 ? 9.394 -10.943 5.962 1.00 85.50 664 VAL A CA 1
ATOM 5357 C C . VAL A 1 664 ? 9.022 -10.086 4.760 1.00 85.50 664 VAL A C 1
ATOM 5359 O O . VAL A 1 664 ? 7.972 -10.276 4.146 1.00 85.50 664 VAL A O 1
ATOM 5362 N N . ARG A 1 665 ? 9.882 -9.127 4.410 1.00 84.19 665 ARG A N 1
ATOM 5363 C CA . ARG A 1 665 ? 9.713 -8.281 3.218 1.00 84.19 665 ARG A CA 1
ATOM 5364 C C . ARG A 1 665 ? 11.050 -7.929 2.579 1.00 84.19 665 ARG A C 1
ATOM 5366 O O . ARG A 1 665 ? 12.075 -7.864 3.249 1.00 84.19 665 ARG A O 1
ATOM 5373 N N . SER A 1 666 ? 11.007 -7.642 1.282 1.00 86.62 666 SER A N 1
ATOM 5374 C CA . SER A 1 666 ? 12.132 -7.151 0.483 1.00 86.62 666 SER A CA 1
ATOM 5375 C C . SER A 1 666 ? 11.793 -5.772 -0.084 1.00 86.62 666 SER A C 1
ATOM 5377 O O . SER A 1 666 ? 10.683 -5.580 -0.583 1.00 86.62 666 SER A O 1
ATOM 5379 N N . SER A 1 667 ? 12.740 -4.829 -0.066 1.00 84.31 667 SER A N 1
ATOM 5380 C CA . SER A 1 667 ? 12.568 -3.495 -0.670 1.00 84.31 667 SER A CA 1
ATOM 5381 C C . SER A 1 667 ? 12.441 -3.525 -2.199 1.00 84.31 667 SER A C 1
ATOM 5383 O O . SER A 1 667 ? 12.003 -2.550 -2.802 1.00 84.31 667 SER A O 1
ATOM 5385 N N . ARG A 1 668 ? 12.846 -4.632 -2.834 1.00 82.44 668 ARG A N 1
ATOM 5386 C CA . ARG A 1 668 ? 12.665 -4.918 -4.261 1.00 82.44 668 ARG A CA 1
ATOM 5387 C C . ARG A 1 668 ? 12.229 -6.378 -4.422 1.00 82.44 668 ARG A C 1
ATOM 5389 O O . ARG A 1 668 ? 13.051 -7.294 -4.477 1.00 82.44 668 ARG A O 1
ATOM 5396 N N . GLN A 1 669 ? 10.916 -6.606 -4.422 1.00 80.69 669 GLN A N 1
ATOM 5397 C CA . GLN A 1 669 ? 10.317 -7.950 -4.462 1.00 80.69 669 GLN A CA 1
ATOM 5398 C C . GLN A 1 669 ? 10.562 -8.700 -5.786 1.00 80.69 669 GLN A C 1
ATOM 5400 O O . GLN A 1 669 ? 10.389 -9.908 -5.835 1.00 80.69 669 GLN A O 1
ATOM 5405 N N . ASP A 1 670 ? 10.983 -8.019 -6.856 1.00 82.69 670 ASP A N 1
ATOM 5406 C CA . ASP A 1 670 ? 11.349 -8.643 -8.134 1.00 82.69 670 ASP A CA 1
ATOM 5407 C C . ASP A 1 670 ? 12.793 -9.187 -8.177 1.00 82.69 670 ASP A C 1
ATOM 5409 O O . ASP A 1 670 ? 13.191 -9.764 -9.187 1.00 82.69 670 ASP A O 1
ATOM 5413 N N . PHE A 1 671 ? 13.572 -9.024 -7.098 1.00 89.88 671 PHE A N 1
ATOM 5414 C CA . PHE A 1 671 ? 14.965 -9.492 -7.003 1.00 89.88 671 PHE A CA 1
ATOM 5415 C C . PHE A 1 671 ? 15.120 -10.784 -6.202 1.00 89.88 671 PHE A C 1
ATOM 5417 O O . PHE A 1 671 ? 16.052 -11.545 -6.460 1.00 89.88 671 PHE A O 1
ATOM 5424 N N . VAL A 1 672 ? 14.211 -11.049 -5.260 1.00 91.94 672 VAL A N 1
ATOM 5425 C CA . VAL A 1 672 ? 14.240 -12.238 -4.399 1.00 91.94 672 VAL A CA 1
ATOM 5426 C C . VAL A 1 672 ? 12.845 -12.813 -4.192 1.00 91.94 672 VAL A C 1
ATOM 5428 O O . VAL A 1 672 ? 11.887 -12.069 -3.987 1.00 91.94 672 VAL A O 1
ATOM 5431 N N . GLU A 1 673 ? 12.749 -14.138 -4.183 1.00 91.31 673 GLU A N 1
ATOM 5432 C CA . GLU A 1 673 ? 11.590 -14.861 -3.662 1.00 91.31 673 GLU A CA 1
ATOM 5433 C C . GLU A 1 673 ? 11.833 -15.154 -2.179 1.00 91.31 673 GLU A C 1
ATOM 5435 O O . GLU A 1 673 ? 12.883 -15.685 -1.816 1.00 91.31 673 GLU A O 1
ATOM 5440 N N . LEU A 1 674 ? 10.874 -14.779 -1.328 1.00 88.69 674 LEU A N 1
ATOM 5441 C CA . LEU A 1 674 ? 10.895 -15.042 0.110 1.00 88.69 674 LEU A CA 1
ATOM 5442 C C . LEU A 1 674 ? 9.799 -16.056 0.430 1.00 88.69 674 LEU A C 1
ATOM 5444 O O . LEU A 1 674 ? 8.620 -15.763 0.231 1.00 88.69 674 LEU A O 1
ATOM 5448 N N . THR A 1 675 ? 10.177 -17.224 0.943 1.00 88.50 675 THR A N 1
ATOM 5449 C CA . THR A 1 675 ? 9.232 -18.215 1.476 1.00 88.50 675 THR A CA 1
ATOM 5450 C C . THR A 1 675 ? 9.489 -18.381 2.964 1.00 88.50 675 THR A C 1
ATOM 5452 O O . THR A 1 675 ? 10.617 -18.629 3.368 1.00 88.50 675 THR A O 1
ATOM 5455 N N . LEU A 1 676 ? 8.448 -18.231 3.780 1.00 85.31 676 LEU A N 1
ATOM 5456 C CA . LEU A 1 676 ? 8.521 -18.378 5.230 1.00 85.31 676 LEU A CA 1
ATOM 5457 C C . LEU A 1 676 ? 7.591 -19.516 5.659 1.00 85.31 676 LEU A C 1
ATOM 5459 O O . LEU A 1 676 ? 6.370 -19.397 5.534 1.00 85.31 676 LEU A O 1
ATOM 5463 N N . GLU A 1 677 ? 8.161 -20.605 6.173 1.00 87.56 677 GLU A N 1
ATOM 5464 C CA . GLU A 1 677 ? 7.415 -21.723 6.758 1.00 87.56 677 GLU A CA 1
ATOM 5465 C C . GLU A 1 677 ? 7.750 -21.838 8.253 1.00 87.56 677 GLU A C 1
ATOM 5467 O O . GLU A 1 677 ? 8.799 -22.344 8.649 1.00 87.56 677 GLU A O 1
ATOM 5472 N N . GLY A 1 678 ? 6.849 -21.335 9.104 1.00 86.38 678 GLY A N 1
ATOM 5473 C CA . GLY A 1 678 ? 7.085 -21.244 10.546 1.00 86.38 678 GLY A CA 1
ATOM 5474 C C . GLY A 1 678 ? 8.170 -20.214 10.864 1.00 86.38 678 GLY A C 1
ATOM 5475 O O . GLY A 1 678 ? 7.984 -19.025 10.616 1.00 86.38 678 GLY A O 1
ATOM 5476 N N . ASN A 1 679 ? 9.290 -20.680 11.413 1.00 92.12 679 ASN A N 1
ATOM 5477 C CA . ASN A 1 679 ? 10.494 -19.895 11.688 1.00 92.12 679 ASN A CA 1
ATOM 5478 C C . ASN A 1 679 ? 11.548 -19.963 10.568 1.00 92.12 679 ASN A C 1
ATOM 5480 O O . ASN A 1 679 ? 12.535 -19.238 10.648 1.00 92.12 679 ASN A O 1
ATOM 5484 N N . LEU A 1 680 ? 11.375 -20.811 9.547 1.00 95.31 680 LEU A N 1
ATOM 5485 C CA . LEU A 1 680 ? 12.372 -20.988 8.490 1.00 95.31 680 LEU A CA 1
ATOM 5486 C C . LEU A 1 680 ? 12.090 -20.060 7.302 1.00 95.31 680 LEU A C 1
ATOM 5488 O O . LEU A 1 680 ? 11.052 -20.180 6.645 1.00 95.31 680 LEU A O 1
ATOM 5492 N N . LEU A 1 681 ? 13.023 -19.149 7.028 1.00 94.38 681 LEU A N 1
ATOM 5493 C CA . LEU A 1 681 ? 13.014 -18.237 5.889 1.00 94.38 681 LEU A CA 1
ATOM 5494 C C . LEU A 1 681 ? 13.944 -18.752 4.784 1.00 94.38 681 LEU A C 1
ATOM 5496 O O . LEU A 1 681 ? 15.162 -18.737 4.935 1.00 94.38 681 LEU A O 1
ATOM 5500 N N . GLU A 1 682 ? 13.366 -19.118 3.646 1.00 96.88 682 GLU A N 1
ATOM 5501 C CA . GLU A 1 682 ? 14.075 -19.395 2.397 1.00 96.88 682 GLU A CA 1
ATOM 5502 C C . GLU A 1 682 ? 14.118 -18.137 1.517 1.00 96.88 682 GLU A C 1
ATOM 5504 O O . GLU A 1 682 ? 13.082 -17.530 1.221 1.00 96.88 682 GLU A O 1
ATOM 5509 N N . ILE A 1 683 ? 15.317 -17.761 1.068 1.00 96.25 683 ILE A N 1
ATOM 5510 C CA . ILE A 1 683 ? 15.581 -16.588 0.226 1.00 96.25 683 ILE A CA 1
ATOM 5511 C C . ILE A 1 683 ? 16.210 -17.059 -1.089 1.00 96.25 683 ILE A C 1
ATOM 5513 O O . ILE A 1 683 ? 17.339 -17.544 -1.099 1.00 96.25 683 ILE A O 1
ATOM 5517 N N . SER A 1 684 ? 15.511 -16.888 -2.212 1.00 94.25 684 SER A N 1
ATOM 5518 C CA . SER A 1 684 ? 16.005 -17.298 -3.540 1.00 94.25 684 SER A CA 1
ATOM 5519 C C . SER A 1 684 ? 16.270 -16.088 -4.432 1.00 94.25 684 SER A C 1
ATOM 5521 O O . SER A 1 684 ? 15.416 -15.211 -4.548 1.00 94.25 684 SER A O 1
ATOM 5523 N N . GLY A 1 685 ? 17.435 -16.026 -5.084 1.00 93.12 685 GLY A N 1
ATOM 5524 C CA . GLY A 1 685 ? 17.801 -14.920 -5.975 1.00 93.12 685 GLY A CA 1
ATOM 5525 C C . GLY A 1 685 ? 17.123 -15.034 -7.342 1.00 93.12 685 GLY A C 1
ATOM 5526 O O . GLY A 1 685 ? 17.472 -15.912 -8.126 1.00 93.12 685 GLY A O 1
ATOM 5527 N N . LEU A 1 686 ? 16.190 -14.133 -7.660 1.00 89.31 686 LEU A N 1
ATOM 5528 C CA . LEU A 1 686 ? 15.458 -14.124 -8.938 1.00 89.31 686 LEU A CA 1
ATOM 5529 C C . LEU A 1 686 ? 16.135 -13.277 -10.022 1.00 89.31 686 LEU A C 1
ATOM 5531 O O . LEU A 1 686 ? 15.990 -13.554 -11.211 1.00 89.31 686 LEU A O 1
ATOM 5535 N N . ARG A 1 687 ? 16.826 -12.206 -9.616 1.00 91.50 687 ARG A N 1
ATOM 5536 C CA . ARG A 1 687 ? 17.437 -11.225 -10.520 1.00 91.50 687 ARG A CA 1
ATOM 5537 C C . ARG A 1 687 ? 18.678 -10.623 -9.877 1.00 91.50 687 ARG A C 1
ATOM 5539 O O . ARG A 1 687 ? 18.636 -10.206 -8.721 1.00 91.50 687 ARG A O 1
ATOM 5546 N N . ARG A 1 688 ? 19.766 -10.523 -10.641 1.00 95.00 688 ARG A N 1
ATOM 5547 C CA . ARG A 1 688 ? 21.016 -9.895 -10.190 1.00 95.00 688 ARG A CA 1
ATOM 5548 C C . ARG A 1 688 ? 20.848 -8.403 -9.898 1.00 95.00 688 ARG A C 1
ATOM 5550 O O . ARG A 1 688 ? 20.167 -7.683 -10.630 1.00 95.00 688 ARG A O 1
ATOM 5557 N N . GLY A 1 689 ? 21.494 -7.938 -8.836 1.00 94.94 689 GLY A N 1
ATOM 5558 C CA . GLY A 1 689 ? 21.303 -6.609 -8.259 1.00 94.94 689 GLY A CA 1
ATOM 5559 C C . GLY A 1 689 ? 21.362 -6.673 -6.738 1.00 94.94 689 GLY A C 1
ATOM 5560 O O . GLY A 1 689 ? 21.961 -7.585 -6.182 1.00 94.94 689 GLY A O 1
ATOM 5561 N N . ASP A 1 690 ? 20.736 -5.724 -6.050 1.00 93.44 690 ASP A N 1
ATOM 5562 C CA . ASP A 1 690 ? 20.697 -5.689 -4.586 1.00 93.44 690 ASP A CA 1
ATOM 5563 C C . ASP A 1 690 ? 19.281 -5.413 -4.057 1.00 93.44 690 ASP A C 1
ATOM 5565 O O . ASP A 1 690 ? 18.440 -4.841 -4.753 1.00 93.44 690 ASP A O 1
ATOM 5569 N N . THR A 1 691 ? 18.999 -5.809 -2.819 1.00 94.06 691 THR A N 1
ATOM 5570 C CA . THR A 1 691 ? 17.764 -5.452 -2.112 1.00 94.06 691 THR A CA 1
ATOM 5571 C C . THR A 1 691 ? 17.974 -5.480 -0.600 1.00 94.06 691 THR A C 1
ATOM 5573 O O . THR A 1 691 ? 18.831 -6.202 -0.098 1.00 94.06 691 THR A O 1
ATOM 5576 N N . ARG A 1 692 ? 17.176 -4.727 0.157 1.00 93.31 692 ARG A N 1
ATOM 5577 C CA . ARG A 1 692 ? 17.154 -4.796 1.618 1.00 93.31 692 ARG A CA 1
ATOM 5578 C C . ARG A 1 692 ? 16.044 -5.733 2.071 1.00 93.31 692 ARG A C 1
ATOM 5580 O O . ARG A 1 692 ? 14.894 -5.550 1.672 1.00 93.31 692 ARG A O 1
ATOM 5587 N N . ILE A 1 693 ? 16.380 -6.699 2.916 1.00 91.62 693 ILE A N 1
ATOM 5588 C CA . ILE A 1 693 ? 15.415 -7.607 3.537 1.00 91.62 693 ILE A CA 1
ATOM 5589 C C . ILE A 1 693 ? 15.159 -7.124 4.964 1.00 91.62 693 ILE A C 1
ATOM 5591 O O . ILE A 1 693 ? 16.096 -6.785 5.688 1.00 91.62 693 ILE A O 1
ATOM 5595 N N . SER A 1 694 ? 13.888 -7.067 5.355 1.00 91.12 694 SER A N 1
ATOM 5596 C CA . SER A 1 694 ? 13.458 -6.825 6.732 1.00 91.12 694 SER A CA 1
ATOM 5597 C C . SER A 1 694 ? 12.747 -8.063 7.257 1.00 91.12 694 SER A C 1
ATOM 5599 O O . SER A 1 694 ? 11.867 -8.594 6.575 1.00 91.12 694 SER A O 1
ATOM 5601 N N . ILE A 1 695 ? 13.096 -8.466 8.477 1.00 90.19 695 ILE A N 1
ATOM 5602 C CA . ILE A 1 695 ? 12.378 -9.487 9.243 1.00 90.19 695 ILE A CA 1
ATOM 5603 C C . ILE A 1 695 ? 11.779 -8.796 10.468 1.00 90.19 695 ILE A C 1
ATOM 5605 O O . ILE A 1 695 ? 12.457 -7.984 11.103 1.00 90.19 695 ILE A O 1
ATOM 5609 N N . SER A 1 696 ? 10.529 -9.109 10.786 1.00 88.56 696 SER A N 1
ATOM 5610 C CA . SER A 1 696 ? 9.863 -8.755 12.037 1.00 88.56 696 SER A CA 1
ATOM 5611 C C . SER A 1 696 ? 9.449 -10.018 12.790 1.00 88.56 696 SER A C 1
ATOM 5613 O O . SER A 1 696 ? 9.116 -11.020 12.160 1.00 88.56 696 SER A O 1
ATOM 5615 N N . ALA A 1 697 ? 9.446 -9.973 14.119 1.00 87.50 697 ALA A N 1
ATOM 5616 C CA . ALA A 1 697 ? 8.925 -11.030 14.982 1.00 87.50 697 ALA A CA 1
ATOM 5617 C C . ALA A 1 697 ? 7.856 -10.448 15.908 1.00 87.50 697 ALA A C 1
ATOM 5619 O O . ALA A 1 697 ? 8.103 -9.429 16.548 1.00 87.50 697 ALA A O 1
ATOM 5620 N N . ALA A 1 698 ? 6.681 -11.073 15.955 1.00 82.19 698 ALA A N 1
ATOM 5621 C CA . ALA A 1 698 ? 5.521 -10.624 16.717 1.00 82.19 698 ALA A CA 1
ATOM 5622 C C . ALA A 1 698 ? 4.985 -11.750 17.612 1.00 82.19 698 ALA A C 1
ATOM 5624 O O . ALA A 1 698 ? 4.701 -12.840 17.118 1.00 82.19 698 ALA A O 1
ATOM 5625 N N . ASP A 1 699 ? 4.769 -11.455 18.889 1.00 77.12 699 ASP A N 1
ATOM 5626 C CA . ASP A 1 699 ? 3.970 -12.260 19.829 1.00 77.12 699 ASP A CA 1
ATOM 5627 C C . ASP A 1 699 ? 2.453 -12.152 19.531 1.00 77.12 699 ASP A C 1
ATOM 5629 O O . ASP A 1 699 ? 1.663 -13.058 19.788 1.00 77.12 699 ASP A O 1
ATOM 5633 N N . GLY A 1 700 ? 2.036 -11.045 18.904 1.00 62.00 700 GLY A N 1
ATOM 5634 C CA . GLY A 1 700 ? 0.637 -10.700 18.652 1.00 62.00 700 GLY A CA 1
ATOM 5635 C C . GLY A 1 700 ? -0.021 -9.896 19.778 1.00 62.00 700 GLY A C 1
ATOM 5636 O O . GLY A 1 700 ? -1.233 -9.681 19.717 1.00 62.00 700 GLY A O 1
ATOM 5637 N N . GLN A 1 701 ? 0.756 -9.447 20.769 1.00 58.38 701 GLN A N 1
ATOM 5638 C CA . GLN A 1 701 ? 0.302 -8.668 21.927 1.00 58.38 701 GLN A CA 1
ATOM 5639 C C . GLN A 1 701 ? 1.067 -7.336 22.070 1.00 58.38 701 GLN A C 1
ATOM 5641 O O . GLN A 1 701 ? 0.490 -6.350 22.531 1.00 58.38 701 GLN A O 1
ATOM 5646 N N . ASN A 1 702 ? 2.326 -7.285 21.625 1.00 67.44 702 ASN A N 1
ATOM 5647 C CA . ASN A 1 702 ? 3.250 -6.161 21.760 1.00 67.44 702 ASN A CA 1
ATOM 5648 C C . ASN A 1 702 ? 3.755 -5.608 20.412 1.00 67.44 702 ASN A C 1
ATOM 5650 O O . ASN A 1 702 ? 3.543 -6.207 19.352 1.00 67.44 702 ASN A O 1
ATOM 5654 N N . PRO A 1 703 ? 4.484 -4.470 20.442 1.00 65.88 703 PRO A N 1
ATOM 5655 C CA . PRO A 1 703 ? 5.395 -4.086 19.369 1.00 65.88 703 PRO A CA 1
ATOM 5656 C C . PRO A 1 703 ? 6.253 -5.269 18.873 1.00 65.88 703 PRO A C 1
ATOM 5658 O O . PRO A 1 703 ? 6.985 -5.857 19.670 1.00 65.88 703 PRO A O 1
ATOM 5661 N N . PRO A 1 704 ? 6.246 -5.596 17.569 1.00 75.69 704 PRO A N 1
ATOM 5662 C CA . PRO A 1 704 ? 7.145 -6.583 17.013 1.00 75.69 704 PRO A CA 1
ATOM 5663 C C . PRO A 1 704 ? 8.569 -6.030 16.936 1.00 75.69 704 PRO A C 1
ATOM 5665 O O . PRO A 1 704 ? 8.812 -4.954 16.374 1.00 75.69 704 PRO A O 1
ATOM 5668 N N . ALA A 1 705 ? 9.539 -6.807 17.411 1.00 83.19 705 ALA A N 1
ATOM 5669 C CA . ALA A 1 705 ? 10.939 -6.558 17.110 1.00 83.19 705 ALA A CA 1
ATOM 5670 C C . ALA A 1 705 ? 11.161 -6.631 15.596 1.00 83.19 705 ALA A C 1
ATOM 5672 O O . ALA A 1 705 ? 10.509 -7.399 14.888 1.00 83.19 705 ALA A O 1
ATOM 5673 N N . SER A 1 706 ? 12.089 -5.831 15.072 1.00 88.00 706 SER A N 1
ATOM 5674 C CA . SER A 1 706 ? 12.427 -5.839 13.648 1.00 88.00 706 SER A CA 1
ATOM 5675 C C . SER A 1 706 ? 13.913 -5.605 13.419 1.00 88.00 706 SER A C 1
ATOM 5677 O O . SER A 1 706 ? 14.532 -4.766 14.070 1.00 88.00 706 SER A O 1
ATOM 5679 N N . LEU A 1 707 ? 14.459 -6.309 12.432 1.00 91.44 707 LEU A N 1
ATOM 5680 C CA . LEU A 1 707 ? 15.831 -6.167 11.953 1.00 91.44 707 LEU A CA 1
ATOM 5681 C C . LEU A 1 707 ? 15.844 -5.986 10.434 1.00 91.44 707 LEU A C 1
ATOM 5683 O O . LEU A 1 707 ? 14.826 -6.170 9.759 1.00 91.44 707 LEU A O 1
ATOM 5687 N N . SER A 1 708 ? 16.978 -5.585 9.860 1.00 92.56 708 SER A N 1
ATOM 5688 C CA . SER A 1 708 ? 17.111 -5.486 8.403 1.00 92.56 708 SER A CA 1
ATOM 5689 C C . SER A 1 708 ? 18.555 -5.566 7.939 1.00 92.56 708 SER A C 1
ATOM 5691 O O . SER A 1 708 ? 19.413 -4.845 8.449 1.00 92.56 708 SER A O 1
ATOM 5693 N N . PHE A 1 709 ? 18.771 -6.333 6.875 1.00 93.69 709 PHE A N 1
ATOM 5694 C CA . PHE A 1 709 ? 20.077 -6.606 6.287 1.00 93.69 709 PHE A CA 1
ATOM 5695 C C . PHE A 1 709 ? 20.076 -6.399 4.773 1.00 93.69 709 PHE A C 1
ATOM 5697 O O . PHE A 1 709 ? 19.027 -6.365 4.121 1.00 93.69 709 PHE A O 1
ATOM 5704 N N . GLN A 1 710 ? 21.264 -6.207 4.210 1.00 93.75 710 GLN A N 1
ATOM 5705 C CA . GLN A 1 710 ? 21.448 -6.034 2.775 1.00 93.75 710 GLN A CA 1
ATOM 5706 C C . GLN A 1 710 ? 21.634 -7.403 2.109 1.00 93.75 710 GLN A C 1
ATOM 5708 O O . GLN A 1 710 ? 22.472 -8.193 2.528 1.00 93.75 710 GLN A O 1
ATOM 5713 N N . CYS A 1 711 ? 20.879 -7.676 1.052 1.00 95.94 711 CYS A N 1
ATOM 5714 C CA . CYS A 1 711 ? 21.042 -8.842 0.194 1.00 95.94 711 CYS A CA 1
ATOM 5715 C C . CYS A 1 711 ? 21.627 -8.392 -1.151 1.00 95.94 711 CYS A C 1
ATOM 5717 O O . CYS A 1 711 ? 21.098 -7.476 -1.789 1.00 95.94 711 CYS A O 1
ATOM 5719 N N . LEU A 1 712 ? 22.733 -9.007 -1.571 1.00 96.12 712 LEU A N 1
ATOM 5720 C CA . LEU A 1 712 ? 23.381 -8.758 -2.859 1.00 96.12 712 LEU A CA 1
ATOM 5721 C C . LEU A 1 712 ? 23.325 -10.037 -3.706 1.00 96.12 712 LEU A C 1
ATOM 5723 O O . LEU A 1 712 ? 23.841 -11.081 -3.310 1.00 96.12 712 LEU A O 1
ATOM 5727 N N . ILE A 1 713 ? 22.674 -9.948 -4.864 1.00 97.69 713 ILE A N 1
ATOM 5728 C CA . ILE A 1 713 ? 22.424 -11.055 -5.784 1.00 97.69 713 ILE A CA 1
ATOM 5729 C C . ILE A 1 713 ? 23.403 -10.936 -6.952 1.00 97.69 713 ILE A C 1
ATOM 5731 O O . ILE A 1 713 ? 23.289 -10.043 -7.799 1.00 97.69 713 ILE A O 1
ATOM 5735 N N . TYR A 1 714 ? 24.375 -11.839 -6.997 1.00 97.69 714 TYR A N 1
ATOM 5736 C CA . TYR A 1 714 ? 25.368 -11.928 -8.060 1.00 97.69 714 TYR A CA 1
ATOM 5737 C C . TYR A 1 714 ? 24.795 -12.595 -9.329 1.00 97.69 714 TYR A C 1
ATOM 5739 O O . TYR A 1 714 ? 23.835 -13.360 -9.240 1.00 97.69 714 TYR A O 1
ATOM 5747 N N . PRO A 1 715 ? 25.349 -12.307 -10.522 1.00 97.44 715 PRO A N 1
ATOM 5748 C CA . PRO A 1 715 ? 24.894 -12.885 -11.790 1.00 97.44 715 PRO A CA 1
ATOM 5749 C C . PRO A 1 715 ? 25.009 -14.411 -11.843 1.00 97.44 715 PRO A C 1
ATOM 5751 O O . PRO A 1 715 ? 25.925 -14.988 -11.259 1.00 97.44 715 PRO A O 1
ATOM 5754 N N . GLU A 1 716 ? 24.163 -15.061 -12.643 1.00 96.44 716 GLU A N 1
ATOM 5755 C CA . GLU A 1 716 ? 24.412 -16.443 -13.076 1.00 96.44 716 GLU A CA 1
ATOM 5756 C C . GLU A 1 716 ? 25.791 -16.536 -13.766 1.00 96.44 716 GLU A C 1
ATOM 5758 O O . GLU A 1 716 ? 26.165 -15.660 -14.552 1.00 96.44 716 GLU A O 1
ATOM 5763 N N . ALA A 1 717 ? 26.568 -17.582 -13.481 1.00 97.19 717 ALA A N 1
ATOM 5764 C CA . ALA A 1 717 ? 27.923 -17.739 -14.008 1.00 97.19 717 ALA A CA 1
ATOM 5765 C C . ALA A 1 717 ? 27.944 -18.131 -15.497 1.00 97.19 717 ALA A C 1
ATOM 5767 O O . ALA A 1 717 ? 27.241 -19.047 -15.921 1.00 97.19 717 ALA A O 1
ATOM 5768 N N . TYR A 1 718 ? 28.795 -17.481 -16.294 1.00 97.56 718 TYR A N 1
ATOM 5769 C CA . TYR A 1 718 ? 28.962 -17.816 -17.709 1.00 97.56 718 TYR A CA 1
ATOM 5770 C C . TYR A 1 718 ? 29.739 -19.137 -17.893 1.00 97.56 718 TYR A C 1
ATOM 5772 O O . TYR A 1 718 ? 30.849 -19.254 -17.366 1.00 97.56 718 TYR A O 1
ATOM 5780 N N . PRO A 1 719 ? 29.225 -20.127 -18.650 1.00 95.94 719 PRO A N 1
ATOM 5781 C CA . PRO A 1 719 ? 29.863 -21.434 -18.807 1.00 95.94 719 PRO A CA 1
ATOM 5782 C C . PRO A 1 719 ? 31.018 -21.398 -19.824 1.00 95.94 719 PRO A C 1
ATOM 5784 O O . PRO A 1 719 ? 30.854 -21.776 -20.985 1.00 95.94 719 PRO A O 1
ATOM 5787 N N . LEU A 1 720 ? 32.208 -20.999 -19.366 1.00 94.38 720 LEU A N 1
ATOM 5788 C CA . LEU A 1 720 ? 33.397 -20.760 -20.198 1.00 94.38 720 LEU A CA 1
ATOM 5789 C C . LEU A 1 720 ? 33.880 -22.004 -20.972 1.00 94.38 720 LEU A C 1
ATOM 5791 O O . LEU A 1 720 ? 34.530 -21.884 -22.001 1.00 94.38 720 LEU A O 1
ATOM 5795 N N . ALA A 1 721 ? 33.532 -23.214 -20.528 1.00 90.94 721 ALA A N 1
ATOM 5796 C CA . ALA A 1 721 ? 33.832 -24.449 -21.261 1.00 90.94 721 ALA A CA 1
ATOM 5797 C C . ALA A 1 721 ? 33.010 -24.642 -22.559 1.00 90.94 721 ALA A C 1
ATOM 5799 O O . ALA A 1 721 ? 33.222 -25.629 -23.267 1.00 90.94 721 ALA A O 1
ATOM 5800 N N . GLN A 1 722 ? 32.037 -23.768 -22.855 1.00 89.81 722 GLN A N 1
ATOM 5801 C CA . GLN A 1 722 ? 31.165 -23.879 -24.036 1.00 89.81 722 GLN A CA 1
ATOM 5802 C C . GLN A 1 722 ? 31.540 -22.916 -25.171 1.00 89.81 722 GLN A C 1
ATOM 5804 O O . GLN A 1 722 ? 31.441 -23.307 -26.335 1.00 89.81 722 GLN A O 1
ATOM 5809 N N . ASP A 1 723 ? 31.924 -21.683 -24.839 1.00 87.62 723 ASP A N 1
ATOM 5810 C CA . ASP A 1 723 ? 32.321 -20.612 -25.763 1.00 87.62 723 ASP A CA 1
ATOM 5811 C C . ASP A 1 723 ? 33.092 -19.530 -24.971 1.00 87.62 723 ASP A C 1
ATOM 5813 O O . ASP A 1 723 ? 33.148 -19.584 -23.739 1.00 87.62 723 ASP A O 1
ATOM 5817 N N . ASP A 1 724 ? 33.689 -18.558 -25.658 1.00 88.88 724 ASP A N 1
ATOM 5818 C CA . ASP A 1 724 ? 34.479 -17.489 -25.034 1.00 88.88 724 ASP A CA 1
ATOM 5819 C C . ASP A 1 724 ? 33.591 -16.345 -24.495 1.00 88.88 724 ASP A C 1
ATOM 5821 O O . ASP A 1 724 ? 32.700 -15.837 -25.185 1.00 88.88 724 ASP A O 1
ATOM 5825 N N . PHE A 1 725 ? 33.872 -15.856 -23.280 1.00 95.31 725 PHE A N 1
ATOM 5826 C CA . PHE A 1 725 ? 33.162 -14.697 -22.722 1.00 95.31 725 PHE A CA 1
ATOM 5827 C C . PHE A 1 725 ? 33.681 -13.398 -23.347 1.00 95.31 725 PHE A C 1
ATOM 5829 O O . PHE A 1 725 ? 34.890 -13.165 -23.366 1.00 95.31 725 PHE A O 1
ATOM 5836 N N . SER A 1 726 ? 32.782 -12.506 -23.778 1.00 90.69 726 SER A N 1
ATOM 5837 C CA . SER A 1 726 ? 33.159 -11.179 -24.281 1.00 90.69 726 SER A CA 1
ATOM 5838 C C . SER A 1 726 ? 32.230 -10.055 -23.815 1.00 90.69 726 SER A C 1
ATOM 5840 O O . SER A 1 726 ? 31.011 -10.215 -23.760 1.00 90.69 726 SER A O 1
ATOM 5842 N N . PHE A 1 727 ? 32.811 -8.890 -23.521 1.00 92.25 727 PHE A N 1
ATOM 5843 C CA . PHE A 1 727 ? 32.105 -7.640 -23.245 1.00 92.25 727 PHE A CA 1
ATOM 5844 C C . PHE A 1 727 ? 32.850 -6.456 -23.876 1.00 92.25 727 PHE A C 1
ATOM 5846 O O . PHE A 1 727 ? 33.993 -6.174 -23.519 1.00 92.25 727 PHE A O 1
ATOM 5853 N N . GLY A 1 728 ? 32.168 -5.742 -24.777 1.00 82.31 728 GLY A N 1
ATOM 5854 C CA . GLY A 1 728 ? 32.670 -4.503 -25.387 1.00 82.31 728 GLY A CA 1
ATOM 5855 C C . GLY A 1 728 ? 31.585 -3.556 -25.921 1.00 82.31 728 GLY A C 1
ATOM 5856 O O . GLY A 1 728 ? 31.844 -2.688 -26.749 1.00 82.31 728 GLY A O 1
ATOM 5857 N N . GLU A 1 729 ? 30.329 -3.727 -25.493 1.00 84.62 729 GLU A N 1
ATOM 5858 C CA . GLU A 1 729 ? 29.236 -2.821 -25.868 1.00 84.62 729 GLU A CA 1
ATOM 5859 C C . GLU A 1 729 ? 28.282 -2.604 -24.683 1.00 84.62 729 GLU A C 1
ATOM 5861 O O . GLU A 1 729 ? 27.830 -3.567 -24.060 1.00 84.62 729 GLU A O 1
ATOM 5866 N N . TRP A 1 730 ? 27.963 -1.342 -24.368 1.00 92.75 730 TRP A N 1
ATOM 5867 C CA . TRP A 1 730 ? 26.942 -0.997 -23.371 1.00 92.75 730 TRP A CA 1
ATOM 5868 C C . TRP A 1 730 ? 26.144 0.251 -23.762 1.00 92.75 730 TRP A C 1
ATOM 5870 O O . TRP A 1 730 ? 26.700 1.341 -23.920 1.00 92.75 730 TRP A O 1
ATOM 5880 N N . ASP A 1 731 ? 24.825 0.104 -23.905 1.00 88.31 731 ASP A N 1
ATOM 5881 C CA . ASP A 1 731 ? 23.936 1.202 -24.296 1.00 88.31 731 ASP A CA 1
ATOM 5882 C C . ASP A 1 731 ? 23.676 2.152 -23.116 1.00 88.31 731 ASP A C 1
ATOM 5884 O O . ASP A 1 731 ? 23.230 1.740 -22.041 1.00 88.31 731 ASP A O 1
ATOM 5888 N N . ALA A 1 732 ? 23.916 3.445 -23.337 1.00 86.81 732 ALA A N 1
ATOM 5889 C CA . ALA A 1 732 ? 23.604 4.509 -22.390 1.00 86.81 732 ALA A CA 1
ATOM 5890 C C . ALA A 1 732 ? 22.101 4.572 -22.059 1.00 86.81 732 ALA A C 1
ATOM 5892 O O . ALA A 1 732 ? 21.739 4.835 -20.914 1.00 86.81 732 ALA A O 1
ATOM 5893 N N . ALA A 1 733 ? 21.229 4.272 -23.028 1.00 84.56 733 ALA A N 1
ATOM 5894 C CA . ALA A 1 733 ? 19.774 4.289 -22.866 1.00 84.56 733 ALA A CA 1
ATOM 5895 C C . ALA A 1 733 ? 19.216 3.047 -22.136 1.00 84.56 733 ALA A C 1
ATOM 5897 O O . ALA A 1 733 ? 18.003 2.819 -22.119 1.00 84.56 733 ALA A O 1
ATOM 5898 N N . THR A 1 734 ? 20.078 2.231 -21.524 1.00 84.38 734 THR A N 1
ATOM 5899 C CA . THR A 1 734 ? 19.655 1.091 -20.706 1.00 84.38 734 THR A CA 1
ATOM 5900 C C . THR A 1 734 ? 18.972 1.583 -19.411 1.00 84.38 734 THR A C 1
ATOM 5902 O O . THR A 1 734 ? 19.513 2.467 -18.740 1.00 84.38 734 THR A O 1
ATOM 5905 N N . PRO A 1 735 ? 17.799 1.043 -19.021 1.00 84.62 735 PRO A N 1
ATOM 5906 C CA . PRO A 1 735 ? 17.142 1.401 -17.762 1.00 84.62 735 PRO A CA 1
ATOM 5907 C C . PRO A 1 735 ? 17.953 1.030 -16.511 1.00 84.62 735 PRO A C 1
ATOM 5909 O O . PRO A 1 735 ? 18.822 0.160 -16.549 1.00 84.62 735 PRO A O 1
ATOM 5912 N N . GLU A 1 736 ? 17.625 1.642 -15.374 1.00 86.62 736 GLU A N 1
ATOM 5913 C CA . GLU A 1 736 ? 18.222 1.296 -14.080 1.00 86.62 736 GLU A CA 1
ATOM 5914 C C . GLU A 1 736 ? 18.015 -0.170 -13.665 1.00 86.62 736 GLU A C 1
ATOM 5916 O O . GLU A 1 736 ? 17.055 -0.843 -14.055 1.00 86.62 736 GLU A O 1
ATOM 5921 N N . LEU A 1 737 ? 18.954 -0.662 -12.847 1.00 87.19 737 LEU A N 1
ATOM 5922 C CA . LEU A 1 737 ? 19.009 -2.038 -12.338 1.00 87.19 737 LEU A CA 1
ATOM 5923 C C . LEU A 1 737 ? 19.122 -3.124 -13.431 1.00 87.19 737 LEU A C 1
ATOM 5925 O O . LEU A 1 737 ? 18.814 -4.293 -13.191 1.00 87.19 737 LEU A O 1
ATOM 5929 N N . GLN A 1 738 ? 19.532 -2.756 -14.644 1.00 88.56 738 GLN A N 1
ATOM 5930 C CA . GLN A 1 738 ? 19.865 -3.684 -15.723 1.00 88.56 738 GLN A CA 1
ATOM 5931 C C . GLN A 1 738 ? 21.383 -3.772 -15.873 1.00 88.56 738 GLN A C 1
ATOM 5933 O O . GLN A 1 738 ? 22.075 -2.758 -15.858 1.00 88.56 738 GLN A O 1
ATOM 5938 N N . TYR A 1 739 ? 21.902 -4.983 -16.051 1.00 94.12 739 TYR A N 1
ATOM 5939 C CA . TYR A 1 739 ? 23.341 -5.250 -16.101 1.00 94.12 739 TYR A CA 1
ATOM 5940 C C . TYR A 1 739 ? 23.662 -6.200 -17.261 1.00 94.12 739 TYR A C 1
ATOM 5942 O O . TYR A 1 739 ? 22.790 -7.004 -17.627 1.00 94.12 739 TYR A O 1
ATOM 5950 N N . PRO A 1 740 ? 24.883 -6.154 -17.833 1.00 94.56 740 PRO A N 1
ATOM 5951 C CA . PRO A 1 740 ? 25.242 -7.037 -18.935 1.00 94.56 740 PRO A CA 1
ATOM 5952 C C . PRO A 1 740 ? 25.054 -8.515 -18.545 1.00 94.56 740 PRO A C 1
ATOM 5954 O O . PRO A 1 740 ? 25.094 -8.845 -17.354 1.00 94.56 740 PRO A O 1
ATOM 5957 N N . PRO A 1 741 ? 24.805 -9.421 -19.508 1.00 91.31 741 PRO A N 1
ATOM 5958 C CA . PRO A 1 741 ? 24.734 -10.853 -19.230 1.00 91.31 741 PRO A CA 1
ATOM 5959 C C . PRO A 1 741 ? 25.970 -11.323 -18.457 1.00 91.31 741 PRO A C 1
ATOM 5961 O O . PRO A 1 741 ? 27.092 -10.982 -18.821 1.00 91.31 741 PRO A O 1
ATOM 5964 N N . HIS A 1 742 ? 25.753 -12.080 -17.380 1.00 96.38 742 HIS A N 1
ATOM 5965 C CA . HIS A 1 742 ? 26.806 -12.599 -16.493 1.00 96.38 742 HIS A CA 1
ATOM 5966 C C . HIS A 1 742 ? 27.682 -11.528 -15.807 1.00 96.38 742 HIS A C 1
ATOM 5968 O O . HIS A 1 742 ? 28.732 -11.844 -15.245 1.00 96.38 742 HIS A O 1
ATOM 5974 N N . MET A 1 743 ? 27.241 -10.264 -15.808 1.00 97.69 743 MET A N 1
ATOM 5975 C CA . MET A 1 743 ? 27.941 -9.143 -15.183 1.00 97.69 743 MET A CA 1
ATOM 5976 C C . MET A 1 743 ? 27.075 -8.381 -14.182 1.00 97.69 743 MET A C 1
ATOM 5978 O O . MET A 1 743 ? 25.846 -8.358 -14.272 1.00 97.69 743 MET A O 1
ATOM 5982 N N . LEU A 1 744 ? 27.742 -7.698 -13.253 1.00 97.31 744 LEU A N 1
ATOM 5983 C CA . LEU A 1 744 ? 27.127 -6.784 -12.294 1.00 97.31 744 LEU A CA 1
ATOM 5984 C C . LEU A 1 744 ? 28.044 -5.585 -12.050 1.00 97.31 744 LEU A C 1
ATOM 5986 O O . LEU A 1 744 ? 29.251 -5.733 -11.886 1.00 97.31 744 LEU A O 1
ATOM 5990 N N . PHE A 1 745 ? 27.481 -4.382 -12.019 1.00 95.81 745 PHE A N 1
ATOM 5991 C CA . PHE A 1 745 ? 28.228 -3.185 -11.632 1.00 95.81 745 PHE A CA 1
ATOM 5992 C C . PHE A 1 745 ? 28.051 -2.964 -10.130 1.00 95.81 745 PHE A C 1
ATOM 5994 O O . PHE A 1 745 ? 26.924 -3.039 -9.641 1.00 95.81 745 PHE A O 1
ATOM 6001 N N . LEU A 1 746 ? 29.141 -2.710 -9.405 1.00 93.81 746 LEU A N 1
ATOM 6002 C CA . LEU A 1 746 ? 29.161 -2.671 -7.939 1.00 93.81 746 LEU A CA 1
ATOM 6003 C C . LEU A 1 746 ? 29.545 -1.288 -7.395 1.00 93.81 746 LEU A C 1
ATOM 6005 O O . LEU A 1 746 ? 30.395 -0.592 -7.957 1.00 93.81 746 LEU A O 1
ATOM 6009 N N . GLN A 1 747 ? 28.932 -0.908 -6.275 1.00 90.44 747 GLN A N 1
ATOM 6010 C CA . GLN A 1 747 ? 29.119 0.353 -5.554 1.00 90.44 747 GLN A CA 1
ATOM 6011 C C . GLN A 1 747 ? 29.627 0.115 -4.124 1.00 90.44 747 GLN A C 1
ATOM 6013 O O . GLN A 1 747 ? 29.258 -0.861 -3.469 1.00 90.44 747 GLN A O 1
ATOM 6018 N N . SER A 1 748 ? 30.449 1.046 -3.638 1.00 87.75 748 SER A N 1
ATOM 6019 C CA . SER A 1 748 ? 30.692 1.259 -2.209 1.00 87.75 748 SER A CA 1
ATOM 6020 C C . SER A 1 748 ? 29.575 2.125 -1.620 1.00 87.75 748 SER A C 1
ATOM 6022 O O . SER A 1 748 ? 28.757 2.689 -2.345 1.00 87.75 748 SER A O 1
ATOM 6024 N N . ASP A 1 749 ? 29.557 2.295 -0.303 1.00 85.25 749 ASP A N 1
ATOM 6025 C CA . ASP A 1 749 ? 28.827 3.358 0.399 1.00 85.25 749 ASP A CA 1
ATOM 6026 C C . ASP A 1 749 ? 29.703 4.582 0.726 1.00 85.25 749 ASP A C 1
ATOM 6028 O O . ASP A 1 749 ? 29.188 5.704 0.729 1.00 85.25 749 ASP A O 1
ATOM 6032 N N . THR A 1 750 ? 31.019 4.408 0.897 1.00 83.06 750 THR A N 1
ATOM 6033 C CA . THR A 1 750 ? 31.985 5.517 1.037 1.00 83.06 750 THR A CA 1
ATOM 6034 C C . THR A 1 750 ? 32.293 6.245 -0.281 1.00 83.06 750 THR A C 1
ATOM 6036 O O . THR A 1 750 ? 32.276 5.641 -1.355 1.00 83.06 750 THR A O 1
ATOM 6039 N N . ASP A 1 751 ? 32.643 7.534 -0.176 1.00 81.12 751 ASP A N 1
ATOM 6040 C CA . ASP A 1 751 ? 33.283 8.331 -1.237 1.00 81.12 751 ASP A CA 1
ATOM 6041 C C . ASP A 1 751 ? 34.764 7.911 -1.426 1.00 81.12 751 ASP A C 1
ATOM 6043 O O . ASP A 1 751 ? 35.437 7.576 -0.451 1.00 81.12 751 ASP A O 1
ATOM 6047 N N . ASP A 1 752 ? 35.285 8.012 -2.659 1.00 82.69 752 ASP A N 1
ATOM 6048 C CA . ASP A 1 752 ? 36.696 7.743 -3.032 1.00 82.69 752 ASP A CA 1
ATOM 6049 C C . ASP A 1 752 ? 37.274 6.404 -2.481 1.00 82.69 752 ASP A C 1
ATOM 6051 O O . ASP A 1 752 ? 38.348 6.421 -1.870 1.00 82.69 752 ASP A O 1
ATOM 6055 N N . PRO A 1 753 ? 36.614 5.240 -2.681 1.00 87.25 753 PRO A N 1
ATOM 6056 C CA . PRO A 1 753 ? 37.091 3.962 -2.146 1.00 87.25 753 PRO A CA 1
ATOM 6057 C C . PRO A 1 753 ? 38.474 3.582 -2.698 1.00 87.25 753 PRO A C 1
ATOM 6059 O O . PRO A 1 753 ? 38.772 3.775 -3.883 1.00 87.25 753 PRO A O 1
ATOM 6062 N N . ASP A 1 754 ? 39.309 3.003 -1.834 1.00 88.56 754 ASP A N 1
ATOM 6063 C CA . ASP A 1 754 ? 40.594 2.409 -2.213 1.00 88.56 754 ASP A CA 1
ATOM 6064 C C . ASP A 1 754 ? 40.405 1.050 -2.924 1.00 88.56 754 ASP A C 1
ATOM 6066 O O . ASP A 1 754 ? 39.309 0.706 -3.379 1.00 88.56 754 ASP A O 1
ATOM 6070 N N . ALA A 1 755 ? 41.489 0.298 -3.103 1.00 89.12 755 ALA A N 1
ATOM 6071 C CA . ALA A 1 755 ? 41.473 -1.003 -3.766 1.00 89.12 755 ALA A CA 1
ATOM 6072 C C . ALA A 1 755 ? 40.768 -2.111 -2.960 1.00 89.12 755 ALA A C 1
ATOM 6074 O O . ALA A 1 755 ? 40.230 -3.039 -3.567 1.00 89.12 755 ALA A O 1
ATOM 6075 N N . ASP A 1 756 ? 40.761 -2.007 -1.631 1.00 88.88 756 ASP A N 1
ATOM 6076 C CA . ASP A 1 756 ? 40.457 -3.112 -0.715 1.00 88.88 756 ASP A CA 1
ATOM 6077 C C . ASP A 1 756 ? 39.087 -2.935 -0.028 1.00 88.88 756 ASP A C 1
ATOM 6079 O O . ASP A 1 756 ? 38.525 -3.885 0.510 1.00 88.88 756 ASP A O 1
ATOM 6083 N N . TYR A 1 757 ? 38.497 -1.734 -0.093 1.00 90.00 757 TYR A N 1
ATOM 6084 C CA . TYR A 1 757 ? 37.175 -1.437 0.468 1.00 90.00 757 TYR A CA 1
ATOM 6085 C C . TYR A 1 757 ? 36.052 -2.329 -0.122 1.00 90.00 757 TYR A C 1
ATOM 6087 O O . TYR A 1 757 ? 35.957 -2.428 -1.350 1.00 90.00 757 TYR A O 1
ATOM 6095 N N . PRO A 1 758 ? 35.158 -2.938 0.680 1.00 88.75 758 PRO A N 1
ATOM 6096 C CA . PRO A 1 758 ? 34.115 -3.844 0.183 1.00 88.75 758 PRO A CA 1
ATOM 6097 C C . PRO A 1 758 ? 33.063 -3.142 -0.697 1.00 88.75 758 PRO A C 1
ATOM 6099 O O . PRO A 1 758 ? 32.755 -1.965 -0.510 1.00 88.75 758 PRO A O 1
ATOM 6102 N N . LEU A 1 759 ? 32.488 -3.871 -1.661 1.00 91.12 759 LEU A N 1
ATOM 6103 C CA . LEU A 1 759 ? 31.454 -3.366 -2.579 1.00 91.12 759 LEU A CA 1
ATOM 6104 C C . LEU A 1 759 ? 30.159 -4.175 -2.428 1.00 91.12 759 LEU A C 1
ATOM 6106 O O . LEU A 1 759 ? 29.865 -5.069 -3.223 1.00 91.12 759 LEU A O 1
ATOM 6110 N N . ASN A 1 760 ? 29.393 -3.857 -1.386 1.00 91.06 760 ASN A N 1
ATOM 6111 C CA . ASN A 1 760 ? 28.232 -4.649 -0.965 1.00 91.06 760 ASN A CA 1
ATOM 6112 C C . ASN A 1 760 ? 26.896 -4.161 -1.563 1.00 91.06 760 ASN A C 1
ATOM 6114 O O . ASN A 1 760 ? 25.826 -4.584 -1.127 1.00 91.06 760 ASN A O 1
ATOM 6118 N N . TYR A 1 761 ? 26.948 -3.285 -2.571 1.00 91.62 761 TYR A N 1
ATOM 6119 C CA . TYR A 1 761 ? 25.780 -2.721 -3.247 1.00 91.62 761 TYR A CA 1
ATOM 6120 C C . TYR A 1 761 ? 25.899 -2.883 -4.763 1.00 91.62 761 TYR A C 1
ATOM 6122 O O . TYR A 1 761 ? 26.980 -2.716 -5.333 1.00 91.62 761 TYR A O 1
ATOM 6130 N N . ALA A 1 762 ? 24.785 -3.161 -5.438 1.00 93.62 762 ALA A N 1
ATOM 6131 C CA . ALA A 1 762 ? 24.720 -3.102 -6.892 1.00 93.62 762 ALA A CA 1
ATOM 6132 C C . ALA A 1 762 ? 24.534 -1.651 -7.359 1.00 93.62 762 ALA A C 1
ATOM 6134 O O . ALA A 1 762 ? 23.990 -0.814 -6.641 1.00 93.62 762 ALA A O 1
ATOM 6135 N N . TYR A 1 763 ? 24.987 -1.344 -8.576 1.00 91.88 763 TYR A N 1
ATOM 6136 C CA . TYR A 1 763 ? 24.933 0.014 -9.107 1.00 91.88 763 TYR A CA 1
ATOM 6137 C C . TYR A 1 763 ? 23.493 0.502 -9.270 1.00 91.88 763 TYR A C 1
ATOM 6139 O O . TYR A 1 763 ? 22.732 -0.034 -10.084 1.00 91.88 763 TYR A O 1
ATOM 6147 N N . TYR A 1 764 ? 23.161 1.553 -8.524 1.00 87.31 764 TYR A N 1
ATOM 6148 C CA . TYR A 1 764 ? 21.878 2.235 -8.529 1.00 87.31 764 TYR A CA 1
ATOM 6149 C C . TYR A 1 764 ? 22.052 3.748 -8.303 1.00 87.31 764 TYR A C 1
ATOM 6151 O O . TYR A 1 764 ? 23.039 4.213 -7.725 1.00 87.31 764 TYR A O 1
ATOM 6159 N N . ILE A 1 765 ? 21.073 4.530 -8.761 1.00 83.06 765 ILE A N 1
ATOM 6160 C CA . ILE A 1 765 ? 20.947 5.965 -8.489 1.00 83.06 765 ILE A CA 1
ATOM 6161 C C . ILE A 1 765 ? 19.497 6.212 -8.079 1.00 83.06 765 ILE A C 1
ATOM 6163 O O . ILE A 1 765 ? 18.588 5.966 -8.864 1.00 83.06 765 ILE A O 1
ATOM 6167 N N . ALA A 1 766 ? 19.278 6.690 -6.853 1.00 81.50 766 ALA A N 1
ATOM 6168 C CA . ALA A 1 766 ? 17.935 7.025 -6.388 1.00 81.50 766 ALA A CA 1
ATOM 6169 C C . ALA A 1 766 ? 17.353 8.212 -7.192 1.00 81.50 766 ALA A C 1
ATOM 6171 O O . ALA A 1 766 ? 18.120 9.086 -7.598 1.00 81.50 766 ALA A O 1
ATOM 6172 N N . PRO A 1 767 ? 16.025 8.306 -7.405 1.00 78.19 767 PRO A N 1
ATOM 6173 C CA . PRO A 1 767 ? 15.419 9.357 -8.231 1.00 78.19 767 PRO A CA 1
ATOM 6174 C C . PRO A 1 767 ? 15.768 10.791 -7.802 1.00 78.19 767 PRO A C 1
ATOM 6176 O O . PRO A 1 767 ? 16.035 11.636 -8.653 1.00 78.19 767 PRO A O 1
ATOM 6179 N N . ASP A 1 768 ? 15.845 11.048 -6.495 1.00 79.00 768 ASP A N 1
ATOM 6180 C CA . ASP A 1 768 ? 16.196 12.367 -5.937 1.00 79.00 768 ASP A CA 1
ATOM 6181 C C . ASP A 1 768 ? 17.701 12.687 -6.042 1.00 79.00 768 ASP A C 1
ATOM 6183 O O . ASP A 1 768 ? 18.152 13.794 -5.750 1.00 79.00 768 ASP A O 1
ATOM 6187 N N . ASP A 1 769 ? 18.484 11.706 -6.489 1.00 77.69 769 ASP A N 1
ATOM 6188 C CA . ASP A 1 769 ? 19.932 11.740 -6.613 1.00 77.69 769 ASP A CA 1
ATOM 6189 C C . ASP A 1 769 ? 20.385 11.964 -8.075 1.00 77.69 769 ASP A C 1
ATOM 6191 O O . ASP A 1 769 ? 21.580 11.967 -8.383 1.00 77.69 769 ASP A O 1
ATOM 6195 N N . TYR A 1 770 ? 19.466 12.204 -9.013 1.00 80.69 770 TYR A N 1
ATOM 6196 C CA . TYR A 1 770 ? 19.815 12.676 -10.359 1.00 80.69 770 TYR A CA 1
ATOM 6197 C C . TYR A 1 770 ? 20.217 14.166 -10.317 1.00 80.69 770 TYR A C 1
ATOM 6199 O O . TYR A 1 770 ? 19.797 14.926 -9.443 1.00 80.69 770 TYR A O 1
ATOM 6207 N N . HIS A 1 771 ? 21.100 14.610 -11.220 1.00 81.94 771 HIS A N 1
ATOM 6208 C CA . HIS A 1 771 ? 21.415 16.040 -11.323 1.00 81.94 771 HIS A CA 1
ATOM 6209 C C . HIS A 1 771 ? 20.269 16.781 -12.023 1.00 81.94 771 HIS A C 1
ATOM 6211 O O . HIS A 1 771 ? 19.602 16.211 -12.881 1.00 81.94 771 HIS A O 1
ATOM 6217 N N . ALA A 1 772 ? 20.067 18.066 -11.713 1.00 80.56 772 ALA A N 1
ATOM 6218 C CA . ALA A 1 772 ? 18.996 18.858 -12.328 1.00 80.56 772 ALA A CA 1
ATOM 6219 C C . ALA A 1 772 ? 19.108 18.929 -13.866 1.00 80.56 772 ALA A C 1
ATOM 6221 O O . ALA A 1 772 ? 18.091 18.941 -14.554 1.00 80.56 772 ALA A O 1
ATOM 6222 N N . ASP A 1 773 ? 20.336 18.919 -14.396 1.00 81.25 773 ASP A N 1
ATOM 6223 C CA . ASP A 1 773 ? 20.601 18.905 -15.843 1.00 81.25 773 ASP A CA 1
ATOM 6224 C C . ASP A 1 773 ? 20.272 17.548 -16.509 1.00 81.25 773 ASP A C 1
ATOM 6226 O O . ASP A 1 773 ? 20.113 17.495 -17.724 1.00 81.25 773 ASP A O 1
ATOM 6230 N N . ASP A 1 774 ? 20.133 16.467 -15.730 1.00 80.38 774 ASP A N 1
ATOM 6231 C CA . ASP A 1 774 ? 19.810 15.110 -16.201 1.00 80.38 774 ASP A CA 1
ATOM 6232 C C . ASP A 1 774 ? 18.359 14.703 -15.877 1.00 80.38 774 ASP A C 1
ATOM 6234 O O . ASP A 1 774 ? 18.034 13.517 -15.835 1.00 80.38 774 ASP A O 1
ATOM 6238 N N . ALA A 1 775 ? 17.463 15.670 -15.646 1.00 77.31 775 ALA A N 1
ATOM 6239 C CA . ALA A 1 775 ? 16.057 15.403 -15.321 1.00 77.31 775 ALA A CA 1
ATOM 6240 C C . ALA A 1 775 ? 15.306 14.607 -16.414 1.00 77.31 775 ALA A C 1
ATOM 6242 O O . ALA A 1 775 ? 14.330 13.920 -16.117 1.00 77.31 775 ALA A O 1
ATOM 6243 N N . GLU A 1 776 ? 15.769 14.669 -17.668 1.00 77.12 776 GLU A N 1
ATOM 6244 C CA . GLU A 1 776 ? 15.251 13.864 -18.787 1.00 77.12 776 GLU A CA 1
ATOM 6245 C C . GLU A 1 776 ? 15.789 12.414 -18.798 1.00 77.12 776 GLU A C 1
ATOM 6247 O O . GLU A 1 776 ? 15.197 11.558 -19.452 1.00 77.12 776 GLU A O 1
ATOM 6252 N N . SER A 1 777 ? 16.857 12.121 -18.043 1.00 76.75 777 SER A N 1
ATOM 6253 C CA . SER A 1 777 ? 17.492 10.796 -17.920 1.00 76.75 777 SER A CA 1
ATOM 6254 C C . SER A 1 777 ? 17.105 10.047 -16.631 1.00 76.75 777 SER A C 1
ATOM 6256 O O . SER A 1 777 ? 17.728 9.037 -16.305 1.00 76.75 777 SER A O 1
ATOM 6258 N N . ILE A 1 778 ? 16.102 10.504 -15.869 1.00 80.06 778 ILE A N 1
ATOM 6259 C CA . ILE A 1 778 ? 15.644 9.802 -14.653 1.00 80.06 778 ILE A CA 1
ATOM 6260 C C . ILE A 1 778 ? 15.152 8.394 -15.026 1.00 80.06 778 ILE A C 1
ATOM 6262 O O . ILE A 1 778 ? 14.254 8.242 -15.854 1.00 80.06 778 ILE A O 1
ATOM 6266 N N . GLY A 1 779 ? 15.741 7.369 -14.404 1.00 78.94 779 GLY A N 1
ATOM 6267 C CA . GLY A 1 779 ? 15.522 5.956 -14.737 1.00 78.94 779 GLY A CA 1
ATOM 6268 C C . GLY A 1 779 ? 16.527 5.371 -15.740 1.00 78.94 779 GLY A C 1
ATOM 6269 O O . GLY A 1 779 ? 16.464 4.175 -16.016 1.00 78.94 779 GLY A O 1
ATOM 6270 N N . PHE A 1 780 ? 17.456 6.179 -16.266 1.00 86.06 780 PHE A N 1
ATOM 6271 C CA . PHE A 1 780 ? 18.483 5.806 -17.249 1.00 86.06 780 PHE A CA 1
ATOM 6272 C C . PHE A 1 780 ? 19.885 6.208 -16.743 1.00 86.06 780 PHE A C 1
ATOM 6274 O O . PHE A 1 780 ? 20.481 7.189 -17.202 1.00 86.06 780 PHE A O 1
ATOM 6281 N N . PRO A 1 781 ? 20.448 5.470 -15.767 1.00 86.38 781 PRO A N 1
ATOM 6282 C CA . PRO A 1 781 ? 21.608 5.902 -14.986 1.00 86.38 781 PRO A CA 1
ATOM 6283 C C . PRO A 1 781 ? 22.938 5.791 -15.745 1.00 86.38 781 PRO A C 1
ATOM 6285 O O . PRO A 1 781 ? 23.979 6.096 -15.163 1.00 86.38 781 PRO A O 1
ATOM 6288 N N . TYR A 1 782 ? 22.906 5.343 -17.006 1.00 90.81 782 TYR A N 1
ATOM 6289 C CA . TYR A 1 782 ? 24.055 5.201 -17.905 1.00 90.81 782 TYR A CA 1
ATOM 6290 C C . TYR A 1 782 ? 24.131 6.307 -18.977 1.00 90.81 782 TYR A C 1
ATOM 6292 O O . TYR A 1 782 ? 25.065 6.305 -19.782 1.00 90.81 782 TYR A O 1
ATOM 6300 N N . GLN A 1 783 ? 23.178 7.250 -18.983 1.00 88.12 783 GLN A N 1
ATOM 6301 C CA . GLN A 1 783 ? 23.093 8.387 -19.910 1.00 88.12 783 GLN A CA 1
ATOM 6302 C C . GLN A 1 783 ? 23.197 9.729 -19.163 1.00 88.12 783 GLN A C 1
ATOM 6304 O O . GLN A 1 783 ? 22.403 10.648 -19.385 1.00 88.12 783 GLN A O 1
ATOM 6309 N N . LEU A 1 784 ? 24.154 9.842 -18.235 1.00 83.69 784 LEU A N 1
ATOM 6310 C CA . LEU A 1 784 ? 24.279 11.008 -17.358 1.00 83.69 784 LEU A CA 1
ATOM 6311 C C . LEU A 1 784 ? 25.393 11.959 -17.798 1.00 83.69 784 LEU A C 1
ATOM 6313 O O . LEU A 1 784 ? 26.537 11.562 -18.048 1.00 83.69 784 LEU A O 1
ATOM 6317 N N . THR A 1 785 ? 25.073 13.248 -17.815 1.00 77.75 785 THR A N 1
ATOM 6318 C CA . THR A 1 785 ? 25.982 14.359 -18.128 1.00 77.75 785 THR A CA 1
ATOM 6319 C C . THR A 1 785 ? 26.433 15.111 -16.872 1.00 77.75 785 THR A C 1
ATOM 6321 O O . THR A 1 785 ? 27.548 15.643 -16.827 1.00 77.75 785 THR A O 1
ATOM 6324 N N . GLY A 1 786 ? 25.594 15.129 -15.834 1.00 72.88 786 GLY A N 1
ATOM 6325 C CA . GLY A 1 786 ? 25.812 15.759 -14.543 1.00 72.88 786 GLY A CA 1
ATOM 6326 C C . GLY A 1 786 ? 26.039 14.737 -13.429 1.00 72.88 786 GLY A C 1
ATOM 6327 O O . GLY A 1 786 ? 25.250 13.835 -13.171 1.00 72.88 786 GLY A O 1
ATOM 6328 N N . ARG A 1 787 ? 27.140 14.918 -12.695 1.00 71.31 787 ARG A N 1
ATOM 6329 C CA . ARG A 1 787 ? 27.519 14.081 -11.543 1.00 71.31 787 ARG A CA 1
ATOM 6330 C C . ARG A 1 787 ? 27.483 12.553 -11.806 1.00 71.31 787 ARG A C 1
ATOM 6332 O O . ARG A 1 787 ? 27.100 11.776 -10.922 1.00 71.31 787 ARG A O 1
ATOM 6339 N N . SER A 1 788 ? 27.829 12.152 -13.029 1.00 69.12 788 SER A N 1
ATOM 6340 C CA . SER A 1 788 ? 27.745 10.783 -13.546 1.00 69.12 788 SER A CA 1
ATOM 6341 C C . SER A 1 788 ? 28.618 9.805 -12.754 1.00 69.12 788 SER A C 1
ATOM 6343 O O . SER A 1 788 ? 29.667 10.188 -12.230 1.00 69.12 788 SER A O 1
ATOM 6345 N N . ARG A 1 789 ? 28.195 8.538 -12.693 1.00 80.75 789 ARG A N 1
ATOM 6346 C CA . ARG A 1 789 ? 28.892 7.462 -11.967 1.00 80.75 789 ARG A CA 1
ATOM 6347 C C . ARG A 1 789 ? 29.331 6.339 -12.931 1.00 80.75 789 ARG A C 1
ATOM 6349 O O . ARG A 1 789 ? 30.516 6.075 -13.090 1.00 80.75 789 ARG A O 1
ATOM 6356 N N . LEU A 1 790 ? 28.400 5.753 -13.680 1.00 90.62 790 LEU A N 1
ATOM 6357 C CA . LEU A 1 790 ? 28.686 4.875 -14.823 1.00 90.62 790 LEU A CA 1
ATOM 6358 C C . LEU A 1 790 ? 28.020 5.473 -16.061 1.00 90.62 790 LEU A C 1
ATOM 6360 O O . LEU A 1 790 ? 26.870 5.878 -15.963 1.00 90.62 790 LEU A O 1
ATOM 6364 N N . ASN A 1 791 ? 28.699 5.503 -17.208 1.00 91.88 791 ASN A N 1
ATOM 6365 C CA . ASN A 1 791 ? 28.056 5.772 -18.499 1.00 91.88 791 ASN A CA 1
ATOM 6366 C C . ASN A 1 791 ? 28.307 4.619 -19.478 1.00 91.88 791 ASN A C 1
ATOM 6368 O O . ASN A 1 791 ? 29.417 4.084 -19.529 1.00 91.88 791 ASN A O 1
ATOM 6372 N N . GLY A 1 792 ? 27.287 4.273 -20.265 1.00 92.81 792 GLY A N 1
ATOM 6373 C CA . GLY A 1 792 ? 27.434 3.413 -21.439 1.00 92.81 792 GLY A CA 1
ATOM 6374 C C . GLY A 1 792 ? 28.015 4.215 -22.600 1.00 92.81 792 GLY A C 1
ATOM 6375 O O . GLY A 1 792 ? 27.654 5.378 -22.787 1.00 92.81 792 GLY A O 1
ATOM 6376 N N . LEU A 1 793 ? 28.937 3.624 -23.358 1.00 89.56 793 LEU A N 1
ATOM 6377 C CA . LEU A 1 793 ? 29.607 4.289 -24.481 1.00 89.56 793 LEU A CA 1
ATOM 6378 C C . LEU A 1 793 ? 29.186 3.710 -25.842 1.00 89.56 793 LEU A C 1
ATOM 6380 O O . LEU A 1 793 ? 29.794 4.018 -26.866 1.00 89.56 793 LEU A O 1
ATOM 6384 N N . GLY A 1 794 ? 28.148 2.871 -25.883 1.00 85.44 794 GLY A N 1
ATOM 6385 C CA . GLY A 1 794 ? 27.843 2.062 -27.058 1.00 85.44 794 GLY A CA 1
ATOM 6386 C C . GLY A 1 794 ? 28.977 1.066 -27.287 1.00 85.44 794 GLY A C 1
ATOM 6387 O O . GLY A 1 794 ? 29.368 0.379 -26.351 1.00 85.44 794 GLY A O 1
ATOM 6388 N N . GLN A 1 795 ? 29.526 1.021 -28.503 1.00 76.25 795 GLN A N 1
ATOM 6389 C CA . GLN A 1 795 ? 30.584 0.080 -28.919 1.00 76.25 795 GLN A CA 1
ATOM 6390 C C . GLN A 1 795 ? 31.991 0.398 -28.369 1.00 76.25 795 GLN A C 1
ATOM 6392 O O . GLN A 1 795 ? 32.975 -0.143 -28.860 1.00 76.25 795 GLN A O 1
ATOM 6397 N N . ASP A 1 796 ? 32.089 1.338 -27.428 1.00 81.75 796 ASP A N 1
ATOM 6398 C CA . ASP A 1 796 ? 33.322 1.718 -26.731 1.00 81.75 796 ASP A CA 1
ATOM 6399 C C . ASP A 1 796 ? 33.288 1.250 -25.251 1.00 81.75 796 ASP A C 1
ATOM 6401 O O . ASP A 1 796 ? 33.951 1.831 -24.386 1.00 81.75 796 ASP A O 1
ATOM 6405 N N . GLY A 1 797 ? 32.463 0.239 -24.941 1.00 91.38 797 GLY A N 1
ATOM 6406 C CA . GLY A 1 797 ? 32.284 -0.320 -23.601 1.00 91.38 797 GLY A CA 1
ATOM 6407 C C . GLY A 1 797 ? 31.592 0.634 -22.622 1.00 91.38 797 GLY A C 1
ATOM 6408 O O . GLY A 1 797 ? 30.507 1.163 -22.888 1.00 91.38 797 GLY A O 1
ATOM 6409 N N . ILE A 1 798 ? 32.209 0.839 -21.456 1.00 95.25 798 ILE A N 1
ATOM 6410 C CA . ILE A 1 798 ? 31.714 1.726 -20.392 1.00 95.25 798 ILE A CA 1
ATOM 6411 C C . ILE A 1 798 ? 32.778 2.717 -19.929 1.00 95.25 798 ILE A C 1
ATOM 6413 O O . ILE A 1 798 ? 33.980 2.486 -20.061 1.00 95.25 798 ILE A O 1
ATOM 6417 N N . SER A 1 799 ? 32.334 3.806 -19.297 1.00 92.75 799 SER A N 1
ATOM 6418 C CA . SER A 1 799 ? 33.210 4.663 -18.498 1.00 92.75 799 SER A CA 1
ATOM 6419 C C . SER A 1 799 ? 32.776 4.762 -17.044 1.00 92.75 799 SER A C 1
ATOM 6421 O O . SER A 1 799 ? 31.618 5.075 -16.755 1.00 92.75 799 SER A O 1
ATOM 6423 N N . PHE A 1 800 ? 33.756 4.637 -16.159 1.00 90.75 800 PHE A N 1
ATOM 6424 C CA . PHE A 1 800 ? 33.693 5.058 -14.770 1.00 90.75 800 PHE A CA 1
ATOM 6425 C C . PHE A 1 800 ? 33.944 6.567 -14.710 1.00 90.75 800 PHE A C 1
ATOM 6427 O O . PHE A 1 800 ? 35.007 7.048 -15.111 1.00 90.75 800 PHE A O 1
ATOM 6434 N N . ILE A 1 801 ? 32.969 7.318 -14.209 1.00 78.94 801 ILE A N 1
ATOM 6435 C CA . ILE A 1 801 ? 33.144 8.692 -13.729 1.00 78.94 801 ILE A CA 1
ATOM 6436 C C . ILE A 1 801 ? 32.854 8.639 -12.239 1.00 78.94 801 ILE A C 1
ATOM 6438 O O . ILE A 1 801 ? 32.105 7.793 -11.770 1.00 78.94 801 ILE A O 1
ATOM 6442 N N . ASN A 1 802 ? 33.423 9.540 -11.456 1.00 68.44 802 ASN A N 1
ATOM 6443 C CA . ASN A 1 802 ? 32.995 9.628 -10.081 1.00 68.44 802 ASN A CA 1
ATOM 6444 C C . ASN A 1 802 ? 32.950 11.102 -9.630 1.00 68.44 802 ASN A C 1
ATOM 6446 O O . ASN A 1 802 ? 33.849 11.894 -9.929 1.00 68.44 802 ASN A O 1
ATOM 6450 N N . THR A 1 803 ? 31.902 11.505 -8.912 1.00 65.75 803 THR A N 1
ATOM 6451 C CA . THR A 1 803 ? 31.743 12.868 -8.367 1.00 65.75 803 THR A CA 1
ATOM 6452 C C . THR A 1 803 ? 30.865 12.836 -7.116 1.00 65.75 803 THR A C 1
ATOM 6454 O O . THR A 1 803 ? 29.694 12.470 -7.207 1.00 65.75 803 THR A O 1
ATOM 6457 N N . GLY A 1 804 ? 31.460 13.207 -5.979 1.00 57.97 804 GLY A N 1
ATOM 6458 C CA . GLY A 1 804 ? 31.071 12.693 -4.661 1.00 57.97 804 GLY A CA 1
ATOM 6459 C C . GLY A 1 804 ? 29.747 13.192 -4.106 1.00 57.97 804 GLY A C 1
ATOM 6460 O O . GLY A 1 804 ? 29.289 14.289 -4.448 1.00 57.97 804 GLY A O 1
ATOM 6461 N N . ARG A 1 805 ? 29.156 12.331 -3.269 1.00 58.31 805 ARG A N 1
ATOM 6462 C CA . ARG A 1 805 ? 27.904 12.529 -2.510 1.00 58.31 805 ARG A CA 1
ATOM 6463 C C . ARG A 1 805 ? 27.503 11.307 -1.659 1.00 58.31 805 ARG A C 1
ATOM 6465 O O . ARG A 1 805 ? 26.366 11.250 -1.201 1.00 58.31 805 ARG A O 1
ATOM 6472 N N . GLY A 1 806 ? 28.407 10.353 -1.430 1.00 61.09 806 GLY A N 1
ATOM 6473 C CA . GLY A 1 806 ? 28.079 9.048 -0.862 1.00 61.09 806 GLY A CA 1
ATOM 6474 C C . GLY A 1 806 ? 27.528 8.083 -1.917 1.00 61.09 806 GLY A C 1
ATOM 6475 O O . GLY A 1 806 ? 26.865 8.486 -2.881 1.00 61.09 806 GLY A O 1
ATOM 6476 N N . ARG A 1 807 ? 27.825 6.794 -1.720 1.00 63.25 807 ARG A N 1
ATOM 6477 C CA . ARG A 1 807 ? 27.617 5.703 -2.688 1.00 63.25 807 ARG A CA 1
ATOM 6478 C C . ARG A 1 807 ? 28.284 5.953 -4.049 1.00 63.25 807 ARG A C 1
ATOM 6480 O O . ARG A 1 807 ? 27.653 6.369 -5.031 1.00 63.25 807 ARG A O 1
ATOM 6487 N N . ASP A 1 808 ? 29.586 5.676 -4.086 1.00 70.81 808 ASP A N 1
ATOM 6488 C CA . ASP A 1 808 ? 30.442 5.761 -5.272 1.00 70.81 808 ASP A CA 1
ATOM 6489 C C . ASP A 1 808 ? 30.533 4.401 -6.005 1.00 70.81 808 ASP A C 1
ATOM 6491 O O . ASP A 1 808 ? 30.390 3.329 -5.422 1.00 70.81 808 ASP A O 1
ATOM 6495 N N . LEU A 1 809 ? 30.757 4.432 -7.322 1.00 75.44 809 LEU A N 1
ATOM 6496 C CA . LEU A 1 809 ? 30.949 3.230 -8.146 1.00 75.44 809 LEU A CA 1
ATOM 6497 C C . LEU A 1 809 ? 32.360 2.656 -7.940 1.00 75.44 809 LEU A C 1
ATOM 6499 O O . LEU A 1 809 ? 33.336 3.388 -8.095 1.00 75.44 809 LEU A O 1
ATOM 6503 N N . GLY A 1 810 ? 32.460 1.358 -7.636 1.00 80.25 810 GLY A N 1
ATOM 6504 C CA . GLY A 1 810 ? 33.720 0.680 -7.302 1.00 80.25 810 GLY A CA 1
ATOM 6505 C C . GLY A 1 810 ? 34.206 -0.358 -8.319 1.00 80.25 810 GLY A C 1
ATOM 6506 O O . GLY A 1 810 ? 35.375 -0.733 -8.291 1.00 80.25 810 GLY A O 1
ATOM 6507 N N . GLY A 1 811 ? 33.372 -0.828 -9.251 1.00 93.12 811 GLY A N 1
ATOM 6508 C CA . GLY A 1 811 ? 33.863 -1.711 -10.315 1.00 93.12 811 GLY A CA 1
ATOM 6509 C C . GLY A 1 811 ? 32.801 -2.394 -11.169 1.00 93.12 811 GLY A C 1
ATOM 6510 O O . GLY A 1 811 ? 31.598 -2.247 -10.945 1.00 93.12 811 GLY A O 1
ATOM 6511 N N . ALA A 1 812 ? 33.278 -3.156 -12.153 1.00 96.06 812 ALA A N 1
ATOM 6512 C CA . ALA A 1 812 ? 32.473 -4.057 -12.972 1.00 96.06 812 ALA A CA 1
ATOM 6513 C C . ALA A 1 812 ? 32.893 -5.508 -12.724 1.00 96.06 812 ALA A C 1
ATOM 6515 O O . ALA A 1 812 ? 34.074 -5.837 -12.800 1.00 96.06 812 ALA A O 1
ATOM 6516 N N . LEU A 1 813 ? 31.924 -6.364 -12.421 1.00 97.94 813 LEU A N 1
ATOM 6517 C CA . LEU A 1 813 ? 32.114 -7.766 -12.084 1.00 97.94 813 LEU A CA 1
ATOM 6518 C C . LEU A 1 813 ? 31.657 -8.671 -13.229 1.00 97.94 813 LEU A C 1
ATOM 6520 O O . LEU A 1 813 ? 30.631 -8.394 -13.845 1.00 97.94 813 LEU A O 1
ATOM 6524 N N . VAL A 1 814 ? 32.384 -9.764 -13.457 1.00 98.19 814 VAL A N 1
ATOM 6525 C CA . VAL A 1 814 ? 32.041 -10.883 -14.347 1.00 98.19 814 VAL A CA 1
ATOM 6526 C C . VAL A 1 814 ? 31.978 -12.164 -13.509 1.00 98.19 814 VAL A C 1
ATOM 6528 O O . VAL A 1 814 ? 32.904 -12.419 -12.738 1.00 98.19 814 VAL A O 1
ATOM 6531 N N . ALA A 1 815 ? 30.926 -12.975 -13.662 1.00 98.38 815 ALA A N 1
ATOM 6532 C CA . ALA A 1 815 ? 30.837 -14.313 -13.070 1.00 98.38 815 ALA A CA 1
ATOM 6533 C C . ALA A 1 815 ? 31.036 -15.409 -14.126 1.00 98.38 815 ALA A C 1
ATOM 6535 O O . ALA A 1 815 ? 30.465 -15.358 -15.216 1.00 98.38 815 ALA A O 1
ATOM 6536 N N . LEU A 1 816 ? 31.836 -16.419 -13.790 1.00 98.06 816 LEU A N 1
ATOM 6537 C CA . LEU A 1 816 ? 32.310 -17.470 -14.689 1.00 98.06 816 LEU A CA 1
ATOM 6538 C C . LEU A 1 816 ? 32.180 -18.841 -14.026 1.00 98.06 816 LEU A C 1
ATOM 6540 O O . LEU A 1 816 ? 32.450 -18.993 -12.838 1.00 98.06 816 LEU A O 1
ATOM 6544 N N . ASN A 1 817 ? 31.834 -19.851 -14.813 1.00 97.75 817 ASN A N 1
ATOM 6545 C CA . ASN A 1 817 ? 31.982 -21.255 -14.466 1.00 97.75 817 ASN A CA 1
ATOM 6546 C C . ASN A 1 817 ? 33.107 -21.812 -15.345 1.00 97.75 817 ASN A C 1
ATOM 6548 O O . ASN A 1 817 ? 33.020 -21.786 -16.575 1.00 97.75 817 ASN A O 1
ATOM 6552 N N . THR A 1 818 ? 34.184 -22.271 -14.709 1.00 97.38 818 THR A N 1
ATOM 6553 C CA . THR A 1 818 ? 35.403 -22.762 -15.365 1.00 97.38 818 THR A CA 1
ATOM 6554 C C . THR A 1 818 ? 35.548 -24.285 -15.248 1.00 97.38 818 THR A C 1
ATOM 6556 O O . THR A 1 818 ? 36.627 -24.827 -15.492 1.00 97.38 818 THR A O 1
ATOM 6559 N N . VAL A 1 819 ? 34.474 -25.007 -14.899 1.00 96.62 819 VAL A N 1
ATOM 6560 C CA . VAL A 1 819 ? 34.457 -26.478 -14.809 1.00 96.62 819 VAL A CA 1
ATOM 6561 C C . VAL A 1 819 ? 34.737 -27.102 -16.174 1.00 96.62 819 VAL A C 1
ATOM 6563 O O . VAL A 1 819 ? 34.018 -26.861 -17.141 1.00 96.62 819 VAL A O 1
ATOM 6566 N N . GLY A 1 820 ? 35.772 -27.941 -16.252 1.00 93.81 820 GLY A N 1
ATOM 6567 C CA . GLY A 1 820 ? 36.213 -28.563 -17.502 1.00 93.81 820 GLY A CA 1
ATOM 6568 C C . GLY A 1 820 ? 37.065 -27.655 -18.396 1.00 93.81 820 GLY A C 1
ATOM 6569 O O . GLY A 1 820 ? 37.337 -28.030 -19.534 1.00 93.81 820 GLY A O 1
ATOM 6570 N N . VAL A 1 821 ? 37.491 -26.487 -17.903 1.00 94.25 821 VAL A N 1
ATOM 6571 C CA . VAL A 1 821 ? 38.446 -25.609 -18.588 1.00 94.25 821 VAL A CA 1
ATOM 6572 C C . VAL A 1 821 ? 39.863 -25.962 -18.130 1.00 94.25 821 VAL A C 1
ATOM 6574 O O . VAL A 1 821 ? 40.219 -25.734 -16.976 1.00 94.25 821 VAL A O 1
ATOM 6577 N N . ASP A 1 822 ? 40.675 -26.519 -19.032 1.00 89.56 822 ASP A N 1
ATOM 6578 C CA . ASP A 1 822 ? 42.072 -26.901 -18.752 1.00 89.56 822 ASP A CA 1
ATOM 6579 C C . ASP A 1 822 ? 43.059 -25.722 -18.865 1.00 89.56 822 ASP A C 1
ATOM 6581 O O . ASP A 1 822 ? 44.159 -25.780 -18.317 1.00 89.56 822 ASP A O 1
ATOM 6585 N N . ALA A 1 823 ? 42.683 -24.660 -19.585 1.00 90.31 823 ALA A N 1
ATOM 6586 C CA . ALA A 1 823 ? 43.436 -23.415 -19.713 1.00 90.31 823 ALA A CA 1
ATOM 6587 C C . ALA A 1 823 ? 42.493 -22.272 -20.124 1.00 90.31 823 ALA A C 1
ATOM 6589 O O . ALA A 1 823 ? 41.543 -22.495 -20.873 1.00 90.31 823 ALA A O 1
ATOM 6590 N N . ALA A 1 824 ? 42.764 -21.052 -19.660 1.00 91.44 824 ALA A N 1
ATOM 6591 C CA . ALA A 1 824 ? 42.050 -19.851 -20.089 1.00 91.44 824 ALA A CA 1
ATOM 6592 C C . ALA A 1 824 ? 42.969 -18.626 -20.069 1.00 91.44 824 ALA A C 1
ATOM 6594 O O . ALA A 1 824 ? 43.939 -18.584 -19.310 1.00 91.44 824 ALA A O 1
ATOM 6595 N N . SER A 1 825 ? 42.644 -17.610 -20.866 1.00 89.44 825 SER A N 1
ATOM 6596 C CA . SER A 1 825 ? 43.328 -16.316 -20.872 1.00 89.44 825 SER A CA 1
ATOM 6597 C C . SER A 1 825 ? 42.349 -15.144 -20.796 1.00 89.44 825 SER A C 1
ATOM 6599 O O . SER A 1 825 ? 41.233 -15.254 -21.291 1.00 89.44 825 SER A O 1
ATOM 6601 N N . LEU A 1 826 ? 42.760 -14.029 -20.181 1.00 91.56 826 LEU A N 1
ATOM 6602 C CA . LEU A 1 826 ? 42.006 -12.767 -20.135 1.00 91.56 826 LEU A CA 1
ATOM 6603 C C . LEU A 1 826 ? 42.762 -11.670 -20.899 1.00 91.56 826 LEU A C 1
ATOM 6605 O O . LEU A 1 826 ? 43.949 -11.455 -20.668 1.00 91.56 826 LEU A O 1
ATOM 6609 N N . SER A 1 827 ? 42.055 -10.930 -21.749 1.00 87.12 827 SER A N 1
ATOM 6610 C CA . SER A 1 827 ? 42.469 -9.632 -22.300 1.00 87.12 827 SER A CA 1
ATOM 6611 C C . SER A 1 827 ? 41.394 -8.578 -22.060 1.00 87.12 827 SER A C 1
ATOM 6613 O O . SER A 1 827 ? 40.223 -8.922 -21.925 1.00 87.12 827 SER A O 1
ATOM 6615 N N . TRP A 1 828 ? 41.783 -7.306 -21.998 1.00 92.12 828 TRP A N 1
ATOM 6616 C CA . TRP A 1 828 ? 40.860 -6.183 -21.793 1.00 92.12 828 TRP A CA 1
ATOM 6617 C C . TRP A 1 828 ? 41.479 -4.851 -22.231 1.00 92.12 828 TRP A C 1
ATOM 6619 O O . TRP A 1 828 ? 42.692 -4.746 -22.418 1.00 92.12 828 TRP A O 1
ATOM 6629 N N . LEU A 1 829 ? 40.660 -3.813 -22.370 1.00 90.31 829 LEU A N 1
ATOM 6630 C CA . LEU A 1 829 ? 41.077 -2.440 -22.638 1.00 90.31 829 LEU A CA 1
ATOM 6631 C C . LEU A 1 829 ? 40.773 -1.547 -21.436 1.00 90.31 829 LEU A C 1
ATOM 6633 O O . LEU A 1 829 ? 39.680 -1.579 -20.870 1.00 90.31 829 LEU A O 1
ATOM 6637 N N . ALA A 1 830 ? 41.722 -0.669 -21.119 1.00 93.25 830 ALA A N 1
ATOM 6638 C CA . ALA A 1 830 ? 41.494 0.503 -20.287 1.00 93.25 830 ALA A CA 1
ATOM 6639 C C . ALA A 1 830 ? 41.815 1.784 -21.061 1.00 93.25 830 ALA A C 1
ATOM 6641 O O . ALA A 1 830 ? 42.598 1.776 -22.012 1.00 93.25 830 ALA A O 1
ATOM 6642 N N . GLY A 1 831 ? 41.280 2.919 -20.623 1.00 92.50 831 GLY A N 1
ATOM 6643 C CA . GLY A 1 831 ? 41.695 4.209 -21.166 1.00 92.50 831 GLY A CA 1
ATOM 6644 C C . GLY A 1 831 ? 41.328 5.392 -20.288 1.00 92.50 831 GLY A C 1
ATOM 6645 O O . GLY A 1 831 ? 40.503 5.282 -19.386 1.00 92.50 831 GLY A O 1
ATOM 6646 N N . THR A 1 832 ? 41.925 6.545 -20.566 1.00 94.00 832 THR A N 1
ATOM 6647 C CA . THR A 1 832 ? 41.608 7.824 -19.927 1.00 94.00 832 THR A CA 1
ATOM 6648 C C . THR A 1 832 ? 40.854 8.682 -20.924 1.00 94.00 832 THR A C 1
ATOM 6650 O O . THR A 1 832 ? 41.429 9.207 -21.874 1.00 94.00 832 THR A O 1
ATOM 6653 N N . LEU A 1 833 ? 39.553 8.858 -20.704 1.00 90.69 833 LEU A N 1
ATOM 6654 C CA . LEU A 1 833 ? 38.740 9.768 -21.511 1.00 90.69 833 LEU A CA 1
ATOM 6655 C C . LEU A 1 833 ? 38.932 11.215 -21.039 1.00 90.69 833 LEU A C 1
ATOM 6657 O O . LEU A 1 833 ? 39.020 12.116 -21.867 1.00 90.69 833 LEU A O 1
ATOM 6661 N N . LEU A 1 834 ? 39.056 11.429 -19.720 1.00 89.12 834 LEU A N 1
ATOM 6662 C CA . LEU A 1 834 ? 39.374 12.725 -19.102 1.00 89.12 834 LEU A CA 1
ATOM 6663 C C . LEU A 1 834 ? 40.214 12.518 -17.829 1.00 89.12 834 LEU A C 1
ATOM 6665 O O . LEU A 1 834 ? 39.713 11.956 -16.855 1.00 89.12 834 LEU A O 1
ATOM 6669 N N . LYS A 1 835 ? 41.452 13.025 -17.779 1.00 84.81 835 LYS A N 1
ATOM 6670 C CA . LYS A 1 835 ? 42.368 12.858 -16.633 1.00 84.81 835 LYS A CA 1
ATOM 6671 C C . LYS A 1 835 ? 41.866 13.536 -15.351 1.00 84.81 835 LYS A C 1
ATOM 6673 O O . LYS A 1 835 ? 41.984 12.978 -14.267 1.00 84.81 835 LYS A O 1
ATOM 6678 N N . ASN A 1 836 ? 41.274 14.730 -15.470 1.00 85.56 836 ASN A N 1
ATOM 6679 C CA . ASN A 1 836 ? 40.800 15.553 -14.344 1.00 85.56 836 ASN A CA 1
ATOM 6680 C C . ASN A 1 836 ? 41.863 15.746 -13.221 1.00 85.56 836 ASN A C 1
ATOM 6682 O O . ASN A 1 836 ? 43.043 15.893 -13.530 1.00 85.56 836 ASN A O 1
ATOM 6686 N N . LYS A 1 837 ? 41.459 15.917 -11.946 1.00 85.12 837 LYS A N 1
ATOM 6687 C CA . LYS A 1 837 ? 42.344 16.348 -10.837 1.00 85.12 837 LYS A CA 1
ATOM 6688 C C . LYS A 1 837 ? 42.691 15.270 -9.810 1.00 85.12 837 LYS A C 1
ATOM 6690 O O . LYS A 1 837 ? 43.724 15.410 -9.165 1.00 85.12 837 LYS A O 1
ATOM 6695 N N . ARG A 1 838 ? 41.805 14.299 -9.581 1.00 86.31 838 ARG A N 1
ATOM 6696 C CA . ARG A 1 838 ? 42.051 13.160 -8.683 1.00 86.31 838 ARG A CA 1
ATOM 6697 C C . ARG A 1 838 ? 42.453 11.958 -9.520 1.00 86.31 838 ARG A C 1
ATOM 6699 O O . ARG A 1 838 ? 41.796 11.684 -10.526 1.00 86.31 838 ARG A O 1
ATOM 6706 N N . GLU A 1 839 ? 43.503 11.272 -9.100 1.00 87.62 839 GLU A N 1
ATOM 6707 C CA . GLU A 1 839 ? 44.058 10.123 -9.797 1.00 87.62 839 GLU A CA 1
ATOM 6708 C C . GLU A 1 839 ? 43.364 8.833 -9.356 1.00 87.62 839 GLU A C 1
ATOM 6710 O O . GLU A 1 839 ? 43.084 8.612 -8.179 1.00 87.62 839 GLU A O 1
ATOM 6715 N N . TYR A 1 840 ? 43.045 8.012 -10.349 1.00 90.81 840 TYR A N 1
ATOM 6716 C CA . TYR A 1 840 ? 42.266 6.786 -10.232 1.00 90.81 840 TYR A CA 1
ATOM 6717 C C . TYR A 1 840 ? 42.918 5.699 -11.082 1.00 90.81 840 TYR A C 1
ATOM 6719 O O . TYR A 1 840 ? 43.646 6.001 -12.037 1.00 90.81 840 TYR A O 1
ATOM 6727 N N . GLY A 1 841 ? 42.624 4.445 -10.750 1.00 92.25 841 GLY A N 1
ATOM 6728 C CA . GLY A 1 841 ? 43.063 3.289 -11.517 1.00 92.25 841 GLY A CA 1
ATOM 6729 C C . GLY A 1 841 ? 41.977 2.240 -11.706 1.00 92.25 841 GLY A C 1
ATOM 6730 O O . GLY A 1 841 ? 40.951 2.245 -11.026 1.00 92.25 841 GLY A O 1
ATOM 6731 N N . LEU A 1 842 ? 42.242 1.332 -12.642 1.00 93.88 842 LEU A N 1
ATOM 6732 C CA . LEU A 1 842 ? 41.519 0.077 -12.832 1.00 93.88 842 LEU A CA 1
ATOM 6733 C C . LEU A 1 842 ? 42.491 -1.071 -12.570 1.00 93.88 842 LEU A C 1
ATOM 6735 O O . LEU A 1 842 ? 43.588 -1.057 -13.123 1.00 93.88 842 LEU A O 1
ATOM 6739 N N . GLN A 1 843 ? 42.105 -2.059 -11.767 1.00 92.62 843 GLN A N 1
ATOM 6740 C CA . GLN A 1 843 ? 42.871 -3.299 -11.589 1.00 92.62 843 GLN A CA 1
ATOM 6741 C C . GLN A 1 843 ? 41.952 -4.521 -11.583 1.00 92.62 843 GLN A C 1
ATOM 6743 O O . GLN A 1 843 ? 40.776 -4.387 -11.255 1.00 92.62 843 GLN A O 1
ATOM 6748 N N . VAL A 1 844 ? 42.472 -5.703 -11.916 1.00 95.00 844 VAL A N 1
ATOM 6749 C CA . VAL A 1 844 ? 41.687 -6.947 -11.870 1.00 95.00 844 VAL A CA 1
ATOM 6750 C C . VAL A 1 844 ? 41.886 -7.653 -10.527 1.00 95.00 844 VAL A C 1
ATOM 6752 O O . VAL A 1 844 ? 43.006 -7.973 -10.128 1.00 95.00 844 VAL A O 1
ATOM 6755 N N . GLN A 1 845 ? 40.782 -7.902 -9.834 1.00 94.88 845 GLN A N 1
ATOM 6756 C CA . GLN A 1 845 ? 40.692 -8.743 -8.642 1.00 94.88 845 GLN A CA 1
ATOM 6757 C C . GLN A 1 845 ? 39.871 -10.003 -8.949 1.00 94.88 845 GLN A C 1
ATOM 6759 O O . GLN A 1 845 ? 39.116 -10.032 -9.920 1.00 94.88 845 GLN A O 1
ATOM 6764 N N . TYR A 1 846 ? 39.993 -11.041 -8.125 1.00 95.19 846 TYR A N 1
ATOM 6765 C CA . TYR A 1 846 ? 39.241 -12.287 -8.264 1.00 95.19 846 TYR A CA 1
ATOM 6766 C C . TYR A 1 846 ? 38.815 -12.869 -6.912 1.00 95.19 846 TYR A C 1
ATOM 6768 O O . TYR A 1 846 ? 39.400 -12.540 -5.882 1.00 95.19 846 TYR A O 1
ATOM 6776 N N . ARG A 1 847 ? 37.829 -13.769 -6.927 1.00 95.12 847 ARG A N 1
ATOM 6777 C CA . ARG A 1 847 ? 37.549 -14.719 -5.834 1.00 95.12 847 ARG A CA 1
ATOM 6778 C C . ARG A 1 847 ? 36.778 -15.934 -6.344 1.00 95.12 847 ARG A C 1
ATOM 6780 O O . ARG A 1 847 ? 36.124 -15.857 -7.384 1.00 95.12 847 ARG A O 1
ATOM 6787 N N . VAL A 1 848 ? 36.831 -17.029 -5.596 1.00 95.44 848 VAL A N 1
ATOM 6788 C CA . VAL A 1 848 ? 36.006 -18.225 -5.818 1.00 95.44 848 VAL A CA 1
ATOM 6789 C C . VAL A 1 848 ? 34.802 -18.164 -4.870 1.00 95.44 848 VAL A C 1
ATOM 6791 O O . VAL A 1 848 ? 34.926 -17.673 -3.752 1.00 95.44 848 VAL A O 1
ATOM 6794 N N . GLY A 1 849 ? 33.625 -18.612 -5.311 1.00 94.50 849 GLY A N 1
ATOM 6795 C CA . GLY A 1 849 ? 32.388 -18.505 -4.527 1.00 94.50 849 GLY A CA 1
ATOM 6796 C C . GLY A 1 849 ? 31.856 -17.068 -4.427 1.00 94.50 849 GLY A C 1
ATOM 6797 O O . GLY A 1 849 ? 32.095 -16.254 -5.322 1.00 94.50 849 GLY A O 1
ATOM 6798 N N . ILE A 1 850 ? 31.087 -16.770 -3.368 1.00 93.44 850 ILE A N 1
ATOM 6799 C CA . ILE A 1 850 ? 30.391 -15.476 -3.175 1.00 93.44 850 ILE A CA 1
ATOM 6800 C C . ILE A 1 850 ? 30.665 -14.762 -1.843 1.00 93.44 850 ILE A C 1
ATOM 6802 O O . ILE A 1 850 ? 30.326 -13.584 -1.726 1.00 93.44 850 ILE A O 1
ATOM 6806 N N . GLU A 1 851 ? 31.291 -15.428 -0.872 1.00 88.75 851 GLU A N 1
ATOM 6807 C CA . GLU A 1 851 ? 31.492 -14.896 0.489 1.00 88.75 851 GLU A CA 1
ATOM 6808 C C . GLU A 1 851 ? 32.927 -14.416 0.752 1.00 88.75 851 GLU A C 1
ATOM 6810 O O . GLU A 1 851 ? 33.115 -13.443 1.477 1.00 88.75 851 GLU A O 1
ATOM 6815 N N . ASP A 1 852 ? 33.928 -15.049 0.129 1.00 89.56 852 ASP A N 1
ATOM 6816 C CA . ASP A 1 852 ? 35.347 -14.732 0.337 1.00 89.56 852 ASP A CA 1
ATOM 6817 C C . ASP A 1 852 ? 35.720 -13.299 -0.098 1.00 89.56 852 ASP A C 1
ATOM 6819 O O . ASP A 1 852 ? 35.090 -12.690 -0.972 1.00 89.56 852 ASP A O 1
ATOM 6823 N N . GLU A 1 853 ? 36.796 -12.767 0.488 1.00 90.38 853 GLU A N 1
ATOM 6824 C CA . GLU A 1 853 ? 37.389 -11.483 0.097 1.00 90.38 853 GLU A CA 1
ATOM 6825 C C . GLU A 1 853 ? 38.036 -11.545 -1.301 1.00 90.38 853 GLU A C 1
ATOM 6827 O O . GLU A 1 853 ? 38.583 -12.565 -1.727 1.00 90.38 853 GLU A O 1
ATOM 6832 N N . PHE A 1 854 ? 38.010 -10.419 -2.019 1.00 92.81 854 PHE A N 1
ATOM 6833 C CA . PHE A 1 854 ? 38.640 -10.287 -3.334 1.00 92.81 854 PHE A CA 1
ATOM 6834 C C . PHE A 1 854 ? 40.170 -10.196 -3.239 1.00 92.81 854 PHE A C 1
ATOM 6836 O O . PHE A 1 854 ? 40.717 -9.365 -2.518 1.00 92.81 854 PHE A O 1
ATOM 6843 N N . GLN A 1 855 ? 40.869 -10.994 -4.046 1.00 92.81 855 GLN A N 1
ATOM 6844 C CA . GLN A 1 855 ? 42.330 -11.042 -4.128 1.00 92.81 855 GLN A CA 1
ATOM 6845 C C . GLN A 1 855 ? 42.839 -10.394 -5.424 1.00 92.81 855 GLN A C 1
ATOM 6847 O O . GLN A 1 855 ? 42.163 -10.415 -6.450 1.00 92.81 855 GLN A O 1
ATOM 6852 N N . LEU A 1 856 ? 44.040 -9.806 -5.406 1.00 91.50 856 LEU A N 1
ATOM 6853 C CA . LEU A 1 856 ? 44.634 -9.158 -6.584 1.00 91.50 856 LEU A CA 1
ATOM 6854 C C . LEU A 1 856 ? 45.179 -10.183 -7.593 1.00 91.50 856 LEU A C 1
ATOM 6856 O O . LEU A 1 856 ? 45.981 -11.051 -7.237 1.00 91.50 856 LEU A O 1
ATOM 6860 N N . LEU A 1 857 ? 44.830 -10.027 -8.873 1.00 88.75 857 LEU A N 1
ATOM 6861 C CA . LEU A 1 857 ? 45.363 -10.851 -9.958 1.00 88.75 857 LEU A CA 1
ATOM 6862 C C . LEU A 1 857 ? 46.768 -10.353 -10.361 1.00 88.75 857 LEU A C 1
ATOM 6864 O O . LEU A 1 857 ? 46.930 -9.301 -10.976 1.00 88.75 857 LEU A O 1
ATOM 6868 N N . ASN A 1 858 ? 47.809 -11.085 -9.953 1.00 69.94 858 ASN A N 1
ATOM 6869 C CA . ASN A 1 858 ? 49.212 -10.677 -10.120 1.00 69.94 858 ASN A CA 1
ATOM 6870 C C . ASN A 1 858 ? 49.711 -10.776 -11.585 1.00 69.94 858 ASN A C 1
ATOM 6872 O O . ASN A 1 858 ? 49.254 -11.633 -12.336 1.00 69.94 858 ASN A O 1
ATOM 6876 N N . SER A 1 859 ? 50.737 -9.977 -11.944 1.00 57.00 859 SER A N 1
ATOM 6877 C CA . SER A 1 859 ? 51.211 -9.650 -13.323 1.00 57.00 859 SER A CA 1
ATOM 6878 C C . SER A 1 859 ? 50.497 -8.398 -13.895 1.00 57.00 859 SER A C 1
ATOM 6880 O O . SER A 1 859 ? 49.418 -8.081 -13.407 1.00 57.00 859 SER A O 1
ATOM 6882 N N . PRO A 1 860 ? 51.088 -7.576 -14.799 1.00 54.75 860 PRO A N 1
ATOM 6883 C CA . PRO A 1 860 ? 50.765 -6.144 -14.890 1.00 54.75 860 PRO A CA 1
ATOM 6884 C C . PRO A 1 860 ? 49.380 -5.862 -15.495 1.00 54.75 860 PRO A C 1
ATOM 6886 O O . PRO A 1 860 ? 49.233 -5.664 -16.698 1.00 54.75 860 PRO A O 1
ATOM 6889 N N . GLN A 1 861 ? 48.380 -5.798 -14.618 1.00 68.50 861 GLN A N 1
ATOM 6890 C CA . GLN A 1 861 ? 46.957 -5.619 -14.918 1.00 68.50 861 GLN A CA 1
ATOM 6891 C C . GLN A 1 861 ? 46.361 -4.447 -14.130 1.00 68.50 861 GLN A C 1
ATOM 6893 O O . GLN A 1 861 ? 45.219 -4.495 -13.681 1.00 68.50 861 GLN A O 1
ATOM 6898 N N . ALA A 1 862 ? 47.156 -3.397 -13.932 1.00 84.19 862 ALA A N 1
ATOM 6899 C CA . ALA A 1 862 ? 46.695 -2.135 -13.379 1.00 84.19 862 ALA A CA 1
ATOM 6900 C C . ALA A 1 862 ? 46.849 -1.042 -14.439 1.00 84.19 862 ALA A C 1
ATOM 6902 O O . ALA A 1 862 ? 47.951 -0.803 -14.940 1.00 84.19 862 ALA A O 1
ATOM 6903 N N . TYR A 1 863 ? 45.749 -0.373 -14.769 1.00 91.31 863 TYR A N 1
ATOM 6904 C CA . TYR A 1 863 ? 45.757 0.879 -15.510 1.00 91.31 863 TYR A CA 1
ATOM 6905 C C . TYR A 1 863 ? 45.741 2.042 -14.523 1.00 91.31 863 TYR A C 1
ATOM 6907 O O . TYR A 1 863 ? 44.902 2.083 -13.625 1.00 91.31 863 TYR A O 1
ATOM 6915 N N . GLN A 1 864 ? 46.644 3.001 -14.706 1.00 90.50 864 GLN A N 1
ATOM 6916 C CA . GLN A 1 864 ? 46.641 4.276 -13.988 1.00 90.50 864 GLN A CA 1
ATOM 6917 C C . GLN A 1 864 ? 46.292 5.395 -14.966 1.00 90.50 864 GLN A C 1
ATOM 6919 O O . GLN A 1 864 ? 46.613 5.305 -16.150 1.00 90.50 864 GLN A O 1
ATOM 6924 N N . VAL A 1 865 ? 45.648 6.456 -14.476 1.00 88.75 865 VAL A N 1
ATOM 6925 C CA . VAL A 1 865 ? 45.157 7.547 -15.326 1.00 88.75 865 VAL A CA 1
ATOM 6926 C C . VAL A 1 865 ? 46.263 8.208 -16.179 1.00 88.75 865 VAL A C 1
ATOM 6928 O O . VAL A 1 865 ? 47.111 8.966 -15.695 1.00 88.75 865 VAL A O 1
ATOM 6931 N N . GLY A 1 866 ? 46.203 7.959 -17.486 1.00 87.50 866 GLY A N 1
ATOM 6932 C CA . GLY A 1 866 ? 47.092 8.504 -18.509 1.00 87.50 866 GLY A CA 1
ATOM 6933 C C . GLY A 1 866 ? 46.770 9.952 -18.897 1.00 87.50 866 GLY A C 1
ATOM 6934 O O . GLY A 1 866 ? 46.379 10.769 -18.056 1.00 87.50 866 GLY A O 1
ATOM 6935 N N . VAL A 1 867 ? 46.970 10.296 -20.171 1.00 86.75 867 VAL A N 1
ATOM 6936 C CA . VAL A 1 867 ? 46.518 11.565 -20.777 1.00 86.75 867 VAL A CA 1
ATOM 6937 C C . VAL A 1 867 ? 45.129 11.432 -21.416 1.00 86.75 867 VAL A C 1
ATOM 6939 O O . VAL A 1 867 ? 44.680 10.330 -21.709 1.00 86.75 867 VAL A O 1
ATOM 6942 N N . ASP A 1 868 ? 44.440 12.552 -21.654 1.00 87.38 868 ASP A N 1
ATOM 6943 C CA . ASP A 1 868 ? 43.132 12.560 -22.328 1.00 87.38 868 ASP A CA 1
ATOM 6944 C C . ASP A 1 868 ? 43.213 11.880 -23.712 1.00 87.38 868 ASP A C 1
ATOM 6946 O O . ASP A 1 868 ? 44.005 12.280 -24.569 1.00 87.38 868 ASP A O 1
ATOM 6950 N N . GLY A 1 869 ? 42.383 10.856 -23.925 1.00 79.56 869 GLY A N 1
ATOM 6951 C CA . GLY A 1 869 ? 42.370 10.015 -25.125 1.00 79.56 869 GLY A CA 1
ATOM 6952 C C . GLY A 1 869 ? 43.383 8.861 -25.122 1.00 79.56 869 GLY A C 1
ATOM 6953 O O . GLY A 1 869 ? 43.503 8.172 -26.133 1.00 79.56 869 GLY A O 1
ATOM 6954 N N . GLU A 1 870 ? 44.123 8.635 -24.032 1.00 85.50 870 GLU A N 1
ATOM 6955 C CA . GLU A 1 870 ? 45.029 7.489 -23.910 1.00 85.50 870 GLU A CA 1
ATOM 6956 C C . GLU A 1 870 ? 44.255 6.178 -23.740 1.00 85.50 870 GLU A C 1
ATOM 6958 O O . GLU A 1 870 ? 43.309 6.099 -22.960 1.00 85.50 870 GLU A O 1
ATOM 6963 N N . VAL A 1 871 ? 44.695 5.137 -24.445 1.00 83.19 871 VAL A N 1
ATOM 6964 C CA . VAL A 1 871 ? 44.127 3.786 -24.417 1.00 83.19 871 VAL A CA 1
ATOM 6965 C C . VAL A 1 871 ? 45.264 2.782 -24.233 1.00 83.19 871 VAL A C 1
ATOM 6967 O O . VAL A 1 871 ? 46.323 2.918 -24.849 1.00 83.19 871 VAL A O 1
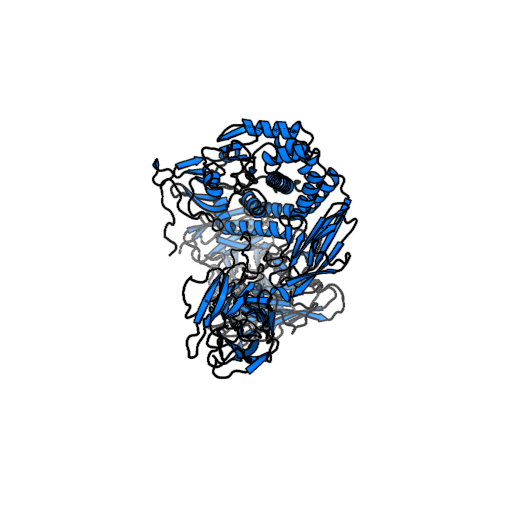ATOM 6970 N N . GLN A 1 872 ? 45.041 1.776 -23.392 1.00 83.94 872 GLN A N 1
ATOM 6971 C CA . GLN A 1 872 ? 45.947 0.666 -23.133 1.00 83.94 872 GLN A CA 1
ATOM 6972 C C . GLN A 1 872 ? 45.193 -0.657 -23.293 1.00 83.94 872 GLN A C 1
ATOM 6974 O O . GLN A 1 872 ? 44.270 -0.951 -22.536 1.00 83.94 872 GLN A O 1
ATOM 6979 N N . HIS A 1 873 ? 45.633 -1.474 -24.249 1.00 80.56 873 HIS A N 1
ATOM 6980 C CA . HIS A 1 873 ? 45.197 -2.863 -24.372 1.00 80.56 873 HIS A CA 1
ATOM 6981 C C . HIS A 1 873 ? 46.076 -3.755 -23.487 1.00 80.56 873 HIS A C 1
ATOM 6983 O O . HIS A 1 873 ? 47.303 -3.762 -23.618 1.00 80.56 873 HIS A O 1
ATOM 6989 N N . PHE A 1 874 ? 45.448 -4.531 -22.614 1.00 80.94 874 PHE A N 1
ATOM 6990 C CA . PHE A 1 874 ? 46.058 -5.633 -21.886 1.00 80.94 874 PHE A CA 1
ATOM 6991 C C . PHE A 1 874 ? 45.896 -6.898 -22.729 1.00 80.94 874 PHE A C 1
ATOM 6993 O O . PHE A 1 874 ? 44.779 -7.357 -22.968 1.00 80.94 874 PHE A O 1
ATOM 7000 N N . LEU A 1 875 ? 47.017 -7.425 -23.229 1.00 74.38 875 LEU A N 1
ATOM 7001 C CA . LEU A 1 875 ? 47.031 -8.648 -24.034 1.00 74.38 875 LEU A CA 1
ATOM 7002 C C . LEU A 1 875 ? 46.518 -9.868 -23.251 1.00 74.38 875 LEU A C 1
ATOM 7004 O O . LEU A 1 875 ? 46.604 -9.860 -22.021 1.00 74.38 875 LEU A O 1
ATOM 7008 N N . PRO A 1 876 ? 46.083 -10.934 -23.958 1.00 77.00 876 PRO A N 1
ATOM 7009 C CA . PRO A 1 876 ? 45.750 -12.210 -23.341 1.00 77.00 876 PRO A CA 1
ATOM 7010 C C . PRO A 1 876 ? 46.885 -12.698 -22.441 1.00 77.00 876 PRO A C 1
ATOM 7012 O O . PRO A 1 876 ? 48.006 -12.913 -22.903 1.00 77.00 876 PRO A O 1
ATOM 7015 N N . PHE A 1 877 ? 46.591 -12.864 -21.157 1.00 82.31 877 PHE A N 1
ATOM 7016 C CA . PHE A 1 877 ? 47.471 -13.511 -20.190 1.00 82.31 877 PHE A CA 1
ATOM 7017 C C . PHE A 1 877 ? 46.739 -14.719 -19.598 1.00 82.31 877 PHE A C 1
ATOM 7019 O O . PHE A 1 877 ? 45.523 -14.672 -19.415 1.00 82.31 877 PHE A O 1
ATOM 7026 N N . ALA A 1 878 ? 47.461 -15.801 -19.305 1.00 86.44 878 ALA A N 1
ATOM 7027 C CA . ALA A 1 878 ? 46.860 -17.004 -18.735 1.00 86.44 878 ALA A CA 1
ATOM 7028 C C . ALA A 1 878 ? 46.299 -16.740 -17.326 1.00 86.44 878 ALA A C 1
ATOM 7030 O O . ALA A 1 878 ? 46.993 -16.177 -16.473 1.00 86.44 878 ALA A O 1
ATOM 7031 N N . LEU A 1 879 ? 45.060 -17.169 -17.074 1.00 90.12 879 LEU A N 1
ATOM 7032 C CA . LEU A 1 879 ? 44.504 -17.203 -15.723 1.00 90.12 879 LEU A CA 1
ATOM 7033 C C . LEU A 1 879 ? 45.265 -18.255 -14.888 1.00 90.12 879 LEU A C 1
ATOM 7035 O O . LEU A 1 879 ? 45.574 -19.322 -15.420 1.00 90.12 879 LEU A O 1
ATOM 7039 N N . PRO A 1 880 ? 45.578 -17.989 -13.605 1.00 90.94 880 PRO A N 1
ATOM 7040 C CA . PRO A 1 880 ? 46.201 -18.974 -12.723 1.00 90.94 880 PRO A CA 1
ATOM 7041 C C . PRO A 1 880 ? 45.394 -20.274 -12.620 1.00 90.94 880 PRO A C 1
ATOM 7043 O O . PRO A 1 880 ? 44.168 -20.228 -12.537 1.00 90.94 880 PRO A O 1
ATOM 7046 N N . ASP A 1 881 ? 46.087 -21.415 -12.533 1.00 90.31 881 ASP A N 1
ATOM 7047 C CA . ASP A 1 881 ? 45.485 -22.759 -12.452 1.00 90.31 881 ASP A CA 1
ATOM 7048 C C . ASP A 1 881 ? 44.415 -22.894 -11.348 1.00 90.31 881 ASP A C 1
ATOM 7050 O O . ASP A 1 881 ? 43.464 -23.656 -11.493 1.00 90.31 881 ASP A O 1
ATOM 7054 N N . GLU A 1 882 ? 44.543 -22.145 -10.247 1.00 91.94 882 GLU A N 1
ATOM 7055 C CA . GLU A 1 882 ? 43.580 -22.131 -9.134 1.00 91.94 882 GLU A CA 1
ATOM 7056 C C . GLU A 1 882 ? 42.216 -21.509 -9.489 1.00 91.94 882 GLU A C 1
ATOM 7058 O O . GLU A 1 882 ? 41.233 -21.770 -8.798 1.00 91.94 882 GLU A O 1
ATOM 7063 N N . LEU A 1 883 ? 42.128 -20.735 -10.577 1.00 94.44 883 LEU A N 1
ATOM 7064 C CA . LEU A 1 883 ? 40.877 -20.158 -11.091 1.00 94.44 883 LEU A CA 1
ATOM 7065 C C . LEU A 1 883 ? 40.180 -21.077 -12.110 1.00 94.44 883 LEU A C 1
ATOM 7067 O O . LEU A 1 883 ? 39.056 -20.807 -12.538 1.00 94.44 883 LEU A O 1
ATOM 7071 N N . LEU A 1 884 ? 40.843 -22.158 -12.516 1.00 95.00 884 LEU A N 1
ATOM 7072 C CA . LEU A 1 884 ? 40.316 -23.153 -13.441 1.00 95.00 884 LEU A CA 1
ATOM 7073 C C . LEU A 1 884 ? 39.573 -24.255 -12.673 1.00 95.00 884 LEU A C 1
ATOM 7075 O O . LEU A 1 884 ? 39.850 -24.516 -11.505 1.00 95.00 884 LEU A O 1
ATOM 7079 N N . ASN A 1 885 ? 38.634 -24.929 -13.339 1.00 95.94 885 ASN A N 1
ATOM 7080 C CA . ASN A 1 885 ? 37.784 -25.968 -12.748 1.00 95.94 885 ASN A CA 1
ATOM 7081 C C . ASN A 1 885 ? 36.934 -25.527 -11.535 1.00 95.94 885 ASN A C 1
ATOM 7083 O O . ASN A 1 885 ? 36.602 -26.352 -10.684 1.00 95.94 885 ASN A O 1
ATOM 7087 N N . GLN A 1 886 ? 36.532 -24.254 -11.485 1.00 97.19 886 GLN A N 1
ATOM 7088 C CA . GLN A 1 886 ? 35.671 -23.687 -10.443 1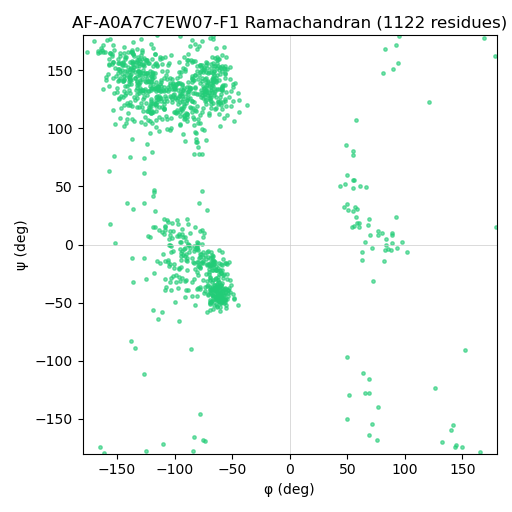.00 97.19 886 GLN A CA 1
ATOM 7089 C C . GLN A 1 886 ? 34.212 -23.588 -10.907 1.00 97.19 886 GLN A C 1
ATOM 7091 O O . GLN A 1 886 ? 33.932 -23.123 -12.013 1.00 97.19 886 GLN A O 1
ATOM 7096 N N . GLU A 1 887 ? 33.266 -23.976 -10.048 1.00 95.38 887 GLU A N 1
ATOM 7097 C CA . GLU A 1 887 ? 31.825 -23.861 -10.336 1.00 95.38 887 GLU A CA 1
ATOM 7098 C C . GLU A 1 887 ? 31.352 -22.402 -10.396 1.00 95.38 887 GLU A C 1
ATOM 7100 O O . GLU A 1 887 ? 30.460 -22.076 -11.183 1.00 95.38 887 GLU A O 1
ATOM 7105 N N . TYR A 1 888 ? 31.978 -21.528 -9.601 1.00 97.38 888 TYR A N 1
ATOM 7106 C CA . TYR A 1 888 ? 31.679 -20.102 -9.552 1.00 97.38 888 TYR A CA 1
ATOM 7107 C C . TYR A 1 888 ? 32.942 -19.281 -9.238 1.00 97.38 888 TYR A C 1
ATOM 7109 O O . TYR A 1 888 ? 33.457 -19.297 -8.119 1.00 97.38 888 TYR A O 1
ATOM 7117 N N . LEU A 1 889 ? 33.443 -18.564 -10.241 1.00 97.69 889 LEU A N 1
ATOM 7118 C CA . LEU A 1 889 ? 34.578 -17.642 -10.191 1.00 97.69 889 LEU A CA 1
ATOM 7119 C C . LEU A 1 889 ? 34.075 -16.224 -10.478 1.00 97.69 889 LEU A C 1
ATOM 7121 O O . LEU A 1 889 ? 33.363 -16.005 -11.456 1.00 97.69 889 LEU A O 1
ATOM 7125 N N . GLN A 1 890 ? 34.491 -15.248 -9.676 1.00 97.94 890 GLN A N 1
ATOM 7126 C CA . GLN A 1 890 ? 34.229 -13.829 -9.922 1.00 97.94 890 GLN A CA 1
ATOM 7127 C C . GLN A 1 890 ? 35.521 -13.122 -10.329 1.00 97.94 890 GLN A C 1
ATOM 7129 O O . GLN A 1 890 ? 36.529 -13.256 -9.636 1.00 97.94 890 GLN A O 1
ATOM 7134 N N . LEU A 1 891 ? 35.477 -12.325 -11.399 1.00 96.94 891 LEU A N 1
ATOM 7135 C CA . LEU A 1 891 ? 36.518 -11.357 -11.758 1.00 96.94 891 LEU A CA 1
ATOM 7136 C C . LEU A 1 891 ? 35.959 -9.936 -11.622 1.00 96.94 891 LEU A C 1
ATOM 7138 O O . LEU A 1 891 ? 34.915 -9.622 -12.188 1.00 96.94 891 LEU A O 1
ATOM 7142 N N . LEU A 1 892 ? 36.653 -9.074 -10.882 1.00 96.62 892 LEU A N 1
ATOM 7143 C CA . LEU A 1 892 ? 36.254 -7.698 -10.594 1.00 96.62 892 LEU A CA 1
ATOM 7144 C C . LEU A 1 892 ? 37.261 -6.712 -11.194 1.00 96.62 892 LEU A C 1
ATOM 7146 O O . LEU A 1 892 ? 38.405 -6.623 -10.755 1.00 96.62 892 LEU A O 1
ATOM 7150 N N . PHE A 1 893 ? 36.807 -5.918 -12.159 1.00 95.75 893 PHE A N 1
ATOM 7151 C CA . PHE A 1 893 ? 37.526 -4.766 -12.694 1.00 95.75 893 PHE A CA 1
ATOM 7152 C C . PHE A 1 893 ? 37.304 -3.579 -11.749 1.00 95.75 893 PHE A C 1
ATOM 7154 O O . PHE A 1 893 ? 36.316 -2.846 -11.848 1.00 95.75 893 PHE A O 1
ATOM 7161 N N . ARG A 1 894 ? 38.209 -3.449 -10.777 1.00 94.06 894 ARG A N 1
ATOM 7162 C CA . ARG A 1 894 ? 38.152 -2.535 -9.633 1.00 94.06 894 ARG A CA 1
ATOM 7163 C C . ARG A 1 894 ? 38.557 -1.114 -10.013 1.00 94.06 894 ARG A C 1
ATOM 7165 O O . ARG A 1 894 ? 39.748 -0.836 -10.178 1.00 94.06 894 ARG A O 1
ATOM 7172 N N . TYR A 1 895 ? 37.587 -0.204 -10.067 1.00 92.62 895 TYR A N 1
ATOM 7173 C CA . TYR A 1 895 ? 37.824 1.237 -10.152 1.00 92.62 895 TYR A CA 1
ATOM 7174 C C . TYR A 1 895 ? 38.064 1.793 -8.746 1.00 92.62 895 TYR A C 1
ATOM 7176 O O . TYR A 1 895 ? 37.190 1.712 -7.885 1.00 92.62 895 TYR A O 1
ATOM 7184 N N . HIS A 1 896 ? 39.255 2.335 -8.499 1.00 91.00 896 HIS A N 1
ATOM 7185 C CA . HIS A 1 896 ? 39.670 2.770 -7.163 1.00 91.00 896 HIS A CA 1
ATOM 7186 C C . HIS A 1 896 ? 40.456 4.081 -7.193 1.00 91.00 896 HIS A C 1
ATOM 7188 O O . HIS A 1 896 ? 41.121 4.417 -8.179 1.00 91.00 896 HIS A O 1
ATOM 7194 N N . HIS A 1 897 ? 40.378 4.818 -6.088 1.00 89.62 897 HIS A N 1
ATOM 7195 C CA . HIS A 1 897 ? 41.135 6.042 -5.869 1.00 89.62 897 HIS A CA 1
ATOM 7196 C C . HIS A 1 897 ? 42.619 5.739 -5.602 1.00 89.62 897 HIS A C 1
ATOM 7198 O O . HIS A 1 897 ? 42.942 4.798 -4.879 1.00 89.62 897 HIS A O 1
ATOM 7204 N N . ILE A 1 898 ? 43.518 6.554 -6.167 1.00 88.94 898 ILE A N 1
ATOM 7205 C CA . ILE A 1 898 ? 44.972 6.449 -5.965 1.00 88.94 898 ILE A CA 1
ATOM 7206 C C . ILE A 1 898 ? 45.498 7.643 -5.154 1.00 88.94 898 ILE A C 1
ATOM 7208 O O . ILE A 1 898 ? 46.106 7.445 -4.105 1.00 88.94 898 ILE A O 1
ATOM 7212 N N . ASP A 1 899 ? 45.286 8.876 -5.629 1.00 83.25 899 ASP A N 1
ATOM 7213 C CA . ASP A 1 899 ? 45.753 10.101 -4.958 1.00 83.25 899 ASP A CA 1
ATOM 7214 C C . ASP A 1 899 ? 44.933 11.343 -5.368 1.00 83.25 899 ASP A C 1
ATOM 7216 O O . ASP A 1 899 ? 44.393 11.437 -6.473 1.00 83.25 899 ASP A O 1
ATOM 7220 N N . GLY A 1 900 ? 44.897 12.354 -4.496 1.00 76.81 900 GLY A N 1
ATOM 7221 C CA . GLY A 1 900 ? 44.313 13.669 -4.762 1.00 76.81 900 GLY A CA 1
ATOM 7222 C C . GLY A 1 900 ? 43.171 14.066 -3.819 1.00 76.81 900 GLY A C 1
ATOM 7223 O O . GLY A 1 900 ? 42.118 13.444 -3.751 1.00 76.81 900 GLY A O 1
ATOM 7224 N N . GLY A 1 901 ? 43.325 15.208 -3.140 1.00 70.50 901 GLY A N 1
ATOM 7225 C CA . GLY A 1 901 ? 42.372 15.655 -2.114 1.00 70.50 901 GLY A CA 1
ATOM 7226 C C . GLY A 1 901 ? 40.988 16.085 -2.627 1.00 70.50 901 GLY A C 1
ATOM 7227 O O . GLY A 1 901 ? 39.974 15.567 -2.168 1.00 70.50 901 GLY A O 1
ATOM 7228 N N . SER A 1 902 ? 40.894 17.048 -3.554 1.00 74.12 902 SER A N 1
ATOM 7229 C CA . SER A 1 902 ? 39.596 17.601 -3.990 1.00 74.12 902 SER A CA 1
ATOM 7230 C C . SER A 1 902 ? 39.569 18.076 -5.447 1.00 74.12 902 SER A C 1
ATOM 7232 O O . SER A 1 902 ? 40.509 18.688 -5.963 1.00 74.12 902 SER A O 1
ATOM 7234 N N . GLY A 1 903 ? 38.451 17.808 -6.126 1.00 74.81 903 GLY A N 1
ATOM 7235 C CA . GLY A 1 903 ? 38.224 18.162 -7.526 1.00 74.81 903 GLY A CA 1
ATOM 7236 C C . GLY A 1 903 ? 37.400 17.111 -8.269 1.00 74.81 903 GLY A C 1
ATOM 7237 O O . GLY A 1 903 ? 36.899 16.166 -7.669 1.00 74.81 903 GLY A O 1
ATOM 7238 N N . LYS A 1 904 ? 37.276 17.274 -9.592 1.00 81.00 904 LYS A N 1
ATOM 7239 C CA . LYS A 1 904 ? 36.709 16.238 -10.469 1.00 81.00 904 LYS A CA 1
ATOM 7240 C C . LYS A 1 904 ? 37.637 15.013 -10.498 1.00 81.00 904 LYS A C 1
ATOM 7242 O O . LYS A 1 904 ? 38.861 15.190 -10.503 1.00 81.00 904 LYS A O 1
ATOM 7247 N N . ARG A 1 905 ? 37.063 13.808 -10.543 1.00 84.19 905 ARG A N 1
ATOM 7248 C CA . ARG A 1 905 ? 37.784 12.526 -10.652 1.00 84.19 905 ARG A CA 1
ATOM 7249 C C . ARG A 1 905 ? 38.016 12.153 -12.123 1.00 84.19 905 ARG A C 1
ATOM 7251 O O . ARG A 1 905 ? 37.342 12.695 -13.005 1.00 84.19 905 ARG A O 1
ATOM 7258 N N . ALA A 1 906 ? 38.998 11.298 -12.395 1.00 87.38 906 ALA A N 1
ATOM 7259 C CA . ALA A 1 906 ? 39.290 10.835 -13.750 1.00 87.38 906 ALA A CA 1
ATOM 7260 C C . ALA A 1 906 ? 38.121 10.027 -14.341 1.00 87.38 906 ALA A C 1
ATOM 7262 O O . ALA A 1 906 ? 37.513 9.216 -13.643 1.00 87.38 906 ALA A O 1
ATOM 7263 N N . MET A 1 907 ? 37.834 10.237 -15.627 1.00 90.44 907 MET A N 1
ATOM 7264 C CA . MET A 1 907 ? 36.914 9.412 -16.410 1.00 90.44 907 MET A CA 1
ATOM 7265 C C . MET A 1 907 ? 37.717 8.301 -17.084 1.00 90.44 907 MET A C 1
ATOM 7267 O O . MET A 1 907 ? 38.475 8.580 -18.020 1.00 90.44 907 MET A O 1
ATOM 7271 N N . LEU A 1 908 ? 37.565 7.067 -16.603 1.00 93.50 908 LEU A N 1
ATOM 7272 C CA . LEU A 1 908 ? 38.291 5.902 -17.112 1.00 93.50 908 LEU A CA 1
ATOM 7273 C C . LEU A 1 908 ? 37.360 4.988 -17.914 1.00 93.50 908 LEU A C 1
ATOM 7275 O O . LEU A 1 908 ? 36.263 4.681 -17.456 1.00 93.50 908 LEU A O 1
ATOM 7279 N N . ARG A 1 909 ? 37.799 4.558 -19.100 1.00 94.31 909 ARG A N 1
ATOM 7280 C CA . ARG A 1 909 ? 37.127 3.564 -19.952 1.00 94.31 909 ARG A CA 1
ATOM 7281 C C . ARG A 1 909 ? 37.523 2.151 -19.530 1.00 94.31 909 ARG A C 1
ATOM 7283 O O . ARG A 1 909 ? 38.689 1.931 -19.202 1.00 94.31 909 ARG A O 1
ATOM 7290 N N . LEU A 1 910 ? 36.571 1.225 -19.602 1.00 95.81 910 LEU A N 1
ATOM 7291 C CA . LEU A 1 910 ? 36.768 -0.225 -19.558 1.00 95.81 910 LEU A CA 1
ATOM 7292 C C . LEU A 1 910 ? 36.001 -0.848 -20.724 1.00 95.81 910 LEU A C 1
ATOM 7294 O O . LEU A 1 910 ? 34.825 -0.536 -20.922 1.00 95.81 910 LEU A O 1
ATOM 7298 N N . ASP A 1 911 ? 36.679 -1.698 -21.486 1.00 91.00 911 ASP A N 1
ATOM 7299 C CA . ASP A 1 911 ? 36.174 -2.239 -22.747 1.00 91.00 911 ASP A CA 1
ATOM 7300 C C . ASP A 1 911 ? 36.936 -3.512 -23.168 1.00 91.00 911 ASP A C 1
ATOM 7302 O O . ASP A 1 911 ? 37.862 -3.923 -22.465 1.00 91.00 911 ASP A O 1
ATOM 7306 N N . ASP A 1 912 ? 36.582 -4.109 -24.313 1.00 87.25 912 ASP A N 1
ATOM 7307 C CA . ASP A 1 912 ? 37.264 -5.249 -24.962 1.00 87.25 912 ASP A CA 1
ATOM 7308 C C . ASP A 1 912 ? 37.609 -6.417 -24.008 1.00 87.25 912 ASP A C 1
ATOM 7310 O O . ASP A 1 912 ? 38.621 -7.104 -24.178 1.00 87.25 912 ASP A O 1
ATOM 7314 N N . ILE A 1 913 ? 36.789 -6.654 -22.979 1.00 94.38 913 ILE A N 1
ATOM 7315 C CA . ILE A 1 913 ? 36.985 -7.773 -22.054 1.00 94.38 913 ILE A CA 1
ATOM 7316 C C . ILE A 1 913 ? 36.722 -9.054 -22.841 1.00 94.38 913 ILE A C 1
ATOM 7318 O O . ILE A 1 913 ? 35.606 -9.276 -23.305 1.00 94.38 913 ILE A O 1
ATOM 7322 N N . LEU A 1 914 ? 37.734 -9.903 -22.976 1.00 90.31 914 LEU A N 1
ATOM 7323 C CA . LEU A 1 914 ? 37.650 -11.205 -23.628 1.00 90.31 914 LEU A CA 1
ATOM 7324 C C . LEU A 1 914 ? 38.321 -12.237 -22.730 1.00 90.31 914 LEU A C 1
ATOM 7326 O O . LEU A 1 914 ? 39.484 -12.072 -22.359 1.00 90.31 914 LEU A O 1
ATOM 7330 N N . ILE A 1 915 ? 37.591 -13.301 -22.407 1.00 93.94 915 ILE A N 1
ATOM 7331 C CA . ILE A 1 915 ? 38.099 -14.444 -21.655 1.00 93.94 915 ILE A CA 1
ATOM 7332 C C . ILE A 1 915 ? 37.936 -15.666 -22.541 1.00 93.94 915 ILE A C 1
ATOM 7334 O O . ILE A 1 915 ? 36.811 -16.053 -22.852 1.00 93.94 915 ILE A O 1
ATOM 7338 N N . SER A 1 916 ? 39.063 -16.230 -22.966 1.00 88.12 916 SER A N 1
ATOM 7339 C CA . SER A 1 916 ? 39.104 -17.287 -23.973 1.00 88.12 916 SER A CA 1
ATOM 7340 C C . SER A 1 916 ? 39.714 -18.567 -23.435 1.00 88.12 916 SER A C 1
ATOM 7342 O O . SER A 1 916 ? 40.697 -18.524 -22.692 1.00 88.12 916 SER A O 1
ATOM 7344 N N . THR A 1 917 ? 39.163 -19.706 -23.851 1.00 85.88 917 THR A N 1
ATOM 7345 C CA . THR A 1 917 ? 39.773 -21.027 -23.612 1.00 85.88 917 THR A CA 1
ATOM 7346 C C . THR A 1 917 ? 40.971 -21.302 -24.530 1.00 85.88 917 THR A C 1
ATOM 7348 O O . THR A 1 917 ? 41.797 -22.167 -24.235 1.00 85.88 917 THR A O 1
ATOM 7351 N N . GLU A 1 918 ? 41.133 -20.535 -25.616 1.00 70.81 918 GLU A N 1
ATOM 7352 C CA . GLU A 1 918 ? 42.330 -20.578 -26.452 1.00 70.81 918 GLU A CA 1
ATOM 7353 C C . GLU A 1 918 ? 43.434 -19.686 -25.859 1.00 70.81 918 GLU A C 1
ATOM 7355 O O . GLU A 1 918 ? 43.384 -18.454 -25.907 1.00 70.81 918 GLU A O 1
ATOM 7360 N N . VAL A 1 919 ? 44.491 -20.309 -25.332 1.00 62.59 919 VAL A N 1
ATOM 7361 C CA . VAL A 1 919 ? 45.717 -19.595 -24.945 1.00 62.59 919 VAL A CA 1
ATOM 7362 C C . VAL A 1 919 ? 46.578 -19.374 -26.192 1.00 62.59 919 VAL A C 1
ATOM 7364 O O . VAL A 1 919 ? 47.414 -20.195 -26.569 1.00 62.59 919 VAL A O 1
ATOM 7367 N N . ASP A 1 920 ? 46.334 -18.259 -26.879 1.00 58.75 920 ASP A N 1
ATOM 7368 C CA . ASP A 1 920 ? 47.087 -17.857 -28.071 1.00 58.75 920 ASP A CA 1
ATOM 7369 C C . ASP A 1 920 ? 48.442 -17.224 -27.704 1.00 58.75 920 ASP A C 1
ATOM 7371 O O . ASP A 1 920 ? 48.610 -16.002 -27.758 1.00 58.75 920 ASP A O 1
ATOM 7375 N N . ASP A 1 921 ? 49.408 -18.085 -27.367 1.00 57.97 921 ASP A N 1
ATOM 7376 C CA . ASP A 1 921 ? 50.783 -17.751 -26.954 1.00 57.97 921 ASP A CA 1
ATOM 7377 C C . ASP A 1 921 ? 51.625 -17.006 -28.015 1.00 57.97 921 ASP A C 1
ATOM 7379 O O . ASP A 1 921 ? 52.768 -16.624 -27.746 1.00 57.97 921 ASP A O 1
ATOM 7383 N N . PHE A 1 922 ? 51.123 -16.787 -29.239 1.00 66.81 922 PHE A N 1
ATOM 7384 C CA . PHE A 1 922 ? 51.915 -16.116 -30.271 1.00 66.81 922 PHE A CA 1
ATOM 7385 C C . PHE A 1 922 ? 52.002 -14.595 -30.010 1.00 66.81 922 PHE A C 1
ATOM 7387 O O . PHE A 1 922 ? 50.983 -13.901 -30.085 1.00 66.81 922 PHE A O 1
ATOM 7394 N N . PRO A 1 923 ? 53.206 -14.029 -29.778 1.00 63.22 923 PRO A N 1
ATOM 7395 C CA . PRO A 1 923 ? 53.381 -12.709 -29.157 1.00 63.22 923 PRO A CA 1
ATOM 7396 C C . PRO A 1 923 ? 53.031 -11.512 -30.053 1.00 63.22 923 PRO A C 1
ATOM 7398 O O . PRO A 1 923 ? 53.004 -10.380 -29.577 1.00 63.22 923 PRO A O 1
ATOM 7401 N N . ILE A 1 924 ? 52.778 -11.738 -31.345 1.00 71.62 924 ILE A N 1
ATOM 7402 C CA . ILE A 1 924 ? 52.453 -10.687 -32.317 1.00 71.62 924 ILE A CA 1
ATOM 7403 C C . ILE A 1 924 ? 50.942 -10.666 -32.538 1.00 71.62 924 ILE A C 1
ATOM 7405 O O . ILE A 1 924 ? 50.313 -11.707 -32.745 1.00 71.62 924 ILE A O 1
ATOM 7409 N N . LYS A 1 925 ? 50.348 -9.475 -32.574 1.00 66.75 925 LYS A N 1
ATOM 7410 C CA . LYS A 1 925 ? 48.950 -9.268 -32.984 1.00 66.75 925 LYS A CA 1
ATOM 7411 C C . LYS A 1 925 ? 48.899 -8.143 -34.019 1.00 66.75 925 LYS A C 1
ATOM 7413 O O . LYS A 1 925 ? 49.688 -7.200 -33.944 1.00 66.75 925 LYS A O 1
ATOM 7418 N N . LEU A 1 926 ? 47.986 -8.245 -34.987 1.00 71.38 926 LEU A N 1
ATOM 7419 C CA . LEU A 1 926 ? 47.762 -7.197 -35.988 1.00 71.38 926 LEU A CA 1
ATOM 7420 C C . LEU A 1 926 ? 46.594 -6.301 -35.556 1.00 71.38 926 LEU A C 1
ATOM 7422 O O . LEU A 1 926 ? 45.517 -6.812 -35.263 1.00 71.38 926 LEU A O 1
ATOM 7426 N N . ALA A 1 927 ? 46.808 -4.985 -35.531 1.00 54.12 927 ALA A N 1
ATOM 7427 C CA . ALA A 1 927 ? 45.824 -3.975 -35.132 1.00 54.12 927 ALA A CA 1
ATOM 7428 C C . ALA A 1 927 ? 44.664 -3.879 -36.128 1.00 54.12 927 ALA A C 1
ATOM 7430 O O . ALA A 1 927 ? 43.489 -3.878 -35.777 1.00 54.12 927 ALA A O 1
ATOM 7431 N N . TYR A 1 928 ? 45.029 -3.797 -37.403 1.00 62.56 928 TYR A N 1
ATOM 7432 C CA . TYR A 1 928 ? 44.132 -3.816 -38.542 1.00 62.56 928 TYR A CA 1
ATOM 7433 C C . TYR A 1 928 ? 44.910 -4.296 -39.764 1.00 62.56 928 TYR A C 1
ATOM 7435 O O . TYR A 1 928 ? 46.143 -4.269 -39.797 1.00 62.56 928 TYR A O 1
ATOM 7443 N N . ILE A 1 929 ? 44.173 -4.672 -40.803 1.00 71.31 929 ILE A N 1
ATOM 7444 C CA . ILE A 1 929 ? 44.702 -4.802 -42.154 1.00 71.31 929 ILE A CA 1
ATOM 7445 C C . ILE A 1 929 ? 43.717 -4.184 -43.141 1.00 71.31 929 ILE A C 1
ATOM 7447 O O . ILE A 1 929 ? 42.507 -4.158 -42.912 1.00 71.31 929 ILE A O 1
ATOM 7451 N N . SER A 1 930 ? 44.229 -3.665 -44.248 1.00 70.88 930 SER A N 1
ATOM 7452 C CA . SER A 1 930 ? 43.427 -3.121 -45.336 1.00 70.88 930 SER A CA 1
ATOM 7453 C C . SER A 1 930 ? 44.000 -3.521 -46.689 1.00 70.88 930 SER A C 1
ATOM 7455 O O . SER A 1 930 ? 45.213 -3.639 -46.850 1.00 70.88 930 SER A O 1
ATOM 7457 N N . LEU A 1 931 ? 43.097 -3.725 -47.647 1.00 73.00 931 LEU A N 1
ATOM 7458 C CA . LEU A 1 931 ? 43.382 -4.037 -49.043 1.00 73.00 931 LEU A CA 1
ATOM 7459 C C . LEU A 1 931 ? 42.828 -2.895 -49.898 1.00 73.00 931 LEU A C 1
ATOM 7461 O O . LEU A 1 931 ? 41.633 -2.604 -49.834 1.00 73.00 931 LEU A O 1
ATOM 7465 N N . LYS A 1 932 ? 43.680 -2.218 -50.670 1.00 72.56 932 LYS A N 1
ATOM 7466 C CA . LYS A 1 932 ? 43.300 -1.074 -51.520 1.00 72.56 932 LYS A CA 1
ATOM 7467 C C . LYS A 1 932 ? 43.956 -1.189 -52.890 1.00 72.56 932 LYS A C 1
ATOM 7469 O O . LYS A 1 932 ? 45.032 -1.754 -52.998 1.00 72.56 932 LYS A O 1
ATOM 7474 N N . ASN A 1 933 ? 43.345 -0.618 -53.923 1.00 71.25 933 ASN A N 1
ATOM 7475 C CA . ASN A 1 933 ? 44.008 -0.442 -55.217 1.00 71.25 933 ASN A CA 1
ATOM 7476 C C . ASN A 1 933 ? 44.765 0.901 -55.223 1.00 71.25 933 ASN A C 1
ATOM 7478 O O . ASN A 1 933 ? 44.243 1.878 -54.679 1.00 71.25 933 ASN A O 1
ATOM 7482 N N . ASN A 1 934 ? 45.971 0.958 -55.795 1.00 69.88 934 ASN A N 1
ATOM 7483 C CA . ASN A 1 934 ? 46.747 2.199 -55.940 1.00 69.88 934 ASN A CA 1
ATOM 7484 C C . ASN A 1 934 ? 46.552 2.865 -57.319 1.00 69.88 934 ASN A C 1
ATOM 7486 O O . ASN A 1 934 ? 45.819 2.370 -58.175 1.00 69.88 934 ASN A O 1
ATOM 7490 N N . GLU A 1 935 ? 47.215 4.007 -57.534 1.00 64.56 935 GLU A N 1
ATOM 7491 C CA . GLU A 1 935 ? 47.167 4.754 -58.804 1.00 64.56 935 GLU A CA 1
ATOM 7492 C C . GLU A 1 935 ? 47.766 3.972 -59.994 1.00 64.56 935 GLU A C 1
ATOM 7494 O O . GLU A 1 935 ? 47.402 4.226 -61.139 1.00 64.56 935 GLU A O 1
ATOM 7499 N N . ASP A 1 936 ? 48.621 2.978 -59.732 1.00 65.75 936 ASP A N 1
ATOM 7500 C CA . ASP A 1 936 ? 49.271 2.126 -60.737 1.00 65.75 936 ASP A CA 1
ATOM 7501 C C . ASP A 1 936 ? 48.504 0.812 -61.021 1.00 65.75 936 ASP A C 1
ATOM 7503 O O . ASP A 1 936 ? 49.002 -0.054 -61.741 1.00 65.75 936 ASP A O 1
ATOM 7507 N N . ASN A 1 937 ? 47.276 0.663 -60.500 1.00 68.94 937 ASN A N 1
ATOM 7508 C CA . ASN A 1 937 ? 46.441 -0.540 -60.626 1.00 68.94 937 ASN A CA 1
ATOM 7509 C C . ASN A 1 937 ? 47.083 -1.812 -60.011 1.00 68.94 937 ASN A C 1
ATOM 7511 O O . ASN A 1 937 ? 47.156 -2.871 -60.637 1.00 68.94 937 ASN A O 1
ATOM 7515 N N . GLN A 1 938 ? 47.546 -1.706 -58.763 1.00 79.75 938 GLN A N 1
ATOM 7516 C CA . GLN A 1 938 ? 48.133 -2.787 -57.961 1.00 79.75 938 GLN A CA 1
ATOM 7517 C C . GLN A 1 938 ? 47.436 -2.896 -56.595 1.00 79.75 938 GLN A C 1
ATOM 7519 O O . GLN A 1 938 ? 47.040 -1.885 -56.005 1.00 79.75 938 GLN A O 1
ATOM 7524 N N . ILE A 1 939 ? 47.331 -4.113 -56.047 1.00 81.88 939 ILE A N 1
ATOM 7525 C CA . ILE A 1 939 ? 46.711 -4.328 -54.730 1.00 81.88 939 ILE A CA 1
ATOM 7526 C C . ILE A 1 939 ? 47.732 -4.048 -53.626 1.00 81.88 939 ILE A C 1
ATOM 7528 O O . ILE A 1 939 ? 48.733 -4.740 -53.465 1.00 81.88 939 ILE A O 1
ATOM 7532 N N . VAL A 1 940 ? 47.446 -3.030 -52.827 1.00 84.62 940 VAL A N 1
ATOM 7533 C CA . VAL A 1 940 ? 48.183 -2.648 -51.629 1.00 84.62 940 VAL A CA 1
ATOM 7534 C C . VAL A 1 940 ? 47.572 -3.334 -50.413 1.00 84.62 940 VAL A C 1
ATOM 7536 O O . VAL A 1 940 ? 46.422 -3.063 -50.065 1.00 84.62 940 VAL A O 1
ATOM 7539 N N . LEU A 1 941 ? 48.367 -4.159 -49.732 1.00 88.50 941 LEU A N 1
ATOM 7540 C CA . LEU A 1 941 ? 48.129 -4.535 -48.342 1.00 88.50 941 LEU A CA 1
ATOM 7541 C C . LEU A 1 941 ? 48.774 -3.494 -47.431 1.00 88.50 941 LEU A C 1
ATOM 7543 O O . LEU A 1 941 ? 49.951 -3.176 -47.603 1.00 88.50 941 LEU A O 1
ATOM 7547 N N . SER A 1 942 ? 48.052 -3.043 -46.411 1.00 81.56 942 SER A N 1
ATOM 7548 C CA . SER A 1 942 ? 48.621 -2.298 -45.283 1.00 81.56 942 SER A CA 1
ATOM 7549 C C . SER A 1 942 ? 48.113 -2.873 -43.972 1.00 81.56 942 SER A C 1
ATOM 7551 O O . SER A 1 942 ? 46.900 -3.021 -43.827 1.00 81.56 942 SER A O 1
ATOM 7553 N N . TRP A 1 943 ? 49.009 -3.168 -43.032 1.00 85.44 943 TRP A N 1
ATOM 7554 C CA . TRP A 1 943 ? 48.676 -3.627 -41.679 1.00 85.44 943 TRP A CA 1
ATOM 7555 C C . TRP A 1 943 ? 49.520 -2.904 -40.637 1.00 85.44 943 TRP A C 1
ATOM 7557 O O . TRP A 1 943 ? 50.567 -2.348 -40.951 1.00 85.44 943 TRP A O 1
ATOM 7567 N N . GLU A 1 944 ? 49.080 -2.949 -39.390 1.00 79.94 944 GLU A N 1
ATOM 7568 C CA . GLU A 1 944 ? 49.843 -2.480 -38.235 1.00 79.94 944 GLU A CA 1
ATOM 7569 C C . GLU A 1 944 ? 49.991 -3.631 -37.240 1.00 79.94 944 GLU A C 1
ATOM 7571 O O . GLU A 1 944 ? 49.058 -4.418 -37.079 1.00 79.94 944 GLU A O 1
ATOM 7576 N N . SER A 1 945 ? 51.158 -3.770 -36.607 1.00 78.00 945 SER A N 1
ATOM 7577 C CA . SER A 1 945 ? 51.399 -4.782 -35.572 1.00 78.00 945 SER A CA 1
ATOM 7578 C C . SER A 1 945 ? 51.799 -4.170 -34.243 1.00 78.00 945 SER A C 1
ATOM 7580 O O . SER A 1 945 ? 52.613 -3.249 -34.189 1.00 78.00 945 SER A O 1
ATOM 7582 N N . TRP A 1 946 ? 51.274 -4.750 -33.167 1.00 63.66 946 TRP A N 1
ATOM 7583 C CA . TRP A 1 946 ? 51.650 -4.424 -31.796 1.00 63.66 946 TRP A CA 1
ATOM 7584 C C . TRP A 1 946 ? 52.713 -5.404 -31.282 1.00 63.66 946 TRP A C 1
ATOM 7586 O O . TRP A 1 946 ? 52.700 -6.579 -31.647 1.00 63.66 946 TRP A O 1
ATOM 7596 N N . LEU A 1 947 ? 53.589 -4.910 -30.397 1.00 58.97 947 LEU A N 1
ATOM 7597 C CA . LEU A 1 947 ? 54.598 -5.679 -29.649 1.00 58.97 947 LEU A CA 1
ATOM 7598 C C . LEU A 1 947 ? 55.551 -6.514 -30.522 1.00 58.97 947 LEU A C 1
ATOM 7600 O O . LEU A 1 947 ? 55.503 -7.735 -30.582 1.00 58.97 947 LEU A O 1
ATOM 7604 N N . GLU A 1 948 ? 56.522 -5.841 -31.136 1.00 59.91 948 GLU A N 1
ATOM 7605 C CA . GLU A 1 948 ? 57.501 -6.466 -32.040 1.00 59.91 948 GLU A CA 1
ATOM 7606 C C . GLU A 1 948 ? 58.686 -7.149 -31.335 1.00 59.91 948 GLU A C 1
ATOM 7608 O O . GLU A 1 948 ? 59.716 -7.429 -31.952 1.00 59.91 948 GLU A O 1
ATOM 7613 N N . ASN A 1 949 ? 58.595 -7.398 -30.028 1.00 61.28 949 ASN A N 1
ATOM 7614 C CA . ASN A 1 949 ? 59.733 -7.885 -29.257 1.00 61.28 949 ASN A CA 1
ATOM 7615 C C . ASN A 1 949 ? 60.001 -9.365 -29.575 1.00 61.28 949 ASN A C 1
ATOM 7617 O O . ASN A 1 949 ? 59.334 -10.260 -29.067 1.00 61.28 949 ASN A O 1
ATOM 7621 N N . GLY A 1 950 ? 60.973 -9.605 -30.455 1.00 70.56 950 GLY A N 1
ATOM 7622 C CA . GLY A 1 950 ? 61.237 -10.917 -31.041 1.00 70.56 950 GLY A CA 1
ATOM 7623 C C . GLY A 1 950 ? 60.703 -11.089 -32.465 1.00 70.56 950 GLY A C 1
ATOM 7624 O O . GLY A 1 950 ? 61.059 -12.080 -33.093 1.00 70.56 950 GLY A O 1
ATOM 7625 N N . LEU A 1 951 ? 59.942 -10.141 -33.024 1.00 81.69 951 LEU A N 1
ATOM 7626 C CA . LEU A 1 951 ? 59.553 -10.156 -34.438 1.00 81.69 951 LEU A CA 1
ATOM 7627 C C . LEU A 1 951 ? 60.793 -9.977 -35.328 1.00 81.69 951 LEU A C 1
ATOM 7629 O O . LEU A 1 951 ? 61.593 -9.063 -35.134 1.00 81.69 951 LEU A O 1
ATOM 7633 N N . GLN A 1 952 ? 60.955 -10.846 -36.324 1.00 87.06 952 GLN A N 1
ATOM 7634 C CA . GLN A 1 952 ? 62.027 -10.755 -37.314 1.00 87.06 952 GLN A CA 1
ATOM 7635 C C . GLN A 1 952 ? 61.522 -10.128 -38.619 1.00 87.06 952 GLN A C 1
ATOM 7637 O O . GLN A 1 952 ? 62.160 -9.229 -39.173 1.00 87.06 952 GLN A O 1
ATOM 7642 N N . SER A 1 953 ? 60.403 -10.631 -39.145 1.00 90.38 953 SER A N 1
ATOM 7643 C CA . SER A 1 953 ? 59.840 -10.174 -40.419 1.00 90.38 953 SER A CA 1
ATOM 7644 C C . SER A 1 953 ? 58.409 -10.659 -40.638 1.00 90.38 953 SER A C 1
ATOM 7646 O O . SER A 1 953 ? 57.968 -11.606 -39.992 1.00 90.38 953 SER A O 1
ATOM 7648 N N . PHE A 1 954 ? 57.736 -10.061 -41.617 1.00 93.44 954 PHE A N 1
ATOM 7649 C CA . PHE A 1 954 ? 56.512 -10.578 -42.216 1.00 93.44 954 PHE A CA 1
ATOM 7650 C C . PHE A 1 954 ? 56.758 -11.167 -43.614 1.00 93.44 954 PHE A C 1
ATOM 7652 O O . PHE A 1 954 ? 57.664 -10.739 -44.338 1.00 93.44 954 PHE A O 1
ATOM 7659 N N . LEU A 1 955 ? 55.898 -12.101 -44.019 1.00 95.25 955 LEU A N 1
ATOM 7660 C CA . LEU A 1 955 ? 55.703 -12.545 -45.401 1.00 95.25 955 LEU A CA 1
ATOM 7661 C C . LEU A 1 955 ? 54.245 -12.333 -45.822 1.00 95.25 955 LEU A C 1
ATOM 7663 O O . LEU A 1 955 ? 53.345 -12.440 -44.999 1.00 95.25 955 LEU A O 1
ATOM 7667 N N . VAL A 1 956 ? 54.001 -12.079 -47.106 1.00 94.06 956 VAL A N 1
ATOM 7668 C CA . VAL A 1 956 ? 52.656 -12.005 -47.690 1.00 94.06 956 VAL A CA 1
ATOM 7669 C C . VAL A 1 956 ? 52.445 -13.172 -48.644 1.00 94.06 956 VAL A C 1
ATOM 7671 O O . VAL A 1 956 ? 53.277 -13.438 -49.520 1.00 94.06 956 VAL A O 1
ATOM 7674 N N . TYR A 1 957 ? 51.308 -13.839 -48.481 1.00 93.94 957 TYR A N 1
ATOM 7675 C CA . TYR A 1 957 ? 50.835 -14.937 -49.316 1.00 93.94 957 TYR A CA 1
ATOM 7676 C C . TYR A 1 957 ? 49.531 -14.556 -50.007 1.00 93.94 957 TYR A C 1
ATOM 7678 O O . TYR A 1 957 ? 48.783 -13.716 -49.502 1.00 93.94 957 TYR A O 1
ATOM 7686 N N . ARG A 1 958 ? 49.249 -15.201 -51.139 1.00 92.31 958 ARG A N 1
ATOM 7687 C CA . ARG A 1 958 ? 48.042 -15.004 -51.939 1.00 92.31 958 ARG A CA 1
ATOM 7688 C C . ARG A 1 958 ? 47.554 -16.312 -52.552 1.00 92.31 958 ARG A C 1
ATOM 7690 O O . ARG A 1 958 ? 48.360 -17.121 -52.992 1.00 92.31 958 ARG A O 1
ATOM 7697 N N . ASN A 1 959 ? 46.243 -16.482 -52.658 1.00 89.81 959 ASN A N 1
ATOM 7698 C CA . ASN A 1 959 ? 45.612 -17.595 -53.368 1.00 89.81 959 ASN A CA 1
ATOM 7699 C C . ASN A 1 959 ? 44.331 -17.118 -54.091 1.00 89.81 959 ASN A C 1
ATOM 7701 O O . ASN A 1 959 ? 43.792 -16.062 -53.755 1.00 89.81 959 ASN A O 1
ATOM 7705 N N . ASP A 1 960 ? 43.835 -17.871 -55.076 1.00 85.25 960 ASP A N 1
ATOM 7706 C CA . ASP A 1 960 ? 42.505 -17.682 -55.688 1.00 85.25 960 ASP A CA 1
ATOM 7707 C C . ASP A 1 960 ? 41.385 -18.420 -54.911 1.00 85.25 960 ASP A C 1
ATOM 7709 O O . ASP A 1 960 ? 40.192 -18.283 -55.200 1.00 85.25 960 ASP A O 1
ATOM 7713 N N . SER A 1 961 ? 41.772 -19.159 -53.866 1.00 82.38 961 SER A N 1
ATOM 7714 C CA . SER A 1 961 ? 40.903 -19.875 -52.932 1.00 82.38 961 SER A CA 1
ATOM 7715 C C . SER A 1 961 ? 41.224 -19.545 -51.467 1.00 82.38 961 SER A C 1
ATOM 7717 O O . SER A 1 961 ? 42.270 -18.986 -51.156 1.00 82.38 961 SER A O 1
ATOM 7719 N N . GLU A 1 962 ? 40.328 -19.896 -50.542 1.00 77.12 962 GLU A N 1
ATOM 7720 C CA . GLU A 1 962 ? 40.477 -19.618 -49.100 1.00 77.12 962 GLU A CA 1
ATOM 7721 C C . GLU A 1 962 ? 41.491 -20.553 -48.389 1.00 77.12 962 GLU A C 1
ATOM 7723 O O . GLU A 1 962 ? 41.626 -20.530 -47.169 1.00 77.12 962 GLU A O 1
ATOM 7728 N N . ASP A 1 963 ? 42.210 -21.402 -49.128 1.00 82.94 963 ASP A N 1
ATOM 7729 C CA . ASP A 1 963 ? 43.160 -22.370 -48.575 1.00 82.94 963 ASP A CA 1
ATOM 7730 C C . ASP A 1 963 ? 44.576 -21.781 -48.440 1.00 82.94 963 ASP A C 1
ATOM 7732 O O . ASP A 1 963 ? 45.288 -21.590 -49.425 1.00 82.94 963 ASP A O 1
ATOM 7736 N N . PHE A 1 964 ? 45.031 -21.547 -47.208 1.00 86.38 964 PHE A N 1
ATOM 7737 C CA . PHE A 1 964 ? 46.399 -21.081 -46.957 1.00 86.38 964 PHE A CA 1
ATOM 7738 C C . PHE A 1 964 ? 47.469 -22.112 -47.362 1.00 86.38 964 PHE A C 1
ATOM 7740 O O . PHE A 1 964 ? 48.569 -21.734 -47.759 1.00 86.38 964 PHE A O 1
ATOM 7747 N N . SER A 1 965 ? 47.167 -23.416 -47.307 1.00 85.38 965 SER A N 1
ATOM 7748 C CA . SER A 1 965 ? 48.157 -24.478 -47.556 1.00 85.38 965 SER A CA 1
ATOM 7749 C C . SER A 1 965 ? 48.599 -24.584 -49.020 1.00 85.38 965 SER A C 1
ATOM 7751 O O . SER A 1 965 ? 49.661 -25.143 -49.303 1.00 85.38 965 SER A O 1
ATOM 7753 N N . SER A 1 966 ? 47.818 -24.006 -49.937 1.00 88.56 966 SER A N 1
ATOM 7754 C CA . SER A 1 966 ? 48.135 -23.874 -51.361 1.00 88.56 966 SER A CA 1
ATOM 7755 C C . SER A 1 966 ? 48.451 -22.434 -51.796 1.00 88.56 966 SER A C 1
ATOM 7757 O O . SER A 1 966 ? 48.590 -22.186 -52.991 1.00 88.56 966 SER A O 1
ATOM 7759 N N . ALA A 1 967 ? 48.596 -21.489 -50.858 1.00 90.06 967 ALA A N 1
ATOM 7760 C CA . ALA A 1 967 ? 48.840 -20.085 -51.176 1.00 90.06 967 ALA A CA 1
ATOM 7761 C C . ALA A 1 967 ? 50.279 -19.812 -51.660 1.00 90.06 967 ALA A C 1
ATOM 7763 O O . ALA A 1 967 ? 51.265 -20.223 -51.044 1.00 90.06 967 ALA A O 1
ATOM 7764 N N . ASP A 1 968 ? 50.403 -19.035 -52.736 1.00 91.56 968 ASP A N 1
ATOM 7765 C CA . ASP A 1 968 ? 51.678 -18.557 -53.264 1.00 91.56 968 ASP A CA 1
ATOM 7766 C C . ASP A 1 968 ? 52.244 -17.442 -52.377 1.00 91.56 968 ASP A C 1
ATOM 7768 O O . ASP A 1 968 ? 51.580 -16.440 -52.104 1.00 91.56 968 ASP A O 1
ATOM 7772 N N . ARG A 1 969 ? 53.511 -17.557 -51.970 1.00 93.62 969 ARG A N 1
ATOM 7773 C CA . ARG A 1 969 ? 54.222 -16.462 -51.294 1.00 93.62 969 ARG A CA 1
ATOM 7774 C C . ARG A 1 969 ? 54.631 -15.394 -52.308 1.00 93.62 969 ARG A C 1
ATOM 7776 O O . ARG A 1 969 ? 55.525 -15.637 -53.122 1.00 93.62 969 ARG A O 1
ATOM 7783 N N . ILE A 1 970 ? 54.054 -14.200 -52.199 1.00 93.00 970 ILE A N 1
ATOM 7784 C CA . ILE A 1 970 ? 54.271 -13.100 -53.149 1.00 93.00 970 ILE A CA 1
ATOM 7785 C C . ILE A 1 970 ? 55.274 -12.040 -52.671 1.00 93.00 970 ILE A C 1
ATOM 7787 O O . ILE A 1 970 ? 55.853 -11.349 -53.507 1.00 93.00 970 ILE A O 1
ATOM 7791 N N . SER A 1 971 ? 55.551 -11.927 -51.365 1.00 93.06 971 SER A N 1
ATOM 7792 C CA . SER A 1 971 ? 56.547 -10.966 -50.858 1.00 93.06 971 SER A CA 1
ATOM 7793 C C . SER A 1 971 ? 57.947 -11.568 -50.628 1.00 93.06 971 SER A C 1
ATOM 7795 O O . SER A 1 971 ? 58.095 -12.772 -50.379 1.00 93.06 971 SER A O 1
ATOM 7797 N N . PRO A 1 972 ? 59.005 -10.729 -50.622 1.00 90.25 972 PRO A N 1
ATOM 7798 C CA . PRO A 1 972 ? 60.219 -11.008 -49.855 1.00 90.25 972 PRO A CA 1
ATOM 7799 C C . PRO A 1 972 ? 59.943 -10.897 -48.341 1.00 90.25 972 PRO A C 1
ATOM 7801 O O . PRO A 1 972 ? 58.845 -10.524 -47.929 1.00 90.25 972 PRO A O 1
ATOM 7804 N N . HIS A 1 973 ? 60.950 -11.165 -47.504 1.00 91.62 973 HIS A N 1
ATOM 7805 C CA . HIS A 1 973 ? 60.885 -10.827 -46.077 1.00 91.62 973 HIS A CA 1
ATOM 7806 C C . HIS A 1 973 ? 60.755 -9.312 -45.888 1.00 91.62 973 HIS A C 1
ATOM 7808 O O . HIS A 1 973 ? 61.626 -8.550 -46.311 1.00 91.62 973 HIS A O 1
ATOM 7814 N N . ILE A 1 974 ? 59.679 -8.893 -45.229 1.00 91.94 974 ILE A N 1
ATOM 7815 C CA . ILE A 1 974 ? 59.409 -7.508 -44.849 1.00 91.94 974 ILE A CA 1
ATOM 7816 C C . ILE A 1 974 ? 59.911 -7.357 -43.414 1.00 91.94 974 ILE A C 1
ATOM 7818 O O . ILE A 1 974 ? 59.305 -7.889 -42.490 1.00 91.94 974 ILE A O 1
ATOM 7822 N N . ALA A 1 975 ? 61.078 -6.737 -43.239 1.00 87.19 975 ALA A N 1
ATOM 7823 C CA . ALA A 1 975 ? 61.756 -6.667 -41.943 1.00 87.19 975 ALA A CA 1
ATOM 7824 C C . ALA A 1 975 ? 60.945 -5.881 -40.899 1.00 87.19 975 ALA A C 1
ATOM 7826 O O . ALA A 1 975 ? 60.335 -4.868 -41.241 1.00 87.19 975 ALA A O 1
ATOM 7827 N N . ALA A 1 976 ? 60.994 -6.335 -39.643 1.00 80.94 976 ALA A N 1
ATOM 7828 C CA . ALA A 1 976 ? 60.380 -5.654 -38.503 1.00 80.94 976 ALA A CA 1
ATOM 7829 C C . ALA A 1 976 ? 60.942 -4.232 -38.292 1.00 80.94 976 ALA A C 1
ATOM 7831 O O . ALA A 1 976 ? 62.108 -3.963 -38.612 1.00 80.94 976 ALA A O 1
ATOM 7832 N N . VAL A 1 977 ? 60.141 -3.329 -37.724 1.00 75.88 977 VAL A N 1
ATOM 7833 C CA . VAL A 1 977 ? 60.473 -1.912 -37.525 1.00 75.88 977 VAL A CA 1
ATOM 7834 C C . VAL A 1 977 ? 60.404 -1.586 -36.036 1.00 75.88 977 VAL A C 1
ATOM 7836 O O . VAL A 1 977 ? 59.353 -1.250 -35.507 1.00 75.88 977 VAL A O 1
ATOM 7839 N N . VAL A 1 978 ? 61.566 -1.629 -35.375 1.00 60.66 978 VAL A N 1
ATOM 7840 C CA . VAL A 1 978 ? 61.709 -1.415 -33.923 1.00 60.66 978 VAL A CA 1
ATOM 7841 C C . VAL A 1 978 ? 60.969 -0.154 -33.453 1.00 60.66 978 VAL A C 1
ATOM 7843 O O . VAL A 1 978 ? 61.433 0.967 -33.677 1.00 60.66 978 VAL A O 1
ATOM 7846 N N . ALA A 1 979 ? 59.839 -0.357 -32.773 1.00 58.12 979 ALA A N 1
ATOM 7847 C CA . ALA A 1 979 ? 58.973 0.696 -32.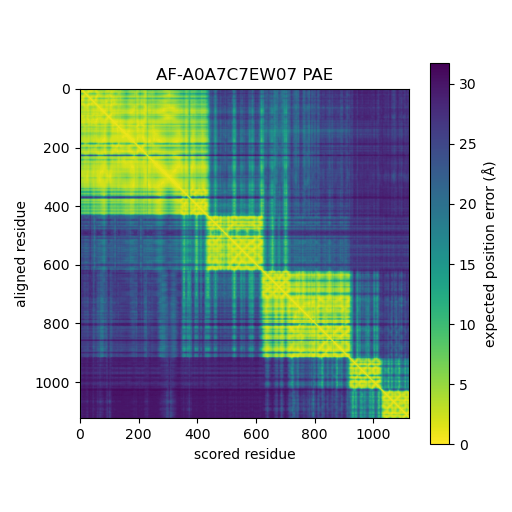262 1.00 58.12 979 ALA A CA 1
ATOM 7848 C C . ALA A 1 979 ? 58.315 0.277 -30.935 1.00 58.12 979 ALA A C 1
ATOM 7850 O O . ALA A 1 979 ? 57.652 -0.757 -30.851 1.00 58.12 979 ALA A O 1
ATOM 7851 N N . ASP A 1 980 ? 58.440 1.124 -29.909 1.00 48.38 980 ASP A N 1
ATOM 7852 C CA . ASP A 1 980 ? 57.948 0.854 -28.545 1.00 48.38 980 ASP A CA 1
ATOM 7853 C C . ASP A 1 980 ? 56.408 0.807 -28.430 1.00 48.38 980 ASP A C 1
ATOM 7855 O O . ASP A 1 980 ? 55.872 0.468 -27.377 1.00 48.38 980 ASP A O 1
ATOM 7859 N N . ARG A 1 981 ? 55.687 1.192 -29.492 1.00 54.41 981 ARG A N 1
ATOM 7860 C CA . ARG A 1 981 ? 54.216 1.267 -29.551 1.00 54.41 981 ARG A CA 1
ATOM 7861 C C . ARG A 1 981 ? 53.646 0.683 -30.855 1.00 54.41 981 ARG A C 1
ATOM 7863 O O . ARG A 1 981 ? 52.609 1.138 -31.310 1.00 54.41 981 ARG A O 1
ATOM 7870 N N . GLY A 1 982 ? 54.321 -0.307 -31.445 1.00 63.97 982 GLY A N 1
ATOM 7871 C CA . GLY A 1 982 ? 53.910 -0.936 -32.710 1.00 63.97 982 GLY A CA 1
ATOM 7872 C C . GLY A 1 982 ? 54.332 -0.164 -33.965 1.00 63.97 982 GLY A C 1
ATOM 7873 O O . GLY A 1 982 ? 54.804 0.973 -33.879 1.00 63.97 982 GLY A O 1
ATOM 7874 N N . ALA A 1 983 ? 54.202 -0.800 -35.133 1.00 74.00 983 ALA A N 1
ATOM 7875 C CA . ALA A 1 983 ? 54.568 -0.208 -36.419 1.00 74.00 983 ALA A CA 1
ATOM 7876 C C . ALA A 1 983 ? 53.614 -0.592 -37.560 1.00 74.00 983 ALA A C 1
ATOM 7878 O O . ALA A 1 983 ? 52.977 -1.646 -37.559 1.00 74.00 983 ALA A O 1
ATOM 7879 N N . SER A 1 984 ? 53.553 0.285 -38.566 1.00 82.12 984 SER A N 1
ATOM 7880 C CA . SER A 1 984 ? 52.774 0.108 -39.794 1.00 82.12 984 SER A CA 1
ATOM 7881 C C . SER A 1 984 ? 53.628 -0.440 -40.942 1.00 82.12 984 SER A C 1
ATOM 7883 O O . SER A 1 984 ? 54.747 0.016 -41.186 1.00 82.12 984 SER A O 1
ATOM 7885 N N . TYR A 1 985 ? 53.046 -1.362 -41.699 1.00 88.06 985 TYR A N 1
ATOM 7886 C CA . TYR A 1 985 ? 53.653 -2.113 -42.790 1.00 88.06 985 TYR A CA 1
ATOM 7887 C C . TYR A 1 985 ? 52.819 -2.004 -44.060 1.00 88.06 985 TYR A C 1
ATOM 7889 O O . TYR A 1 985 ? 51.601 -1.821 -44.021 1.00 88.06 985 TYR A O 1
ATOM 7897 N N . GLN A 1 986 ? 53.480 -2.163 -45.204 1.00 89.62 986 GLN A N 1
ATOM 7898 C CA . GLN A 1 986 ? 52.829 -2.145 -46.505 1.00 89.62 986 GLN A CA 1
ATOM 7899 C C . GLN A 1 986 ? 53.500 -3.133 -47.463 1.00 89.62 986 GLN A C 1
ATOM 7901 O O . GLN A 1 986 ? 54.726 -3.231 -47.514 1.00 89.62 986 GLN A O 1
ATOM 7906 N N . PHE A 1 987 ? 52.689 -3.822 -48.261 1.00 91.94 987 PHE A N 1
ATOM 7907 C CA . PHE A 1 987 ? 53.130 -4.623 -49.397 1.00 91.94 987 PHE A CA 1
ATOM 7908 C C . PHE A 1 987 ? 52.279 -4.296 -50.628 1.00 91.94 987 PHE A C 1
ATOM 7910 O O . PHE A 1 987 ? 51.108 -3.946 -50.495 1.00 91.94 987 PHE A O 1
ATOM 7917 N N . VAL A 1 988 ? 52.866 -4.397 -51.820 1.00 89.75 988 VAL A N 1
ATOM 7918 C CA . VAL A 1 988 ? 52.191 -4.121 -53.093 1.00 89.75 988 VAL A CA 1
ATOM 7919 C C . VAL A 1 988 ? 52.280 -5.363 -53.970 1.00 89.75 988 VAL A C 1
ATOM 7921 O O . VAL A 1 988 ? 53.376 -5.804 -54.305 1.00 89.75 988 VAL A O 1
ATOM 7924 N N . ASP A 1 989 ? 51.126 -5.921 -54.321 1.00 88.75 989 ASP A N 1
ATOM 7925 C CA . ASP A 1 989 ? 50.986 -7.025 -55.261 1.00 88.75 989 ASP A CA 1
ATOM 7926 C C . ASP A 1 989 ? 50.796 -6.486 -56.684 1.00 88.75 989 ASP A C 1
ATOM 7928 O O . ASP A 1 989 ? 49.750 -5.926 -57.027 1.00 88.75 989 ASP A O 1
ATOM 7932 N N . ASP A 1 990 ? 51.831 -6.670 -57.502 1.00 78.88 990 ASP A N 1
ATOM 7933 C CA . ASP A 1 990 ? 51.894 -6.284 -58.910 1.00 78.88 990 ASP A CA 1
ATOM 7934 C C . ASP A 1 990 ? 51.740 -7.474 -59.882 1.00 78.88 990 ASP A C 1
ATOM 7936 O O . ASP A 1 990 ? 51.907 -7.307 -61.092 1.00 78.88 990 ASP A O 1
ATOM 7940 N N . GLN A 1 991 ? 51.396 -8.674 -59.386 1.00 75.88 991 GLN A N 1
ATOM 7941 C CA . GLN A 1 991 ? 51.400 -9.929 -60.160 1.00 75.88 991 GLN A CA 1
ATOM 7942 C C . GLN A 1 991 ? 50.018 -10.581 -60.260 1.00 75.88 991 GLN A C 1
ATOM 7944 O O . GLN A 1 991 ? 49.880 -11.797 -60.086 1.00 75.88 991 GLN A O 1
ATOM 7949 N N . LEU A 1 992 ? 48.978 -9.781 -60.486 1.00 72.25 992 LEU A N 1
ATOM 7950 C CA . LEU A 1 992 ? 47.592 -10.247 -60.582 1.00 72.25 992 LEU A CA 1
ATOM 7951 C C . LEU A 1 992 ? 47.376 -10.991 -61.911 1.00 72.25 992 LEU A C 1
ATOM 7953 O O . LEU A 1 992 ? 47.673 -10.475 -62.987 1.00 72.25 992 LEU A O 1
ATOM 7957 N N . LEU A 1 993 ? 46.909 -12.240 -61.831 1.00 63.78 993 LEU A N 1
ATOM 7958 C CA . LEU A 1 993 ? 46.969 -13.212 -62.934 1.00 63.78 993 LEU A CA 1
ATOM 7959 C C . LEU A 1 993 ? 45.704 -13.236 -63.810 1.00 63.78 993 LEU A C 1
ATOM 7961 O O . LEU A 1 993 ? 45.775 -13.580 -64.989 1.00 63.78 993 LEU A O 1
ATOM 7965 N N . HIS A 1 994 ? 44.554 -12.895 -63.231 1.00 73.06 994 HIS A N 1
ATOM 7966 C CA . HIS A 1 994 ? 43.235 -12.828 -63.871 1.00 73.06 994 HIS A CA 1
ATOM 7967 C C . HIS A 1 994 ? 42.232 -12.031 -63.015 1.00 73.06 994 HIS A C 1
ATOM 7969 O O . HIS A 1 994 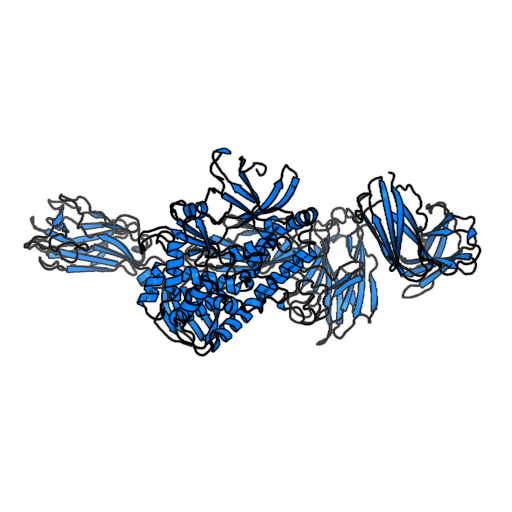? 42.484 -11.756 -61.841 1.00 73.06 994 HIS A O 1
ATOM 7975 N N . ASP A 1 995 ? 41.070 -11.710 -63.585 1.00 76.88 995 ASP A N 1
ATOM 7976 C CA . ASP A 1 995 ? 39.920 -11.165 -62.849 1.00 76.88 995 ASP A CA 1
ATOM 7977 C C . ASP A 1 995 ? 39.358 -12.218 -61.885 1.00 76.88 995 ASP A C 1
ATOM 7979 O O . ASP A 1 995 ? 39.277 -13.403 -62.230 1.00 76.88 995 ASP A O 1
ATOM 7983 N N . GLY A 1 996 ? 38.960 -11.814 -60.680 1.00 73.75 996 GLY A N 1
ATOM 7984 C CA . GLY A 1 996 ? 38.460 -12.740 -59.666 1.00 73.75 996 GLY A CA 1
ATOM 7985 C C . GLY A 1 996 ? 38.728 -12.306 -58.230 1.00 73.75 996 GLY A C 1
ATOM 7986 O O . GLY A 1 996 ? 39.196 -11.203 -57.960 1.00 73.75 996 GLY A O 1
ATOM 7987 N N . LEU A 1 997 ? 38.396 -13.193 -57.294 1.00 77.81 997 LEU A N 1
ATOM 7988 C CA . LEU A 1 997 ? 38.637 -12.994 -55.870 1.00 77.81 997 LEU A CA 1
ATOM 7989 C C . LEU A 1 997 ? 40.029 -13.525 -55.510 1.00 77.81 997 LEU A C 1
ATOM 7991 O O . LEU A 1 997 ? 40.309 -14.697 -55.740 1.00 77.81 997 LEU A O 1
ATOM 7995 N N . TYR A 1 998 ? 40.863 -12.672 -54.926 1.00 85.12 998 TYR A N 1
ATOM 7996 C CA . TYR A 1 998 ? 42.135 -13.052 -54.320 1.00 85.12 998 TYR A CA 1
ATOM 7997 C C . TYR A 1 998 ? 41.991 -13.061 -52.804 1.00 85.12 998 TYR A C 1
ATOM 7999 O O . TYR A 1 998 ? 41.375 -12.159 -52.235 1.00 85.12 998 TYR A O 1
ATOM 8007 N N . TYR A 1 999 ? 42.583 -14.055 -52.156 1.00 84.81 999 TYR A N 1
ATOM 8008 C CA . TYR A 1 999 ? 42.706 -14.172 -50.708 1.00 84.81 999 TYR A CA 1
ATOM 8009 C C . TYR A 1 999 ? 44.161 -13.945 -50.323 1.00 84.81 999 TYR A C 1
ATOM 8011 O O . TYR A 1 999 ? 45.050 -14.491 -50.970 1.00 84.81 999 TYR A O 1
ATOM 8019 N N . TYR A 1 1000 ? 44.399 -13.160 -49.278 1.00 88.56 1000 TYR A N 1
ATOM 8020 C CA . TYR A 1 1000 ? 45.726 -12.793 -48.805 1.00 88.56 1000 TYR A CA 1
ATOM 8021 C C . TYR A 1 1000 ? 45.932 -13.160 -47.338 1.00 88.56 1000 TYR A C 1
ATOM 8023 O O . TYR A 1 1000 ? 45.009 -13.053 -46.529 1.00 88.56 1000 TYR A O 1
ATOM 8031 N N . TRP A 1 1001 ? 47.170 -13.504 -46.993 1.00 92.69 1001 TRP A N 1
ATOM 8032 C CA . TRP A 1 1001 ? 47.612 -13.698 -45.613 1.00 92.69 1001 TRP A CA 1
ATOM 8033 C C . TRP A 1 1001 ? 48.909 -12.943 -45.353 1.00 92.69 1001 TRP A C 1
ATOM 8035 O O . TRP A 1 1001 ? 49.757 -12.831 -46.239 1.00 92.69 1001 TRP A O 1
ATOM 8045 N N . VAL A 1 1002 ? 49.079 -12.490 -44.116 1.00 91.38 1002 VAL A N 1
ATOM 8046 C CA . VAL A 1 1002 ? 50.331 -11.950 -43.582 1.00 91.38 1002 VAL A CA 1
ATOM 8047 C C . VAL A 1 1002 ? 50.879 -12.969 -42.585 1.00 91.38 1002 VAL A C 1
ATOM 8049 O O . VAL A 1 1002 ? 50.224 -13.250 -41.594 1.00 91.38 1002 VAL A O 1
ATOM 8052 N N . GLU A 1 1003 ? 52.047 -13.556 -42.826 1.00 93.69 1003 GLU A N 1
ATOM 8053 C CA . GLU A 1 1003 ? 52.719 -14.466 -41.891 1.00 93.69 1003 GLU A CA 1
ATOM 8054 C C . GLU A 1 1003 ? 53.778 -13.703 -41.093 1.00 93.69 1003 GLU A C 1
ATOM 8056 O O . GLU A 1 1003 ? 54.750 -13.219 -41.670 1.00 93.69 1003 GLU A O 1
ATOM 8061 N N . ALA A 1 1004 ? 53.604 -13.598 -39.777 1.00 89.56 1004 ALA A N 1
ATOM 8062 C CA . ALA A 1 1004 ? 54.643 -13.127 -38.866 1.00 89.56 1004 ALA A CA 1
ATOM 8063 C C . ALA A 1 1004 ? 55.681 -14.228 -38.631 1.00 89.56 1004 ALA A C 1
ATOM 8065 O O . ALA A 1 1004 ? 55.320 -15.392 -38.462 1.00 89.56 1004 ALA A O 1
ATOM 8066 N N . ILE A 1 1005 ? 56.958 -13.849 -38.570 1.00 88.94 1005 ILE A N 1
ATOM 8067 C CA . ILE A 1 1005 ? 58.090 -14.731 -38.272 1.00 88.94 1005 ILE A CA 1
ATOM 8068 C C . ILE A 1 1005 ? 58.889 -14.122 -37.124 1.00 88.94 1005 ILE A C 1
ATOM 8070 O O . ILE A 1 1005 ? 59.319 -12.966 -37.207 1.00 88.94 1005 ILE A O 1
ATOM 8074 N N . LEU A 1 1006 ? 59.118 -14.906 -36.075 1.00 85.19 1006 LEU A N 1
ATOM 8075 C CA . LEU A 1 1006 ? 59.926 -14.524 -34.921 1.00 85.19 1006 LEU A CA 1
ATOM 8076 C C . LEU A 1 1006 ? 61.411 -14.859 -35.108 1.00 85.19 1006 LEU A C 1
ATOM 8078 O O . LEU A 1 1006 ? 61.801 -15.681 -35.933 1.00 85.19 1006 LEU A O 1
ATOM 8082 N N . SER A 1 1007 ? 62.257 -14.264 -34.271 1.00 80.81 1007 SER A N 1
ATOM 8083 C CA . SER A 1 1007 ? 63.677 -14.602 -34.140 1.00 80.81 1007 SER A CA 1
ATOM 8084 C C . SER A 1 1007 ? 63.921 -16.006 -33.563 1.00 80.81 1007 SER A C 1
ATOM 8086 O O . SER A 1 1007 ? 65.036 -16.516 -33.681 1.00 80.81 1007 SER A O 1
ATOM 8088 N N . SER A 1 1008 ? 62.885 -16.640 -32.996 1.00 79.06 1008 SER A N 1
ATOM 8089 C CA . SER A 1 1008 ? 62.819 -18.060 -32.616 1.00 79.06 1008 SER A CA 1
ATOM 8090 C C . SER A 1 1008 ? 62.517 -19.010 -33.790 1.00 79.06 1008 SER A C 1
ATOM 8092 O O . SER A 1 1008 ? 62.453 -20.217 -33.575 1.00 79.06 1008 SER A O 1
ATOM 8094 N N . ASP A 1 1009 ? 62.333 -18.491 -35.014 1.00 80.94 1009 ASP A N 1
ATOM 8095 C CA . ASP A 1 1009 ? 61.806 -19.188 -36.207 1.00 80.94 1009 ASP A CA 1
ATOM 8096 C C . ASP A 1 1009 ? 60.330 -19.648 -36.111 1.00 80.94 1009 ASP A C 1
ATOM 8098 O O . ASP A 1 1009 ? 59.803 -20.217 -37.072 1.00 80.94 1009 ASP A O 1
ATOM 8102 N N . GLU A 1 1010 ? 59.629 -19.349 -35.010 1.00 84.25 1010 GLU A N 1
ATOM 8103 C CA . GLU A 1 1010 ? 58.177 -19.544 -34.872 1.00 84.25 1010 GLU A CA 1
ATOM 8104 C C . GLU A 1 1010 ? 57.391 -18.615 -35.806 1.00 84.25 1010 GLU A C 1
ATOM 8106 O O . GLU A 1 1010 ? 57.821 -17.495 -36.108 1.00 84.25 1010 GLU A O 1
ATOM 8111 N N . ARG A 1 1011 ? 56.231 -19.086 -36.286 1.00 89.19 1011 ARG A N 1
ATOM 8112 C CA . ARG A 1 1011 ? 55.463 -18.421 -37.349 1.00 89.19 1011 ARG A CA 1
ATOM 8113 C C . ARG A 1 1011 ? 53.966 -18.484 -37.121 1.00 89.19 1011 ARG A C 1
ATOM 8115 O O . ARG A 1 1011 ? 53.466 -19.482 -36.608 1.00 89.19 1011 ARG A O 1
ATOM 8122 N N . LYS A 1 1012 ? 53.256 -17.461 -37.597 1.00 85.94 1012 LYS A N 1
ATOM 8123 C CA . LYS A 1 1012 ? 51.791 -17.426 -37.593 1.00 85.94 1012 LYS A CA 1
ATOM 8124 C C . LYS A 1 1012 ? 51.236 -16.610 -38.751 1.00 85.94 1012 LYS A C 1
ATOM 8126 O O . LYS A 1 1012 ? 51.655 -15.476 -38.960 1.00 85.94 1012 LYS A O 1
ATOM 8131 N N . ALA A 1 1013 ? 50.270 -17.179 -39.468 1.00 87.69 1013 ALA A N 1
ATOM 8132 C CA . ALA A 1 1013 ? 49.556 -16.515 -40.554 1.00 87.69 1013 ALA A CA 1
ATOM 8133 C C . ALA A 1 1013 ? 48.274 -15.827 -40.057 1.00 87.69 1013 ALA A C 1
ATOM 8135 O O . ALA A 1 1013 ? 47.469 -16.431 -39.353 1.00 87.69 1013 ALA A O 1
ATOM 8136 N N . TYR A 1 1014 ? 48.072 -14.581 -40.479 1.00 82.62 1014 TYR A N 1
ATOM 8137 C CA . TYR A 1 1014 ? 46.872 -13.774 -40.266 1.00 82.62 1014 TYR A CA 1
ATOM 8138 C C . TYR A 1 1014 ? 46.136 -13.629 -41.595 1.00 82.62 1014 TYR A C 1
ATOM 8140 O O . TYR A 1 1014 ? 46.712 -13.160 -42.578 1.00 82.62 1014 TYR A O 1
ATOM 8148 N N . GLY A 1 1015 ? 44.870 -14.035 -41.626 1.00 79.56 1015 GLY A N 1
ATOM 8149 C CA . GLY A 1 1015 ? 44.025 -14.059 -42.818 1.00 79.56 1015 GLY A CA 1
ATOM 8150 C C . GLY A 1 1015 ? 43.087 -15.271 -42.806 1.00 79.56 1015 GLY A C 1
ATOM 8151 O O . GLY A 1 1015 ? 43.074 -16.014 -41.823 1.00 79.56 1015 GLY A O 1
ATOM 8152 N N . PRO A 1 1016 ? 42.320 -15.508 -43.881 1.00 78.81 1016 PRO A N 1
ATOM 8153 C CA . PRO A 1 1016 ? 42.392 -14.799 -45.155 1.00 78.81 1016 PRO A CA 1
ATOM 8154 C C . PRO A 1 1016 ? 41.709 -13.429 -45.161 1.00 78.81 1016 PRO A C 1
ATOM 8156 O O . PRO A 1 1016 ? 40.635 -13.237 -44.595 1.00 78.81 1016 PRO A O 1
ATOM 8159 N N . TYR A 1 1017 ? 42.284 -12.503 -45.924 1.00 77.88 1017 TYR A N 1
ATOM 8160 C CA . TYR A 1 1017 ? 41.685 -11.216 -46.276 1.00 77.88 1017 TYR A CA 1
ATOM 8161 C C . TYR A 1 1017 ? 41.456 -11.164 -47.784 1.00 77.88 1017 TYR A C 1
ATOM 8163 O O . TYR A 1 1017 ? 42.395 -11.374 -48.548 1.00 77.88 1017 TYR A O 1
ATOM 8171 N N . CYS A 1 1018 ? 40.224 -10.919 -48.234 1.00 73.94 1018 CYS A N 1
ATOM 8172 C CA . CYS A 1 1018 ? 39.884 -11.038 -49.653 1.00 73.94 1018 CYS A CA 1
ATOM 8173 C C . CYS A 1 1018 ? 39.741 -9.689 -50.380 1.00 73.94 1018 CYS A C 1
ATOM 8175 O O . CYS A 1 1018 ? 39.218 -8.717 -49.832 1.00 73.94 1018 CYS A O 1
ATOM 8177 N N . TYR A 1 1019 ? 40.173 -9.647 -51.642 1.00 75.88 1019 TYR A N 1
ATOM 8178 C CA . TYR A 1 1019 ? 39.993 -8.521 -52.558 1.00 75.88 1019 TYR A CA 1
ATOM 8179 C C . TYR A 1 1019 ? 39.495 -9.015 -53.919 1.00 75.88 1019 TYR A C 1
ATOM 8181 O O . TYR A 1 1019 ? 40.034 -9.975 -54.467 1.00 75.88 1019 TYR A O 1
ATOM 8189 N N . PHE A 1 1020 ? 38.473 -8.366 -54.480 1.00 73.56 1020 PHE A N 1
ATOM 8190 C CA . PHE A 1 1020 ? 37.966 -8.698 -55.813 1.00 73.56 1020 PHE A CA 1
ATOM 8191 C C . PHE A 1 1020 ? 38.611 -7.797 -56.870 1.00 73.56 1020 PHE A C 1
ATOM 8193 O O . PHE A 1 1020 ? 38.423 -6.581 -56.853 1.00 73.56 1020 PHE A O 1
ATOM 8200 N N . TRP A 1 1021 ? 39.356 -8.406 -57.787 1.00 72.75 1021 TRP A N 1
ATOM 8201 C CA . TRP A 1 1021 ? 40.058 -7.754 -58.885 1.00 72.75 1021 TRP A CA 1
ATOM 8202 C C . TRP A 1 1021 ? 39.269 -7.845 -60.197 1.00 72.75 1021 TRP A C 1
ATOM 8204 O O . TRP A 1 1021 ? 38.744 -8.906 -60.540 1.00 72.75 1021 TRP A O 1
ATOM 8214 N N . ASP A 1 1022 ? 39.225 -6.743 -60.947 1.00 69.75 1022 ASP A N 1
ATOM 8215 C CA . ASP A 1 1022 ? 38.529 -6.632 -62.233 1.00 69.75 1022 ASP A CA 1
ATOM 8216 C C . ASP A 1 1022 ? 39.322 -5.719 -63.186 1.00 69.75 1022 ASP A C 1
ATOM 8218 O O . ASP A 1 1022 ? 39.287 -4.490 -63.084 1.00 69.75 1022 ASP A O 1
ATOM 8222 N N . SER A 1 1023 ? 40.046 -6.325 -64.130 1.00 63.28 1023 SER A N 1
ATOM 8223 C CA . SER A 1 1023 ? 40.855 -5.625 -65.133 1.00 63.28 1023 SER A CA 1
ATOM 8224 C C . SER A 1 1023 ? 40.030 -4.829 -66.150 1.00 63.28 1023 SER A C 1
ATOM 8226 O O . SER A 1 1023 ? 40.579 -3.958 -66.829 1.00 63.28 1023 SER A O 1
ATOM 8228 N N . SER A 1 1024 ? 38.711 -5.049 -66.238 1.00 58.50 1024 SER A N 1
ATOM 8229 C CA . SER A 1 1024 ? 37.837 -4.273 -67.126 1.00 58.50 1024 SER A CA 1
ATOM 8230 C C . SER A 1 1024 ? 37.614 -2.828 -66.653 1.00 58.50 1024 SER A C 1
ATOM 8232 O O . SER A 1 1024 ? 37.133 -1.999 -67.428 1.00 58.50 1024 SER A O 1
ATOM 8234 N N . LEU A 1 1025 ? 38.026 -2.499 -65.419 1.00 55.41 1025 LEU A N 1
ATOM 8235 C CA . LEU A 1 1025 ? 37.965 -1.146 -64.855 1.00 55.41 1025 LEU A CA 1
ATOM 8236 C C . LEU A 1 1025 ? 39.054 -0.194 -65.398 1.00 55.41 1025 LEU A C 1
ATOM 8238 O O . LEU A 1 1025 ? 38.883 1.019 -65.300 1.00 55.41 1025 LEU A O 1
ATOM 8242 N N . GLY A 1 1026 ? 40.098 -0.716 -66.059 1.00 48.09 1026 GLY A N 1
ATOM 8243 C CA . GLY A 1 1026 ? 40.900 -0.029 -67.093 1.00 48.09 1026 GLY A CA 1
ATOM 8244 C C . GLY A 1 1026 ? 41.876 1.089 -66.680 1.00 48.09 1026 GLY A C 1
ATOM 8245 O O . GLY A 1 1026 ? 42.917 1.232 -67.314 1.00 48.09 1026 GLY A O 1
ATOM 8246 N N . GLU A 1 1027 ? 41.580 1.847 -65.632 1.00 48.97 1027 GLU A N 1
ATOM 8247 C CA . GLU A 1 1027 ? 42.419 2.884 -65.007 1.00 48.97 1027 GLU A CA 1
ATOM 8248 C C . GLU A 1 1027 ? 42.236 2.787 -63.477 1.00 48.97 1027 GLU A C 1
ATOM 8250 O O . GLU A 1 1027 ? 41.293 2.113 -63.043 1.00 48.97 1027 GLU A O 1
ATOM 8255 N N . PRO A 1 1028 ? 43.090 3.405 -62.633 1.00 43.19 1028 PRO A N 1
ATOM 8256 C CA . PRO A 1 1028 ? 42.798 3.514 -61.206 1.00 43.19 1028 PRO A CA 1
ATOM 8257 C C . PRO A 1 1028 ? 41.428 4.168 -61.030 1.00 43.19 1028 PRO A C 1
ATOM 8259 O O . PRO A 1 1028 ? 41.231 5.340 -61.361 1.00 43.19 1028 PRO A O 1
ATOM 8262 N N . ALA A 1 1029 ? 40.454 3.393 -60.553 1.00 45.91 1029 ALA A N 1
ATOM 8263 C CA . ALA A 1 1029 ? 39.095 3.885 -60.414 1.00 45.91 1029 ALA A CA 1
ATOM 8264 C C . ALA A 1 1029 ? 39.108 5.102 -59.469 1.00 45.91 1029 ALA A C 1
ATOM 8266 O O . ALA A 1 1029 ? 39.500 4.947 -58.307 1.00 45.91 1029 ALA A O 1
ATOM 8267 N N . PRO A 1 1030 ? 38.677 6.304 -59.913 1.00 52.19 1030 PRO A N 1
ATOM 8268 C CA . PRO A 1 1030 ? 38.485 7.410 -58.986 1.00 52.19 1030 PRO A CA 1
ATOM 8269 C C . PRO A 1 1030 ? 37.509 6.960 -57.897 1.00 52.19 1030 PRO A C 1
ATOM 8271 O O . PRO A 1 1030 ? 36.609 6.159 -58.182 1.00 52.19 1030 PRO A O 1
ATOM 8274 N N . ALA A 1 1031 ? 37.701 7.469 -56.671 1.00 54.84 1031 ALA A N 1
ATOM 8275 C CA . ALA A 1 1031 ? 36.917 7.105 -55.488 1.00 54.84 1031 ALA A CA 1
ATOM 8276 C C . ALA A 1 1031 ? 35.435 6.886 -55.867 1.00 54.84 1031 ALA A C 1
ATOM 8278 O O . ALA A 1 1031 ? 34.843 7.797 -56.455 1.00 54.84 1031 ALA A O 1
ATOM 8279 N N . PRO A 1 1032 ? 34.868 5.680 -55.641 1.00 59.03 1032 PRO A N 1
ATOM 8280 C CA . PRO A 1 1032 ? 33.723 5.173 -56.395 1.00 59.03 1032 PRO A CA 1
ATOM 8281 C C . PRO A 1 1032 ? 32.619 6.210 -56.609 1.00 59.03 1032 PRO A C 1
ATOM 8283 O O . PRO A 1 1032 ? 31.948 6.589 -55.662 1.00 59.03 1032 PRO A O 1
ATOM 8286 N N . ASN A 1 1033 ? 32.358 6.646 -57.847 1.00 62.50 1033 ASN A N 1
ATOM 8287 C CA . ASN A 1 1033 ? 31.409 7.749 -58.112 1.00 62.50 1033 ASN A CA 1
ATOM 8288 C C . ASN A 1 1033 ? 29.989 7.536 -57.522 1.00 62.50 1033 ASN A C 1
ATOM 8290 O O . ASN A 1 1033 ? 29.207 8.484 -57.415 1.00 62.50 1033 ASN A O 1
ATOM 8294 N N . ALA A 1 1034 ? 29.644 6.304 -57.134 1.00 72.62 1034 ALA A N 1
ATOM 8295 C CA . ALA A 1 1034 ? 28.539 6.010 -56.236 1.00 72.62 1034 ALA A CA 1
ATOM 8296 C C . ALA A 1 1034 ? 28.894 4.897 -55.231 1.00 72.62 1034 ALA A C 1
ATOM 8298 O O . ALA A 1 1034 ? 29.510 3.886 -55.579 1.00 72.62 1034 ALA A O 1
ATOM 8299 N N . THR A 1 1035 ? 28.397 5.048 -54.002 1.00 84.25 1035 THR A N 1
ATOM 8300 C CA . THR A 1 1035 ? 28.275 3.958 -53.028 1.00 84.25 1035 THR A CA 1
ATOM 8301 C C . THR A 1 1035 ? 27.390 2.849 -53.626 1.00 84.25 1035 THR A C 1
ATOM 8303 O O . THR A 1 1035 ? 26.363 3.160 -54.244 1.00 84.25 1035 THR A O 1
ATOM 8306 N N . SER A 1 1036 ? 27.774 1.574 -53.500 1.00 84.62 1036 SER A N 1
ATOM 8307 C CA . SER A 1 1036 ? 27.053 0.444 -54.109 1.00 84.62 1036 SER A CA 1
ATOM 8308 C C . SER A 1 1036 ? 27.239 -0.882 -53.360 1.00 84.62 1036 SER A C 1
ATOM 8310 O O . SER A 1 1036 ? 28.234 -1.085 -52.670 1.00 84.62 1036 SER A O 1
ATOM 8312 N N . LEU A 1 1037 ? 26.285 -1.804 -53.533 1.00 89.19 1037 LEU A N 1
ATOM 8313 C CA . LEU A 1 1037 ? 26.354 -3.182 -53.037 1.00 89.19 1037 LEU A CA 1
ATOM 8314 C C . LEU A 1 1037 ? 26.538 -4.146 -54.219 1.00 89.19 1037 LEU A C 1
ATOM 8316 O O . LEU A 1 1037 ? 25.667 -4.254 -55.092 1.00 89.19 1037 LEU A O 1
ATOM 8320 N N . GLY A 1 1038 ? 27.675 -4.838 -54.236 1.00 79.62 1038 GLY A N 1
ATOM 8321 C CA . GLY A 1 1038 ? 28.105 -5.738 -55.300 1.00 79.62 1038 GLY A CA 1
ATOM 8322 C C . GLY A 1 1038 ? 27.347 -7.068 -55.340 1.00 79.62 1038 GLY A C 1
ATOM 8323 O O . GLY A 1 1038 ? 26.299 -7.261 -54.718 1.00 79.62 1038 GLY A O 1
ATOM 8324 N N . ASN A 1 1039 ? 27.849 -8.007 -56.140 1.00 81.06 1039 ASN A N 1
ATOM 8325 C CA . ASN A 1 1039 ? 27.278 -9.348 -56.216 1.00 81.06 1039 ASN A CA 1
ATOM 8326 C C . ASN A 1 1039 ? 27.860 -10.222 -55.108 1.00 81.06 1039 ASN A C 1
ATOM 8328 O O . ASN A 1 1039 ? 29.047 -10.521 -55.115 1.00 81.06 1039 ASN A O 1
ATOM 8332 N N . ILE A 1 1040 ? 27.004 -10.632 -54.174 1.00 85.88 1040 ILE A N 1
ATOM 8333 C CA . ILE A 1 1040 ? 27.381 -11.552 -53.103 1.00 85.88 1040 ILE A CA 1
ATOM 8334 C C . ILE A 1 1040 ? 27.752 -12.938 -53.652 1.00 85.88 1040 ILE A C 1
ATOM 8336 O O . ILE A 1 1040 ? 27.107 -13.432 -54.583 1.00 85.88 1040 ILE A O 1
ATOM 8340 N N . TYR A 1 1041 ? 28.774 -13.556 -53.065 1.00 76.19 1041 TYR A N 1
ATOM 8341 C CA . TYR A 1 1041 ? 29.363 -14.809 -53.539 1.00 76.19 1041 TYR A CA 1
ATOM 8342 C C . TYR A 1 1041 ? 29.958 -15.622 -52.370 1.00 76.19 1041 TYR A C 1
ATOM 8344 O O . TYR A 1 1041 ? 30.514 -15.007 -51.470 1.00 76.19 1041 TYR A O 1
ATOM 8352 N N . PRO A 1 1042 ? 29.903 -16.968 -52.367 1.00 70.31 1042 PRO A N 1
ATOM 8353 C CA . PRO A 1 1042 ? 29.064 -17.797 -53.228 1.00 70.31 1042 PRO A CA 1
ATOM 8354 C C . PRO A 1 1042 ? 27.574 -17.522 -52.979 1.00 70.31 1042 PRO A C 1
ATOM 8356 O O . PRO A 1 1042 ? 27.172 -17.056 -51.917 1.00 70.31 1042 PRO A O 1
ATOM 8359 N N . ASN A 1 1043 ? 26.737 -17.758 -53.988 1.00 79.88 1043 ASN A N 1
ATOM 8360 C CA . ASN A 1 1043 ? 25.286 -17.635 -53.863 1.00 79.88 1043 ASN A CA 1
ATOM 8361 C C . ASN A 1 1043 ? 24.608 -18.601 -54.855 1.00 79.88 1043 ASN A C 1
ATOM 8363 O O . ASN A 1 1043 ? 24.594 -18.307 -56.053 1.00 79.88 1043 ASN A O 1
ATOM 8367 N N . PRO A 1 1044 ? 24.066 -19.751 -54.408 1.00 86.06 1044 PRO A N 1
ATOM 8368 C CA . PRO A 1 1044 ? 23.861 -20.143 -53.010 1.00 86.06 1044 PRO A CA 1
ATOM 8369 C C . PRO A 1 1044 ? 25.143 -20.363 -52.191 1.00 86.06 1044 PRO A C 1
ATOM 8371 O O . PRO A 1 1044 ? 26.181 -20.710 -52.748 1.00 86.06 1044 PRO A O 1
ATOM 8374 N N . PHE A 1 1045 ? 25.048 -20.185 -50.872 1.00 88.50 1045 PHE A N 1
ATOM 8375 C CA . PHE A 1 1045 ? 26.130 -20.401 -49.905 1.00 88.50 1045 PHE A CA 1
ATOM 8376 C C . PHE A 1 1045 ? 25.801 -21.524 -48.913 1.00 88.50 1045 PHE A C 1
ATOM 8378 O O . PHE A 1 1045 ? 24.642 -21.924 -48.791 1.00 88.50 1045 PHE A O 1
ATOM 8385 N N . LYS A 1 1046 ? 26.833 -22.028 -48.221 1.00 73.88 1046 LYS A N 1
ATOM 8386 C CA . LYS A 1 1046 ? 26.740 -23.119 -47.231 1.00 73.88 1046 LYS A CA 1
ATOM 8387 C C . LYS A 1 1046 ? 27.076 -22.668 -45.810 1.00 73.88 1046 LYS A C 1
ATOM 8389 O O . LYS A 1 1046 ? 26.217 -22.694 -44.938 1.00 73.88 1046 LYS A O 1
ATOM 8394 N N . ASN A 1 1047 ? 28.325 -22.248 -45.601 1.00 74.94 1047 ASN A N 1
ATOM 8395 C CA . ASN A 1 1047 ? 28.862 -21.920 -44.275 1.00 74.94 1047 ASN A CA 1
ATOM 8396 C C . ASN A 1 1047 ? 29.049 -20.410 -44.098 1.00 74.94 1047 ASN A C 1
ATOM 8398 O O . ASN A 1 1047 ? 28.794 -19.881 -43.022 1.00 74.94 1047 ASN A O 1
ATOM 8402 N N . GLN A 1 1048 ? 29.459 -19.716 -45.162 1.00 82.94 1048 GLN A N 1
ATOM 8403 C CA . GLN A 1 1048 ? 29.629 -18.267 -45.198 1.00 82.94 1048 GLN A CA 1
ATOM 8404 C C . GLN A 1 1048 ? 29.476 -17.727 -46.624 1.00 82.94 1048 GLN A C 1
ATOM 8406 O O . GLN A 1 1048 ? 29.547 -18.495 -47.589 1.00 82.94 1048 GLN A O 1
ATOM 8411 N N . LEU A 1 1049 ? 29.251 -16.419 -46.746 1.00 85.44 1049 LEU A N 1
ATOM 8412 C CA . LEU A 1 1049 ? 29.261 -15.673 -48.003 1.00 85.44 1049 LEU A CA 1
ATOM 8413 C C . LEU A 1 1049 ? 30.013 -14.350 -47.845 1.00 85.44 1049 LEU A C 1
ATOM 8415 O O . LEU A 1 1049 ? 30.055 -13.771 -46.760 1.00 85.44 1049 LEU A O 1
ATOM 8419 N N . TYR A 1 1050 ? 30.531 -13.843 -48.956 1.00 81.38 1050 TYR A N 1
ATOM 8420 C CA . TYR A 1 1050 ? 31.208 -12.559 -49.063 1.00 81.38 1050 TYR A CA 1
ATOM 8421 C C . TYR A 1 1050 ? 30.295 -11.505 -49.692 1.00 81.38 1050 TYR A C 1
ATOM 8423 O O . TYR A 1 1050 ? 29.508 -11.777 -50.608 1.00 81.38 1050 TYR A O 1
ATOM 8431 N N . ILE A 1 1051 ? 30.411 -10.283 -49.182 1.00 88.88 1051 ILE A N 1
ATOM 8432 C CA . ILE A 1 1051 ? 29.572 -9.132 -49.492 1.00 88.88 1051 ILE A CA 1
ATOM 8433 C C . ILE A 1 1051 ? 30.476 -7.995 -49.981 1.00 88.88 1051 ILE A C 1
ATOM 8435 O O . ILE A 1 1051 ? 30.898 -7.164 -49.174 1.00 88.88 1051 ILE A O 1
ATOM 8439 N N . PRO A 1 1052 ? 30.796 -7.936 -51.286 1.00 82.50 1052 PRO A N 1
ATOM 8440 C CA . PRO A 1 1052 ? 31.543 -6.817 -51.844 1.00 82.50 1052 PRO A CA 1
ATOM 8441 C C . PRO A 1 1052 ? 30.672 -5.554 -51.872 1.00 82.50 1052 PRO A C 1
ATOM 8443 O O . PRO A 1 1052 ? 29.508 -5.603 -52.280 1.00 82.50 1052 PRO A O 1
ATOM 8446 N N . TYR A 1 1053 ? 31.228 -4.412 -51.475 1.00 85.44 1053 TYR A N 1
ATOM 8447 C CA . TYR A 1 1053 ? 30.576 -3.101 -51.544 1.00 85.44 1053 TYR A CA 1
ATOM 8448 C C . TYR A 1 1053 ? 31.584 -1.990 -51.862 1.00 85.44 1053 TYR A C 1
ATOM 8450 O O . TYR A 1 1053 ? 32.781 -2.134 -51.639 1.00 85.44 1053 TYR A O 1
ATOM 8458 N N . SER A 1 1054 ? 31.106 -0.873 -52.404 1.00 81.44 1054 SER A N 1
ATOM 8459 C CA . SER A 1 1054 ? 31.918 0.310 -52.711 1.00 81.44 1054 SER A CA 1
ATOM 8460 C C . SER A 1 1054 ? 31.350 1.539 -52.009 1.00 81.44 1054 SER A C 1
ATOM 8462 O O . SER A 1 1054 ? 30.132 1.655 -51.896 1.00 81.44 1054 SER A O 1
ATOM 8464 N N . LEU A 1 1055 ? 32.203 2.467 -51.575 1.00 81.44 1055 LEU A N 1
ATOM 8465 C CA . LEU A 1 1055 ? 31.833 3.722 -50.912 1.00 81.44 1055 LEU A CA 1
ATOM 8466 C C . LEU A 1 1055 ? 32.387 4.921 -51.687 1.00 81.44 1055 LEU A C 1
ATOM 8468 O O . LEU A 1 1055 ? 33.572 4.943 -52.022 1.00 81.44 1055 LEU A O 1
ATOM 8472 N N . ALA A 1 1056 ? 31.548 5.928 -51.941 1.00 79.31 1056 ALA A N 1
ATOM 8473 C CA . ALA A 1 1056 ? 31.933 7.124 -52.706 1.00 79.31 1056 ALA A CA 1
ATOM 8474 C C . ALA A 1 1056 ? 32.725 8.174 -51.924 1.00 79.31 1056 ALA A C 1
ATOM 8476 O O . ALA A 1 1056 ? 33.332 9.076 -52.495 1.00 79.31 1056 ALA A O 1
ATOM 8477 N N . LYS A 1 1057 ? 32.649 8.089 -50.605 1.00 78.38 1057 LYS A N 1
ATOM 8478 C CA . LYS A 1 1057 ? 33.261 8.966 -49.612 1.00 78.38 1057 LYS A CA 1
ATOM 8479 C C . LYS A 1 1057 ? 33.338 8.163 -48.312 1.00 78.38 1057 LYS A C 1
ATOM 8481 O O . LYS A 1 1057 ? 32.820 7.047 -48.261 1.00 78.38 1057 LYS A O 1
ATOM 8486 N N . ASP A 1 1058 ? 33.938 8.727 -47.279 1.00 79.12 1058 ASP A N 1
ATOM 8487 C CA . ASP A 1 1058 ? 33.977 8.080 -45.972 1.00 79.12 1058 ASP A CA 1
ATOM 8488 C C . ASP A 1 1058 ? 32.554 8.061 -45.376 1.00 79.12 1058 ASP A C 1
ATOM 8490 O O . ASP A 1 1058 ? 31.892 9.101 -45.284 1.00 79.12 1058 ASP A O 1
ATOM 8494 N N . GLU A 1 1059 ? 32.045 6.873 -45.039 1.00 81.06 1059 GLU A N 1
ATOM 8495 C CA . GLU A 1 1059 ? 30.678 6.656 -44.541 1.00 81.06 1059 GLU A CA 1
ATOM 8496 C C . GLU A 1 1059 ? 30.692 5.620 -43.403 1.00 81.06 1059 GLU A C 1
ATOM 8498 O O . GLU A 1 1059 ? 31.519 4.708 -43.388 1.00 81.06 1059 GLU A O 1
ATOM 8503 N N . ILE A 1 1060 ? 29.770 5.743 -42.441 1.00 79.31 1060 ILE A N 1
ATOM 8504 C CA . ILE A 1 1060 ? 29.492 4.659 -41.487 1.00 79.31 1060 ILE A CA 1
ATOM 8505 C C . ILE A 1 1060 ? 28.721 3.577 -42.237 1.00 79.31 1060 ILE A C 1
ATOM 8507 O O . ILE A 1 1060 ? 27.728 3.881 -42.908 1.00 79.31 1060 ILE A O 1
ATOM 8511 N N . VAL A 1 1061 ? 29.190 2.334 -42.126 1.00 83.38 1061 VAL A N 1
ATOM 8512 C CA . VAL A 1 1061 ? 28.656 1.181 -42.845 1.00 83.38 1061 VAL A CA 1
ATOM 8513 C C . VAL A 1 1061 ? 28.106 0.141 -41.882 1.00 83.38 1061 VAL A C 1
ATOM 8515 O O . VAL A 1 1061 ? 28.753 -0.259 -40.915 1.00 83.38 1061 VAL A O 1
ATOM 8518 N N . LYS A 1 1062 ? 26.915 -0.353 -42.200 1.00 89.88 1062 LYS A N 1
ATOM 8519 C CA . LYS A 1 1062 ? 26.223 -1.413 -41.472 1.00 89.88 1062 LYS A CA 1
ATOM 8520 C C . LYS A 1 1062 ? 25.574 -2.367 -42.466 1.00 89.88 1062 LYS A C 1
ATOM 8522 O O . LYS A 1 1062 ? 25.060 -1.940 -43.498 1.00 89.88 1062 LYS A O 1
ATOM 8527 N N . ILE A 1 1063 ? 25.602 -3.663 -42.180 1.00 92.75 1063 ILE A N 1
ATOM 8528 C CA . ILE A 1 1063 ? 24.917 -4.682 -42.976 1.00 92.75 1063 ILE A CA 1
ATOM 8529 C C . ILE A 1 1063 ? 23.913 -5.400 -42.085 1.00 92.75 1063 ILE A C 1
ATOM 8531 O O . ILE A 1 1063 ? 24.276 -5.955 -41.059 1.00 92.75 1063 ILE A O 1
ATOM 8535 N N . GLU A 1 1064 ? 22.651 -5.437 -42.493 1.00 94.88 1064 GLU A N 1
ATOM 8536 C CA . GLU A 1 1064 ? 21.596 -6.186 -41.813 1.00 94.88 1064 GLU A CA 1
ATOM 8537 C C . GLU A 1 1064 ? 21.127 -7.356 -42.678 1.00 94.88 1064 GLU A C 1
ATOM 8539 O O . GLU A 1 1064 ? 20.963 -7.233 -43.894 1.00 94.88 1064 GLU A O 1
ATOM 8544 N N . VAL A 1 1065 ? 20.885 -8.499 -42.044 1.00 94.81 1065 VAL A N 1
ATOM 8545 C CA . VAL A 1 1065 ? 20.426 -9.727 -42.693 1.00 94.81 1065 VAL A CA 1
ATOM 8546 C C . VAL A 1 1065 ? 19.001 -10.008 -42.247 1.00 94.81 1065 VAL A C 1
ATOM 8548 O O . VAL A 1 1065 ? 18.733 -10.105 -41.052 1.00 94.81 1065 VAL A O 1
ATOM 8551 N N . TYR A 1 1066 ? 18.086 -10.177 -43.199 1.00 95.06 1066 TYR A N 1
ATOM 8552 C CA . TYR A 1 1066 ? 16.675 -10.463 -42.930 1.00 95.06 1066 TYR A CA 1
ATOM 8553 C C . TYR A 1 1066 ? 16.244 -11.797 -43.527 1.00 95.06 1066 TYR A C 1
ATOM 8555 O O . TYR A 1 1066 ? 16.642 -12.146 -44.640 1.00 95.06 1066 TYR A O 1
ATOM 8563 N N . ASN A 1 1067 ? 15.378 -12.519 -42.819 1.00 92.44 1067 ASN A N 1
ATOM 8564 C CA . ASN A 1 1067 ? 14.724 -13.720 -43.339 1.00 92.44 1067 ASN A CA 1
ATOM 8565 C C . ASN A 1 1067 ? 13.455 -13.378 -44.159 1.00 92.44 1067 ASN A C 1
ATOM 8567 O O . ASN A 1 1067 ? 13.016 -12.229 -44.230 1.00 92.44 1067 ASN A O 1
ATOM 8571 N N . LEU A 1 1068 ? 12.817 -14.392 -44.758 1.00 89.38 1068 LEU A N 1
ATOM 8572 C CA . LEU A 1 1068 ? 11.571 -14.243 -45.535 1.00 89.38 1068 LEU A CA 1
ATOM 8573 C C . LEU A 1 1068 ? 10.375 -13.644 -44.766 1.00 89.38 1068 LEU A C 1
ATOM 8575 O O . LEU A 1 1068 ? 9.420 -13.210 -45.407 1.00 89.38 1068 LEU A O 1
ATOM 8579 N N . ARG A 1 1069 ? 10.394 -13.625 -43.426 1.00 85.19 1069 ARG A N 1
ATOM 8580 C CA . ARG A 1 1069 ? 9.343 -13.019 -42.588 1.00 85.19 1069 ARG A CA 1
ATOM 8581 C C . ARG A 1 1069 ? 9.588 -11.529 -42.313 1.00 85.19 1069 ARG A C 1
ATOM 8583 O O . ARG A 1 1069 ? 8.787 -10.912 -41.625 1.00 85.19 1069 ARG A O 1
ATOM 8590 N N . GLY A 1 1070 ? 10.682 -10.954 -42.826 1.00 83.50 1070 GLY A N 1
ATOM 8591 C CA . GLY A 1 1070 ? 11.096 -9.578 -42.530 1.00 83.50 1070 GLY A CA 1
ATOM 8592 C C . GLY A 1 1070 ? 11.749 -9.412 -41.155 1.00 83.50 1070 GLY A C 1
ATOM 8593 O O . GLY A 1 1070 ? 12.022 -8.290 -40.741 1.00 83.50 1070 GLY A O 1
ATOM 8594 N N . GLN A 1 1071 ? 12.020 -10.513 -40.453 1.00 85.38 1071 GLN A N 1
ATOM 8595 C CA . GLN A 1 1071 ? 12.708 -10.509 -39.168 1.00 85.38 1071 GLN A CA 1
ATOM 8596 C C . GLN A 1 1071 ? 14.213 -10.353 -39.417 1.00 85.38 1071 GLN A C 1
ATOM 8598 O O . GLN A 1 1071 ? 14.775 -11.075 -40.252 1.00 85.38 1071 GLN A O 1
ATOM 8603 N N . LYS A 1 1072 ? 14.853 -9.406 -38.722 1.00 94.19 1072 LYS A N 1
ATOM 8604 C CA . LYS A 1 1072 ? 16.313 -9.267 -38.732 1.00 94.19 1072 LYS A CA 1
ATOM 8605 C C . LYS A 1 1072 ? 16.910 -10.452 -37.975 1.00 94.19 1072 LYS A C 1
ATOM 8607 O O . LYS A 1 1072 ? 16.437 -10.769 -36.891 1.00 94.19 1072 LYS A O 1
ATOM 8612 N N . VAL A 1 1073 ? 17.887 -11.119 -38.578 1.00 92.81 1073 VAL A N 1
ATOM 8613 C CA . VAL A 1 1073 ? 18.540 -12.314 -38.022 1.00 92.81 1073 VAL A CA 1
ATOM 8614 C C . VAL A 1 1073 ? 20.026 -12.108 -37.759 1.00 92.81 1073 VAL A C 1
ATOM 8616 O O . VAL A 1 1073 ? 20.571 -12.803 -36.926 1.00 92.81 1073 VAL A O 1
ATOM 8619 N N . ASN A 1 1074 ? 20.699 -11.180 -38.437 1.00 88.62 1074 ASN A N 1
ATOM 8620 C CA . ASN A 1 1074 ? 22.100 -10.858 -38.156 1.00 88.62 1074 ASN A CA 1
ATOM 8621 C C . ASN A 1 1074 ? 22.350 -9.371 -38.475 1.00 88.62 1074 ASN A C 1
ATOM 8623 O O . ASN A 1 1074 ? 21.669 -8.801 -39.337 1.00 88.62 1074 ASN A O 1
ATOM 8627 N N . THR A 1 1075 ? 23.294 -8.739 -37.780 1.00 88.31 1075 THR A N 1
ATOM 8628 C CA . THR A 1 1075 ? 23.783 -7.383 -38.057 1.00 88.31 1075 THR A CA 1
ATOM 8629 C C . THR A 1 1075 ? 25.311 -7.378 -38.007 1.00 88.31 1075 THR A C 1
ATOM 8631 O O . THR A 1 1075 ? 25.887 -7.722 -36.985 1.00 88.31 1075 THR A O 1
ATOM 8634 N N . LEU A 1 1076 ? 25.963 -6.930 -39.081 1.00 83.25 1076 LEU A N 1
ATOM 8635 C CA . LEU A 1 1076 ? 27.392 -6.624 -39.112 1.00 83.25 1076 LEU A CA 1
ATOM 8636 C C . LEU A 1 1076 ? 27.551 -5.098 -39.063 1.00 83.25 1076 LEU A C 1
ATOM 8638 O O . LEU A 1 1076 ? 27.380 -4.415 -40.079 1.00 83.25 1076 LEU A O 1
ATOM 8642 N N . ASN A 1 1077 ? 27.852 -4.554 -37.886 1.00 78.56 1077 ASN A N 1
ATOM 8643 C CA . ASN A 1 1077 ? 28.225 -3.148 -37.731 1.00 78.56 1077 ASN A CA 1
ATOM 8644 C C . ASN A 1 1077 ? 29.689 -2.999 -38.169 1.00 78.56 1077 ASN A C 1
ATOM 8646 O O . ASN A 1 1077 ? 30.597 -3.432 -37.471 1.00 78.56 1077 ASN A O 1
ATOM 8650 N N . LEU A 1 1078 ? 29.929 -2.440 -39.359 1.00 73.25 1078 LEU A N 1
ATOM 8651 C CA . LEU A 1 1078 ? 31.280 -2.323 -39.926 1.00 73.25 1078 LEU A CA 1
ATOM 8652 C C . LEU A 1 1078 ? 31.958 -0.989 -39.571 1.00 73.25 1078 LEU A C 1
ATOM 8654 O O . LEU A 1 1078 ? 33.126 -0.793 -39.915 1.00 73.25 1078 LEU A O 1
ATOM 8658 N N . GLY A 1 1079 ? 31.245 -0.089 -38.889 1.00 67.69 1079 GLY A N 1
ATOM 8659 C CA . GLY A 1 1079 ? 31.765 1.184 -38.396 1.00 67.69 1079 GLY A CA 1
ATOM 8660 C C . GLY A 1 1079 ? 32.092 2.189 -39.511 1.00 67.69 1079 GLY A C 1
ATOM 8661 O O . GLY A 1 1079 ? 31.637 2.032 -40.650 1.00 67.69 1079 GLY A O 1
ATOM 8662 N N . PRO A 1 1080 ? 32.865 3.248 -39.210 1.00 66.50 1080 PRO A N 1
ATOM 8663 C CA . PRO A 1 1080 ? 33.365 4.169 -40.223 1.00 66.50 1080 PRO A CA 1
ATOM 8664 C C . PRO A 1 1080 ? 34.307 3.440 -41.191 1.00 66.50 1080 PRO A C 1
ATOM 8666 O O . PRO A 1 1080 ? 35.276 2.793 -40.789 1.00 66.50 1080 PRO A O 1
ATOM 8669 N N . LYS A 1 1081 ? 34.033 3.561 -42.490 1.00 75.94 1081 LYS A N 1
ATOM 8670 C CA . LYS A 1 1081 ? 34.862 3.011 -43.564 1.00 75.94 1081 LYS A CA 1
ATOM 8671 C C . LYS A 1 1081 ? 35.224 4.112 -44.554 1.00 75.94 1081 LYS A C 1
ATOM 8673 O O . LYS A 1 1081 ? 34.372 4.893 -44.975 1.00 75.94 1081 LYS A O 1
ATOM 8678 N N . ALA A 1 1082 ? 36.502 4.157 -44.923 1.00 66.50 1082 ALA A N 1
ATOM 8679 C CA . ALA A 1 1082 ? 37.014 5.110 -45.901 1.00 66.50 1082 ALA A CA 1
ATOM 8680 C C . ALA A 1 1082 ? 36.451 4.843 -47.308 1.00 66.50 1082 ALA A C 1
ATOM 8682 O O . ALA A 1 1082 ? 36.100 3.708 -47.639 1.00 66.50 1082 ALA A O 1
ATOM 8683 N N . SER A 1 1083 ? 36.421 5.868 -48.157 1.00 71.69 1083 SER A N 1
ATOM 8684 C CA . SER A 1 1083 ? 36.078 5.731 -49.577 1.00 71.69 1083 SER A CA 1
ATOM 8685 C C . SER A 1 1083 ? 36.913 4.648 -50.280 1.00 71.69 1083 SER A C 1
ATOM 8687 O O . SER A 1 1083 ? 38.096 4.465 -49.986 1.00 71.69 1083 SER A O 1
ATOM 8689 N N . GLY A 1 1084 ? 36.290 3.904 -51.200 1.00 65.88 1084 GLY A N 1
ATOM 8690 C CA . GLY A 1 1084 ? 36.918 2.766 -51.884 1.00 65.88 1084 GLY A CA 1
ATOM 8691 C C . GLY A 1 1084 ? 36.052 1.505 -51.923 1.00 65.88 1084 GLY A C 1
ATOM 8692 O O . GLY A 1 1084 ? 34.861 1.540 -51.607 1.00 65.88 1084 GLY A O 1
ATOM 8693 N N . THR A 1 1085 ? 36.652 0.393 -52.344 1.00 68.62 1085 THR A N 1
ATOM 8694 C CA . THR A 1 1085 ? 36.010 -0.930 -52.425 1.00 68.62 1085 THR A CA 1
ATOM 8695 C C . THR A 1 1085 ? 36.381 -1.773 -51.209 1.00 68.62 1085 THR A C 1
ATOM 8697 O O . THR A 1 1085 ? 37.538 -1.800 -50.802 1.00 68.62 1085 THR A O 1
ATOM 8700 N N . HIS A 1 1086 ? 35.397 -2.480 -50.663 1.00 73.56 1086 HIS A N 1
ATOM 8701 C CA . HIS A 1 1086 ? 35.477 -3.285 -49.447 1.00 73.56 1086 HIS A CA 1
ATOM 8702 C C . HIS A 1 1086 ? 34.777 -4.631 -49.658 1.00 73.56 1086 HIS A C 1
ATOM 8704 O O . HIS A 1 1086 ? 33.956 -4.785 -50.566 1.00 73.56 1086 HIS A O 1
ATOM 8710 N N . CYS A 1 1087 ? 35.041 -5.594 -48.779 1.00 76.62 1087 CYS A N 1
ATOM 8711 C CA . CYS A 1 1087 ? 34.317 -6.858 -48.732 1.00 76.62 1087 CYS A CA 1
ATOM 8712 C C . CYS A 1 1087 ? 34.051 -7.250 -47.274 1.00 76.62 1087 CYS A C 1
ATOM 8714 O O . CYS A 1 1087 ? 34.966 -7.208 -46.456 1.00 76.62 1087 CYS A O 1
ATOM 8716 N N . ALA A 1 1088 ? 32.809 -7.601 -46.939 1.00 80.81 1088 ALA A N 1
ATOM 8717 C CA . ALA A 1 1088 ? 32.443 -8.119 -45.620 1.00 80.81 1088 ALA A CA 1
ATOM 8718 C C . ALA A 1 1088 ? 32.089 -9.607 -45.697 1.00 80.81 1088 ALA A C 1
ATOM 8720 O O . ALA A 1 1088 ? 31.454 -10.041 -46.657 1.00 80.81 1088 ALA A O 1
ATOM 8721 N N . THR A 1 1089 ? 32.448 -10.376 -44.673 1.00 82.56 1089 THR A N 1
ATOM 8722 C CA . THR A 1 1089 ? 32.127 -11.806 -44.578 1.00 82.56 1089 THR A CA 1
ATOM 8723 C C . THR A 1 1089 ? 30.935 -12.011 -43.649 1.00 82.56 1089 THR A C 1
ATOM 8725 O O . THR A 1 1089 ? 30.888 -11.443 -42.562 1.00 82.56 1089 THR A O 1
ATOM 8728 N N . LEU A 1 1090 ? 29.979 -12.840 -44.063 1.00 84.56 1090 LEU A N 1
ATOM 8729 C CA . LEU A 1 1090 ? 28.822 -13.242 -43.268 1.00 84.56 1090 LEU A CA 1
ATOM 8730 C C . LEU A 1 1090 ? 28.821 -14.765 -43.102 1.00 84.56 1090 LEU A C 1
ATOM 8732 O O . LEU A 1 1090 ? 28.650 -15.490 -44.084 1.00 84.56 1090 LEU A O 1
ATOM 8736 N N . LYS A 1 1091 ? 28.959 -15.244 -41.862 1.00 84.94 1091 LYS A N 1
ATOM 8737 C CA . LYS A 1 1091 ? 28.750 -16.656 -41.499 1.00 84.94 1091 LYS A CA 1
ATOM 8738 C C . LYS A 1 1091 ? 27.256 -17.009 -41.526 1.00 84.94 1091 LYS A C 1
ATOM 8740 O O . LYS A 1 1091 ? 26.393 -16.147 -41.380 1.00 84.94 1091 LYS A O 1
ATOM 8745 N N . ALA A 1 1092 ? 26.932 -18.289 -41.692 1.00 86.50 1092 ALA A N 1
ATOM 8746 C CA . ALA A 1 1092 ? 25.567 -18.821 -41.694 1.00 86.50 1092 ALA A CA 1
ATOM 8747 C C . ALA A 1 1092 ? 24.961 -18.923 -40.275 1.00 86.50 1092 ALA A C 1
ATOM 8749 O O . ALA A 1 1092 ? 24.375 -19.947 -39.920 1.00 86.50 1092 ALA A O 1
ATOM 8750 N N . GLN A 1 1093 ? 25.108 -17.871 -39.467 1.00 87.75 1093 GLN A N 1
ATOM 8751 C CA . GLN A 1 1093 ? 24.659 -17.764 -38.073 1.00 87.75 1093 GLN A CA 1
ATOM 8752 C C . GLN A 1 1093 ? 23.816 -16.491 -37.874 1.00 87.75 1093 GLN A C 1
ATOM 8754 O O . GLN A 1 1093 ? 23.907 -15.553 -38.672 1.00 87.75 1093 GLN A O 1
ATOM 8759 N N . ASP A 1 1094 ? 22.946 -16.481 -36.869 1.00 85.00 1094 ASP A N 1
ATOM 8760 C CA . ASP A 1 1094 ? 22.255 -15.281 -36.395 1.00 85.00 1094 ASP A CA 1
ATOM 8761 C C . ASP A 1 1094 ? 23.124 -14.486 -35.398 1.00 85.00 1094 ASP A C 1
ATOM 8763 O O . ASP A 1 1094 ? 24.297 -14.805 -35.194 1.00 85.00 1094 ASP A O 1
ATOM 8767 N N . SER A 1 1095 ? 22.580 -13.395 -34.853 1.00 76.00 1095 SER A N 1
ATOM 8768 C CA . SER A 1 1095 ? 23.264 -12.546 -33.866 1.00 76.00 1095 SER A CA 1
ATOM 8769 C C . SER A 1 1095 ? 23.563 -13.254 -32.538 1.00 76.00 1095 SER A C 1
ATOM 8771 O O . SER A 1 1095 ? 24.460 -12.804 -31.838 1.00 76.00 1095 SER A O 1
ATOM 8773 N N . ASP A 1 1096 ? 22.894 -14.372 -32.242 1.00 74.12 1096 ASP A N 1
ATOM 8774 C CA . ASP A 1 1096 ? 23.086 -15.171 -31.023 1.00 74.12 1096 ASP A CA 1
ATOM 8775 C C . ASP A 1 1096 ? 24.012 -16.383 -31.291 1.00 74.12 1096 ASP A C 1
ATOM 8777 O O . ASP A 1 1096 ? 23.942 -17.413 -30.620 1.00 74.12 1096 ASP A O 1
ATOM 8781 N N . GLY A 1 1097 ? 24.822 -16.322 -32.360 1.00 70.38 1097 GLY A N 1
ATOM 8782 C CA . GLY A 1 1097 ? 25.750 -17.381 -32.781 1.00 70.38 1097 GLY A CA 1
ATOM 8783 C C . GLY A 1 1097 ? 25.088 -18.635 -33.375 1.00 70.38 1097 GLY A C 1
ATOM 8784 O O . GLY A 1 1097 ? 25.774 -19.549 -33.848 1.00 70.38 1097 GLY A O 1
ATOM 8785 N N . LYS A 1 1098 ? 23.756 -18.709 -33.421 1.00 81.00 1098 LYS A N 1
ATOM 8786 C CA . LYS A 1 1098 ? 23.011 -19.923 -33.764 1.00 81.00 1098 LYS A CA 1
ATOM 8787 C C . LYS A 1 1098 ? 22.855 -20.086 -35.274 1.00 81.00 1098 LYS A C 1
ATOM 8789 O O . LYS A 1 1098 ? 22.628 -19.146 -36.027 1.00 81.00 1098 LYS A O 1
ATOM 8794 N N . ALA A 1 1099 ? 22.990 -21.318 -35.762 1.00 85.00 1099 ALA A N 1
ATOM 8795 C CA . ALA A 1 1099 ? 23.046 -21.581 -37.200 1.00 85.00 1099 ALA A CA 1
ATOM 8796 C C . ALA A 1 1099 ? 21.720 -21.275 -37.935 1.00 85.00 1099 ALA A C 1
ATOM 8798 O O . ALA A 1 1099 ? 20.703 -21.939 -37.712 1.00 85.00 1099 ALA A O 1
ATOM 8799 N N . LEU A 1 1100 ? 21.771 -20.374 -38.922 1.00 88.50 1100 LEU A N 1
ATOM 8800 C CA . LEU A 1 1100 ? 20.652 -20.009 -39.798 1.00 88.50 1100 LEU A CA 1
ATOM 8801 C C . LEU A 1 1100 ? 20.063 -21.232 -40.520 1.00 88.50 1100 LEU A C 1
ATOM 8803 O O . LEU A 1 1100 ? 20.767 -22.185 -40.861 1.00 88.50 1100 LEU A O 1
ATOM 8807 N N . ALA A 1 1101 ? 18.757 -21.218 -40.782 1.00 90.69 1101 ALA A N 1
ATOM 8808 C CA . ALA A 1 1101 ?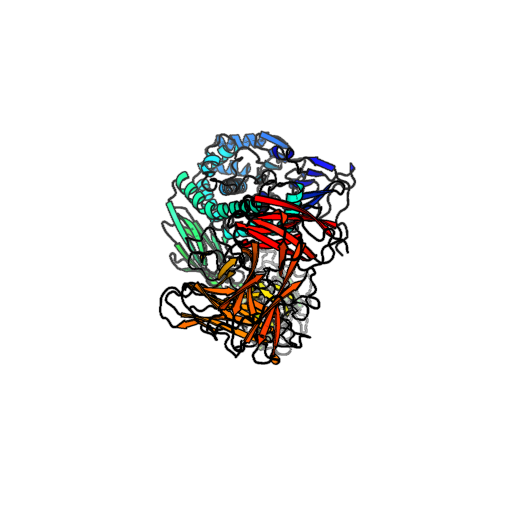 18.071 -22.268 -41.536 1.00 90.69 1101 ALA A CA 1
ATOM 8809 C C . ALA A 1 1101 ? 18.327 -22.149 -43.052 1.00 90.69 1101 ALA A C 1
ATOM 8811 O O . ALA A 1 1101 ? 18.516 -21.055 -43.572 1.00 90.69 1101 ALA A O 1
ATOM 8812 N N . SER A 1 1102 ? 18.272 -23.255 -43.802 1.00 92.25 1102 SER A N 1
ATOM 8813 C CA . SER A 1 1102 ? 18.307 -23.184 -45.273 1.00 92.25 1102 SER A CA 1
ATOM 8814 C C . SER A 1 1102 ? 17.120 -22.362 -45.797 1.00 92.25 1102 SER A C 1
ATOM 8816 O O . SER A 1 1102 ? 15.975 -22.626 -45.423 1.00 92.25 1102 SER A O 1
ATOM 8818 N N . GLY A 1 1103 ? 17.366 -21.381 -46.667 1.00 91.25 1103 GLY A N 1
ATOM 8819 C CA . GLY A 1 1103 ? 16.327 -20.457 -47.123 1.00 91.25 1103 GLY A CA 1
ATOM 8820 C C . GLY A 1 1103 ? 16.844 -19.204 -47.829 1.00 91.25 1103 GLY A C 1
ATOM 8821 O O . GLY A 1 1103 ? 18.044 -19.021 -48.030 1.00 91.25 1103 GLY A O 1
ATOM 8822 N N . LEU A 1 1104 ? 15.905 -18.334 -48.217 1.00 94.25 1104 LEU A N 1
ATOM 8823 C CA . LEU A 1 1104 ? 16.201 -17.035 -48.822 1.00 94.25 1104 LEU A CA 1
ATOM 8824 C C . LEU A 1 1104 ? 16.374 -15.962 -47.738 1.00 94.25 1104 LEU A C 1
ATOM 8826 O O . LEU A 1 1104 ? 15.506 -15.791 -46.880 1.00 94.25 1104 LEU A O 1
ATOM 8830 N N . TYR A 1 1105 ? 17.449 -15.193 -47.861 1.00 95.56 1105 TYR A N 1
ATOM 8831 C CA . TYR A 1 1105 ? 17.796 -14.065 -47.006 1.00 95.56 1105 TYR A CA 1
ATOM 8832 C C . TYR A 1 1105 ? 17.974 -12.784 -47.829 1.00 95.56 1105 TYR A C 1
ATOM 8834 O O . TYR A 1 1105 ? 18.273 -12.824 -49.027 1.00 95.56 1105 TYR A O 1
ATOM 8842 N N . PHE A 1 1106 ? 17.806 -11.635 -47.183 1.00 96.31 1106 PHE A N 1
ATOM 8843 C CA . PHE A 1 1106 ? 18.052 -10.316 -47.760 1.00 96.31 1106 PHE A CA 1
ATOM 8844 C C . PHE A 1 1106 ? 19.194 -9.635 -47.012 1.00 96.31 1106 PHE A C 1
ATOM 8846 O O . PHE A 1 1106 ? 19.103 -9.426 -45.807 1.00 96.31 1106 PHE A O 1
ATOM 8853 N N . ILE A 1 1107 ? 20.249 -9.289 -47.745 1.00 95.62 1107 ILE A N 1
ATOM 8854 C CA . ILE A 1 1107 ? 21.412 -8.540 -47.268 1.00 95.62 1107 ILE A CA 1
ATOM 8855 C C . ILE A 1 1107 ? 21.151 -7.063 -47.551 1.00 95.62 1107 ILE A C 1
ATOM 8857 O O . ILE A 1 1107 ? 21.036 -6.690 -48.719 1.00 95.62 1107 ILE A O 1
ATOM 8861 N N . LYS A 1 1108 ? 21.039 -6.242 -46.508 1.00 95.75 1108 LYS A N 1
ATOM 8862 C CA . LYS A 1 1108 ? 20.768 -4.801 -46.561 1.00 95.75 1108 LYS A CA 1
ATOM 8863 C C . LYS A 1 1108 ? 22.016 -4.039 -46.112 1.00 95.75 1108 LYS A C 1
ATOM 8865 O O . LYS A 1 1108 ? 22.326 -4.037 -44.930 1.00 95.75 1108 LYS A O 1
ATOM 8870 N N . LEU A 1 1109 ? 22.707 -3.388 -47.042 1.00 94.88 1109 LEU A N 1
ATOM 8871 C CA . LEU A 1 1109 ? 23.796 -2.451 -46.756 1.00 94.88 1109 LEU A CA 1
ATOM 8872 C C . LEU A 1 1109 ? 23.206 -1.065 -46.476 1.00 94.88 1109 LEU A C 1
ATOM 8874 O O . LEU A 1 1109 ? 22.509 -0.515 -47.331 1.00 94.88 1109 LEU A O 1
ATOM 8878 N N . GLU A 1 1110 ? 23.515 -0.502 -45.317 1.00 92.12 1110 GLU A N 1
ATOM 8879 C CA . GLU A 1 1110 ? 23.320 0.902 -44.962 1.00 92.12 1110 GLU A CA 1
ATOM 8880 C C . GLU A 1 1110 ? 24.677 1.610 -45.016 1.00 92.12 1110 GLU A C 1
ATOM 8882 O O . GLU A 1 1110 ? 25.651 1.140 -44.428 1.00 92.12 1110 GLU A O 1
ATOM 8887 N N . ALA A 1 1111 ? 24.742 2.717 -45.752 1.00 86.19 1111 ALA A N 1
ATOM 8888 C CA . ALA A 1 1111 ? 25.928 3.556 -45.873 1.00 86.19 1111 ALA A CA 1
ATOM 8889 C C . ALA A 1 1111 ? 25.480 5.022 -45.902 1.00 86.19 1111 ALA A C 1
ATOM 8891 O O . ALA A 1 1111 ? 24.820 5.472 -46.849 1.00 86.19 1111 ALA A O 1
ATOM 8892 N N . GLY A 1 1112 ? 25.748 5.740 -44.807 1.00 82.44 1112 GLY A N 1
ATOM 8893 C CA . GLY A 1 1112 ? 25.128 7.042 -44.547 1.00 82.44 1112 GLY A CA 1
ATOM 8894 C C . GLY A 1 1112 ? 23.597 6.977 -44.670 1.00 82.44 1112 GLY A C 1
ATOM 8895 O O . GLY A 1 1112 ? 22.954 6.079 -44.138 1.00 82.44 1112 GLY A O 1
ATOM 8896 N N . ASN A 1 1113 ? 23.004 7.896 -45.439 1.00 77.81 1113 ASN A N 1
ATOM 8897 C CA . ASN A 1 1113 ? 21.548 7.971 -45.642 1.00 77.81 1113 ASN A CA 1
ATOM 8898 C C . ASN A 1 1113 ? 21.039 7.102 -46.818 1.00 77.81 1113 ASN A C 1
ATOM 8900 O O . ASN A 1 1113 ? 19.957 7.366 -47.348 1.00 77.81 1113 ASN A O 1
ATOM 8904 N N . LYS A 1 1114 ? 21.824 6.129 -47.304 1.00 79.81 1114 LYS A N 1
ATOM 8905 C CA . LYS A 1 1114 ? 21.459 5.270 -48.444 1.00 79.81 1114 LYS A CA 1
ATOM 8906 C C . LYS A 1 1114 ? 21.421 3.799 -48.054 1.00 79.81 1114 LYS A C 1
ATOM 8908 O O . LYS A 1 1114 ? 22.204 3.333 -47.231 1.00 79.81 1114 LYS A O 1
ATOM 8913 N N . THR A 1 1115 ? 20.537 3.060 -48.721 1.00 90.06 1115 THR A N 1
ATOM 8914 C CA . THR A 1 1115 ? 20.289 1.643 -48.450 1.00 90.06 1115 THR A CA 1
ATOM 8915 C C . THR A 1 1115 ? 20.286 0.842 -49.750 1.00 90.06 1115 THR A C 1
ATOM 8917 O O . THR A 1 1115 ? 19.646 1.234 -50.728 1.00 90.06 1115 THR A O 1
ATOM 8920 N N . TYR A 1 1116 ? 20.963 -0.304 -49.753 1.00 93.38 1116 TYR A N 1
ATOM 8921 C CA . TYR A 1 1116 ? 21.093 -1.208 -50.899 1.00 93.38 1116 TYR A CA 1
ATOM 8922 C C . TYR A 1 1116 ? 20.759 -2.634 -50.460 1.00 93.38 1116 TYR A C 1
ATOM 8924 O O . TYR A 1 1116 ? 21.156 -3.039 -49.373 1.00 93.38 1116 TYR A O 1
ATOM 8932 N N . VAL A 1 1117 ? 20.046 -3.409 -51.285 1.00 94.19 1117 VAL A N 1
ATOM 8933 C CA . VAL A 1 1117 ? 19.591 -4.760 -50.905 1.00 94.19 1117 VAL A CA 1
ATOM 8934 C C . VAL A 1 1117 ? 19.933 -5.804 -51.972 1.00 94.19 1117 VAL A C 1
ATOM 8936 O O . VAL A 1 1117 ? 19.651 -5.610 -53.156 1.00 94.19 1117 VAL A O 1
ATOM 8939 N N . LYS A 1 1118 ? 20.493 -6.944 -51.549 1.00 94.75 1118 LYS A N 1
ATOM 8940 C CA . LYS A 1 1118 ? 20.740 -8.147 -52.370 1.00 94.75 1118 LYS A CA 1
ATOM 8941 C C . LYS A 1 1118 ? 20.089 -9.382 -51.736 1.00 94.75 1118 LYS A C 1
ATOM 8943 O O . LYS A 1 1118 ? 19.805 -9.407 -50.544 1.00 94.75 1118 LYS A O 1
ATOM 8948 N N . LYS A 1 1119 ? 19.841 -10.416 -52.545 1.00 94.25 1119 LYS A N 1
ATOM 8949 C CA . LYS A 1 1119 ? 19.240 -11.694 -52.122 1.00 94.25 1119 LYS A CA 1
ATOM 8950 C C . LYS A 1 1119 ? 20.304 -12.781 -51.988 1.00 94.25 1119 LYS A C 1
ATOM 8952 O O . LYS A 1 1119 ? 20.965 -13.065 -52.985 1.00 94.25 1119 LYS A O 1
ATOM 8957 N N . ALA A 1 1120 ? 20.395 -13.419 -50.825 1.00 93.81 1120 ALA A N 1
ATOM 8958 C CA . ALA A 1 1120 ? 21.249 -14.575 -50.543 1.00 93.81 1120 ALA A CA 1
ATOM 8959 C C . ALA A 1 1120 ? 20.418 -15.859 -50.407 1.00 93.81 1120 ALA A C 1
ATOM 8961 O O . ALA A 1 1120 ? 19.297 -15.817 -49.904 1.00 93.81 1120 ALA A O 1
ATOM 8962 N N . MET A 1 1121 ? 20.960 -16.999 -50.833 1.00 94.19 1121 MET A N 1
ATOM 8963 C CA . MET A 1 1121 ? 20.326 -18.313 -50.702 1.00 94.19 1121 MET A CA 1
ATOM 8964 C C . MET A 1 1121 ? 21.215 -19.248 -49.879 1.00 94.19 1121 MET A C 1
ATOM 8966 O O . MET A 1 1121 ? 22.283 -19.631 -50.344 1.00 94.19 1121 MET A O 1
ATOM 8970 N N . LEU A 1 1122 ?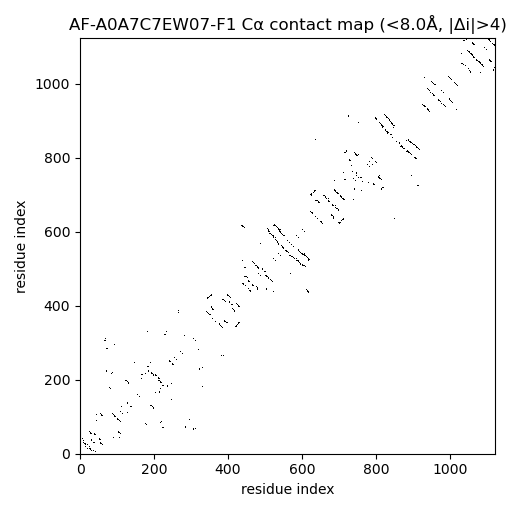 20.774 -19.634 -48.683 1.00 93.81 1122 LEU A N 1
ATOM 8971 C CA . LEU A 1 1122 ? 21.474 -20.596 -47.830 1.00 93.81 1122 LEU A CA 1
ATOM 8972 C C . LEU A 1 1122 ? 21.005 -22.020 -48.148 1.00 93.81 1122 LEU A C 1
ATOM 8974 O O . LEU A 1 1122 ? 19.809 -22.310 -48.064 1.00 93.81 1122 LEU A O 1
ATOM 8978 N N . ILE A 1 1123 ? 21.939 -22.909 -48.487 1.00 87.25 1123 ILE A N 1
ATOM 8979 C CA . ILE A 1 1123 ? 21.704 -24.344 -48.686 1.00 87.25 1123 ILE A CA 1
ATOM 8980 C C . ILE A 1 1123 ? 22.700 -25.122 -47.823 1.00 87.25 1123 ILE A C 1
ATOM 8982 O O . ILE A 1 1123 ? 23.901 -25.085 -48.084 1.00 87.25 1123 ILE A O 1
ATOM 8986 N N . LYS A 1 1124 ? 22.197 -25.861 -46.832 1.00 73.88 1124 LYS A N 1
ATOM 8987 C CA . LYS A 1 1124 ? 22.980 -26.860 -46.087 1.00 73.88 1124 LYS A CA 1
ATOM 8988 C C . LYS A 1 1124 ? 23.175 -28.125 -46.925 1.00 73.88 1124 LYS A C 1
ATOM 8990 O O . LYS A 1 1124 ? 22.171 -28.627 -47.472 1.00 73.88 1124 LYS A O 1
#

Radius of gyration: 43.64 Å; Cα contacts (8 Å, |Δi|>4): 2628; chains: 1; bounding box: 106×65×138 Å

pLDDT: mean 87.6, std 10.39, range [40.16, 98.38]

Nearest PDB structures (foldseek):
  3osv-assembly3_D-3  TM=7.212E-01  e=4.164E-03  Pseudomonas aeruginosa
  6z2o-assembly1_A  TM=7.272E-01  e=4.848E-02  Akkermansia muciniphila ATCC BAA-835
  3c12-assembly1_A-2  TM=7.174E-01  e=5.102E-02  Xanthomonas campestris pv. campestris
  4aq1-assembly4_C-3  TM=1.647E-01  e=2.632E-04  Geobacillus stearothermophilus
  4aq1-assembly2_A-3  TM=1.496E-01  e=2.916E-04  Geobacillus stearothermophilus

Mean predicted aligned error: 18.75 Å